Protein 1SJD (pdb70)

B-factor: mean 40.7, std 21.81, range [8.96, 100.0]

Radius of gyration: 34.88 Å; Cα contacts (8 Å, |Δi|>4): 3699; chains: 4; bounding box: 78×62×112 Å

Nearest PDB structures (foldseek):
  1sja-assembly1_A  TM=1.002E+00  e=2.018E-81  Amycolatopsis sp.
  5fjo-assembly1_B  TM=1.001E+00  e=4.522E-79  Amycolatopsis sp.
  5fjp-assembly2_A  TM=1.001E+00  e=3.127E-79  Amycolatopsis sp.
  5fjr-assembly1_A  TM=1.000E+00  e=1.138E-78  Amycolatopsis sp.
  7s8w-assembly1_A  TM=1.001E+00  e=2.048E-77  Amycolatopsis sp.

CATH classification: 3.30.390.10 (+1 more: 3.20.20.120)

Structure (mmCIF, N/CA/C/O backbone):
data_1SJD
#
_entry.id   1SJD
#
_cell.length_a   215.200
_cell.length_b   215.200
_cell.length_c   257.600
_cell.angle_alpha   90.00
_cell.angle_beta   90.00
_cell.angle_gamma   120.00
#
_symmetry.space_group_name_H-M   'H 3 2'
#
loop_
_entity.id
_entity.type
_entity.pdbx_description
1 polymer 'N-acylamino acid racemase'
2 non-polymer 'N-SUCCINYL PHENYLGLYCINE'
3 water water
#
loop_
_atom_site.group_PDB
_atom_site.id
_atom_site.type_symbol
_atom_site.label_atom_id
_atom_site.label_alt_id
_atom_site.label_comp_id
_atom_site.label_asym_id
_atom_site.label_entity_id
_atom_site.label_seq_id
_atom_site.pdbx_PDB_ins_code
_atom_site.Cartn_x
_atom_site.Cartn_y
_atom_site.Cartn_z
_atom_site.occupancy
_atom_site.B_iso_or_equiv
_atom_site.auth_seq_id
_atom_site.auth_comp_id
_atom_site.auth_asym_id
_atom_site.auth_atom_id
_atom_site.pdbx_PDB_model_num
ATOM 1 N N . MET A 1 1 ? -1.097 52.206 36.548 1.00 72.76 1 MET A N 1
ATOM 2 C CA . MET A 1 1 ? -0.694 51.017 35.793 1.00 81.78 1 MET A CA 1
ATOM 3 C C . MET A 1 1 ? -1.592 49.818 36.016 1.00 62.31 1 MET A C 1
ATOM 4 O O . MET A 1 1 ? -2.412 49.765 36.928 1.00 50.03 1 MET A O 1
ATOM 9 N N . LYS A 1 2 ? -1.381 48.824 35.170 1.00 74.16 2 LYS A N 1
ATOM 10 C CA . LYS A 1 2 ? -2.057 47.562 35.309 1.00 77.25 2 LYS A CA 1
ATOM 11 C C . LYS A 1 2 ? -0.963 46.549 35.470 1.00 58.06 2 LYS A C 1
ATOM 12 O O . LYS A 1 2 ? 0.012 46.484 34.705 1.00 48.10 2 LYS A O 1
ATOM 18 N N . LEU A 1 3 ? -1.076 45.817 36.539 1.00 60.74 3 LEU A N 1
ATOM 19 C CA . LEU A 1 3 ? -0.063 44.864 36.737 1.00 36.77 3 LEU A CA 1
ATOM 20 C C . LEU A 1 3 ? -0.322 43.641 35.879 1.00 38.41 3 LEU A C 1
ATOM 21 O O . LEU A 1 3 ? -1.366 42.986 36.012 1.00 53.37 3 LEU A O 1
ATOM 26 N N . SER A 1 4 ? 0.640 43.339 35.018 1.00 38.96 4 SER A N 1
ATOM 27 C CA . SER A 1 4 ? 0.537 42.168 34.145 1.00 53.72 4 SER A CA 1
ATOM 28 C C . SER A 1 4 ? 1.063 40.904 34.809 1.00 51.79 4 SER A C 1
ATOM 29 O O . SER A 1 4 ? 0.506 39.819 34.699 1.00 47.84 4 SER A O 1
ATOM 32 N N . GLY A 1 5 ? 2.153 41.045 35.535 1.00 34.15 5 GLY A N 1
ATOM 33 C CA . GLY A 1 5 ? 2.681 39.891 36.184 1.00 27.09 5 GLY A CA 1
ATOM 34 C C . GLY A 1 5 ? 3.998 40.269 36.784 1.00 32.67 5 GLY A C 1
ATOM 35 O O . GLY A 1 5 ? 4.434 41.409 36.655 1.00 35.76 5 GLY A O 1
ATOM 36 N N . VAL A 1 6 ? 4.601 39.295 37.442 1.00 32.80 6 VAL A N 1
ATOM 37 C CA . VAL A 1 6 ? 5.868 39.449 38.121 1.00 29.64 6 VAL A CA 1
ATOM 38 C C . VAL A 1 6 ? 6.653 38.183 37.956 1.00 36.37 6 VAL A C 1
ATOM 39 O O . VAL A 1 6 ? 6.140 37.074 38.113 1.00 52.45 6 VAL A O 1
ATOM 43 N N . GLU A 1 7 ? 7.906 38.383 37.616 1.00 32.89 7 GLU A N 1
ATOM 44 C CA . GLU A 1 7 ? 8.813 37.286 37.461 1.00 48.04 7 GLU A CA 1
ATOM 45 C C . GLU A 1 7 ? 9.675 37.283 38.699 1.00 39.48 7 GLU A C 1
ATOM 46 O O . GLU A 1 7 ? 10.324 38.277 39.035 1.00 47.08 7 GLU A O 1
ATOM 52 N N . LEU A 1 8 ? 9.639 36.171 39.385 1.00 43.73 8 LEU A N 1
ATOM 53 C CA . LEU A 1 8 ? 10.429 35.992 40.578 1.00 33.93 8 LEU A CA 1
ATOM 54 C C . LEU A 1 8 ? 11.683 35.226 40.264 1.00 45.67 8 LEU A C 1
ATOM 55 O O . LEU A 1 8 ? 11.690 34.146 39.686 1.00 47.56 8 LEU A O 1
ATOM 60 N N . ARG A 1 9 ? 12.757 35.753 40.720 1.00 31.80 9 ARG A N 1
ATOM 61 C CA . ARG A 1 9 ? 13.958 35.117 40.378 1.00 38.44 9 ARG A CA 1
ATOM 62 C C . ARG A 1 9 ? 14.897 34.920 41.539 1.00 35.43 9 ARG A C 1
ATOM 63 O O . ARG A 1 9 ? 15.111 35.831 42.325 1.00 38.71 9 ARG A O 1
ATOM 71 N N . ARG A 1 10 ? 15.493 33.736 41.622 1.00 37.00 10 ARG A N 1
ATOM 72 C CA . ARG A 1 10 ? 16.454 33.506 42.670 1.00 29.36 10 ARG A CA 1
ATOM 73 C C . ARG A 1 10 ? 17.808 33.738 42.102 1.00 36.41 10 ARG A C 1
ATOM 74 O O . ARG A 1 10 ? 18.067 33.363 40.976 1.00 47.01 10 ARG A O 1
ATOM 82 N N . VAL A 1 11 ? 18.643 34.348 42.898 1.00 40.43 11 VAL A N 1
ATOM 83 C CA . VAL A 1 11 ? 19.977 34.654 42.483 1.00 43.56 11 VAL A CA 1
ATOM 84 C C . VAL A 1 11 ? 20.945 34.301 43.597 1.00 47.44 11 VAL A C 1
ATOM 85 O O . VAL A 1 11 ? 20.649 34.438 44.772 1.00 36.21 11 VAL A O 1
ATOM 89 N N . GLN A 1 12 ? 22.118 33.850 43.221 1.00 33.34 12 GLN A N 1
ATOM 90 C CA . GLN A 1 12 ? 23.168 33.556 44.179 1.00 31.47 12 GLN A CA 1
ATOM 91 C C . GLN A 1 12 ? 24.389 34.297 43.670 1.00 54.80 12 GLN A C 1
ATOM 92 O O . GLN A 1 12 ? 24.778 34.154 42.509 1.00 39.32 12 GLN A O 1
ATOM 98 N N . MET A 1 13 ? 24.956 35.106 44.542 1.00 43.23 13 MET A N 1
ATOM 99 C CA . MET A 1 13 ? 26.128 35.900 44.261 1.00 25.55 13 MET A CA 1
ATOM 100 C C . MET A 1 13 ? 27.187 35.690 45.346 1.00 42.57 13 MET A C 1
ATOM 101 O O . MET A 1 13 ? 27.014 36.034 46.524 1.00 38.86 13 MET A O 1
ATOM 106 N N . PRO A 1 14 ? 28.302 35.099 44.963 1.00 58.72 14 PRO A N 1
ATOM 107 C CA . PRO A 1 14 ? 29.333 34.830 45.926 1.00 82.96 14 PRO A CA 1
ATOM 108 C C . PRO A 1 14 ? 29.951 36.089 46.467 1.00 67.55 14 PRO A C 1
ATOM 109 O O . PRO A 1 14 ? 30.185 37.093 45.751 1.00 42.06 14 PRO A O 1
ATOM 113 N N . LEU A 1 15 ? 30.239 36.013 47.754 1.00 58.55 15 LEU A N 1
ATOM 114 C CA . LEU A 1 15 ? 30.889 37.129 48.348 1.00 56.99 15 LEU A CA 1
ATOM 115 C C . LEU A 1 15 ? 32.352 37.035 47.991 1.00 92.65 15 LEU A C 1
ATOM 116 O O . LEU A 1 15 ? 32.934 35.954 47.794 1.00 66.63 15 LEU A O 1
ATOM 121 N N . VAL A 1 16 ? 32.899 38.226 47.910 1.00 53.17 16 VAL A N 1
ATOM 122 C CA . VAL A 1 16 ? 34.283 38.481 47.632 1.00 73.05 16 VAL A CA 1
ATOM 123 C C . VAL A 1 16 ? 35.090 37.942 48.831 1.00 93.00 16 VAL A C 1
ATOM 124 O O . VAL A 1 16 ? 36.201 37.414 48.708 1.00 81.33 16 VAL A O 1
ATOM 128 N N . ALA A 1 17 ? 34.449 38.019 50.004 1.00 95.80 17 ALA A N 1
ATOM 129 C CA . ALA A 1 17 ? 35.009 37.551 51.257 1.00 60.69 17 ALA A CA 1
ATOM 130 C C . ALA A 1 17 ? 33.918 37.343 52.306 1.00 57.91 17 ALA A C 1
ATOM 131 O O . ALA A 1 17 ? 33.012 38.176 52.452 1.00 85.22 17 ALA A O 1
ATOM 133 N N . PRO A 1 18 ? 34.008 36.225 53.023 1.00 86.58 18 PRO A N 1
ATOM 134 C CA . PRO A 1 18 ? 33.057 35.875 54.063 1.00 81.35 18 PRO A CA 1
ATOM 135 C C . PRO A 1 18 ? 32.692 37.051 54.948 1.00 81.02 18 PRO A C 1
ATOM 136 O O . PRO A 1 18 ? 33.539 37.848 55.377 1.00 42.61 18 PRO A O 1
ATOM 140 N N . PHE A 1 19 ? 31.408 37.160 55.214 1.00 53.69 19 PHE A N 1
ATOM 141 C CA . PHE A 1 19 ? 30.906 38.238 56.027 1.00 31.78 19 PHE A CA 1
ATOM 142 C C . PHE A 1 19 ? 30.291 37.677 57.278 1.00 34.27 19 PHE A C 1
ATOM 143 O O . PHE A 1 19 ? 29.288 36.984 57.192 1.00 39.33 19 PHE A O 1
ATOM 151 N N . ARG A 1 20 ? 30.922 37.953 58.412 1.00 29.87 20 ARG A N 1
ATOM 152 C CA . ARG A 1 20 ? 30.482 37.412 59.678 1.00 31.64 20 ARG A CA 1
ATOM 153 C C . ARG A 1 20 ? 29.877 38.413 60.649 1.00 61.81 20 ARG A C 1
ATOM 154 O O . ARG A 1 20 ? 30.511 39.404 60.978 1.00 40.35 20 ARG A O 1
ATOM 162 N N . THR A 1 21 ? 28.661 38.112 61.133 1.00 36.82 21 THR A N 1
ATOM 163 C CA . THR A 1 21 ? 27.927 38.920 62.107 1.00 30.64 21 THR A CA 1
ATOM 164 C C . THR A 1 21 ? 27.698 38.040 63.322 1.00 36.10 21 THR A C 1
ATOM 165 O O . THR A 1 21 ? 28.057 36.850 63.292 1.00 33.78 21 THR A O 1
ATOM 169 N N . SER A 1 22 ? 27.066 38.589 64.359 1.00 29.25 22 SER A N 1
ATOM 170 C CA . SER A 1 22 ? 26.758 37.813 65.567 1.00 31.84 22 SER A CA 1
ATOM 171 C C . SER A 1 22 ? 25.771 36.663 65.275 1.00 24.11 22 SER A C 1
ATOM 172 O O . SER A 1 22 ? 25.521 35.768 66.093 1.00 54.98 22 SER A O 1
ATOM 175 N N . PHE A 1 23 ? 25.166 36.723 64.100 1.00 35.27 23 PHE A N 1
ATOM 176 C CA . PHE A 1 23 ? 24.229 35.702 63.724 1.00 29.21 23 PHE A CA 1
ATOM 177 C C . PHE A 1 23 ? 24.883 34.705 62.777 1.00 48.01 23 PHE A C 1
ATOM 178 O O . PHE A 1 23 ? 24.264 33.751 62.296 1.00 45.30 23 PHE A O 1
ATOM 186 N N . GLY A 1 24 ? 26.174 34.898 62.510 1.00 50.08 24 GLY A N 1
ATOM 187 C CA . GLY A 1 24 ? 26.824 33.948 61.640 1.00 63.19 24 GLY A CA 1
ATOM 188 C C . GLY A 1 24 ? 27.671 34.559 60.553 1.00 62.02 24 GLY A C 1
ATOM 189 O O . GLY A 1 24 ? 27.811 35.771 60.473 1.00 41.06 24 GLY A O 1
ATOM 190 N N . THR A 1 25 ? 28.244 33.655 59.752 1.00 65.63 25 THR A N 1
ATOM 191 C CA . THR A 1 25 ? 29.113 33.976 58.635 1.00 43.24 25 THR A CA 1
ATOM 192 C C . THR A 1 25 ? 28.414 33.737 57.315 1.00 48.03 25 THR A C 1
ATOM 193 O O . THR A 1 25 ? 27.592 32.848 57.157 1.00 56.08 25 THR A O 1
ATOM 197 N N . GLN A 1 26 ? 28.763 34.553 56.350 1.00 58.81 26 GLN A N 1
ATOM 198 C CA . GLN A 1 26 ? 28.172 34.475 55.040 1.00 47.71 26 GLN A CA 1
ATOM 199 C C . GLN A 1 26 ? 29.248 34.560 53.979 1.00 76.30 26 GLN A C 1
ATOM 200 O O . GLN A 1 26 ? 30.099 35.451 54.030 1.00 42.63 26 GLN A O 1
ATOM 206 N N . SER A 1 27 ? 29.202 33.643 53.014 1.00 44.41 27 SER A N 1
ATOM 207 C CA . SER A 1 27 ? 30.209 33.586 51.959 1.00 42.90 27 SER A CA 1
ATOM 208 C C . SER A 1 27 ? 29.638 33.853 50.579 1.00 52.83 27 SER A C 1
ATOM 209 O O . SER A 1 27 ? 30.327 34.199 49.606 1.00 41.46 27 SER A O 1
ATOM 212 N N . VAL A 1 28 ? 28.343 33.674 50.519 1.00 32.99 28 VAL A N 1
ATOM 213 C CA . VAL A 1 28 ? 27.587 33.869 49.319 1.00 40.88 28 VAL A CA 1
ATOM 214 C C . VAL A 1 28 ? 26.334 34.656 49.649 1.00 59.15 28 VAL A C 1
ATOM 215 O O . VAL A 1 28 ? 25.903 34.734 50.795 1.00 44.63 28 VAL A O 1
ATOM 219 N N . ARG A 1 29 ? 25.727 35.227 48.631 1.00 40.60 29 ARG A N 1
ATOM 220 C CA . ARG A 1 29 ? 24.513 35.978 48.835 1.00 28.31 29 ARG A CA 1
ATOM 221 C C . ARG A 1 29 ? 23.371 35.446 47.992 1.00 35.31 29 ARG A C 1
ATOM 222 O O . ARG A 1 29 ? 23.420 35.512 46.777 1.00 39.74 29 ARG A O 1
ATOM 230 N N . GLU A 1 30 ? 22.368 34.888 48.677 1.00 33.02 30 GLU A N 1
ATOM 231 C CA . GLU A 1 30 ? 21.177 34.329 48.075 1.00 39.64 30 GLU A CA 1
ATOM 232 C C . GLU A 1 30 ? 20.143 35.397 48.159 1.00 39.73 30 GLU A C 1
ATOM 233 O O . GLU A 1 30 ? 19.883 35.901 49.248 1.00 28.22 30 GLU A O 1
ATOM 239 N N . LEU A 1 31 ? 19.609 35.743 47.013 1.00 28.80 31 LEU A N 1
ATOM 240 C CA . LEU A 1 31 ? 18.642 36.788 46.994 1.00 25.27 31 LEU A CA 1
ATOM 241 C C . LEU A 1 31 ? 17.526 36.530 46.024 1.00 38.33 31 LEU A C 1
ATOM 242 O O . LEU A 1 31 ? 17.601 35.653 45.159 1.00 36.99 31 LEU A O 1
ATOM 247 N N . LEU A 1 32 ? 16.471 37.297 46.274 1.00 40.61 32 LEU A N 1
ATOM 248 C CA . LEU A 1 32 ? 15.214 37.276 45.565 1.00 23.13 32 LEU A CA 1
ATOM 249 C C . LEU A 1 32 ? 15.044 38.585 44.810 1.00 44.25 32 LEU A C 1
ATOM 250 O O . LEU A 1 32 ? 15.076 39.662 45.407 1.00 34.27 32 LEU A O 1
ATOM 255 N N . LEU A 1 33 ? 14.856 38.488 43.499 1.00 32.32 33 LEU A N 1
ATOM 256 C CA . LEU A 1 33 ? 14.652 39.664 42.687 1.00 41.86 33 LEU A CA 1
ATOM 257 C C . LEU A 1 33 ? 13.296 39.564 42.029 1.00 40.90 33 LEU A C 1
ATOM 258 O O . LEU A 1 33 ? 12.805 38.468 41.756 1.00 30.28 33 LEU A O 1
ATOM 263 N N . LEU A 1 34 ? 12.673 40.718 41.810 1.00 27.78 34 LEU A N 1
ATOM 264 C CA . LEU A 1 34 ? 11.371 40.733 41.194 1.00 30.78 34 LEU A CA 1
ATOM 265 C C . LEU A 1 34 ? 11.383 41.620 39.996 1.00 33.75 34 LEU A C 1
ATOM 266 O O . LEU A 1 34 ? 11.939 42.703 40.042 1.00 30.06 34 LEU A O 1
ATOM 271 N N . ARG A 1 35 ? 10.717 41.142 38.969 1.00 28.82 35 ARG A N 1
ATOM 272 C CA . ARG A 1 35 ? 10.549 41.904 37.777 1.00 35.59 35 ARG A CA 1
ATOM 273 C C . ARG A 1 35 ? 9.065 42.195 37.546 1.00 41.82 35 ARG A C 1
ATOM 274 O O . ARG A 1 35 ? 8.256 41.319 37.206 1.00 40.59 35 ARG A O 1
ATOM 282 N N . ALA A 1 36 ? 8.654 43.443 37.794 1.00 24.46 36 ALA A N 1
ATOM 283 C CA . ALA A 1 36 ? 7.248 43.710 37.600 1.00 30.75 36 ALA A CA 1
ATOM 284 C C . ALA A 1 36 ? 6.976 44.039 36.156 1.00 59.64 36 ALA A C 1
ATOM 285 O O . ALA A 1 36 ? 7.752 44.759 35.514 1.00 35.55 36 ALA A O 1
ATOM 287 N N . VAL A 1 37 ? 5.877 43.504 35.655 1.00 42.31 37 VAL A N 1
ATOM 288 C CA . VAL A 1 37 ? 5.524 43.744 34.281 1.00 35.40 37 VAL A CA 1
ATOM 289 C C . VAL A 1 37 ? 4.219 44.485 34.078 1.00 50.85 37 VAL A C 1
ATOM 290 O O . VAL A 1 37 ? 3.106 44.064 34.435 1.00 39.26 37 VAL A O 1
ATOM 294 N N . THR A 1 38 ? 4.389 45.618 33.450 1.00 40.61 38 THR A N 1
ATOM 295 C CA . THR A 1 38 ? 3.257 46.404 33.111 1.00 57.13 38 THR A CA 1
ATOM 296 C C . THR A 1 38 ? 3.243 46.453 31.614 1.00 96.15 38 THR A C 1
ATOM 297 O O . THR A 1 38 ? 4.285 46.289 30.972 1.00 59.41 38 THR A O 1
ATOM 301 N N . PRO A 1 39 ? 2.032 46.613 31.105 1.00 97.42 39 PRO A N 1
ATOM 302 C CA . PRO A 1 39 ? 1.778 46.712 29.686 1.00 89.67 39 PRO A CA 1
ATOM 303 C C . PRO A 1 39 ? 2.744 47.741 29.118 1.00 94.13 39 PRO A C 1
ATOM 304 O O . PRO A 1 39 ? 3.210 47.656 27.983 1.00 93.66 39 PRO A O 1
ATOM 308 N N . ALA A 1 40 ? 3.047 48.707 29.983 1.00 84.97 40 ALA A N 1
ATOM 309 C CA . ALA A 1 40 ? 3.948 49.830 29.754 1.00 95.74 40 ALA A CA 1
ATOM 310 C C . ALA A 1 40 ? 5.434 49.452 29.776 1.00 100.00 40 ALA A C 1
ATOM 311 O O . ALA A 1 40 ? 6.163 49.628 28.792 1.00 100.00 40 ALA A O 1
ATOM 313 N N . GLY A 1 41 ? 5.885 48.972 30.937 1.00 90.57 41 GLY A N 1
ATOM 314 C CA . GLY A 1 41 ? 7.264 48.593 31.100 1.00 61.54 41 GLY A CA 1
ATOM 315 C C . GLY A 1 41 ? 7.444 47.739 32.331 1.00 40.68 41 GLY A C 1
ATOM 316 O O . GLY A 1 41 ? 6.473 47.295 32.949 1.00 45.33 41 GLY A O 1
ATOM 317 N N . GLU A 1 42 ? 8.713 47.546 32.655 1.00 35.02 42 GLU A N 1
ATOM 318 C CA . GLU A 1 42 ? 9.137 46.718 33.740 1.00 40.11 42 GLU A CA 1
ATOM 319 C C . GLU A 1 42 ? 9.733 47.545 34.850 1.00 43.64 42 GLU A C 1
ATOM 320 O O . GLU A 1 42 ? 10.222 48.638 34.676 1.00 37.13 42 GLU A O 1
ATOM 326 N N . GLY A 1 43 ? 9.741 46.960 36.006 1.00 47.78 43 GLY A N 1
ATOM 327 C CA . GLY A 1 43 ? 10.325 47.565 37.155 1.00 28.04 43 GLY A CA 1
ATOM 328 C C . GLY A 1 43 ? 10.945 46.443 37.966 1.00 27.81 43 GLY A C 1
ATOM 329 O O . GLY A 1 43 ? 10.433 45.329 38.030 1.00 38.94 43 GLY A O 1
ATOM 330 N N . TRP A 1 44 ? 12.068 46.767 38.557 1.00 43.96 44 TRP A N 1
ATOM 331 C CA . TRP A 1 44 ? 12.817 45.831 39.355 1.00 38.99 44 TRP A CA 1
ATOM 332 C C . TRP A 1 44 ? 12.751 46.139 40.845 1.00 54.09 44 TRP A C 1
ATOM 333 O O . TRP A 1 44 ? 12.779 47.293 41.296 1.00 29.37 44 TRP A O 1
ATOM 344 N N . GLY A 1 45 ? 12.687 45.064 41.607 1.00 32.27 45 GLY A N 1
ATOM 345 C CA . GLY A 1 45 ? 12.658 45.114 43.052 1.00 25.40 45 GLY A CA 1
ATOM 346 C C . GLY A 1 45 ? 13.574 44.013 43.567 1.00 38.30 45 GLY A C 1
ATOM 347 O O . GLY A 1 45 ? 13.766 42.980 42.920 1.00 32.71 45 GLY A O 1
ATOM 348 N N . GLU A 1 46 ? 14.141 44.252 44.734 1.00 28.66 46 GLU A N 1
ATOM 349 C CA . GLU A 1 46 ? 15.047 43.322 45.375 1.00 34.24 46 GLU A CA 1
ATOM 350 C C . GLU A 1 46 ? 14.596 43.062 46.790 1.00 36.88 46 GLU A C 1
ATOM 351 O O . GLU A 1 46 ? 14.277 43.994 47.530 1.00 32.15 46 GLU A O 1
ATOM 357 N N . CYS A 1 47 ? 14.608 41.806 47.175 1.00 33.24 47 CYS A N 1
ATOM 358 C CA . CYS A 1 47 ? 14.236 41.446 48.516 1.00 20.04 47 CYS A CA 1
ATOM 359 C C . CYS A 1 47 ? 15.478 41.367 49.378 1.00 33.09 47 CYS A C 1
ATOM 360 O O . CYS A 1 47 ? 16.559 40.943 48.917 1.00 30.81 47 CYS A O 1
ATOM 363 N N . VAL A 1 48 ? 15.363 41.843 50.621 1.00 33.49 48 VAL A N 1
ATOM 364 C CA . VAL A 1 48 ? 16.527 41.848 51.495 1.00 27.33 48 VAL A CA 1
ATOM 365 C C . VAL A 1 48 ? 16.681 40.617 52.384 1.00 23.14 48 VAL A C 1
ATOM 366 O O . VAL A 1 48 ? 17.649 40.567 53.131 1.00 26.59 48 VAL A O 1
ATOM 370 N N . THR A 1 49 ? 15.768 39.626 52.271 1.00 24.13 49 THR A N 1
ATOM 371 C CA . THR A 1 49 ? 15.821 38.400 53.080 1.00 27.00 49 THR A CA 1
ATOM 372 C C . THR A 1 49 ? 17.055 37.592 52.760 1.00 45.21 49 THR A C 1
ATOM 373 O O . THR A 1 49 ? 17.646 37.694 51.694 1.00 27.64 49 THR A O 1
ATOM 377 N N . MET A 1 50 ? 17.468 36.796 53.710 1.00 25.59 50 MET A N 1
ATOM 378 C CA . MET A 1 50 ? 18.554 35.901 53.451 1.00 27.79 50 MET A CA 1
ATOM 379 C C . MET A 1 50 ? 17.948 34.507 53.391 1.00 33.19 50 MET A C 1
ATOM 380 O O . MET A 1 50 ? 16.733 34.324 53.522 1.00 30.61 50 MET A O 1
ATOM 385 N N . ALA A 1 51 ? 18.810 33.505 53.267 1.00 27.71 51 ALA A N 1
ATOM 386 C CA . ALA A 1 51 ? 18.385 32.118 53.185 1.00 31.00 51 ALA A CA 1
ATOM 387 C C . ALA A 1 51 ? 17.519 31.624 54.336 1.00 24.44 51 ALA A C 1
ATOM 388 O O . ALA A 1 51 ? 16.463 31.042 54.104 1.00 27.71 51 ALA A O 1
ATOM 390 N N . GLY A 1 52 ? 17.985 31.859 55.554 1.00 23.77 52 GLY A N 1
ATOM 391 C CA . GLY A 1 52 ? 17.313 31.456 56.772 1.00 24.18 52 GLY A CA 1
ATOM 392 C C . GLY A 1 52 ? 16.984 32.677 57.618 1.00 33.82 52 GLY A C 1
ATOM 393 O O . GLY A 1 52 ? 17.580 33.739 57.438 1.00 25.70 52 GLY A O 1
ATOM 394 N N . PRO A 1 53 ? 16.031 32.519 58.542 1.00 35.87 53 PRO A N 1
ATOM 395 C CA . PRO A 1 53 ? 15.568 33.607 59.426 1.00 40.37 53 PRO A CA 1
ATOM 396 C C . PRO A 1 53 ? 16.524 33.877 60.587 1.00 29.22 53 PRO A C 1
ATOM 397 O O . PRO A 1 53 ? 16.224 33.537 61.734 1.00 29.38 53 PRO A O 1
ATOM 401 N N . LEU A 1 54 ? 17.675 34.502 60.286 1.00 25.26 54 LEU A N 1
ATOM 402 C CA . LEU A 1 54 ? 18.705 34.758 61.287 1.00 30.70 54 LEU A CA 1
ATOM 403 C C . LEU A 1 54 ? 18.807 36.186 61.767 1.00 30.32 54 LEU A C 1
ATOM 404 O O . LEU A 1 54 ? 19.164 36.422 62.906 1.00 24.73 54 LEU A O 1
ATOM 409 N N . TYR A 1 55 ? 18.488 37.137 60.886 1.00 33.12 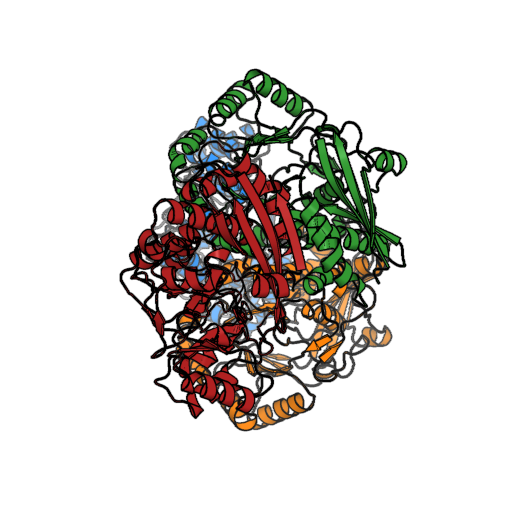55 TYR A N 1
ATOM 410 C CA . TYR A 1 55 ? 18.489 38.558 61.225 1.00 15.78 55 TYR A CA 1
ATOM 411 C C . TYR A 1 55 ? 17.061 38.912 61.691 1.00 19.66 55 TYR A C 1
ATOM 412 O O . TYR A 1 55 ? 16.872 39.669 62.653 1.00 33.01 55 TYR A O 1
ATOM 421 N N . SER A 1 56 ? 16.065 38.335 60.968 1.00 25.34 56 SER A N 1
ATOM 422 C CA . SER A 1 56 ? 14.635 38.493 61.200 1.00 16.43 56 SER A CA 1
ATOM 423 C C . SER A 1 56 ? 13.883 37.239 60.837 1.00 23.17 56 SER A C 1
ATOM 424 O O . SER A 1 56 ? 14.442 36.328 60.258 1.00 24.27 56 SER A O 1
ATOM 427 N N . SER A 1 57 ? 12.594 37.195 61.174 1.00 21.62 57 SER A N 1
ATOM 428 C CA . SER A 1 57 ? 11.812 36.013 60.907 1.00 16.09 57 SER A CA 1
ATOM 429 C C . SER A 1 57 ? 11.633 35.723 59.436 1.00 20.30 57 SER A C 1
ATOM 430 O O . SER A 1 57 ? 11.169 34.639 59.069 1.00 22.45 57 SER A O 1
ATOM 433 N N . GLU A 1 58 ? 11.956 36.708 58.578 1.00 26.24 58 GLU A N 1
ATOM 434 C CA . GLU A 1 58 ? 11.769 36.557 57.143 1.00 17.87 58 GLU A CA 1
ATOM 435 C C . GLU A 1 58 ? 12.971 35.895 56.466 1.00 20.68 58 GLU A C 1
ATOM 436 O O . GLU A 1 58 ? 14.111 36.119 56.872 1.00 28.12 58 GLU A O 1
ATOM 442 N N . TYR A 1 59 ? 12.685 35.048 55.453 1.00 18.13 59 TYR A N 1
ATOM 443 C CA . TYR A 1 59 ? 13.760 34.382 54.733 1.00 19.00 59 TYR A CA 1
ATOM 444 C C . TYR A 1 59 ? 13.372 34.147 53.289 1.00 23.00 59 TYR A C 1
ATOM 445 O O . TYR A 1 59 ? 12.195 34.210 52.895 1.00 23.11 59 TYR A O 1
ATOM 454 N N . ASN A 1 60 ? 14.390 33.897 52.468 1.00 20.30 60 ASN A N 1
ATOM 455 C CA . ASN A 1 60 ? 14.179 33.730 51.029 1.00 27.07 60 ASN A CA 1
ATOM 456 C C . ASN A 1 60 ? 12.972 32.908 50.595 1.00 27.15 60 ASN A C 1
ATOM 457 O O . ASN A 1 60 ? 12.092 33.388 49.865 1.00 26.83 60 ASN A O 1
ATOM 462 N N . ASP A 1 61 ? 12.931 31.653 51.021 1.00 36.42 61 ASP A N 1
ATOM 463 C CA . ASP A 1 61 ? 11.827 30.785 50.639 1.00 23.00 61 ASP A CA 1
ATOM 464 C C . ASP A 1 61 ? 10.522 31.354 51.126 1.00 34.65 61 ASP A C 1
ATOM 465 O O . ASP A 1 61 ? 9.499 31.308 50.437 1.00 28.52 61 ASP A O 1
ATOM 470 N N . GLY A 1 62 ? 10.557 31.912 52.334 1.00 22.48 62 GLY A N 1
ATOM 471 C CA . GLY A 1 62 ? 9.341 32.491 52.894 1.00 26.43 62 GLY A CA 1
ATOM 472 C C . GLY A 1 62 ? 8.797 33.645 52.058 1.00 27.18 62 GLY A C 1
ATOM 473 O O . GLY A 1 62 ? 7.602 33.691 51.718 1.00 25.24 62 GLY A O 1
ATOM 474 N N . ALA A 1 63 ? 9.686 34.591 51.765 1.00 30.72 63 ALA A N 1
ATOM 475 C CA . ALA A 1 63 ? 9.323 35.751 50.969 1.00 22.73 63 ALA A CA 1
ATOM 476 C C . ALA A 1 63 ? 8.761 35.306 49.596 1.00 26.21 63 ALA A C 1
ATOM 477 O O . ALA A 1 63 ? 7.682 35.722 49.123 1.00 33.10 63 ALA A O 1
ATOM 479 N N . GLU A 1 64 ? 9.482 34.392 48.963 1.00 25.72 64 GLU A N 1
ATOM 480 C CA . GLU A 1 64 ? 8.991 33.860 47.708 1.00 22.60 64 GLU A CA 1
ATOM 481 C C . GLU A 1 64 ? 7.573 33.308 47.850 1.00 20.02 64 GLU A C 1
ATOM 482 O O . GLU A 1 64 ? 6.652 33.676 47.112 1.00 29.35 64 GLU A O 1
ATOM 488 N N . HIS A 1 65 ? 7.355 32.426 48.824 1.00 31.35 65 HIS A N 1
ATOM 489 C CA . HIS A 1 65 ? 6.010 31.892 48.981 1.00 20.90 65 HIS A CA 1
ATOM 490 C C . HIS A 1 65 ? 4.953 32.953 49.224 1.00 35.89 65 HIS A C 1
ATOM 491 O O . HIS A 1 65 ? 3.846 32.919 48.676 1.00 23.93 65 HIS A O 1
ATOM 498 N N . VAL A 1 66 ? 5.254 33.926 50.060 1.00 24.29 66 VAL A N 1
ATOM 499 C CA . VAL A 1 66 ? 4.177 34.853 50.301 1.00 23.31 66 VAL A CA 1
ATOM 500 C C . VAL A 1 66 ? 3.832 35.744 49.116 1.00 21.74 66 VAL A C 1
ATOM 501 O O . VAL A 1 66 ? 2.669 36.045 48.781 1.00 27.09 66 VAL A O 1
ATOM 505 N N . LEU A 1 67 ? 4.880 36.160 48.456 1.00 24.28 67 LEU A N 1
ATOM 506 C CA . LEU A 1 67 ? 4.739 37.003 47.282 1.00 24.77 67 LEU A CA 1
ATOM 507 C C . LEU A 1 67 ? 3.922 36.258 46.257 1.00 34.87 67 LEU A C 1
ATOM 508 O O . LEU A 1 67 ? 2.981 36.739 45.651 1.00 31.89 67 LEU A O 1
ATOM 513 N N . ARG A 1 68 ? 4.331 35.030 46.104 1.00 26.66 68 ARG A N 1
ATOM 514 C CA . ARG A 1 68 ? 3.748 34.152 45.137 1.00 24.72 68 ARG A CA 1
ATOM 515 C C . ARG A 1 68 ? 2.335 33.819 45.388 1.00 18.93 68 ARG A C 1
ATOM 516 O O . ARG A 1 68 ? 1.519 33.884 44.506 1.00 26.34 68 ARG A O 1
ATOM 524 N N . HIS A 1 69 ? 2.058 33.444 46.612 1.00 33.06 69 HIS A N 1
ATOM 525 C CA . HIS A 1 69 ? 0.719 33.027 46.916 1.00 34.01 69 HIS A CA 1
ATOM 526 C C . HIS A 1 69 ? -0.179 34.094 47.415 1.00 33.85 69 HIS A C 1
ATOM 527 O O . HIS A 1 69 ? -1.388 33.899 47.405 1.00 28.21 69 HIS A O 1
ATOM 534 N N . TYR A 1 70 ? 0.385 35.183 47.900 1.00 27.22 70 TYR A N 1
ATOM 535 C CA . TYR A 1 70 ? -0.535 36.123 48.463 1.00 31.86 70 TYR A CA 1
ATOM 536 C C . TYR A 1 70 ? -0.385 37.522 47.950 1.00 35.01 70 TYR A C 1
ATOM 537 O O . TYR A 1 70 ? -1.329 38.177 47.554 1.00 25.32 70 TYR A O 1
ATOM 546 N N . LEU A 1 71 ? 0.806 38.024 48.004 1.00 24.32 71 LEU A N 1
ATOM 547 C CA . LEU A 1 71 ? 0.961 39.399 47.619 1.00 23.22 71 LEU A CA 1
ATOM 548 C C . LEU A 1 71 ? 0.851 39.730 46.150 1.00 33.61 71 LEU A C 1
ATOM 549 O O . LEU A 1 71 ? 0.227 40.730 45.803 1.00 27.26 71 LEU A O 1
ATOM 554 N N . ILE A 1 72 ? 1.501 38.945 45.311 1.00 29.03 72 ILE A N 1
ATOM 555 C CA . ILE A 1 72 ? 1.457 39.220 43.893 1.00 21.53 72 ILE A CA 1
ATOM 556 C C . ILE A 1 72 ? 0.016 39.098 43.442 1.00 30.94 72 ILE A C 1
ATOM 557 O O . ILE A 1 72 ? -0.604 40.024 42.924 1.00 29.79 72 ILE A O 1
ATOM 562 N N . PRO A 1 73 ? -0.578 37.967 43.754 1.00 26.75 73 PRO A N 1
ATOM 563 C CA . PRO A 1 73 ? -1.962 37.788 43.395 1.00 21.57 73 PRO A CA 1
ATOM 564 C C . PRO A 1 73 ? -2.878 38.942 43.801 1.00 35.67 73 PRO A C 1
ATOM 565 O O . PRO A 1 73 ? -3.717 39.376 43.034 1.00 35.65 73 PRO A O 1
ATOM 569 N N . ALA A 1 74 ? -2.741 39.463 45.006 1.00 44.63 74 ALA A N 1
ATOM 570 C CA . ALA A 1 74 ? -3.584 40.576 45.422 1.00 30.08 74 ALA A CA 1
ATOM 571 C C . ALA A 1 74 ? -3.390 41.806 44.537 1.00 39.43 74 ALA A C 1
ATOM 572 O O . ALA A 1 74 ? -4.274 42.603 44.244 1.00 27.86 74 ALA A O 1
ATOM 574 N N . LEU A 1 75 ? -2.185 42.024 44.106 1.00 29.25 75 LEU A N 1
ATOM 575 C CA . LEU A 1 75 ? -1.998 43.181 43.282 1.00 30.11 75 LEU A CA 1
ATOM 576 C C . LEU A 1 75 ? -2.550 42.969 41.884 1.00 55.96 75 LEU A C 1
ATOM 577 O O . LEU A 1 75 ? -3.130 43.877 41.272 1.00 33.16 75 LEU A O 1
ATOM 582 N N . LEU A 1 76 ? -2.339 41.757 41.370 1.00 34.28 76 LEU A N 1
ATOM 583 C CA . LEU A 1 76 ? -2.827 41.425 40.047 1.00 41.19 76 LEU A CA 1
ATOM 584 C C . LEU A 1 76 ? -4.342 41.625 39.999 1.00 50.17 76 LEU A C 1
ATOM 585 O O . LEU A 1 76 ? -4.916 41.996 38.982 1.00 48.38 76 LEU A O 1
ATOM 590 N N . ALA A 1 77 ? -4.998 41.380 41.128 1.00 38.43 77 ALA A N 1
ATOM 591 C CA . ALA A 1 77 ? -6.444 41.491 41.245 1.00 36.53 77 ALA A CA 1
ATOM 592 C C . ALA A 1 77 ? -6.927 42.924 41.219 1.00 44.62 77 ALA A C 1
ATOM 593 O O . ALA A 1 77 ? -8.074 43.226 40.896 1.00 49.70 77 ALA A O 1
ATOM 595 N N . ALA A 1 78 ? -6.061 43.822 41.628 1.00 55.40 78 ALA A N 1
ATOM 596 C CA . ALA A 1 78 ? -6.443 45.203 41.667 1.00 45.09 78 ALA A CA 1
ATOM 597 C C . ALA A 1 78 ? -6.559 45.806 40.270 1.00 65.41 78 ALA A C 1
ATOM 598 O O . ALA A 1 78 ? -5.694 45.578 39.418 1.00 56.90 78 ALA A O 1
ATOM 600 N N . GLU A 1 79 ? -7.647 46.567 40.059 1.00 56.48 79 GLU A N 1
ATOM 601 C CA . GLU A 1 79 ? -7.926 47.218 38.774 1.00 71.22 79 GLU A CA 1
ATOM 602 C C . GLU A 1 79 ? -6.795 48.139 38.332 1.00 90.88 79 GLU A C 1
ATOM 603 O O . GLU A 1 79 ? -6.097 47.865 37.345 1.00 100.00 79 GLU A O 1
ATOM 609 N N . ASP A 1 80 ? -6.627 49.236 39.078 1.00 60.85 80 ASP A N 1
ATOM 610 C CA . ASP A 1 80 ? -5.530 50.147 38.827 1.00 56.40 80 ASP A CA 1
ATOM 611 C C . ASP A 1 80 ? -4.573 50.088 40.022 1.00 100.00 80 ASP A C 1
ATOM 612 O O . ASP A 1 80 ? -5.026 50.038 41.181 1.00 80.68 80 ASP A O 1
ATOM 617 N N . ILE A 1 81 ? -3.257 50.066 39.711 1.00 76.15 81 ILE A N 1
ATOM 618 C CA . ILE A 1 81 ? -2.172 49.953 40.686 1.00 65.17 81 ILE A CA 1
ATOM 619 C C . ILE A 1 81 ? -1.205 51.139 40.739 1.00 52.79 81 ILE A C 1
ATOM 620 O O . ILE A 1 81 ? -0.743 51.665 39.737 1.00 52.32 81 ILE A O 1
ATOM 625 N N . THR A 1 82 ? -0.868 51.519 41.957 1.00 43.18 82 THR A N 1
ATOM 626 C CA . THR A 1 82 ? 0.056 52.597 42.227 1.00 34.52 82 THR A CA 1
ATOM 627 C C . THR A 1 82 ? 0.982 52.160 43.319 1.00 37.94 82 THR A C 1
ATOM 628 O O . THR A 1 82 ? 0.512 51.535 44.246 1.00 41.95 82 THR A O 1
ATOM 632 N N . ALA A 1 83 ? 2.241 52.548 43.280 1.00 28.84 83 ALA A N 1
ATOM 633 C CA . ALA A 1 83 ? 3.138 52.140 44.350 1.00 33.74 83 ALA A CA 1
ATOM 634 C C . ALA A 1 83 ? 2.540 52.471 45.717 1.00 36.71 83 ALA A C 1
ATOM 635 O O . ALA A 1 83 ? 2.610 51.689 46.647 1.00 43.48 83 ALA A O 1
ATOM 637 N N . ALA A 1 84 ? 1.924 53.634 45.840 1.00 27.77 84 ALA A N 1
ATOM 638 C CA . ALA A 1 84 ? 1.290 54.030 47.092 1.00 31.22 84 ALA A CA 1
ATOM 639 C C . ALA A 1 84 ? 0.121 53.107 47.442 1.00 24.75 84 ALA A C 1
ATOM 640 O O . ALA A 1 84 ? -0.192 52.909 48.605 1.00 25.60 84 ALA A O 1
ATOM 642 N N . LYS A 1 85 ? -0.569 52.568 46.443 1.00 25.38 85 LYS A N 1
ATOM 643 C CA . LYS A 1 85 ? -1.712 51.722 46.704 1.00 21.78 85 LYS A CA 1
ATOM 644 C C . LYS A 1 85 ? -1.342 50.328 47.173 1.00 26.62 85 LYS A C 1
ATOM 645 O O . LYS A 1 85 ? -2.165 49.544 47.637 1.00 28.30 85 LYS A O 1
ATOM 651 N N . VAL A 1 86 ? -0.103 49.972 46.964 1.00 29.74 86 VAL A N 1
ATOM 652 C CA . VAL A 1 86 ? 0.338 48.639 47.313 1.00 19.69 86 VAL A CA 1
ATOM 653 C C . VAL A 1 86 ? 0.093 48.347 48.779 1.00 23.25 86 VAL A C 1
ATOM 654 O O . VAL A 1 86 ? -0.285 47.229 49.195 1.00 25.79 86 VAL A O 1
ATOM 658 N N . THR A 1 87 ? 0.399 49.377 49.560 1.00 25.04 87 THR A N 1
ATOM 659 C CA . THR A 1 87 ? 0.286 49.235 50.991 1.00 23.86 87 THR A CA 1
ATOM 660 C C . THR A 1 87 ? -1.090 48.789 51.455 1.00 30.07 87 THR A C 1
ATOM 661 O O . THR A 1 87 ? -1.272 47.719 52.035 1.00 32.68 87 THR A O 1
ATOM 665 N N . PRO A 1 88 ? -2.065 49.591 51.097 1.00 31.90 88 PRO A N 1
ATOM 666 C CA . PRO A 1 88 ? -3.453 49.348 51.413 1.00 27.84 88 PRO A CA 1
ATOM 667 C C . PRO A 1 88 ? -3.941 48.035 50.824 1.00 29.34 88 PRO A C 1
ATOM 668 O O . PRO A 1 88 ? -4.691 47.290 51.449 1.00 33.77 88 PRO A O 1
ATOM 672 N N . LEU A 1 89 ? -3.474 47.761 49.615 1.00 27.96 89 LEU A N 1
ATOM 673 C CA . LEU A 1 89 ? -3.817 46.556 48.901 1.00 30.81 89 LEU A CA 1
ATOM 674 C C . LEU A 1 89 ? -3.288 45.328 49.619 1.00 36.08 89 LEU A C 1
ATOM 675 O O . LEU A 1 89 ? -3.886 44.254 49.546 1.00 29.17 89 LEU A O 1
ATOM 680 N N . LEU A 1 90 ? -2.148 45.470 50.286 1.00 23.27 90 LEU A N 1
ATOM 681 C CA . LEU A 1 90 ? -1.562 44.325 50.962 1.00 23.33 90 LEU A CA 1
ATOM 682 C C . LEU A 1 90 ? -1.725 44.342 52.470 1.00 34.97 90 LEU A C 1
ATOM 683 O O . LEU A 1 90 ? -1.209 43.487 53.174 1.00 25.37 90 LEU A O 1
ATOM 688 N N . ALA A 1 91 ? -2.456 45.319 52.962 1.00 22.71 91 ALA A N 1
ATOM 689 C CA . ALA A 1 91 ? -2.643 45.451 54.383 1.00 25.91 91 ALA A CA 1
ATOM 690 C C . ALA A 1 91 ? -3.249 44.241 55.104 1.00 27.24 91 ALA A C 1
ATOM 691 O O . ALA A 1 91 ? -2.940 43.945 56.255 1.00 26.89 91 ALA A O 1
ATOM 693 N N . LYS A 1 92 ? -4.157 43.546 54.455 1.00 20.10 92 LYS A N 1
ATOM 694 C CA . LYS A 1 92 ? -4.783 42.384 55.059 1.00 21.12 92 LYS A CA 1
ATOM 695 C C . LYS A 1 92 ? -3.775 41.308 55.453 1.00 23.92 92 LYS A C 1
ATOM 696 O O . LYS A 1 92 ? -4.041 40.480 56.327 1.00 23.82 92 LYS A O 1
ATOM 702 N N . PHE A 1 93 ? -2.609 41.318 54.819 1.00 21.57 93 PHE A N 1
ATOM 703 C CA . PHE A 1 93 ? -1.570 40.354 55.138 1.00 23.01 93 PHE A CA 1
ATOM 704 C C . PHE A 1 93 ? -0.652 40.910 56.190 1.00 24.85 93 PHE A C 1
ATOM 705 O O . PHE A 1 93 ? -0.024 41.946 55.981 1.00 25.56 93 PHE A O 1
ATOM 713 N N . LYS A 1 94 ? -0.626 40.230 57.326 1.00 22.05 94 LYS A N 1
ATOM 714 C CA . LYS A 1 94 ? 0.166 40.639 58.481 1.00 23.53 94 LYS A CA 1
ATOM 715 C C . LYS A 1 94 ? 1.649 40.356 58.291 1.00 29.15 94 LYS A C 1
ATOM 716 O O . LYS A 1 94 ? 2.012 39.262 57.858 1.00 33.05 94 LYS A O 1
ATOM 722 N N . GLY A 1 95 ? 2.484 41.363 58.616 1.00 22.58 95 GLY A N 1
ATOM 723 C CA . GLY A 1 95 ? 3.940 41.269 58.544 1.00 22.60 95 GLY A CA 1
ATOM 724 C C . GLY A 1 95 ? 4.473 41.209 57.133 1.00 17.62 95 GLY A C 1
ATOM 725 O O . GLY A 1 95 ? 3.960 41.899 56.262 1.00 23.45 95 GLY A O 1
ATOM 726 N N . HIS A 1 96 ? 5.532 40.411 56.940 1.00 23.93 96 HIS A N 1
ATOM 727 C CA . HIS A 1 96 ? 6.168 40.214 55.636 1.00 19.64 96 HIS A CA 1
ATOM 728 C C . HIS A 1 96 ? 6.620 41.477 54.954 1.00 25.85 96 HIS A C 1
ATOM 729 O O . HIS A 1 96 ? 6.484 41.585 53.734 1.00 20.57 96 HIS A O 1
ATOM 736 N N . ARG A 1 97 ? 7.133 42.398 55.767 1.00 23.64 97 ARG A N 1
ATOM 737 C CA . ARG A 1 97 ? 7.623 43.686 55.340 1.00 21.56 97 ARG A CA 1
ATOM 738 C C . ARG A 1 97 ? 8.661 43.645 54.245 1.00 27.10 97 ARG A C 1
ATOM 739 O O . ARG A 1 97 ? 8.588 44.450 53.304 1.00 26.26 97 ARG A O 1
ATOM 747 N N . MET A 1 98 ? 9.650 42.763 54.378 1.00 21.86 98 MET A N 1
ATOM 748 C CA . MET A 1 98 ? 10.674 42.707 53.350 1.00 21.06 98 MET A CA 1
ATOM 749 C C . MET A 1 98 ? 10.108 42.335 52.016 1.00 19.64 98 MET A C 1
ATOM 750 O O . MET A 1 98 ? 10.408 42.960 51.002 1.00 24.70 98 MET A O 1
ATOM 755 N N . ALA A 1 99 ? 9.289 41.313 52.042 1.00 17.57 99 ALA A N 1
ATOM 756 C CA . ALA A 1 99 ? 8.660 40.841 50.837 1.00 18.76 99 ALA A CA 1
ATOM 757 C C . ALA A 1 99 ? 7.855 41.995 50.247 1.00 31.84 99 ALA A C 1
ATOM 758 O O . ALA A 1 99 ? 7.982 42.343 49.064 1.00 28.43 99 ALA A O 1
ATOM 760 N N . LYS A 1 100 ? 7.007 42.608 51.080 1.00 28.48 100 LYS A N 1
ATOM 761 C CA . LYS A 1 100 ? 6.182 43.750 50.632 1.00 27.02 100 LYS A CA 1
ATOM 762 C C . LYS A 1 100 ? 7.034 44.907 50.090 1.00 26.79 100 LYS A C 1
ATOM 763 O O . LYS A 1 100 ? 6.687 45.490 49.056 1.00 27.48 100 LYS A O 1
ATOM 769 N N . GLY A 1 101 ? 8.141 45.217 50.789 1.00 18.54 101 GLY A N 1
ATOM 770 C CA . GLY A 1 101 ? 9.070 46.281 50.400 1.00 28.60 101 GLY A CA 1
ATOM 771 C C . GLY A 1 101 ? 9.637 46.016 48.993 1.00 48.01 101 GLY A C 1
ATOM 772 O O . GLY A 1 101 ? 9.688 46.911 48.142 1.00 33.75 101 GLY A O 1
ATOM 773 N N . ALA A 1 102 ? 10.022 44.765 48.732 1.00 22.55 102 ALA A N 1
ATOM 774 C CA . ALA A 1 102 ? 10.553 44.357 47.443 1.00 18.10 102 ALA A CA 1
ATOM 775 C C . ALA A 1 102 ? 9.536 44.531 46.326 1.00 24.09 102 ALA A C 1
ATOM 776 O O . ALA A 1 102 ? 9.809 44.986 45.239 1.00 31.33 102 ALA A O 1
ATOM 778 N N . LEU A 1 103 ? 8.307 44.160 46.583 1.00 26.63 103 LEU A N 1
ATOM 779 C CA . LEU A 1 103 ? 7.298 44.286 45.568 1.00 25.05 103 LEU A CA 1
ATOM 780 C C . LEU A 1 103 ? 6.979 45.737 45.235 1.00 32.74 103 LEU A C 1
ATOM 781 O O . LEU A 1 103 ? 6.736 46.130 44.079 1.00 25.36 103 LEU A O 1
ATOM 786 N N . GLU A 1 104 ? 6.881 46.532 46.293 1.00 25.82 104 GLU A N 1
ATOM 787 C CA . GLU A 1 104 ? 6.565 47.934 46.163 1.00 23.12 104 GLU A CA 1
ATOM 788 C C . GLU A 1 104 ? 7.652 48.622 45.400 1.00 21.26 104 GLU A C 1
ATOM 789 O O . GLU A 1 104 ? 7.389 49.556 44.645 1.00 23.99 104 GLU A O 1
ATOM 795 N N . MET A 1 105 ? 8.877 48.143 45.623 1.00 25.54 105 MET A N 1
ATOM 796 C CA . MET A 1 105 ? 10.026 48.705 44.977 1.00 22.00 105 MET A CA 1
ATOM 797 C C . MET A 1 105 ? 9.927 48.494 43.478 1.00 32.95 105 MET A C 1
ATOM 798 O O . MET A 1 105 ? 10.091 49.429 42.707 1.00 30.32 105 MET A O 1
ATOM 803 N N . ALA A 1 106 ? 9.602 47.260 43.092 1.00 29.03 106 ALA A N 1
ATOM 804 C CA . ALA A 1 106 ? 9.424 46.859 41.695 1.00 23.95 106 ALA A CA 1
ATOM 805 C C . ALA A 1 106 ? 8.380 47.729 41.024 1.00 27.45 106 ALA A C 1
ATOM 806 O O . ALA A 1 106 ? 8.619 48.333 39.991 1.00 34.35 106 ALA A O 1
ATOM 808 N N . VAL A 1 107 ? 7.220 47.788 41.665 1.00 36.16 107 VAL A N 1
ATOM 809 C CA . VAL A 1 107 ? 6.098 48.615 41.249 1.00 26.40 107 VAL A CA 1
ATOM 810 C C . VAL A 1 107 ? 6.492 50.092 41.105 1.00 34.72 107 VAL A C 1
ATOM 811 O O . VAL A 1 107 ? 6.153 50.781 40.157 1.00 28.94 107 VAL A O 1
ATOM 815 N N . LEU A 1 108 ? 7.234 50.583 42.074 1.00 25.17 108 LEU A N 1
ATOM 816 C CA . LEU A 1 108 ? 7.635 51.943 42.068 1.00 21.28 108 LEU A CA 1
ATOM 817 C C . LEU A 1 108 ? 8.608 52.184 40.929 1.00 39.11 108 LEU A C 1
ATOM 818 O O . LEU A 1 108 ? 8.517 53.196 40.258 1.00 34.51 108 LEU A O 1
ATOM 823 N N . ASP A 1 109 ? 9.526 51.256 40.692 1.00 28.67 109 ASP A N 1
ATOM 824 C CA . ASP A 1 109 ? 10.490 51.454 39.637 1.00 28.59 109 ASP A CA 1
ATOM 825 C C . ASP A 1 109 ? 9.792 51.657 38.310 1.00 32.38 109 ASP A C 1
ATOM 826 O O . ASP A 1 109 ? 10.113 52.541 37.521 1.00 36.30 109 ASP A O 1
ATOM 831 N N . ALA A 1 110 ? 8.817 50.799 38.091 1.00 27.35 110 ALA A N 1
ATOM 832 C CA . ALA A 1 110 ? 8.030 50.810 36.891 1.00 25.89 110 ALA A CA 1
ATOM 833 C C . ALA A 1 110 ? 7.206 52.080 36.791 1.00 58.48 110 ALA A C 1
ATOM 834 O O . ALA A 1 110 ? 7.072 52.722 35.759 1.00 26.98 110 ALA A O 1
ATOM 836 N N . GLU A 1 111 ? 6.598 52.454 37.876 1.00 31.98 111 GLU A N 1
ATOM 837 C CA . GLU A 1 111 ? 5.757 53.624 37.882 1.00 26.92 111 GLU A CA 1
ATOM 838 C C . GLU A 1 111 ? 6.522 54.919 37.634 1.00 30.84 111 GLU A C 1
ATOM 839 O O . GLU A 1 111 ? 6.082 55.846 36.971 1.00 34.67 111 GLU A O 1
ATOM 845 N N . LEU A 1 112 ? 7.681 55.000 38.196 1.00 23.30 112 LEU A N 1
ATOM 846 C CA . LEU A 1 112 ? 8.470 56.176 38.038 1.00 24.44 112 LEU A CA 1
ATOM 847 C C . LEU A 1 112 ? 9.073 56.251 36.635 1.00 42.26 112 LEU A C 1
ATOM 848 O O . LEU A 1 112 ? 9.111 57.323 36.028 1.00 33.69 112 LEU A O 1
ATOM 853 N N . ARG A 1 113 ? 9.609 55.116 36.178 1.00 41.92 113 ARG A N 1
ATOM 854 C CA . ARG A 1 113 ? 10.227 55.028 34.875 1.00 34.96 113 ARG A CA 1
ATOM 855 C C . ARG A 1 113 ? 9.256 55.549 33.844 1.00 41.81 113 ARG A C 1
ATOM 856 O O . ARG A 1 113 ? 9.629 56.176 32.869 1.00 49.13 113 ARG A O 1
ATOM 864 N N . ALA A 1 114 ? 7.991 55.310 34.122 1.00 29.51 114 ALA A N 1
ATOM 865 C CA . ALA A 1 114 ? 6.872 55.734 33.299 1.00 37.53 114 ALA A CA 1
ATOM 866 C C . ALA A 1 114 ? 6.595 57.227 33.351 1.00 49.00 114 ALA A C 1
ATOM 867 O O . ALA A 1 114 ? 6.048 57.813 32.409 1.00 40.04 114 ALA A O 1
ATOM 869 N N . HIS A 1 115 ? 6.923 57.842 34.476 1.00 39.52 115 HIS A N 1
ATOM 870 C CA . HIS A 1 115 ? 6.732 59.264 34.611 1.00 33.16 115 HIS A CA 1
ATOM 871 C C . HIS A 1 115 ? 8.041 59.921 34.312 1.00 31.94 115 HIS A C 1
ATOM 872 O O . HIS A 1 115 ? 8.214 61.134 34.472 1.00 31.15 115 HIS A O 1
ATOM 879 N N . GLU A 1 116 ? 8.956 59.060 33.885 1.00 46.09 116 GLU A N 1
ATOM 880 C CA . GLU A 1 116 ? 10.308 59.443 33.591 1.00 38.68 116 GLU A CA 1
ATOM 881 C C . GLU A 1 116 ? 10.857 60.178 34.813 1.00 45.43 116 GLU A C 1
ATOM 882 O O . GLU A 1 116 ? 11.357 61.289 34.718 1.00 41.71 116 GLU A O 1
ATOM 888 N N . ARG A 1 117 ? 10.741 59.551 35.995 1.00 53.73 117 ARG A N 1
ATOM 889 C CA . ARG A 1 117 ? 11.198 60.162 37.244 1.00 23.74 117 ARG A CA 1
ATOM 890 C C . ARG A 1 117 ? 12.109 59.235 38.012 1.00 28.79 117 ARG A C 1
ATOM 891 O O . ARG A 1 117 ? 11.957 58.010 37.978 1.00 42.67 117 ARG A O 1
ATOM 899 N N . SER A 1 118 ? 13.111 59.816 38.664 1.00 31.33 118 SER A N 1
ATOM 900 C CA . SER A 1 118 ? 14.064 58.989 39.397 1.00 33.00 118 SER A CA 1
ATOM 901 C C . SER A 1 118 ? 13.559 58.658 40.788 1.00 26.79 118 SER A C 1
ATOM 902 O O . SER A 1 118 ? 12.681 59.383 41.299 1.00 31.97 118 SER A O 1
ATOM 905 N N . PHE A 1 119 ? 14.133 57.609 41.397 1.00 36.50 119 PHE A N 1
ATOM 906 C CA . PHE A 1 119 ? 13.764 57.299 42.774 1.00 33.42 119 PHE A CA 1
ATOM 907 C C . PHE A 1 119 ? 14.123 58.551 43.583 1.00 26.61 119 PHE A C 1
ATOM 908 O O . PHE A 1 119 ? 13.329 59.121 44.352 1.00 29.09 119 PHE A O 1
ATOM 916 N N . ALA A 1 120 ? 15.333 59.054 43.339 1.00 34.26 120 ALA A N 1
ATOM 917 C CA . ALA A 1 120 ? 15.788 60.245 44.041 1.00 37.11 120 ALA A CA 1
ATOM 918 C C . ALA A 1 120 ? 14.791 61.390 44.021 1.00 46.03 120 ALA A C 1
ATOM 919 O O . ALA A 1 120 ? 14.530 61.993 45.054 1.00 29.00 120 ALA A O 1
ATOM 921 N N . ALA A 1 121 ? 14.239 61.706 42.850 1.00 29.20 121 ALA A N 1
ATOM 922 C CA . ALA A 1 121 ? 13.275 62.793 42.738 1.00 38.52 121 ALA A CA 1
ATOM 923 C C . ALA A 1 121 ? 12.021 62.545 43.570 1.00 40.65 121 ALA A C 1
ATOM 924 O O . ALA A 1 121 ? 11.559 63.387 44.354 1.00 27.35 121 ALA A O 1
ATOM 926 N N . GLU A 1 122 ? 11.456 61.370 43.386 1.00 29.57 122 GLU A N 1
ATOM 927 C CA . GLU A 1 122 ? 10.286 60.962 44.124 1.00 28.55 122 GLU A CA 1
ATOM 928 C C . GLU A 1 122 ? 10.539 60.999 45.638 1.00 32.10 122 GLU A C 1
ATOM 929 O O . GLU A 1 122 ? 9.696 61.437 46.424 1.00 30.79 122 GLU A O 1
ATOM 935 N N . LEU A 1 123 ? 11.708 60.536 46.062 1.00 24.17 123 LEU A N 1
ATOM 936 C CA . LEU A 1 123 ? 11.972 60.522 47.478 1.00 23.83 123 LEU A CA 1
ATOM 937 C C . LEU A 1 123 ? 12.247 61.890 48.091 1.00 44.34 123 LEU A C 1
ATOM 938 O O . LEU A 1 123 ? 12.145 62.054 49.296 1.00 35.28 123 LEU A O 1
ATOM 943 N N . GLY A 1 124 ? 12.613 62.894 47.304 1.00 35.85 124 GLY A N 1
ATOM 944 C CA . GLY A 1 124 ? 12.904 64.191 47.902 1.00 24.30 124 GLY A CA 1
ATOM 945 C C . GLY A 1 124 ? 14.407 64.461 48.145 1.00 29.17 124 GLY A C 1
ATOM 946 O O . GLY A 1 124 ? 14.796 65.199 49.064 1.00 32.38 124 GLY A O 1
ATOM 947 N N . SER A 1 125 ? 15.265 63.849 47.331 1.00 22.24 125 SER A N 1
ATOM 948 C CA . SER A 1 125 ? 16.700 64.058 47.440 1.00 30.03 125 SER A CA 1
ATOM 949 C C . SER A 1 125 ? 17.086 65.550 47.437 1.00 39.54 125 SER A C 1
ATOM 950 O O . SER A 1 125 ? 16.451 66.374 46.768 1.00 35.47 125 SER A O 1
ATOM 953 N N . VAL A 1 126 ? 18.139 65.890 48.179 1.00 42.60 126 VAL A N 1
ATOM 954 C CA . VAL A 1 126 ? 18.642 67.251 48.258 1.00 38.14 126 VAL A CA 1
ATOM 955 C C . VAL A 1 126 ? 20.105 67.310 47.851 1.00 38.88 126 VAL A C 1
ATOM 956 O O . VAL A 1 126 ? 20.714 68.363 47.941 1.00 47.39 126 VAL A O 1
ATOM 960 N N . ARG A 1 127 ? 20.668 66.186 47.425 1.00 26.95 127 ARG A N 1
ATOM 961 C CA . ARG A 1 127 ? 22.069 66.183 47.038 1.00 24.47 127 ARG A CA 1
ATOM 962 C C . ARG A 1 127 ? 22.309 65.138 45.996 1.00 32.93 127 ARG A C 1
ATOM 963 O O . ARG A 1 127 ? 21.463 64.275 45.843 1.00 43.31 127 ARG A O 1
ATOM 971 N N . ASP A 1 128 ? 23.464 65.219 45.322 1.00 49.02 128 ASP A N 1
ATOM 972 C CA . ASP A 1 128 ? 23.825 64.353 44.196 1.00 50.08 128 ASP A CA 1
ATOM 973 C C . ASP A 1 128 ? 24.816 63.235 44.457 1.00 20.58 128 ASP A C 1
ATOM 974 O O . ASP A 1 128 ? 25.109 62.418 43.572 1.00 39.08 128 ASP A O 1
ATOM 979 N N . SER A 1 129 ? 25.299 63.190 45.684 1.00 29.65 129 SER A N 1
ATOM 980 C CA . SER A 1 129 ? 26.222 62.167 46.096 1.00 30.98 129 SER A CA 1
ATOM 981 C C . SER A 1 129 ? 26.111 62.051 47.589 1.00 56.75 129 SER A C 1
ATOM 982 O O . SER A 1 129 ? 25.582 62.964 48.240 1.00 36.19 129 SER A O 1
ATOM 985 N N . VAL A 1 130 ? 26.599 60.934 48.105 1.00 35.78 130 VAL A N 1
ATOM 986 C CA . VAL A 1 130 ? 26.521 60.652 49.533 1.00 31.51 130 VAL A CA 1
ATOM 987 C C . VAL A 1 130 ? 27.786 59.978 49.951 1.00 19.86 130 VAL A C 1
ATOM 988 O O . VAL A 1 130 ? 28.373 59.211 49.179 1.00 40.43 130 VAL A O 1
ATOM 992 N N . PRO A 1 131 ? 28.173 60.292 51.175 1.00 32.73 131 PRO A N 1
ATOM 993 C CA . PRO A 1 131 ? 29.356 59.796 51.828 1.00 29.88 131 PRO A CA 1
ATOM 994 C C . PRO A 1 131 ? 29.040 58.408 52.285 1.00 39.25 131 PRO A C 1
ATOM 995 O O . PRO A 1 131 ? 27.935 58.146 52.756 1.00 39.59 131 PRO A O 1
ATOM 999 N N . CYS A 1 132 ? 29.995 57.533 52.096 1.00 34.46 132 CYS A N 1
ATOM 1000 C CA . CYS A 1 132 ? 29.804 56.139 52.382 1.00 36.43 132 CYS A CA 1
ATOM 1001 C C . CYS A 1 132 ? 30.694 55.611 53.457 1.00 53.21 132 CYS A C 1
ATOM 1002 O O . CYS A 1 132 ? 31.885 55.865 53.471 1.00 37.64 132 CYS A O 1
ATOM 1005 N N . GLY A 1 133 ? 30.098 54.873 54.368 1.00 37.57 133 GLY A N 1
ATOM 1006 C CA . GLY A 1 133 ? 30.875 54.225 55.414 1.00 23.08 133 GLY A CA 1
ATOM 1007 C C . GLY A 1 133 ? 30.963 52.758 54.968 1.00 46.51 133 GLY A C 1
ATOM 1008 O O . GLY A 1 133 ? 30.493 52.350 53.871 1.00 30.59 133 GLY A O 1
ATOM 1009 N N . VAL A 1 134 ? 31.553 51.941 55.804 1.00 31.21 134 VAL A N 1
ATOM 1010 C CA . VAL A 1 134 ? 31.652 50.524 55.502 1.00 49.83 134 VAL A CA 1
ATOM 1011 C C . VAL A 1 134 ? 31.362 49.726 56.772 1.00 38.45 134 VAL A C 1
ATOM 1012 O O . VAL A 1 134 ? 31.690 50.171 57.902 1.00 32.20 134 VAL A O 1
ATOM 1016 N N . SER A 1 135 ? 30.721 48.570 56.564 1.00 43.95 135 SER A N 1
ATOM 1017 C CA . SER A 1 135 ? 30.381 47.648 57.629 1.00 39.20 135 SER A CA 1
ATOM 1018 C C . SER A 1 135 ? 31.444 46.539 57.685 1.00 28.70 135 SER A C 1
ATOM 1019 O O . SER A 1 135 ? 31.518 45.714 56.795 1.00 33.93 135 SER A O 1
ATOM 1022 N N . VAL A 1 136 ? 32.298 46.551 58.706 1.00 49.51 136 VAL A N 1
ATOM 1023 C CA . VAL A 1 136 ? 33.361 45.560 58.865 1.00 47.86 136 VAL A CA 1
ATOM 1024 C C . VAL A 1 136 ? 32.902 44.408 59.734 1.00 55.90 136 VAL A C 1
ATOM 1025 O O . VAL A 1 136 ? 32.397 44.654 60.821 1.00 39.23 136 VAL A O 1
ATOM 1029 N N . GLY A 1 137 ? 33.074 43.159 59.282 1.00 43.60 137 GLY A N 1
ATOM 1030 C CA . GLY A 1 137 ? 32.608 42.006 60.047 1.00 49.75 137 GLY A CA 1
ATOM 1031 C C . GLY A 1 137 ? 33.462 41.625 61.252 1.00 34.53 137 GLY A C 1
ATOM 1032 O O . GLY A 1 137 ? 34.454 42.295 61.583 1.00 33.38 137 GLY A O 1
ATOM 1033 N N . ILE A 1 138 ? 33.053 40.539 61.934 1.00 47.10 138 ILE A N 1
ATOM 1034 C CA . ILE A 1 138 ? 33.798 39.995 63.063 1.00 47.54 138 ILE A CA 1
ATOM 1035 C C . ILE A 1 138 ? 34.976 39.235 62.482 1.00 74.63 138 ILE A C 1
ATOM 1036 O O . ILE A 1 138 ? 34.792 38.492 61.508 1.00 36.62 138 ILE A O 1
ATOM 1041 N N . MET A 1 139 ? 36.174 39.457 63.033 1.00 35.45 139 MET A N 1
ATOM 1042 C CA . MET A 1 139 ? 37.380 38.801 62.512 1.00 51.49 139 MET A CA 1
ATOM 1043 C C . MET A 1 139 ? 37.791 37.637 63.375 1.00 66.70 139 MET A C 1
ATOM 1044 O O . MET A 1 139 ? 37.235 37.408 64.462 1.00 45.20 139 MET A O 1
ATOM 1049 N N . ASP A 1 140 ? 38.793 36.917 62.886 1.00 55.51 140 ASP A N 1
ATOM 1050 C CA . ASP A 1 140 ? 39.326 35.819 63.664 1.00 56.81 140 ASP A CA 1
ATOM 1051 C C . ASP A 1 140 ? 40.433 36.352 64.551 1.00 45.89 140 ASP A C 1
ATOM 1052 O O . ASP A 1 140 ? 40.623 35.953 65.699 1.00 57.86 140 ASP A O 1
ATOM 1057 N N . THR A 1 141 ? 41.100 37.350 64.011 1.00 44.19 141 THR A N 1
ATOM 1058 C CA . THR A 1 141 ? 42.156 38.003 64.727 1.00 59.86 141 THR A CA 1
ATOM 1059 C C . THR A 1 141 ? 42.010 39.506 64.659 1.00 57.03 141 THR A C 1
ATOM 1060 O O . THR A 1 141 ? 41.374 40.087 63.772 1.00 39.82 141 THR A O 1
ATOM 1064 N N . ILE A 1 142 ? 42.646 40.124 65.627 1.00 39.62 142 ILE A N 1
ATOM 1065 C CA . ILE A 1 142 ? 42.670 41.556 65.683 1.00 55.89 142 ILE A CA 1
ATOM 1066 C C . ILE A 1 142 ? 43.507 42.113 64.554 1.00 47.59 142 ILE A C 1
ATOM 1067 O O . ILE A 1 142 ? 43.062 42.914 63.729 1.00 75.51 142 ILE A O 1
ATOM 1072 N N . PRO A 1 143 ? 44.732 41.656 64.492 1.00 57.65 143 PRO A N 1
ATOM 1073 C CA . PRO A 1 143 ? 45.554 42.079 63.406 1.00 41.25 143 PRO A CA 1
ATOM 1074 C C . PRO A 1 143 ? 44.738 41.971 62.111 1.00 38.01 143 PRO A C 1
ATOM 1075 O O . PRO A 1 143 ? 44.646 42.910 61.321 1.00 53.51 143 PRO A O 1
ATOM 1079 N N . GLN A 1 144 ? 44.104 40.818 61.920 1.00 40.58 144 GLN A N 1
ATOM 1080 C CA . GLN A 1 144 ? 43.270 40.590 60.753 1.00 32.04 144 GLN A CA 1
ATOM 1081 C C . GLN A 1 144 ? 42.332 41.773 60.602 1.00 57.65 144 GLN A C 1
ATOM 1082 O O . GLN A 1 144 ? 42.248 42.414 59.560 1.00 44.36 144 GLN A O 1
ATOM 1088 N N . LEU A 1 145 ? 41.649 42.100 61.679 1.00 44.75 145 LEU A N 1
ATOM 1089 C CA . LEU A 1 145 ? 40.754 43.216 61.627 1.00 36.02 145 LEU A CA 1
ATOM 1090 C C . LEU A 1 145 ? 41.474 44.473 61.150 1.00 57.72 145 LEU A C 1
ATOM 1091 O O . LEU A 1 145 ? 41.152 45.080 60.105 1.00 48.76 145 LEU A O 1
ATOM 1096 N N . LEU A 1 146 ? 42.478 44.869 61.929 1.00 43.35 146 LEU A N 1
ATOM 1097 C CA . LEU A 1 146 ? 43.260 46.070 61.614 1.00 47.44 146 LEU A CA 1
ATOM 1098 C C . LEU A 1 146 ? 43.673 46.257 60.157 1.00 48.04 146 LEU A C 1
ATOM 1099 O O . LEU A 1 146 ? 43.603 47.354 59.605 1.00 41.09 146 LEU A O 1
ATOM 1104 N N . ASP A 1 147 ? 44.118 45.191 59.510 1.00 51.84 147 ASP A N 1
ATOM 1105 C CA . ASP A 1 147 ? 44.520 45.322 58.115 1.00 54.55 147 ASP A CA 1
ATOM 1106 C C . ASP A 1 147 ? 43.331 45.752 57.321 1.00 61.68 147 ASP A C 1
ATOM 1107 O O . ASP A 1 147 ? 43.376 46.638 56.464 1.00 56.59 147 ASP A O 1
ATOM 1112 N N . VAL A 1 148 ? 42.267 45.039 57.619 1.00 51.54 148 VAL A N 1
ATOM 1113 C CA . VAL A 1 148 ? 41.008 45.221 56.959 1.00 41.72 148 VAL A CA 1
ATOM 1114 C C . VAL A 1 148 ? 40.501 46.631 57.073 1.00 37.92 148 VAL A C 1
ATOM 1115 O O . VAL A 1 148 ? 40.161 47.267 56.070 1.00 35.13 148 VAL A O 1
ATOM 1119 N N . VAL A 1 149 ? 40.467 47.098 58.326 1.00 47.64 149 VAL A N 1
ATOM 1120 C CA . VAL A 1 149 ? 40.015 48.450 58.623 1.00 36.04 149 VAL A CA 1
ATOM 1121 C C . VAL A 1 149 ? 40.849 49.442 57.841 1.00 46.74 149 VAL A C 1
ATOM 1122 O O . VAL A 1 149 ? 40.354 50.221 57.032 1.00 47.45 149 VAL A O 1
ATOM 1126 N N . GLY A 1 150 ? 42.147 49.367 58.100 1.00 54.06 150 GLY A N 1
ATOM 1127 C CA . GLY A 1 150 ? 43.104 50.223 57.440 1.00 43.54 150 GLY A CA 1
ATOM 1128 C C . GLY A 1 150 ? 42.854 50.229 55.943 1.00 53.11 150 GLY A C 1
ATOM 1129 O O . GLY A 1 150 ? 42.936 51.274 55.288 1.00 39.43 150 GLY A O 1
ATOM 1130 N N . GLY A 1 151 ? 42.522 49.046 55.425 1.00 38.78 151 GLY A N 1
ATOM 1131 C CA . GLY A 1 151 ? 42.281 48.845 54.010 1.00 35.69 151 GLY A CA 1
ATOM 1132 C C . GLY A 1 151 ? 41.143 49.678 53.497 1.00 62.13 151 GLY A C 1
ATOM 1133 O O . GLY A 1 151 ? 41.275 50.435 52.539 1.00 43.46 151 GLY A O 1
ATOM 1134 N N . TYR A 1 152 ? 40.016 49.518 54.147 1.00 84.98 152 TYR A N 1
ATOM 1135 C CA . TYR A 1 152 ? 38.840 50.260 53.766 1.00 45.47 152 TYR A CA 1
ATOM 1136 C C . TYR A 1 152 ? 39.133 51.743 53.857 1.00 43.11 152 TYR A C 1
ATOM 1137 O O . TYR A 1 152 ? 38.744 52.556 53.008 1.00 36.47 152 TYR A O 1
ATOM 1146 N N . LEU A 1 153 ? 39.863 52.074 54.906 1.00 30.37 153 LEU A N 1
ATOM 1147 C CA . LEU A 1 153 ? 40.261 53.442 55.152 1.00 35.59 153 LEU A CA 1
ATOM 1148 C C . LEU A 1 153 ? 40.964 54.057 53.957 1.00 57.22 153 LEU A C 1
ATOM 1149 O O . LEU A 1 153 ? 40.713 55.211 53.617 1.00 53.94 153 LEU A O 1
ATOM 1154 N N . ASP A 1 154 ? 41.842 53.268 53.316 1.00 65.81 154 ASP A N 1
ATOM 1155 C CA . ASP A 1 154 ? 42.578 53.727 52.145 1.00 47.45 154 ASP A CA 1
ATOM 1156 C C . ASP A 1 154 ? 41.680 53.836 50.935 1.00 40.88 154 ASP A C 1
ATOM 1157 O O . ASP A 1 154 ? 41.800 54.776 50.141 1.00 72.27 154 ASP A O 1
ATOM 1162 N N . GLU A 1 155 ? 40.775 52.859 50.807 1.00 48.95 155 GLU A N 1
ATOM 1163 C CA . GLU A 1 155 ? 39.819 52.833 49.712 1.00 46.52 155 GLU A CA 1
ATOM 1164 C C . GLU A 1 155 ? 39.121 54.203 49.630 1.00 47.05 155 GLU A C 1
ATOM 1165 O O . GLU A 1 155 ? 38.641 54.634 48.575 1.00 54.66 155 GLU A O 1
ATOM 1171 N N . GLY A 1 156 ? 39.075 54.875 50.783 1.00 61.68 156 GLY A N 1
ATOM 1172 C CA . GLY A 1 156 ? 38.430 56.169 50.924 1.00 45.97 156 GLY A CA 1
ATOM 1173 C C . GLY A 1 156 ? 37.129 56.104 51.755 1.00 61.43 156 GLY A C 1
ATOM 1174 O O . GLY A 1 156 ? 36.377 57.075 51.858 1.00 45.17 156 GLY A O 1
ATOM 1175 N N . TYR A 1 157 ? 36.844 54.956 52.365 1.00 52.52 157 TYR A N 1
ATOM 1176 C CA . TYR A 1 157 ? 35.644 54.833 53.169 1.00 38.51 157 TYR A CA 1
ATOM 1177 C C . TYR A 1 157 ? 35.628 55.868 54.300 1.00 43.77 157 TYR A C 1
ATOM 1178 O O . TYR A 1 157 ? 36.626 56.112 54.979 1.00 38.35 157 TYR A O 1
ATOM 1187 N N . VAL A 1 158 ? 34.480 56.538 54.441 1.00 40.29 158 VAL A N 1
ATOM 1188 C CA . VAL A 1 158 ? 34.268 57.638 55.385 1.00 30.89 158 VAL A CA 1
ATOM 1189 C C . VAL A 1 158 ? 34.007 57.244 56.844 1.00 62.68 158 VAL A C 1
ATOM 1190 O O . VAL A 1 158 ? 34.346 57.946 57.821 1.00 37.06 158 VAL A O 1
ATOM 1194 N N . ARG A 1 159 ? 33.387 56.100 57.027 1.00 38.64 159 ARG A N 1
ATOM 1195 C CA . ARG A 1 159 ? 33.114 55.713 58.382 1.00 38.48 159 ARG A CA 1
ATOM 1196 C C . ARG A 1 159 ? 33.321 54.228 58.513 1.00 35.00 159 ARG A C 1
ATOM 1197 O O . ARG A 1 159 ? 33.147 53.460 57.553 1.00 37.97 159 ARG A O 1
ATOM 1205 N N . ILE A 1 160 ? 33.714 53.843 59.699 1.00 31.22 160 ILE A N 1
ATOM 1206 C CA . ILE A 1 160 ? 33.952 52.452 59.965 1.00 35.53 160 ILE A CA 1
ATOM 1207 C C . ILE A 1 160 ? 32.933 51.924 60.975 1.00 45.36 160 ILE A C 1
ATOM 1208 O O . ILE A 1 160 ? 32.792 52.490 62.061 1.00 33.76 160 ILE A O 1
ATOM 1213 N N . LYS A 1 161 ? 32.215 50.847 60.601 1.00 29.91 161 LYS A N 1
ATOM 1214 C CA . LYS A 1 161 ? 31.250 50.206 61.471 1.00 31.82 161 LYS A CA 1
ATOM 1215 C C . LYS A 1 161 ? 31.771 48.805 61.786 1.00 38.84 161 LYS A C 1
ATOM 1216 O O . LYS A 1 161 ? 32.095 48.030 60.873 1.00 30.02 161 LYS A O 1
ATOM 1222 N N . LEU A 1 162 ? 31.905 48.475 63.077 1.00 39.14 162 LEU A N 1
ATOM 1223 C CA . LEU A 1 162 ? 32.390 47.146 63.471 1.00 28.22 162 LEU A CA 1
ATOM 1224 C C . LEU A 1 162 ? 31.318 46.215 64.049 1.00 31.93 162 LEU A C 1
ATOM 1225 O O . LEU A 1 162 ? 30.688 46.545 65.049 1.00 33.35 162 LEU A O 1
ATOM 1230 N N . LYS A 1 163 ? 31.131 45.038 63.442 1.00 32.61 163 LYS A N 1
ATOM 1231 C CA . LYS A 1 163 ? 30.195 44.068 63.976 1.00 31.50 163 LYS A CA 1
ATOM 1232 C C . LYS A 1 163 ? 30.843 43.560 65.258 1.00 31.46 163 LYS A C 1
ATOM 1233 O O . LYS A 1 163 ? 32.032 43.244 65.252 1.00 38.43 163 LYS A O 1
ATOM 1239 N N . ILE A 1 164 ? 30.076 43.532 66.348 1.00 38.38 164 ILE A N 1
ATOM 1240 C CA . ILE A 1 164 ? 30.507 43.068 67.658 1.00 23.61 164 ILE A CA 1
ATOM 1241 C C . ILE A 1 164 ? 29.588 41.946 68.182 1.00 48.16 164 ILE A C 1
ATOM 1242 O O . ILE A 1 164 ? 28.452 41.761 67.746 1.00 26.33 164 ILE A O 1
ATOM 1247 N N . GLU A 1 165 ? 30.097 41.162 69.114 1.00 37.41 165 GLU A N 1
ATOM 1248 C CA . GLU A 1 165 ? 29.418 39.995 69.696 1.00 28.93 165 GLU A CA 1
ATOM 1249 C C . GLU A 1 165 ? 30.011 39.820 71.058 1.00 37.10 165 GLU A C 1
ATOM 1250 O O . GLU A 1 165 ? 31.136 40.246 71.287 1.00 30.06 165 GLU A O 1
ATOM 1256 N N . PRO A 1 166 ? 29.384 39.098 71.948 1.00 51.32 166 PRO A N 1
ATOM 1257 C CA . PRO A 1 166 ? 30.104 38.918 73.189 1.00 44.17 166 PRO A CA 1
ATOM 1258 C C . PRO A 1 166 ? 31.431 38.186 72.912 1.00 62.20 166 PRO A C 1
ATOM 1259 O O . PRO A 1 166 ? 31.513 37.222 72.119 1.00 30.34 166 PRO A O 1
ATOM 1263 N N . GLY A 1 167 ? 32.508 38.716 73.496 1.00 40.70 167 GLY A N 1
ATOM 1264 C CA . GLY A 1 167 ? 33.830 38.177 73.240 1.00 61.36 167 GLY A CA 1
ATOM 1265 C C . GLY A 1 167 ? 34.524 38.839 72.036 1.00 60.36 167 GLY A C 1
ATOM 1266 O O . GLY A 1 167 ? 35.622 38.446 71.676 1.00 58.30 167 GLY A O 1
ATOM 1267 N N . TRP A 1 168 ? 33.881 39.839 71.420 1.00 46.91 168 TRP A N 1
ATOM 1268 C CA . TRP A 1 168 ? 34.389 40.618 70.291 1.00 44.84 168 TRP A CA 1
ATOM 1269 C C . TRP A 1 168 ? 33.784 42.008 70.386 1.00 62.65 168 TRP A C 1
ATOM 1270 O O . TRP A 1 168 ? 32.924 42.384 69.587 1.00 48.68 168 TRP A O 1
ATOM 1281 N N . ASP A 1 169 ? 34.210 42.748 71.402 1.00 31.26 169 ASP A N 1
ATOM 1282 C CA . ASP A 1 169 ? 33.686 44.082 71.557 1.00 46.28 169 ASP A CA 1
ATOM 1283 C C . ASP A 1 169 ? 34.741 45.166 71.786 1.00 44.45 169 ASP A C 1
ATOM 1284 O O . ASP A 1 169 ? 35.277 45.729 70.819 1.00 35.90 169 ASP A O 1
ATOM 1289 N N . VAL A 1 170 ? 35.012 45.406 73.080 1.00 43.12 170 VAL A N 1
ATOM 1290 C CA . VAL A 1 170 ? 35.970 46.364 73.637 1.00 50.55 170 VAL A CA 1
ATOM 1291 C C . VAL A 1 170 ? 37.371 46.263 73.017 1.00 57.43 170 VAL A C 1
ATOM 1292 O O . VAL A 1 170 ? 38.010 47.261 72.664 1.00 48.41 170 VAL A O 1
ATOM 1296 N N . GLU A 1 171 ? 37.868 45.035 72.885 1.00 32.27 171 GLU A N 1
ATOM 1297 C CA . GLU A 1 171 ? 39.209 44.852 72.337 1.00 47.57 171 GLU A CA 1
ATOM 1298 C C . GLU A 1 171 ? 39.355 45.346 70.932 1.00 39.96 171 GLU A C 1
ATOM 1299 O O . GLU A 1 171 ? 40.166 46.231 70.682 1.00 36.65 171 GLU A O 1
ATOM 1305 N N . PRO A 1 172 ? 38.578 44.731 70.044 1.00 50.33 172 PRO A N 1
ATOM 1306 C CA . PRO A 1 172 ? 38.610 45.110 68.667 1.00 43.26 172 PRO A CA 1
ATOM 1307 C C . PRO A 1 172 ? 38.474 46.631 68.615 1.00 59.79 172 PRO A C 1
ATOM 1308 O O . PRO A 1 172 ? 39.124 47.357 67.847 1.00 35.91 172 PRO A O 1
ATOM 1312 N N . VAL A 1 173 ? 37.628 47.156 69.487 1.00 38.43 173 VAL A N 1
ATOM 1313 C CA . VAL A 1 173 ? 37.446 48.598 69.460 1.00 43.90 173 VAL A CA 1
ATOM 1314 C C . VAL A 1 173 ? 38.674 49.354 69.862 1.00 66.61 173 VAL A C 1
ATOM 1315 O O . VAL A 1 173 ? 39.101 50.294 69.182 1.00 43.36 173 VAL A O 1
ATOM 1319 N N . ARG A 1 174 ? 39.167 48.923 71.014 1.00 46.69 174 ARG A N 1
ATOM 1320 C CA . ARG A 1 174 ? 40.337 49.468 71.613 1.00 47.99 174 ARG A CA 1
ATOM 1321 C C . ARG A 1 174 ? 41.458 49.469 70.579 1.00 47.95 174 ARG A C 1
ATOM 1322 O O . ARG A 1 174 ? 42.219 50.431 70.407 1.00 43.95 174 ARG A O 1
ATOM 1330 N N . ALA A 1 175 ? 41.536 48.362 69.852 1.00 52.28 175 ALA A N 1
ATOM 1331 C CA . ALA A 1 175 ? 42.536 48.178 68.810 1.00 70.03 175 ALA A CA 1
ATOM 1332 C C . ALA A 1 175 ? 42.459 49.193 67.674 1.00 64.37 175 ALA A C 1
ATOM 1333 O O . ALA A 1 175 ? 43.465 49.774 67.274 1.00 41.44 175 ALA A O 1
ATOM 1335 N N . VAL A 1 176 ? 41.264 49.382 67.132 1.00 37.37 176 VAL A N 1
ATOM 1336 C CA . VAL A 1 176 ? 41.108 50.311 66.046 1.00 36.12 176 VAL A CA 1
ATOM 1337 C C . VAL A 1 176 ? 41.358 51.762 66.451 1.00 40.77 176 VAL A C 1
ATOM 1338 O O . VAL A 1 176 ? 41.997 52.554 65.772 1.00 38.37 176 VAL A O 1
ATOM 1342 N N . ARG A 1 177 ? 40.834 52.117 67.600 1.00 48.89 177 ARG A N 1
ATOM 1343 C CA . ARG A 1 177 ? 40.993 53.453 68.115 1.00 63.14 177 ARG A CA 1
ATOM 1344 C C . ARG A 1 177 ? 42.469 53.759 68.258 1.00 83.38 177 ARG A C 1
ATOM 1345 O O . ARG A 1 177 ? 42.972 54.786 67.815 1.00 71.10 177 ARG A O 1
ATOM 1353 N N . GLU A 1 178 ? 43.152 52.829 68.910 1.00 43.88 178 GLU A N 1
ATOM 1354 C CA . GLU A 1 178 ? 44.572 52.938 69.158 1.00 65.21 178 GLU A CA 1
ATOM 1355 C C . GLU A 1 178 ? 45.362 53.148 67.881 1.00 67.34 178 GLU A C 1
ATOM 1356 O O . GLU A 1 178 ? 46.014 54.170 67.682 1.00 89.09 178 GLU A O 1
ATOM 1362 N N . ARG A 1 179 ? 45.292 52.140 67.035 1.00 49.14 179 ARG A N 1
ATOM 1363 C CA . ARG A 1 179 ? 45.985 52.082 65.765 1.00 54.75 179 ARG A CA 1
ATOM 1364 C C . ARG A 1 179 ? 45.533 53.098 64.756 1.00 54.35 179 ARG A C 1
ATOM 1365 O O . ARG A 1 179 ? 46.359 53.721 64.083 1.00 56.03 179 ARG A O 1
ATOM 1373 N N . PHE A 1 180 ? 44.226 53.203 64.595 1.00 79.84 180 PHE A N 1
ATOM 1374 C CA . PHE A 1 180 ? 43.708 54.096 63.594 1.00 43.66 180 PHE A CA 1
ATOM 1375 C C . PHE A 1 180 ? 43.502 55.533 64.023 1.00 47.97 180 PHE A C 1
ATOM 1376 O O . PHE A 1 180 ? 43.432 56.416 63.174 1.00 59.15 180 PHE A O 1
ATOM 1384 N N . GLY A 1 181 ? 43.433 55.776 65.335 1.00 51.76 181 GLY A N 1
ATOM 1385 C CA . GLY A 1 181 ? 43.258 57.139 65.829 1.00 33.54 181 GLY A CA 1
ATOM 1386 C C . GLY A 1 181 ? 41.857 57.492 66.372 1.00 71.33 181 GLY A C 1
ATOM 1387 O O . GLY A 1 181 ? 40.884 56.743 66.272 1.00 62.14 181 GLY A O 1
ATOM 1388 N N . ASP A 1 182 ? 41.759 58.689 66.935 1.00 50.51 182 ASP A N 1
ATOM 1389 C CA . ASP A 1 182 ? 40.520 59.149 67.528 1.00 61.91 182 ASP A CA 1
ATOM 1390 C C . ASP A 1 182 ? 39.540 59.873 66.614 1.00 86.86 182 ASP A C 1
ATOM 1391 O O . ASP A 1 182 ? 38.399 60.115 67.023 1.00 80.96 182 ASP A O 1
ATOM 1396 N N . ASP A 1 183 ? 39.972 60.201 65.389 1.00 49.08 183 ASP A N 1
ATOM 1397 C CA . ASP A 1 183 ? 39.132 60.924 64.426 1.00 57.09 183 ASP A CA 1
ATOM 1398 C C . ASP A 1 183 ? 38.460 60.069 63.371 1.00 38.70 183 ASP A C 1
ATOM 1399 O O . ASP A 1 183 ? 37.869 60.575 62.406 1.00 92.20 183 ASP A O 1
ATOM 1404 N N . VAL A 1 184 ? 38.596 58.767 63.531 1.00 85.25 184 VAL A N 1
ATOM 1405 C CA . VAL A 1 184 ? 37.947 57.886 62.609 1.00 88.72 184 VAL A CA 1
ATOM 1406 C C . VAL A 1 184 ? 36.504 57.864 63.055 1.00 48.53 184 VAL A C 1
ATOM 1407 O O . VAL A 1 184 ? 36.255 57.896 64.276 1.00 41.21 184 VAL A O 1
ATOM 1411 N N . LEU A 1 185 ? 35.587 57.808 62.093 1.00 71.41 185 LEU A N 1
ATOM 1412 C CA . LEU A 1 185 ? 34.175 57.722 62.416 1.00 37.00 185 LEU A CA 1
ATOM 1413 C C . LEU A 1 185 ? 33.937 56.280 62.747 1.00 27.21 185 LEU A C 1
ATOM 1414 O O . LEU A 1 185 ? 33.994 55.423 61.861 1.00 31.15 185 LEU A O 1
ATOM 1419 N N . LEU A 1 186 ? 33.716 56.037 64.023 1.00 28.58 186 LEU A N 1
ATOM 1420 C CA . LEU A 1 186 ? 33.586 54.678 64.437 1.00 48.25 186 LEU A CA 1
ATOM 1421 C C . LEU A 1 186 ? 32.325 54.317 65.229 1.00 24.59 186 LEU A C 1
ATOM 1422 O O . LEU A 1 186 ? 31.930 54.987 66.187 1.00 33.57 186 LEU A O 1
ATOM 1427 N N . GLN A 1 187 ? 31.708 53.196 64.850 1.00 28.73 187 GLN A N 1
ATOM 1428 C CA . GLN A 1 187 ? 30.515 52.738 65.548 1.00 27.58 187 GLN A CA 1
ATOM 1429 C C . GLN A 1 187 ? 30.498 51.220 65.562 1.00 38.15 187 GLN A C 1
ATOM 1430 O O . GLN A 1 187 ? 31.203 50.597 64.765 1.00 38.17 187 GLN A O 1
ATOM 1436 N N . VAL A 1 188 ? 29.697 50.615 66.457 1.00 34.18 188 VAL A N 1
ATOM 1437 C CA . VAL A 1 188 ? 29.597 49.153 66.526 1.00 34.81 188 VAL A CA 1
ATOM 1438 C C . VAL A 1 188 ? 28.173 48.702 66.261 1.00 33.27 188 VAL A C 1
ATOM 1439 O O . VAL A 1 188 ? 27.254 49.510 66.382 1.00 31.63 188 VAL A O 1
ATOM 1443 N N . ASP A 1 189 ? 28.012 47.422 65.905 1.00 32.04 189 ASP A N 1
ATOM 1444 C CA . ASP A 1 189 ? 26.717 46.821 65.604 1.00 20.72 189 ASP A CA 1
ATOM 1445 C C . ASP A 1 189 ? 26.593 45.442 66.222 1.00 47.84 189 ASP A C 1
ATOM 1446 O O . ASP A 1 189 ? 27.252 44.509 65.747 1.00 29.41 189 ASP A O 1
ATOM 1451 N N . ALA A 1 190 ? 25.745 45.305 67.262 1.00 31.91 190 ALA A N 1
ATOM 1452 C CA . ALA A 1 190 ? 25.588 44.013 67.919 1.00 27.51 190 ALA A CA 1
ATOM 1453 C C . ALA A 1 190 ? 24.600 43.067 67.285 1.00 37.22 190 ALA A C 1
ATOM 1454 O O . ALA A 1 190 ? 24.567 41.901 67.657 1.00 44.09 190 ALA A O 1
ATOM 1456 N N . ASN A 1 191 ? 23.791 43.533 66.346 1.00 29.57 191 ASN A N 1
ATOM 1457 C CA . ASN A 1 191 ? 22.782 42.662 65.736 1.00 20.99 191 ASN A CA 1
ATOM 1458 C C . ASN A 1 191 ? 22.043 41.821 66.772 1.00 50.24 191 ASN A C 1
ATOM 1459 O O . ASN A 1 191 ? 21.873 40.612 66.565 1.00 23.92 191 ASN A O 1
ATOM 1464 N N . THR A 1 192 ? 21.640 42.493 67.873 1.00 29.75 192 THR A N 1
ATOM 1465 C CA . THR A 1 192 ? 20.843 41.993 69.000 1.00 29.95 192 THR A CA 1
ATOM 1466 C C . THR A 1 192 ? 21.541 41.027 69.941 1.00 41.99 192 THR A C 1
ATOM 1467 O O . THR A 1 192 ? 20.844 40.385 70.716 1.00 36.15 192 THR A O 1
ATOM 1471 N N . ALA A 1 193 ? 22.875 40.929 69.867 1.00 43.90 193 ALA A N 1
ATOM 1472 C CA . ALA A 1 193 ? 23.703 39.980 70.629 1.00 27.90 193 ALA A CA 1
ATOM 1473 C C . ALA A 1 193 ? 23.782 40.097 72.148 1.00 52.35 193 ALA A C 1
ATOM 1474 O O . ALA A 1 193 ? 24.274 39.174 72.827 1.00 30.91 193 ALA A O 1
ATOM 1476 N N . TYR A 1 194 ? 23.314 41.215 72.692 1.00 28.75 194 TYR A N 1
ATOM 1477 C CA . TYR A 1 194 ? 23.399 41.394 74.119 1.00 19.69 194 TYR A CA 1
ATOM 1478 C C . TYR A 1 194 ? 22.049 41.411 74.828 1.00 37.83 194 TYR A C 1
ATOM 1479 O O . TYR A 1 194 ? 20.975 41.390 74.220 1.00 29.63 194 TYR A O 1
ATOM 1488 N N . THR A 1 195 ? 22.142 41.466 76.152 1.00 32.06 195 THR A N 1
ATOM 1489 C CA . THR A 1 195 ? 21.020 41.578 77.061 1.00 32.46 195 THR A CA 1
ATOM 1490 C C . THR A 1 195 ? 21.334 42.737 78.008 1.00 28.52 195 THR A C 1
ATOM 1491 O O . THR A 1 195 ? 22.498 43.180 78.142 1.00 26.32 195 THR A O 1
ATOM 1495 N N . LEU A 1 196 ? 20.264 43.222 78.638 1.00 27.50 196 LEU A N 1
ATOM 1496 C CA . LEU A 1 196 ? 20.347 44.338 79.568 1.00 43.90 196 LEU A CA 1
ATOM 1497 C C . LEU A 1 196 ? 21.408 44.035 80.600 1.00 44.18 196 LEU A C 1
ATOM 1498 O O . LEU A 1 196 ? 22.200 4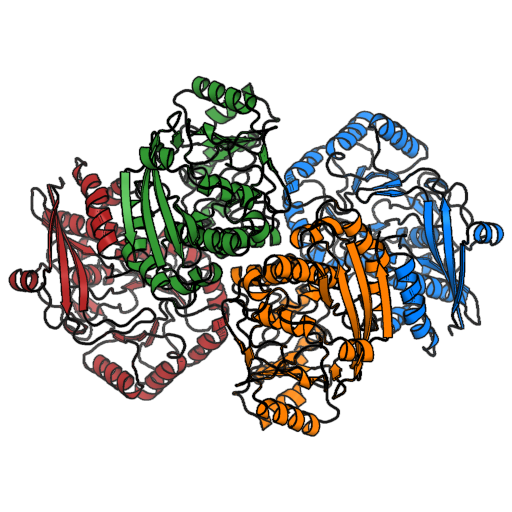4.879 81.003 1.00 60.08 196 LEU A O 1
ATOM 1503 N N . GLY A 1 197 ? 21.453 42.778 81.008 1.00 73.67 197 GLY A N 1
ATOM 1504 C CA . GLY A 1 197 ? 22.431 42.377 81.984 1.00 37.27 197 GLY A CA 1
ATOM 1505 C C . GLY A 1 197 ? 23.858 42.565 81.486 1.00 47.52 197 GLY A C 1
ATOM 1506 O O . GLY A 1 197 ? 24.799 42.427 82.262 1.00 53.84 197 GLY A O 1
ATOM 1507 N N . ASP A 1 198 ? 24.061 42.879 80.200 1.00 36.40 198 ASP A N 1
ATOM 1508 C CA . ASP A 1 198 ? 25.454 43.042 79.742 1.00 32.33 198 ASP A CA 1
ATOM 1509 C C . ASP A 1 198 ? 25.954 44.461 79.690 1.00 35.21 198 ASP A C 1
ATOM 1510 O O . ASP A 1 198 ? 27.046 44.718 79.194 1.00 31.84 198 ASP A O 1
ATOM 1515 N N . ALA A 1 199 ? 25.099 45.358 80.165 1.00 29.65 199 ALA A N 1
ATOM 1516 C CA . ALA A 1 199 ? 25.310 46.791 80.203 1.00 47.61 199 ALA A CA 1
ATOM 1517 C C . ALA A 1 199 ? 26.724 47.209 80.600 1.00 33.51 199 ALA A C 1
ATOM 1518 O O . ALA A 1 199 ? 27.357 48.114 80.051 1.00 37.76 199 ALA A O 1
ATOM 1520 N N . PRO A 1 200 ? 27.192 46.571 81.629 1.00 50.53 200 PRO A N 1
ATOM 1521 C CA . PRO A 1 200 ? 28.491 46.890 82.149 1.00 71.56 200 PRO A CA 1
ATOM 1522 C C . PRO A 1 200 ? 29.566 46.600 81.137 1.00 44.14 200 PRO A C 1
ATOM 1523 O O . PRO A 1 200 ? 30.525 47.348 80.971 1.00 32.09 200 PRO A O 1
ATOM 1527 N N . GLN A 1 201 ? 29.406 45.504 80.424 1.00 53.67 201 GLN A N 1
ATOM 1528 C CA . GLN A 1 201 ? 30.397 45.185 79.418 1.00 35.76 201 GLN A CA 1
ATOM 1529 C C . GLN A 1 201 ? 30.409 46.239 78.339 1.00 40.03 201 GLN A C 1
ATOM 1530 O O . GLN A 1 201 ? 31.456 46.675 77.870 1.00 32.97 201 GLN A O 1
ATOM 1536 N N . LEU A 1 202 ? 29.203 46.610 77.923 1.00 42.07 202 LEU A N 1
ATOM 1537 C CA . LEU A 1 202 ? 29.038 47.601 76.882 1.00 51.23 202 LEU A CA 1
ATOM 1538 C C . LEU A 1 202 ? 29.448 49.014 77.332 1.00 41.99 202 LEU A C 1
ATOM 1539 O O . LEU A 1 202 ? 29.862 49.850 76.538 1.00 32.34 202 LEU A O 1
ATOM 1544 N N . ALA A 1 203 ? 29.320 49.264 78.639 1.00 33.27 203 ALA A N 1
ATOM 1545 C CA . ALA A 1 203 ? 29.673 50.528 79.268 1.00 34.73 203 ALA A CA 1
ATOM 1546 C C . ALA A 1 203 ? 31.170 50.695 79.133 1.00 41.28 203 ALA A C 1
ATOM 1547 O O . ALA A 1 203 ? 31.714 51.808 79.135 1.00 37.31 203 ALA A O 1
ATOM 1549 N N . ARG A 1 204 ? 31.811 49.531 78.979 1.00 38.39 204 ARG A N 1
ATOM 1550 C CA . ARG A 1 204 ? 33.242 49.427 78.807 1.00 42.34 204 ARG A CA 1
ATOM 1551 C C . ARG A 1 204 ? 33.673 50.028 77.477 1.00 55.48 204 ARG A C 1
ATOM 1552 O O . ARG A 1 204 ? 34.852 50.121 77.169 1.00 48.13 204 ARG A O 1
ATOM 1560 N N . LEU A 1 205 ? 32.714 50.417 76.664 1.00 53.57 205 LEU A N 1
ATOM 1561 C CA . LEU A 1 205 ? 33.015 50.985 75.369 1.00 42.49 205 LEU A CA 1
ATOM 1562 C C . LEU A 1 205 ? 32.949 52.499 75.371 1.00 34.90 205 LEU A C 1
ATOM 1563 O O . LEU A 1 205 ? 33.281 53.170 74.376 1.00 44.54 205 LEU A O 1
ATOM 1568 N N . ASP A 1 206 ? 32.468 52.997 76.502 1.00 40.81 206 ASP A N 1
ATOM 1569 C CA . ASP A 1 206 ? 32.231 54.395 76.787 1.00 47.16 206 ASP A CA 1
ATOM 1570 C C . ASP A 1 206 ? 33.332 55.362 76.364 1.00 48.44 206 ASP A C 1
ATOM 1571 O O . ASP A 1 206 ? 33.115 56.426 75.806 1.00 40.84 206 ASP A O 1
ATOM 1576 N N . PRO A 1 207 ? 34.529 54.948 76.653 1.00 74.06 207 PRO A N 1
ATOM 1577 C CA . PRO A 1 207 ? 35.760 55.676 76.417 1.00 82.86 207 PRO A CA 1
ATOM 1578 C C . PRO A 1 207 ? 36.250 55.818 74.980 1.00 91.11 207 PRO A C 1
ATOM 1579 O O . PRO A 1 207 ? 37.124 56.626 74.731 1.00 60.79 207 PRO A O 1
ATOM 1583 N N . PHE A 1 208 ? 35.771 55.006 74.048 1.00 60.87 208 PHE A N 1
ATOM 1584 C CA . PHE A 1 208 ? 36.287 55.069 72.705 1.00 29.59 208 PHE A CA 1
ATOM 1585 C C . PHE A 1 208 ? 35.656 56.083 71.773 1.00 32.80 208 PHE A C 1
ATOM 1586 O O . PHE A 1 208 ? 36.081 56.140 70.611 1.00 42.70 208 PHE A O 1
ATOM 1594 N N . GLY A 1 209 ? 34.636 56.820 72.269 1.00 40.64 209 GLY A N 1
ATOM 1595 C CA . GLY A 1 209 ? 33.913 57.855 71.496 1.00 44.48 209 GLY A CA 1
ATOM 1596 C C . GLY A 1 209 ? 33.192 57.392 70.216 1.00 87.12 209 GLY A C 1
ATOM 1597 O O . GLY A 1 209 ? 33.151 58.084 69.188 1.00 38.30 209 GLY A O 1
ATOM 1598 N N . LEU A 1 210 ? 32.580 56.217 70.268 1.00 35.82 210 LEU A N 1
ATOM 1599 C CA . LEU A 1 210 ? 31.898 55.754 69.089 1.00 40.65 210 LEU A CA 1
ATOM 1600 C C . LEU A 1 210 ? 30.697 56.624 68.784 1.00 28.79 210 LEU A C 1
ATOM 1601 O O . LEU A 1 210 ? 30.084 57.192 69.702 1.00 33.85 210 LEU A O 1
ATOM 1606 N N . LEU A 1 211 ? 30.330 56.717 67.524 1.00 31.06 211 LEU A N 1
ATOM 1607 C CA . LEU A 1 211 ? 29.130 57.475 67.206 1.00 27.44 211 LEU A CA 1
ATOM 1608 C C . LEU A 1 211 ? 27.924 56.761 67.802 1.00 48.24 211 LEU A C 1
ATOM 1609 O O . LEU A 1 211 ? 26.944 57.371 68.176 1.00 37.36 211 LEU A O 1
ATOM 1614 N N . LEU A 1 212 ? 27.971 55.437 67.865 1.00 45.23 212 LEU A N 1
ATOM 1615 C CA . LEU A 1 212 ? 26.816 54.768 68.384 1.00 21.02 212 LEU A CA 1
ATOM 1616 C C . LEU A 1 212 ? 27.002 53.291 68.531 1.00 30.85 212 LEU A C 1
ATOM 1617 O O . LEU A 1 212 ? 27.930 52.696 67.997 1.00 31.65 212 LEU A O 1
ATOM 1622 N N . ILE A 1 213 ? 26.057 52.707 69.232 1.00 29.71 213 ILE A N 1
ATOM 1623 C CA . ILE A 1 213 ? 26.026 51.278 69.332 1.00 35.21 213 ILE A CA 1
ATOM 1624 C C . ILE A 1 213 ? 24.696 50.866 68.757 1.00 26.42 213 ILE A C 1
ATOM 1625 O O . ILE A 1 213 ? 23.657 51.369 69.168 1.00 25.43 213 ILE A O 1
ATOM 1630 N N . GLU A 1 214 ? 24.773 50.023 67.741 1.00 17.78 214 GLU A N 1
ATOM 1631 C CA . GLU A 1 214 ? 23.622 49.605 67.026 1.00 23.02 214 GLU A CA 1
ATOM 1632 C C . GLU A 1 214 ? 23.052 48.298 67.516 1.00 38.44 214 GLU A C 1
ATOM 1633 O O . GLU A 1 214 ? 23.786 47.325 67.722 1.00 30.83 214 GLU A O 1
ATOM 1639 N N . GLN A 1 215 ? 21.727 48.334 67.706 1.00 32.47 215 GLN A N 1
ATOM 1640 C CA . GLN A 1 215 ? 20.909 47.203 68.152 1.00 21.66 215 GLN A CA 1
ATOM 1641 C C . GLN A 1 215 ? 21.600 46.235 69.135 1.00 26.30 215 GLN A C 1
ATOM 1642 O O . GLN A 1 215 ? 21.710 45.029 68.849 1.00 34.08 215 GLN A O 1
ATOM 1648 N N . PRO A 1 216 ? 22.042 46.749 70.291 1.00 28.00 216 PRO A N 1
ATOM 1649 C CA . PRO A 1 216 ? 22.654 45.886 71.298 1.00 26.90 216 PRO A CA 1
ATOM 1650 C C . PRO A 1 216 ? 21.718 44.735 71.775 1.00 37.55 216 PRO A C 1
ATOM 1651 O O . PRO A 1 216 ? 22.179 43.624 72.005 1.00 27.28 216 PRO A O 1
ATOM 1655 N N . LEU A 1 217 ? 20.405 45.021 71.935 1.00 22.62 217 LEU A N 1
ATOM 1656 C CA . LEU A 1 217 ? 19.412 44.056 72.435 1.00 30.92 217 LEU A CA 1
ATOM 1657 C C . LEU A 1 217 ? 18.443 43.567 71.404 1.00 41.55 217 LEU A C 1
ATOM 1658 O O . LEU A 1 217 ? 18.387 44.047 70.282 1.00 28.60 217 LEU A O 1
ATOM 1663 N N . GLU A 1 218 ? 17.648 42.599 71.819 1.00 29.06 218 GLU A N 1
ATOM 1664 C CA . GLU A 1 218 ? 16.699 42.014 70.895 1.00 18.34 218 GLU A CA 1
ATOM 1665 C C . GLU A 1 218 ? 15.744 43.036 70.321 1.00 25.52 218 GLU A C 1
ATOM 1666 O O . GLU A 1 218 ? 15.451 44.057 70.932 1.00 27.66 218 GLU A O 1
ATOM 1672 N N . GLU A 1 219 ? 15.243 42.678 69.150 1.00 20.58 219 GLU A N 1
ATOM 1673 C CA . GLU A 1 219 ? 14.311 43.440 68.360 1.00 25.98 219 GLU A CA 1
ATOM 1674 C C . GLU A 1 219 ? 13.137 44.017 69.130 1.00 53.44 219 GLU A C 1
ATOM 1675 O O . GLU A 1 219 ? 12.768 45.199 69.000 1.00 33.33 219 GLU A O 1
ATOM 1681 N N . GLU A 1 220 ? 12.518 43.143 69.918 1.00 25.63 220 GLU A N 1
ATOM 1682 C CA . GLU A 1 220 ? 11.342 43.509 70.695 1.00 36.67 220 GLU A CA 1
ATOM 1683 C C . GLU A 1 220 ? 11.654 44.307 71.973 1.00 34.07 220 GLU A C 1
ATOM 1684 O O . GLU A 1 220 ? 10.766 44.880 72.618 1.00 35.47 220 GLU A O 1
ATOM 1690 N N . ASP A 1 221 ? 12.913 44.361 72.356 1.00 20.21 221 ASP A N 1
ATOM 1691 C CA . ASP A 1 221 ? 13.244 45.048 73.584 1.00 23.52 221 ASP A CA 1
ATOM 1692 C C . ASP A 1 221 ? 13.491 46.553 73.567 1.00 21.02 221 ASP A C 1
ATOM 1693 O O . ASP A 1 221 ? 14.566 47.035 73.887 1.00 25.55 221 ASP A O 1
ATOM 1698 N N . VAL A 1 222 ? 12.432 47.293 73.280 1.00 28.18 222 VAL A N 1
ATOM 1699 C CA . VAL A 1 222 ? 12.502 48.747 73.241 1.00 26.82 222 VAL A CA 1
ATOM 1700 C C . VAL A 1 222 ? 12.769 49.402 74.598 1.00 21.28 222 VAL A C 1
ATOM 1701 O O . VAL A 1 222 ? 13.703 50.196 74.777 1.00 23.71 222 VAL A O 1
ATOM 1705 N N . LEU A 1 223 ? 11.929 49.092 75.569 1.00 31.96 223 LEU A N 1
ATOM 1706 C CA . LEU A 1 223 ? 12.121 49.638 76.909 1.00 32.49 223 LEU A CA 1
ATOM 1707 C C . LEU A 1 223 ? 13.509 49.268 77.460 1.00 26.24 223 LEU A C 1
ATOM 1708 O O . LEU A 1 223 ? 14.149 50.018 78.206 1.00 34.36 223 LEU A O 1
ATOM 1713 N N . GLY A 1 224 ? 13.990 48.087 77.067 1.00 19.95 224 GLY A N 1
ATOM 1714 C CA . GLY A 1 224 ? 15.297 47.657 77.488 1.00 24.87 224 GLY A CA 1
ATOM 1715 C C . GLY A 1 224 ? 16.337 48.603 76.927 1.00 34.73 224 GLY A C 1
ATOM 1716 O O . GLY A 1 224 ? 17.258 49.044 77.627 1.00 25.08 224 GLY A O 1
ATOM 1717 N N . HIS A 1 225 ? 16.198 48.950 75.644 1.00 25.09 225 HIS A N 1
ATOM 1718 C CA . HIS A 1 225 ? 17.183 49.881 75.116 1.00 24.33 225 HIS A CA 1
ATOM 1719 C C . HIS A 1 225 ? 17.155 51.208 75.830 1.00 22.74 225 HIS A C 1
ATOM 1720 O O . HIS A 1 225 ? 18.195 51.824 76.019 1.00 32.88 225 HIS A O 1
ATOM 1727 N N . ALA A 1 226 ? 15.947 51.649 76.218 1.00 24.54 226 ALA A N 1
ATOM 1728 C CA . ALA A 1 226 ? 15.821 52.903 76.927 1.00 17.11 226 ALA A CA 1
ATOM 1729 C C . ALA A 1 226 ? 16.567 52.820 78.246 1.00 27.95 226 ALA A C 1
ATOM 1730 O O . ALA A 1 226 ? 17.250 53.743 78.679 1.00 26.38 226 ALA A O 1
ATOM 1732 N N . GLU A 1 227 ? 16.432 51.671 78.898 1.00 33.17 227 GLU A N 1
ATOM 1733 C CA . GLU A 1 227 ? 17.141 51.439 80.161 1.00 33.11 227 GLU A CA 1
ATOM 1734 C C . GLU A 1 227 ? 18.646 51.436 79.889 1.00 30.87 227 GLU A C 1
ATOM 1735 O O . GLU A 1 227 ? 19.451 52.058 80.555 1.00 33.54 227 GLU A O 1
ATOM 1741 N N . LEU A 1 228 ? 19.036 50.687 78.885 1.00 25.80 228 LEU A N 1
ATOM 1742 C CA . LEU A 1 228 ? 20.438 50.581 78.530 1.00 32.43 228 LEU A CA 1
ATOM 1743 C C . LEU A 1 228 ? 21.029 51.957 78.262 1.00 34.97 228 LEU A C 1
ATOM 1744 O O . LEU A 1 228 ? 22.162 52.272 78.629 1.00 32.66 228 LEU A O 1
ATOM 1749 N N . ALA A 1 229 ? 20.228 52.763 77.583 1.00 24.44 229 ALA A N 1
ATOM 1750 C CA . ALA A 1 229 ? 20.669 54.082 77.210 1.00 24.47 229 ALA A CA 1
ATOM 1751 C C . ALA A 1 229 ? 21.085 54.842 78.444 1.00 42.48 229 ALA A C 1
ATOM 1752 O O . ALA A 1 229 ? 21.987 55.695 78.452 1.00 39.63 229 ALA A O 1
ATOM 1754 N N . ARG A 1 230 ? 20.384 54.512 79.508 1.00 29.66 230 ARG A N 1
ATOM 1755 C CA . ARG A 1 230 ? 20.631 55.163 80.765 1.00 27.81 230 ARG A CA 1
ATOM 1756 C C . ARG A 1 230 ? 21.857 54.635 81.492 1.00 50.07 230 ARG A C 1
ATOM 1757 O O . ARG A 1 230 ? 22.255 55.186 82.506 1.00 58.99 230 ARG A O 1
ATOM 1765 N N . ARG A 1 231 ? 22.450 53.554 81.006 1.00 42.04 231 ARG A N 1
ATOM 1766 C CA . ARG A 1 231 ? 23.623 52.977 81.659 1.00 29.53 231 ARG A CA 1
ATOM 1767 C C . ARG A 1 231 ? 24.924 53.113 80.839 1.00 81.69 231 ARG A C 1
ATOM 1768 O O . ARG A 1 231 ? 26.039 52.883 81.316 1.00 78.06 231 ARG A O 1
ATOM 1776 N N . ILE A 1 232 ? 24.803 53.485 79.581 1.00 48.89 232 ILE A N 1
ATOM 1777 C CA . ILE A 1 232 ? 25.988 53.668 78.771 1.00 41.04 232 ILE A CA 1
ATOM 1778 C C . ILE A 1 232 ? 26.079 55.078 78.199 1.00 37.07 232 ILE A C 1
ATOM 1779 O O . ILE A 1 232 ? 25.103 55.853 78.195 1.00 37.70 232 ILE A O 1
ATOM 1784 N N . GLN A 1 233 ? 27.287 55.396 77.752 1.00 36.37 233 GLN A N 1
ATOM 1785 C CA . GLN A 1 233 ? 27.590 56.693 77.183 1.00 52.30 233 GLN A CA 1
ATOM 1786 C C . GLN A 1 233 ? 27.388 56.654 75.694 1.00 26.60 233 GLN A C 1
ATOM 1787 O O . GLN A 1 233 ? 27.015 57.665 75.081 1.00 49.71 233 GLN A O 1
ATOM 1793 N N . THR A 1 234 ? 27.685 55.483 75.131 1.00 30.64 234 THR A N 1
ATOM 1794 C CA . THR A 1 234 ? 27.509 55.330 73.708 1.00 46.70 234 THR A CA 1
ATOM 1795 C C . THR A 1 234 ? 26.020 55.429 73.325 1.00 45.14 234 THR A C 1
ATOM 1796 O O . THR A 1 234 ? 25.188 54.727 73.893 1.00 31.87 234 THR A O 1
ATOM 1800 N N . PRO A 1 235 ? 25.702 56.330 72.383 1.00 31.34 235 PRO A N 1
ATOM 1801 C CA . PRO A 1 235 ? 24.356 56.528 71.873 1.00 34.20 235 PRO A CA 1
ATOM 1802 C C . PRO A 1 235 ? 23.777 55.268 71.270 1.00 29.00 235 PRO A C 1
ATOM 1803 O O . PRO A 1 235 ? 24.491 54.474 70.625 1.00 35.68 235 PRO A O 1
ATOM 1807 N N . ILE A 1 236 ? 22.482 55.082 71.530 1.00 26.62 236 ILE A N 1
ATOM 1808 C CA . ILE A 1 236 ? 21.805 53.931 71.004 1.00 30.72 236 ILE A CA 1
ATOM 1809 C C . ILE A 1 236 ? 21.245 54.222 69.646 1.00 41.89 236 ILE A C 1
ATOM 1810 O O . ILE A 1 236 ? 20.604 55.253 69.383 1.00 25.68 236 ILE A O 1
ATOM 1815 N N . CYS A 1 237 ? 21.511 53.254 68.809 1.00 27.35 237 CYS A N 1
ATOM 1816 C CA . CYS A 1 237 ? 21.012 53.252 67.472 1.00 24.38 237 CYS A CA 1
ATOM 1817 C C . CYS A 1 237 ? 20.242 51.963 67.342 1.00 37.03 237 CYS A C 1
ATOM 1818 O O . CYS A 1 237 ? 20.714 50.908 67.781 1.00 27.74 237 CYS A O 1
ATOM 1821 N N . LEU A 1 238 ? 19.039 52.067 66.776 1.00 26.99 238 LEU A N 1
ATOM 1822 C CA . LEU A 1 238 ? 18.218 50.900 66.551 1.00 23.99 238 LEU A CA 1
ATOM 1823 C C . LEU A 1 238 ? 18.149 50.612 65.053 1.00 29.04 238 LEU A C 1
ATOM 1824 O O . LEU A 1 238 ? 18.114 51.542 64.251 1.00 22.22 238 LEU A O 1
ATOM 1829 N N . ASP A 1 239 ? 18.095 49.324 64.713 1.00 19.13 239 ASP A N 1
ATOM 1830 C CA . ASP A 1 239 ? 17.958 48.831 63.369 1.00 15.04 239 ASP A CA 1
ATOM 1831 C C . ASP A 1 239 ? 16.758 47.884 63.340 1.00 25.93 239 ASP A C 1
ATOM 1832 O O . ASP A 1 239 ? 15.626 48.253 62.984 1.00 21.59 239 ASP A O 1
ATOM 1837 N N . GLU A 1 240 ? 17.003 46.653 63.787 1.00 20.76 240 GLU A N 1
ATOM 1838 C CA . GLU A 1 240 ? 16.007 45.589 63.849 1.00 21.41 240 GLU A CA 1
ATOM 1839 C C . GLU A 1 240 ? 14.724 46.073 64.493 1.00 21.81 240 GLU A C 1
ATOM 1840 O O . GLU A 1 240 ? 13.636 45.785 64.024 1.00 22.33 240 GLU A O 1
ATOM 1846 N N . SER A 1 241 ? 14.823 46.794 65.589 1.00 19.83 241 SER A N 1
ATOM 1847 C CA . SER A 1 241 ? 13.588 47.243 66.213 1.00 17.73 241 SER A CA 1
ATOM 1848 C C . SER A 1 241 ? 12.748 48.181 65.353 1.00 30.04 241 SER A C 1
ATOM 1849 O O . SER A 1 241 ? 11.542 48.306 65.588 1.00 25.45 241 SER A O 1
ATOM 1852 N N . ILE A 1 242 ? 13.361 48.875 64.364 1.00 23.91 242 ILE A N 1
ATOM 1853 C CA . ILE A 1 242 ? 12.624 49.893 63.565 1.00 27.72 242 ILE A CA 1
ATOM 1854 C C . ILE A 1 242 ? 11.891 49.353 62.384 1.00 26.44 242 ILE A C 1
ATOM 1855 O O . ILE A 1 242 ? 12.369 49.459 61.267 1.00 25.38 242 ILE A O 1
ATOM 1860 N N . VAL A 1 243 ? 10.730 48.768 62.621 1.00 20.04 243 VAL A N 1
ATOM 1861 C CA . VAL A 1 243 ? 10.037 48.123 61.531 1.00 20.92 243 VAL A CA 1
ATOM 1862 C C . VAL A 1 243 ? 9.085 49.012 60.787 1.00 31.70 243 VAL A C 1
ATOM 1863 O O . VAL A 1 243 ? 8.508 48.572 59.795 1.00 23.51 243 VAL A O 1
ATOM 1867 N N . SER A 1 244 ? 8.916 50.234 61.305 1.00 22.65 244 SER A N 1
ATOM 1868 C CA . SER A 1 244 ? 7.997 51.215 60.740 1.00 19.78 244 SER A CA 1
ATOM 1869 C C . SER A 1 244 ? 8.236 52.607 61.339 1.00 21.36 244 SER A C 1
ATOM 1870 O O . SER A 1 244 ? 8.977 52.765 62.331 1.00 18.14 244 SER A O 1
ATOM 1873 N N . ALA A 1 245 ? 7.575 53.591 60.712 1.00 19.93 245 ALA A N 1
ATOM 1874 C CA . ALA A 1 245 ? 7.624 54.968 61.166 1.00 21.77 245 ALA A CA 1
ATOM 1875 C C . ALA A 1 245 ? 6.976 55.029 62.569 1.00 21.67 245 ALA A C 1
ATOM 1876 O O . ALA A 1 245 ? 7.473 55.709 63.480 1.00 20.49 245 ALA A O 1
ATOM 1878 N N . ARG A 1 246 ? 5.863 54.274 62.780 1.00 25.65 246 ARG A N 1
ATOM 1879 C CA . ARG A 1 246 ? 5.245 54.225 64.109 1.00 28.33 246 ARG A CA 1
ATOM 1880 C C . ARG A 1 246 ? 6.236 53.642 65.158 1.00 30.39 246 ARG A C 1
ATOM 1881 O O . ARG A 1 246 ? 6.425 54.162 66.298 1.00 19.61 246 ARG A O 1
ATOM 1889 N N . ALA A 1 247 ? 6.915 52.562 64.747 1.00 24.79 247 ALA A N 1
ATOM 1890 C CA . ALA A 1 247 ? 7.921 51.944 65.591 1.00 25.87 247 ALA A CA 1
ATOM 1891 C C . ALA A 1 247 ? 8.957 52.985 65.939 1.00 23.12 247 ALA A C 1
ATOM 1892 O O . ALA A 1 247 ? 9.405 53.097 67.092 1.00 20.66 247 ALA A O 1
ATOM 1894 N N . ALA A 1 248 ? 9.351 53.780 64.923 1.00 23.17 248 ALA A N 1
ATOM 1895 C CA . ALA A 1 248 ? 10.322 54.849 65.163 1.00 24.55 248 ALA A CA 1
ATOM 1896 C C . ALA A 1 248 ? 9.826 55.869 66.191 1.00 20.46 248 ALA A C 1
ATOM 1897 O O . ALA A 1 248 ? 10.500 56.142 67.189 1.00 20.78 248 ALA A O 1
ATOM 1899 N N . ALA A 1 249 ? 8.616 56.392 65.974 1.00 22.30 249 ALA A N 1
ATOM 1900 C CA . ALA A 1 249 ? 8.034 57.361 66.890 1.00 16.67 249 ALA A CA 1
ATOM 1901 C C . ALA A 1 249 ? 7.935 56.865 68.331 1.00 17.68 249 ALA A C 1
ATOM 1902 O O . ALA A 1 249 ? 8.239 57.593 69.279 1.00 22.83 249 ALA A O 1
ATOM 1904 N N . ASP A 1 250 ? 7.477 55.625 68.493 1.00 23.56 250 ASP A N 1
ATOM 1905 C CA . ASP A 1 250 ? 7.344 54.999 69.808 1.00 21.47 250 ASP A CA 1
ATOM 1906 C C . ASP A 1 250 ? 8.700 54.906 70.500 1.00 18.96 250 ASP A C 1
ATOM 1907 O O . ASP A 1 250 ? 8.840 55.257 71.688 1.00 25.00 250 ASP A O 1
ATOM 1912 N N . ALA A 1 251 ? 9.700 54.394 69.772 1.00 17.67 251 ALA A N 1
ATOM 1913 C CA . ALA A 1 251 ? 11.018 54.271 70.350 1.00 17.52 251 ALA A CA 1
ATOM 1914 C C . ALA A 1 251 ? 11.599 55.594 70.789 1.00 31.89 251 ALA A C 1
ATOM 1915 O O . ALA A 1 251 ? 12.235 55.704 71.832 1.00 23.72 251 ALA A O 1
ATOM 1917 N N . ILE A 1 252 ? 11.403 56.602 69.956 1.00 24.84 252 ILE A N 1
ATOM 1918 C CA . ILE A 1 252 ? 11.914 57.932 70.241 1.00 24.25 252 ILE A CA 1
ATOM 1919 C C . ILE A 1 252 ? 11.212 58.504 71.481 1.00 25.03 252 ILE A C 1
ATOM 1920 O O . ILE A 1 252 ? 11.836 59.052 72.384 1.00 26.19 252 ILE A O 1
ATOM 1925 N N . LYS A 1 253 ? 9.881 58.373 71.510 1.00 16.53 253 LYS A N 1
ATOM 1926 C CA . LYS A 1 253 ? 9.117 58.860 72.620 1.00 29.86 253 LYS A CA 1
ATOM 1927 C C . LYS A 1 253 ? 9.556 58.170 73.896 1.00 35.13 253 LYS A C 1
ATOM 1928 O O . LYS A 1 253 ? 9.440 58.708 74.992 1.00 32.78 253 LYS A O 1
ATOM 1934 N N . LEU A 1 254 ? 9.987 56.930 73.772 1.00 23.53 254 LEU A N 1
ATOM 1935 C CA . LEU A 1 254 ? 10.357 56.165 74.948 1.00 22.46 254 LEU A CA 1
ATOM 1936 C C . LEU A 1 254 ? 11.802 56.334 75.414 1.00 46.71 254 LEU A C 1
ATOM 1937 O O . LEU A 1 254 ? 12.224 55.747 76.424 1.00 32.23 254 LEU A O 1
ATOM 1942 N N . GLY A 1 255 ? 12.587 57.124 74.689 1.00 28.15 255 GLY A N 1
ATOM 1943 C CA . GLY A 1 255 ? 13.981 57.319 75.058 1.00 20.06 255 GLY A CA 1
ATOM 1944 C C . GLY A 1 255 ? 14.863 56.106 74.705 1.00 33.27 255 GLY A C 1
ATOM 1945 O O . GLY A 1 255 ? 15.977 55.940 75.200 1.00 29.59 255 GLY A O 1
ATOM 1946 N N . ALA A 1 256 ? 14.385 55.235 73.826 1.00 27.04 256 ALA A N 1
ATOM 1947 C CA . ALA A 1 256 ? 15.141 54.041 73.484 1.00 24.46 256 ALA A CA 1
ATOM 1948 C C . ALA A 1 256 ? 16.145 54.236 72.345 1.00 26.01 256 ALA A C 1
ATOM 1949 O O . ALA A 1 256 ? 16.890 53.324 72.049 1.00 23.80 256 ALA A O 1
ATOM 1951 N N . VAL A 1 257 ? 16.153 55.397 71.684 1.00 21.70 257 VAL A N 1
ATOM 1952 C CA . VAL A 1 257 ? 17.036 55.625 70.549 1.00 24.02 257 VAL A CA 1
ATOM 1953 C C . VAL A 1 257 ? 17.346 57.118 70.323 1.00 24.72 257 VAL A C 1
ATOM 1954 O O . VAL A 1 257 ? 16.499 57.988 70.553 1.00 29.14 257 VAL A O 1
ATOM 1958 N N . GLN A 1 258 ? 18.574 57.386 69.845 1.00 23.45 258 GLN A N 1
ATOM 1959 C CA . GLN A 1 258 ? 19.038 58.723 69.534 1.00 19.92 258 GLN A CA 1
ATOM 1960 C C . GLN A 1 258 ? 19.359 58.872 68.055 1.00 22.48 258 GLN A C 1
ATOM 1961 O O . GLN A 1 258 ? 19.363 59.983 67.519 1.00 30.43 258 GLN A O 1
ATOM 1967 N N . ILE A 1 259 ? 19.620 57.730 67.408 1.00 27.33 259 ILE A N 1
ATOM 1968 C CA . ILE A 1 259 ? 19.925 57.656 65.969 1.00 24.24 259 ILE A CA 1
ATOM 1969 C C . ILE A 1 259 ? 19.258 56.418 65.396 1.00 26.88 259 ILE A C 1
ATOM 1970 O O . ILE A 1 259 ? 19.240 55.372 66.035 1.00 28.36 259 ILE A O 1
ATOM 1975 N N . VAL A 1 260 ? 18.711 56.535 64.202 1.00 23.68 260 VAL A N 1
ATOM 1976 C CA . VAL A 1 260 ? 18.030 55.417 63.618 1.00 19.30 260 VAL A CA 1
ATOM 1977 C C . VAL A 1 260 ? 18.641 54.986 62.297 1.00 38.23 260 VAL A C 1
ATOM 1978 O O . VAL A 1 260 ? 18.911 55.809 61.431 1.00 24.12 260 VAL A O 1
ATOM 1982 N N . ASN A 1 261 ? 18.813 53.669 62.142 1.00 28.28 261 ASN A N 1
ATOM 1983 C CA . ASN A 1 261 ? 19.289 53.092 60.911 1.00 25.70 261 ASN A CA 1
ATOM 1984 C C . ASN A 1 261 ? 18.048 52.763 60.134 1.00 30.65 261 ASN A C 1
ATOM 1985 O O . ASN A 1 261 ? 17.201 52.053 60.636 1.00 23.02 261 ASN A O 1
ATOM 1990 N N . ILE A 1 262 ? 17.912 53.314 58.939 1.00 29.42 262 ILE A N 1
ATOM 1991 C CA . ILE A 1 262 ? 16.757 53.044 58.083 1.00 24.06 262 ILE A CA 1
ATOM 1992 C C . ILE A 1 262 ? 17.119 52.031 57.008 1.00 36.45 262 ILE A C 1
ATOM 1993 O O . ILE A 1 262 ? 17.974 52.330 56.175 1.00 33.49 262 ILE A O 1
ATOM 1998 N N . LYS A 1 263 ? 16.482 50.862 57.047 1.00 26.60 263 LYS A N 1
ATOM 1999 C CA . LYS A 1 263 ? 16.642 49.842 56.028 1.00 16.45 263 LYS A CA 1
ATOM 2000 C C . LYS A 1 263 ? 15.258 49.699 55.416 1.00 19.73 263 LYS A C 1
ATOM 2001 O O . LYS A 1 263 ? 14.315 49.222 56.062 1.00 32.86 263 LYS A O 1
ATOM 2007 N N . PRO A 1 264 ? 15.111 50.188 54.186 1.00 36.40 264 PRO A N 1
ATOM 2008 C CA . PRO A 1 264 ? 13.843 50.181 53.474 1.00 25.73 264 PRO A CA 1
ATOM 2009 C C . PRO A 1 264 ? 13.059 48.850 53.469 1.00 15.73 264 PRO A C 1
ATOM 2010 O O . PRO A 1 264 ? 11.859 48.807 53.737 1.00 28.69 264 PRO A O 1
ATOM 2014 N N . GLY A 1 265 ? 13.726 47.737 53.157 1.00 24.64 265 GLY A N 1
ATOM 2015 C CA . GLY A 1 265 ? 13.040 46.460 53.127 1.00 27.31 265 GLY A CA 1
ATOM 2016 C C . GLY A 1 265 ? 12.483 46.114 54.505 1.00 21.07 265 GLY A C 1
ATOM 2017 O O . GLY A 1 265 ? 11.361 45.653 54.691 1.00 28.82 265 GLY A O 1
ATOM 2018 N N . ARG A 1 266 ? 13.311 46.342 55.503 1.00 19.34 266 ARG A N 1
ATOM 2019 C CA . ARG A 1 266 ? 12.974 46.058 56.893 1.00 16.13 266 ARG A CA 1
ATOM 2020 C C . ARG A 1 266 ? 11.680 46.724 57.325 1.00 27.07 266 ARG A C 1
ATOM 2021 O O . ARG A 1 266 ? 10.925 46.182 58.146 1.00 22.96 266 ARG A O 1
ATOM 2029 N N . VAL A 1 267 ? 11.459 47.931 56.789 1.00 22.94 267 VAL A N 1
ATOM 2030 C CA . VAL A 1 267 ? 10.299 48.699 57.131 1.00 16.14 267 VAL A CA 1
ATOM 2031 C C . VAL A 1 267 ? 9.172 48.477 56.143 1.00 27.61 267 VAL A C 1
ATOM 2032 O O . VAL A 1 267 ? 8.120 49.073 56.264 1.00 29.19 267 VAL A O 1
ATOM 2036 N N . GLY A 1 268 ? 9.332 47.606 55.155 1.00 20.30 268 GLY A N 1
ATOM 2037 C CA . GLY A 1 268 ? 8.234 47.398 54.219 1.00 17.93 268 GLY A CA 1
ATOM 2038 C C . GLY A 1 268 ? 8.265 48.276 52.947 1.00 32.73 268 GLY A C 1
ATOM 2039 O O . GLY A 1 268 ? 7.236 48.449 52.283 1.00 22.72 268 GLY A O 1
ATOM 2040 N N . GLY A 1 269 ? 9.421 48.857 52.590 1.00 21.75 269 GLY A N 1
ATOM 2041 C CA . GLY A 1 269 ? 9.469 49.647 51.349 1.00 23.60 269 GLY A CA 1
ATOM 2042 C C . GLY A 1 269 ? 10.115 50.997 51.475 1.00 29.28 269 GLY A C 1
ATOM 2043 O O . GLY A 1 269 ? 10.243 51.525 52.582 1.00 21.84 269 GLY A O 1
ATOM 2044 N N . TYR A 1 270 ? 10.488 51.570 50.322 1.00 24.14 270 TYR A N 1
ATOM 2045 C CA . TYR A 1 270 ? 11.111 52.907 50.237 1.00 19.33 270 TYR A CA 1
ATOM 2046 C C . TYR A 1 270 ? 10.124 54.046 50.627 1.00 30.13 270 TYR A C 1
ATOM 2047 O O . TYR A 1 270 ? 10.503 55.095 51.157 1.00 31.28 270 TYR A O 1
ATOM 2056 N N . LEU A 1 271 ? 8.825 53.839 50.388 1.00 19.55 271 LEU A N 1
ATOM 2057 C CA . LEU A 1 271 ? 7.818 54.829 50.778 1.00 26.20 271 LEU A CA 1
ATOM 2058 C C . LEU A 1 271 ? 7.738 54.973 52.316 1.00 20.88 271 LEU A C 1
ATOM 2059 O O . LEU A 1 271 ? 7.767 56.063 52.908 1.00 29.17 271 LEU A O 1
ATOM 2064 N N . GLU A 1 272 ? 7.678 53.840 52.982 1.00 20.16 272 GLU A N 1
ATOM 2065 C CA . GLU A 1 272 ? 7.677 53.847 54.437 1.00 20.49 272 GLU A CA 1
ATOM 2066 C C . GLU A 1 272 ? 9.018 54.361 54.950 1.00 21.60 272 GLU A C 1
ATOM 2067 O O . GLU A 1 272 ? 9.109 55.107 55.932 1.00 26.13 272 GLU A O 1
ATOM 2073 N N . ALA A 1 273 ? 10.090 53.966 54.272 1.00 19.11 273 ALA A N 1
ATOM 2074 C CA . ALA A 1 273 ? 11.417 54.425 54.684 1.00 16.39 273 ALA A CA 1
ATOM 2075 C C . ALA A 1 273 ? 11.425 55.961 54.698 1.00 19.21 273 ALA A C 1
ATOM 2076 O O . ALA A 1 273 ? 11.948 56.630 55.616 1.00 25.35 273 ALA A O 1
ATOM 2078 N N . ARG A 1 274 ? 10.793 56.537 53.659 1.00 21.34 274 ARG A N 1
ATOM 2079 C CA . ARG A 1 274 ? 10.690 57.991 53.588 1.00 17.36 274 ARG A CA 1
ATOM 2080 C C . ARG A 1 274 ? 9.938 58.540 54.795 1.00 20.90 274 ARG A C 1
ATOM 2081 O O . ARG A 1 274 ? 10.313 59.576 55.375 1.00 21.15 274 ARG A O 1
ATOM 2089 N N . ARG A 1 275 ? 8.883 57.821 55.182 1.00 18.04 275 ARG A N 1
ATOM 2090 C CA . ARG A 1 275 ? 8.138 58.233 56.326 1.00 19.92 275 ARG A CA 1
ATOM 2091 C C . ARG A 1 275 ? 8.987 58.177 57.561 1.00 22.24 275 ARG A C 1
ATOM 2092 O O . ARG A 1 275 ? 8.937 59.101 58.383 1.00 29.79 275 ARG A O 1
ATOM 2100 N N . VAL A 1 276 ? 9.786 57.101 57.677 1.00 20.29 276 VAL A N 1
ATOM 2101 C CA . VAL A 1 276 ? 10.671 56.949 58.829 1.00 16.08 276 VAL A CA 1
ATOM 2102 C C . VAL A 1 276 ? 11.584 58.163 58.987 1.00 26.20 276 VAL A C 1
ATOM 2103 O O . VAL A 1 276 ? 11.768 58.768 60.067 1.00 20.30 276 VAL A O 1
ATOM 2107 N N . HIS A 1 277 ? 12.146 58.518 57.847 1.00 17.61 277 HIS A N 1
ATOM 2108 C CA . HIS A 1 277 ? 13.053 59.652 57.753 1.00 23.65 277 HIS A CA 1
ATOM 2109 C C . HIS A 1 277 ? 12.422 60.928 58.303 1.00 24.58 277 HIS A C 1
ATOM 2110 O O . HIS A 1 277 ? 12.992 61.681 59.100 1.00 24.23 277 HIS A O 1
ATOM 2117 N N . ASP A 1 278 ? 11.212 61.207 57.827 1.00 22.05 278 ASP A N 1
ATOM 2118 C CA . ASP A 1 278 ? 10.537 62.429 58.206 1.00 22.33 278 ASP A CA 1
ATOM 2119 C C . ASP A 1 278 ? 10.136 62.437 59.652 1.00 27.45 278 ASP A C 1
ATOM 2120 O O . ASP A 1 278 ? 10.160 63.484 60.338 1.00 26.03 278 ASP A O 1
ATOM 2125 N N . VAL A 1 279 ? 9.759 61.250 60.120 1.00 20.28 279 VAL A N 1
ATOM 2126 C CA . VAL A 1 279 ? 9.349 61.156 61.508 1.00 16.72 279 VAL A CA 1
ATOM 2127 C C . VAL A 1 279 ? 10.559 61.403 62.399 1.00 27.55 279 VAL A C 1
ATOM 2128 O O . VAL A 1 279 ? 10.539 62.161 63.394 1.00 23.18 279 VAL A O 1
ATOM 2132 N N . CYS A 1 280 ? 11.671 60.775 62.018 1.00 23.19 280 CYS A N 1
ATOM 2133 C CA . CYS A 1 280 ? 12.844 61.016 62.824 1.00 19.00 280 CYS A CA 1
ATOM 2134 C C . CYS A 1 280 ? 13.261 62.473 62.747 1.00 34.58 280 CYS A C 1
ATOM 2135 O O . CYS A 1 280 ? 13.564 63.099 63.729 1.00 21.60 280 CYS A O 1
ATOM 2138 N N . ALA A 1 281 ? 13.276 63.031 61.563 1.00 18.46 281 ALA A N 1
ATOM 2139 C CA . ALA A 1 281 ? 13.660 64.425 61.451 1.00 19.37 281 ALA A CA 1
ATOM 2140 C C . ALA A 1 281 ? 12.802 65.284 62.349 1.00 15.32 281 ALA A C 1
ATOM 2141 O O . ALA A 1 281 ? 13.296 66.140 63.056 1.00 29.82 281 ALA A O 1
ATOM 2143 N N . ALA A 1 282 ? 11.482 65.054 62.324 1.00 20.80 282 ALA A N 1
ATOM 2144 C CA . ALA A 1 282 ? 10.617 65.871 63.121 1.00 15.84 282 ALA A CA 1
ATOM 2145 C C . ALA A 1 282 ? 10.939 65.829 64.612 1.00 20.83 282 ALA A C 1
ATOM 2146 O O . ALA A 1 282 ? 10.587 66.732 65.356 1.00 23.23 282 ALA A O 1
ATOM 2148 N N . HIS A 1 283 ? 11.606 64.774 65.060 1.00 24.42 283 HIS A N 1
ATOM 2149 C CA . HIS A 1 283 ? 11.968 64.637 66.469 1.00 21.30 283 HIS A CA 1
ATOM 2150 C C . HIS A 1 283 ? 13.431 64.984 66.700 1.00 38.47 283 HIS A C 1
ATOM 2151 O O . HIS A 1 283 ? 13.952 64.724 67.768 1.00 27.04 283 HIS A O 1
ATOM 2158 N N . GLY A 1 284 ? 14.124 65.521 65.699 1.00 28.17 284 GLY A N 1
ATOM 2159 C CA . GLY A 1 284 ? 15.552 65.852 65.845 1.00 22.43 284 GLY A CA 1
ATOM 2160 C C . GLY A 1 284 ? 16.463 64.619 65.946 1.00 25.47 284 GLY A C 1
ATOM 2161 O O . GLY A 1 284 ? 17.538 64.691 66.541 1.00 28.76 284 GLY A O 1
ATOM 2162 N N . ILE A 1 285 ? 16.018 63.484 65.368 1.00 22.91 285 ILE A N 1
ATOM 2163 C CA . ILE A 1 285 ? 16.739 62.207 65.390 1.00 15.96 285 ILE A CA 1
ATOM 2164 C C . ILE A 1 285 ? 17.387 61.973 64.036 1.00 28.18 285 ILE A C 1
ATOM 2165 O O . ILE A 1 285 ? 16.709 61.780 63.037 1.00 23.08 285 ILE A O 1
ATOM 2170 N N . PRO A 1 286 ? 18.701 61.967 63.991 1.00 21.16 286 PRO A N 1
ATOM 2171 C CA . PRO A 1 286 ? 19.380 61.730 62.722 1.00 27.37 286 PRO A CA 1
ATOM 2172 C C . PRO A 1 286 ? 19.167 60.317 62.223 1.00 26.20 286 PRO A C 1
ATOM 2173 O O . PRO A 1 286 ? 19.022 59.405 63.012 1.00 24.92 286 PRO A O 1
ATOM 2177 N N . VAL A 1 287 ? 19.204 60.121 60.919 1.00 24.89 287 VAL A N 1
ATOM 2178 C CA . VAL A 1 287 ? 19.086 58.783 60.383 1.00 25.23 287 VAL A CA 1
ATOM 2179 C C . VAL A 1 287 ? 20.265 58.499 59.481 1.00 27.95 287 VAL A C 1
ATOM 2180 O O . VAL A 1 287 ? 20.966 59.403 59.036 1.00 24.37 287 VAL A O 1
ATOM 2184 N N . TRP A 1 288 ? 20.458 57.229 59.188 1.00 17.96 288 TRP A N 1
ATOM 2185 C CA . TRP A 1 288 ? 21.483 56.833 58.250 1.00 20.86 288 TRP A CA 1
ATOM 2186 C C . TRP A 1 288 ? 21.006 55.618 57.519 1.00 21.89 288 TRP A C 1
ATOM 2187 O O . TRP A 1 288 ? 20.191 54.915 58.054 1.00 21.79 288 TRP A O 1
ATOM 2198 N N . CYS A 1 289 ? 21.460 55.393 56.296 1.00 25.71 289 CYS A N 1
ATOM 2199 C CA . CYS A 1 289 ? 20.979 54.272 55.509 1.00 23.26 289 CYS A CA 1
ATOM 2200 C C . CYS A 1 289 ? 21.695 52.967 55.825 1.00 32.68 289 CYS A C 1
ATOM 2201 O O . CYS A 1 289 ? 22.918 52.914 55.790 1.00 24.90 289 CYS A O 1
ATOM 2204 N N . GLY A 1 290 ? 20.931 51.915 56.141 1.00 31.40 290 GLY A N 1
ATOM 2205 C CA . GLY A 1 290 ? 21.500 50.612 56.443 1.00 24.14 290 GLY A CA 1
ATOM 2206 C C . GLY A 1 290 ? 21.648 49.824 55.128 1.00 30.58 290 GLY A C 1
ATOM 2207 O O . GLY A 1 290 ? 21.089 50.201 54.088 1.00 28.23 290 GLY A O 1
ATOM 2208 N N . GLY A 1 291 ? 22.406 48.735 55.146 1.00 27.34 291 GLY A N 1
ATOM 2209 C CA . GLY A 1 291 ? 22.602 47.952 53.927 1.00 21.59 291 GLY A CA 1
ATOM 2210 C C . GLY A 1 291 ? 22.339 46.486 54.169 1.00 23.95 291 GLY A C 1
ATOM 2211 O O . GLY A 1 291 ? 22.522 46.029 55.274 1.00 25.75 291 GLY A O 1
ATOM 2212 N N . MET A 1 292 ? 21.867 45.769 53.150 1.00 31.27 292 MET A N 1
ATOM 2213 C CA . MET A 1 292 ? 21.557 44.342 53.267 1.00 24.19 292 MET A CA 1
ATOM 2214 C C . MET A 1 292 ? 22.307 43.561 52.194 1.00 45.49 292 MET A C 1
ATOM 2215 O O . MET A 1 292 ? 21.774 42.635 51.596 1.00 26.10 292 MET A O 1
ATOM 2220 N N . ILE A 1 293 ? 23.539 43.991 51.937 1.00 34.27 293 ILE A N 1
ATOM 2221 C CA . ILE A 1 293 ? 24.376 43.380 50.943 1.00 30.91 293 ILE A CA 1
ATOM 2222 C C . ILE A 1 293 ? 23.661 43.287 49.616 1.00 37.32 293 ILE A C 1
ATOM 2223 O O . ILE A 1 293 ? 23.695 42.260 48.956 1.00 33.35 293 ILE A O 1
ATOM 2228 N N . GLU A 1 294 ? 22.992 44.372 49.224 1.00 27.29 294 GLU A N 1
ATOM 2229 C CA . GLU A 1 294 ? 22.214 44.349 47.993 1.00 24.50 294 GLU A CA 1
ATOM 2230 C C . GLU A 1 294 ? 22.998 44.431 46.703 1.00 42.90 294 GLU A C 1
ATOM 2231 O O . GLU A 1 294 ? 24.156 44.849 46.692 1.00 42.48 294 GLU A O 1
ATOM 2237 N N . THR A 1 295 ? 22.303 44.039 45.618 1.00 37.57 295 THR A N 1
ATOM 2238 C CA . THR A 1 295 ? 22.843 44.135 44.282 1.00 28.89 295 THR A CA 1
ATOM 2239 C C . THR A 1 295 ? 22.794 45.611 43.899 1.00 48.60 295 THR A C 1
ATOM 2240 O O . THR A 1 295 ? 22.263 46.462 44.640 1.00 31.39 295 THR A O 1
ATOM 2244 N N . GLY A 1 296 ? 23.334 45.935 42.739 1.00 54.85 296 GLY A N 1
ATOM 2245 C CA . GLY A 1 296 ? 23.319 47.319 42.335 1.00 32.43 296 GLY A CA 1
ATOM 2246 C C . GLY A 1 296 ? 21.905 47.846 42.333 1.00 41.32 296 GLY A C 1
ATOM 2247 O O . GLY A 1 296 ? 21.688 49.057 42.375 1.00 30.48 296 GLY A O 1
ATOM 2248 N N . LEU A 1 297 ? 20.946 46.910 42.259 1.00 41.24 297 LEU A N 1
ATOM 2249 C CA . LEU A 1 297 ? 19.513 47.211 42.249 1.00 34.22 297 LEU A CA 1
ATOM 2250 C C . LEU A 1 297 ? 19.079 47.906 43.563 1.00 48.13 297 LEU A C 1
ATOM 2251 O O . LEU A 1 297 ? 18.596 49.038 43.571 1.00 32.46 297 LEU A O 1
ATOM 2256 N N . GLY A 1 298 ? 19.276 47.258 44.704 1.00 34.91 298 GLY A N 1
ATOM 2257 C CA . GLY A 1 298 ? 18.913 47.878 45.963 1.00 19.71 298 GLY A CA 1
ATOM 2258 C C . GLY A 1 298 ? 19.909 49.000 46.254 1.00 34.88 298 GLY A C 1
ATOM 2259 O O . GLY A 1 298 ? 19.553 50.070 46.775 1.00 29.92 298 GLY A O 1
ATOM 2260 N N . ARG A 1 299 ? 21.173 48.761 45.895 1.00 31.55 299 ARG A N 1
ATOM 2261 C CA . ARG A 1 299 ? 22.176 49.787 46.094 1.00 27.72 299 ARG A CA 1
ATOM 2262 C C . ARG A 1 299 ? 21.735 51.140 45.511 1.00 33.66 299 ARG A C 1
ATOM 2263 O O . ARG A 1 299 ? 21.783 52.200 46.163 1.00 23.79 299 ARG A O 1
ATOM 2271 N N . ALA A 1 300 ? 21.296 51.089 44.254 1.00 29.81 300 ALA A N 1
ATOM 2272 C CA . ALA A 1 300 ? 20.832 52.272 43.563 1.00 30.57 300 ALA A CA 1
ATOM 2273 C C . ALA A 1 300 ? 19.770 53.000 44.351 1.00 30.89 300 ALA A C 1
ATOM 2274 O O . ALA A 1 300 ? 19.860 54.213 44.572 1.00 29.25 300 ALA A O 1
ATOM 2276 N N . ALA A 1 301 ? 18.722 52.258 44.732 1.00 30.77 301 ALA A N 1
ATOM 2277 C CA . ALA A 1 301 ? 17.602 52.844 45.463 1.00 22.05 301 ALA A CA 1
ATOM 2278 C C . ALA A 1 301 ? 18.006 53.415 46.819 1.00 27.88 301 ALA A C 1
ATOM 2279 O O . ALA A 1 301 ? 17.492 54.417 47.311 1.00 24.79 301 ALA A O 1
ATOM 2281 N N . ASN A 1 302 ? 18.964 52.750 47.433 1.00 20.68 302 ASN A N 1
ATOM 2282 C CA . ASN A 1 302 ? 19.434 53.153 48.722 1.00 28.14 302 ASN A CA 1
ATOM 2283 C C . ASN A 1 302 ? 20.235 54.412 48.621 1.00 36.98 302 ASN A C 1
ATOM 2284 O O . ASN A 1 302 ? 20.235 55.223 49.541 1.00 25.33 302 ASN A O 1
ATOM 2289 N N . VAL A 1 303 ? 20.993 54.533 47.529 1.00 51.20 303 VAL A N 1
ATOM 2290 C CA . VAL A 1 303 ? 21.814 55.719 47.352 1.00 42.49 303 VAL A CA 1
ATOM 2291 C C . VAL A 1 303 ? 20.894 56.919 47.229 1.00 22.96 303 VAL A C 1
ATOM 2292 O O . VAL A 1 303 ? 21.122 57.959 47.833 1.00 36.28 303 VAL A O 1
ATOM 2296 N N . ALA A 1 304 ? 19.829 56.738 46.446 1.00 20.89 304 ALA A N 1
ATOM 2297 C CA . ALA A 1 304 ? 18.790 57.745 46.274 1.00 25.47 304 ALA A CA 1
ATOM 2298 C C . ALA A 1 304 ? 18.237 58.155 47.643 1.00 40.85 304 ALA A C 1
ATOM 2299 O O . ALA A 1 304 ? 18.169 59.327 48.003 1.00 30.53 304 ALA A O 1
ATOM 2301 N N . LEU A 1 305 ? 17.808 57.172 48.425 1.00 29.09 305 LEU A N 1
ATOM 2302 C CA . LEU A 1 305 ? 17.256 57.403 49.773 1.00 27.66 305 LEU A CA 1
ATOM 2303 C C . LEU A 1 305 ? 18.247 58.102 50.716 1.00 16.86 305 LEU A C 1
ATOM 2304 O O . LEU A 1 305 ? 17.914 59.085 51.400 1.00 35.41 305 LEU A O 1
ATOM 2309 N N . ALA A 1 306 ? 19.477 57.618 50.731 1.00 24.57 306 ALA A N 1
ATOM 2310 C CA . ALA A 1 306 ? 20.505 58.212 51.534 1.00 19.55 306 ALA A CA 1
ATOM 2311 C C . ALA A 1 306 ? 20.738 59.690 51.201 1.00 31.42 306 ALA A C 1
ATOM 2312 O O . ALA A 1 306 ? 21.350 60.411 51.975 1.00 34.91 306 ALA A O 1
ATOM 2314 N N . SER A 1 307 ? 20.229 60.184 50.070 1.00 29.48 307 SER A N 1
ATOM 2315 C CA . SER A 1 307 ? 20.449 61.597 49.694 1.00 42.50 307 SER A CA 1
ATOM 2316 C C . SER A 1 307 ? 19.413 62.562 50.300 1.00 28.23 307 SER A C 1
ATOM 2317 O O . SER A 1 307 ? 19.326 63.769 50.013 1.00 34.02 307 SER A O 1
ATOM 2320 N N . LEU A 1 308 ? 18.579 61.997 51.148 1.00 30.18 308 LEU A N 1
ATOM 2321 C CA . LEU A 1 308 ? 17.577 62.776 51.796 1.00 24.51 308 LEU A CA 1
ATOM 2322 C C . LEU A 1 308 ? 18.202 63.627 52.869 1.00 29.64 308 LEU A C 1
ATOM 2323 O O . LEU A 1 308 ? 19.260 63.396 53.410 1.00 24.11 308 LEU A O 1
ATOM 2328 N N . PRO A 1 309 ? 17.501 64.658 53.152 1.00 26.82 309 PRO A N 1
ATOM 2329 C CA . PRO A 1 309 ? 17.941 65.640 54.075 1.00 22.57 309 PRO A CA 1
ATOM 2330 C C . PRO A 1 309 ? 18.366 65.211 55.483 1.00 32.88 309 PRO A C 1
ATOM 2331 O O . PRO A 1 309 ? 19.281 65.788 56.063 1.00 25.75 309 PRO A O 1
ATOM 2335 N N . ASN A 1 310 ? 17.695 64.257 56.093 1.00 34.12 310 ASN A N 1
ATOM 2336 C CA . ASN A 1 310 ? 18.064 63.914 57.452 1.00 19.24 310 ASN A CA 1
ATOM 2337 C C . ASN A 1 310 ? 19.090 62.797 57.555 1.00 22.44 310 ASN A C 1
ATOM 2338 O O . ASN A 1 310 ? 19.518 62.394 58.660 1.00 26.34 310 ASN A O 1
ATOM 2343 N N . PHE A 1 311 ? 19.511 62.294 56.410 1.00 22.31 311 PHE A N 1
ATOM 2344 C CA . PHE A 1 311 ? 20.531 61.264 56.415 1.00 23.59 311 PHE A CA 1
ATOM 2345 C C . PHE A 1 311 ? 21.823 61.981 56.707 1.00 28.27 311 PHE A C 1
ATOM 2346 O O . PHE A 1 311 ? 22.606 62.285 55.803 1.00 22.12 311 PHE A O 1
ATOM 2354 N N . THR A 1 312 ? 21.989 62.308 57.974 1.00 29.62 312 THR A N 1
ATOM 2355 C CA . THR A 1 312 ? 23.135 63.075 58.438 1.00 27.19 312 THR A CA 1
ATOM 2356 C C . THR A 1 312 ? 24.394 62.320 58.818 1.00 27.93 312 THR A C 1
ATOM 2357 O O . THR A 1 312 ? 25.365 62.930 59.213 1.00 33.62 312 THR A O 1
ATOM 2361 N N . LEU A 1 313 ? 24.405 61.007 58.706 1.00 34.42 313 LEU A N 1
ATOM 2362 C CA . LEU A 1 313 ? 25.593 60.245 59.001 1.00 17.68 313 LEU A CA 1
ATOM 2363 C C . LEU A 1 313 ? 25.736 59.316 57.837 1.00 26.36 313 LEU A C 1
ATOM 2364 O O . LEU A 1 313 ? 24.701 58.940 57.243 1.00 27.68 313 LEU A O 1
ATOM 2369 N N . PRO A 1 314 ? 26.983 58.943 57.553 1.00 29.69 314 PRO A N 1
ATOM 2370 C CA . PRO A 1 314 ? 27.277 58.066 56.434 1.00 25.50 314 PRO A CA 1
ATOM 2371 C C . PRO A 1 314 ? 26.537 56.746 56.584 1.00 22.14 314 PRO A C 1
ATOM 2372 O O . PRO A 1 314 ? 26.377 56.213 57.694 1.00 26.24 314 PRO A O 1
ATOM 2376 N N . GLY A 1 315 ? 26.043 56.215 55.489 1.00 21.28 315 GLY A N 1
ATOM 2377 C CA . GLY A 1 315 ? 25.321 54.972 55.657 1.00 30.58 315 GLY A CA 1
ATOM 2378 C C . GLY A 1 315 ? 26.117 53.797 55.148 1.00 46.25 315 GLY A C 1
ATOM 2379 O O . GLY A 1 315 ? 27.222 53.945 54.597 1.00 28.54 315 GLY A O 1
ATOM 2380 N N . ASP A 1 316 ? 25.523 52.633 55.340 1.00 33.43 316 ASP A N 1
ATOM 2381 C CA . ASP A 1 316 ? 26.089 51.396 54.867 1.00 42.44 316 ASP A CA 1
ATOM 2382 C C . ASP A 1 316 ? 25.808 51.222 53.387 1.00 33.65 316 ASP A C 1
ATOM 2383 O O . ASP A 1 316 ? 25.157 50.238 52.993 1.00 52.64 316 ASP A O 1
ATOM 2388 N N . THR A 1 317 ? 26.285 52.201 52.600 1.00 29.05 317 THR A N 1
ATOM 2389 C CA . THR A 1 317 ? 26.191 52.201 51.138 1.00 42.56 317 THR A CA 1
ATOM 2390 C C . THR A 1 317 ? 27.608 52.154 50.529 1.00 43.16 317 THR A C 1
ATOM 2391 O O . THR A 1 317 ? 28.073 53.159 49.991 1.00 56.36 317 THR A O 1
ATOM 2395 N N . SER A 1 318 ? 28.297 51.003 50.647 1.00 43.23 318 SER A N 1
ATOM 2396 C CA . SER A 1 318 ? 29.648 50.800 50.126 1.00 39.59 318 SER A CA 1
ATOM 2397 C C . SER A 1 318 ? 29.654 50.584 48.617 1.00 45.61 318 SER A C 1
ATOM 2398 O O . SER A 1 318 ? 28.596 50.442 48.006 1.00 39.51 318 SER A O 1
ATOM 2401 N N . ALA A 1 319 ? 30.818 50.587 47.983 1.00 41.71 319 ALA A N 1
ATOM 2402 C CA . ALA A 1 319 ? 30.796 50.371 46.548 1.00 41.85 319 ALA A CA 1
ATOM 2403 C C . ALA A 1 319 ? 30.503 48.910 46.228 1.00 35.31 319 ALA A C 1
ATOM 2404 O O . ALA A 1 319 ? 30.717 48.011 47.070 1.00 40.08 319 ALA A O 1
ATOM 2406 N N . SER A 1 320 ? 30.017 48.681 45.005 1.00 29.89 320 SER A N 1
ATOM 2407 C CA . SER A 1 320 ? 29.715 47.333 44.550 1.00 33.81 320 SER A CA 1
ATOM 2408 C C . SER A 1 320 ? 30.739 46.274 44.990 1.00 37.97 320 SER A C 1
ATOM 2409 O O . SER A 1 320 ? 30.417 45.242 45.590 1.00 59.03 320 SER A O 1
ATOM 2412 N N . ASP A 1 321 ? 31.984 46.555 44.673 1.00 38.45 321 ASP A N 1
ATOM 2413 C CA . ASP A 1 321 ? 33.102 45.660 44.925 1.00 42.41 321 ASP A CA 1
ATOM 2414 C C . ASP A 1 321 ? 33.417 45.371 46.390 1.00 40.02 321 ASP A C 1
ATOM 2415 O O . ASP A 1 321 ? 34.302 44.564 46.717 1.00 51.78 321 ASP A O 1
ATOM 2420 N N . ARG A 1 322 ? 32.744 46.040 47.312 1.00 37.18 322 ARG A N 1
ATOM 2421 C CA . ARG A 1 322 ? 33.086 45.734 48.682 1.00 45.43 322 ARG A CA 1
ATOM 2422 C C . ARG A 1 322 ? 32.700 44.294 49.007 1.00 50.80 322 ARG A C 1
ATOM 2423 O O . ARG A 1 322 ? 33.283 43.661 49.876 1.00 40.96 322 ARG A O 1
ATOM 2431 N N . PHE A 1 323 ? 31.713 43.790 48.253 1.00 28.35 323 PHE A N 1
ATOM 2432 C CA . PHE A 1 323 ? 31.185 42.448 48.387 1.00 48.65 323 PHE A CA 1
ATOM 2433 C C . PHE A 1 323 ? 31.302 41.617 47.132 1.00 31.72 323 PHE A C 1
ATOM 2434 O O . PHE A 1 323 ? 31.621 40.443 47.194 1.00 44.34 323 PHE A O 1
ATOM 2442 N N . TYR A 1 324 ? 30.922 42.232 46.013 1.00 28.20 324 TYR A N 1
ATOM 2443 C CA . TYR A 1 324 ? 30.884 41.549 44.749 1.00 48.38 324 TYR A CA 1
ATOM 2444 C C . TYR A 1 324 ? 31.942 41.928 43.732 1.00 78.60 324 TYR A C 1
ATOM 2445 O O . TYR A 1 324 ? 32.088 43.093 43.369 1.00 42.91 324 TYR A O 1
ATOM 2454 N N . LYS A 1 325 ? 32.632 40.911 43.226 1.00 54.48 325 LYS A N 1
ATOM 2455 C CA . LYS A 1 325 ? 33.573 41.122 42.163 1.00 47.51 325 LYS A CA 1
ATOM 2456 C C . LYS A 1 325 ? 32.718 41.635 40.989 1.00 52.72 325 LYS A C 1
ATOM 2457 O O . LYS A 1 325 ? 33.007 42.681 40.385 1.00 51.26 325 LYS A O 1
ATOM 2463 N N . THR A 1 326 ? 31.606 40.934 40.709 1.00 45.18 326 THR A N 1
ATOM 2464 C CA . THR A 1 326 ? 30.717 41.328 39.620 1.00 43.24 326 THR A CA 1
ATOM 2465 C C . THR A 1 326 ? 29.259 41.518 40.012 1.00 47.15 326 THR A C 1
ATOM 2466 O O . THR A 1 326 ? 28.579 40.566 40.442 1.00 51.75 326 THR A O 1
ATOM 2470 N N . ASP A 1 327 ? 28.813 42.765 39.778 1.00 34.21 327 ASP A N 1
ATOM 2471 C CA . ASP A 1 327 ? 27.458 43.210 40.039 1.00 40.88 327 ASP A CA 1
ATOM 2472 C C . ASP A 1 327 ? 26.628 42.988 38.798 1.00 35.17 327 ASP A C 1
ATOM 2473 O O . ASP A 1 327 ? 27.169 42.929 37.710 1.00 50.23 327 ASP A O 1
ATOM 2478 N N . ILE A 1 328 ? 25.327 42.855 38.987 1.00 30.77 328 ILE A N 1
ATOM 2479 C CA . ILE A 1 328 ? 24.397 42.580 37.931 1.00 35.34 328 ILE A CA 1
ATOM 2480 C C . ILE A 1 328 ? 23.978 43.853 37.230 1.00 37.07 328 ILE A C 1
ATOM 2481 O O . ILE A 1 328 ? 23.347 43.897 36.178 1.00 36.12 328 ILE A O 1
ATOM 2486 N N . THR A 1 329 ? 24.358 44.932 37.821 1.00 32.65 329 THR A N 1
ATOM 2487 C CA . THR A 1 329 ? 24.060 46.162 37.152 1.00 32.45 329 THR A CA 1
ATOM 2488 C C . THR A 1 329 ? 25.404 46.821 36.952 1.00 45.42 329 THR A C 1
ATOM 2489 O O . THR A 1 329 ? 26.437 46.315 37.372 1.00 42.40 329 THR A O 1
ATOM 2493 N N . GLU A 1 330 ? 25.414 47.976 36.335 1.00 38.64 330 GLU A N 1
ATOM 2494 C CA . GLU A 1 330 ? 26.672 48.688 36.246 1.00 46.24 330 GLU A CA 1
ATOM 2495 C C . GLU A 1 330 ? 27.142 48.923 37.698 1.00 43.72 330 GLU A C 1
ATOM 2496 O O . GLU A 1 330 ? 26.303 49.296 38.537 1.00 59.21 330 GLU A O 1
ATOM 2502 N N . PRO A 1 331 ? 28.436 48.688 38.025 1.00 41.32 331 PRO A N 1
ATOM 2503 C CA . PRO A 1 331 ? 28.887 48.831 39.404 1.00 37.87 331 PRO A CA 1
ATOM 2504 C C . PRO A 1 331 ? 28.791 50.218 40.018 1.00 50.64 331 PRO A C 1
ATOM 2505 O O . PRO A 1 331 ? 28.617 51.213 39.340 1.00 46.44 331 PRO A O 1
ATOM 2509 N N . PHE A 1 332 ? 28.895 50.260 41.342 1.00 50.25 332 PHE A N 1
ATOM 2510 C CA . PHE A 1 332 ? 28.878 51.509 42.093 1.00 36.86 332 PHE A CA 1
ATOM 2511 C C . PHE A 1 332 ? 30.302 51.776 42.491 1.00 50.78 332 PHE A C 1
ATOM 2512 O O . PHE A 1 332 ? 30.991 50.919 43.083 1.00 51.40 332 PHE A O 1
ATOM 2520 N N . VAL A 1 333 ? 30.777 52.941 42.108 1.00 42.04 333 VAL A N 1
ATOM 2521 C CA . VAL A 1 333 ? 32.165 53.188 42.414 1.00 40.24 333 VAL A CA 1
ATOM 2522 C C . VAL A 1 333 ? 32.425 54.334 43.328 1.00 48.05 333 VAL A C 1
ATOM 2523 O O . VAL A 1 333 ? 31.944 55.440 43.111 1.00 43.80 333 VAL A O 1
ATOM 2527 N N . LEU A 1 334 ? 33.229 54.054 44.330 1.00 30.76 334 LEU A N 1
ATOM 2528 C CA . LEU A 1 334 ? 33.574 55.069 45.291 1.00 36.07 334 LEU A CA 1
ATOM 2529 C C . LEU A 1 334 ? 34.463 56.158 44.712 1.00 44.61 334 LEU A C 1
ATOM 2530 O O . LEU A 1 334 ? 35.608 55.928 44.312 1.00 90.86 334 LEU A O 1
ATOM 2535 N N . SER A 1 335 ? 33.935 57.367 44.723 1.00 60.20 335 SER A N 1
ATOM 2536 C CA . SER A 1 335 ? 34.657 58.517 44.223 1.00 58.14 335 SER A CA 1
ATOM 2537 C C . SER A 1 335 ? 34.778 59.551 45.302 1.00 29.06 335 SER A C 1
ATOM 2538 O O . SER A 1 335 ? 33.888 60.379 45.477 1.00 100.00 335 SER A O 1
ATOM 2541 N N . GLY A 1 336 ? 35.904 59.520 45.999 1.00 54.70 336 GLY A N 1
ATOM 2542 C CA . GLY A 1 336 ? 36.129 60.462 47.075 1.00 74.70 336 GLY A CA 1
ATOM 2543 C C . GLY A 1 336 ? 35.265 60.161 48.306 1.00 64.06 336 GLY A C 1
ATOM 2544 O O . GLY A 1 336 ? 34.813 61.079 48.981 1.00 42.22 336 GLY A O 1
ATOM 2545 N N . GLY A 1 337 ? 35.053 58.875 48.609 1.00 86.92 337 GLY A N 1
ATOM 2546 C CA . GLY A 1 337 ? 34.269 58.458 49.761 1.00 50.23 337 GLY A CA 1
ATOM 2547 C C . GLY A 1 337 ? 32.780 58.654 49.543 1.00 49.55 337 GLY A C 1
ATOM 2548 O O . GLY A 1 337 ? 31.989 58.579 50.486 1.00 42.32 337 GLY A O 1
ATOM 2549 N N . HIS A 1 338 ? 32.400 58.904 48.300 1.00 24.42 338 HIS A N 1
ATOM 2550 C CA . HIS A 1 338 ? 31.005 59.070 48.008 1.00 30.30 338 HIS A CA 1
ATOM 2551 C C . HIS A 1 338 ? 30.567 58.227 46.877 1.00 33.04 338 HIS A C 1
ATOM 2552 O O . HIS A 1 338 ? 31.372 57.657 46.161 1.00 37.60 338 HIS A O 1
ATOM 2559 N N . LEU A 1 339 ? 29.257 58.210 46.753 1.00 27.23 339 LEU A N 1
ATOM 2560 C CA . LEU A 1 339 ? 28.587 57.537 45.683 1.00 28.58 339 LEU A CA 1
ATOM 2561 C C . LEU A 1 339 ? 27.647 58.529 45.041 1.00 48.38 339 LEU A C 1
ATOM 2562 O O . LEU A 1 339 ? 27.063 59.375 45.719 1.00 34.99 339 LEU A O 1
ATOM 2567 N N . PRO A 1 340 ? 27.550 58.438 43.721 1.00 46.16 340 PRO A N 1
ATOM 2568 C CA . PRO A 1 340 ? 26.690 59.302 42.946 1.00 38.24 340 PRO A CA 1
ATOM 2569 C C . PRO A 1 340 ? 25.250 58.826 42.930 1.00 37.99 340 PRO A C 1
ATOM 2570 O O . PRO A 1 340 ? 24.947 57.648 42.708 1.00 30.42 340 PRO A O 1
ATOM 2574 N N . VAL A 1 341 ? 24.350 59.770 43.122 1.00 28.15 341 VAL A N 1
ATOM 2575 C CA . VAL A 1 341 ? 22.944 59.463 43.098 1.00 32.57 341 VAL A CA 1
ATOM 2576 C C . VAL A 1 341 ? 22.538 59.281 41.645 1.00 42.44 341 VAL A C 1
ATOM 2577 O O . VAL A 1 341 ? 22.851 60.125 40.809 1.00 35.66 341 VAL A O 1
ATOM 2581 N N . PRO A 1 342 ? 21.892 58.159 41.338 1.00 50.36 342 PRO A N 1
ATOM 2582 C CA . PRO A 1 342 ? 21.486 57.851 39.975 1.00 40.61 342 PRO A CA 1
ATOM 2583 C C . PRO A 1 342 ? 20.599 58.889 39.337 1.00 42.34 342 PRO A C 1
ATOM 2584 O O . PRO A 1 342 ? 19.846 59.605 40.018 1.00 35.31 342 PRO A O 1
ATOM 2588 N N . THR A 1 343 ? 20.671 58.934 38.014 1.00 88.25 343 THR A N 1
ATOM 2589 C CA . THR A 1 343 ? 19.924 59.934 37.281 1.00 49.38 343 THR A CA 1
ATOM 2590 C C . THR A 1 343 ? 18.775 59.490 36.405 1.00 38.10 343 THR A C 1
ATOM 2591 O O . THR A 1 343 ? 17.902 60.311 36.105 1.00 48.12 343 THR A O 1
ATOM 2595 N N . GLY A 1 344 ? 18.781 58.249 35.941 1.00 44.09 344 GLY A N 1
ATOM 2596 C CA . GLY A 1 344 ? 17.692 57.858 35.086 1.00 52.07 344 GLY A CA 1
ATOM 2597 C C . GLY A 1 344 ? 16.387 57.809 35.859 1.00 35.76 344 GLY A C 1
ATOM 2598 O O . GLY A 1 344 ? 16.373 58.067 37.076 1.00 46.05 344 GLY A O 1
ATOM 2599 N N . PRO A 1 345 ? 15.318 57.481 35.112 1.00 34.69 345 PRO A N 1
ATOM 2600 C CA . PRO A 1 345 ? 14.006 57.281 35.673 1.00 71.51 345 PRO A CA 1
ATOM 2601 C C . PRO A 1 345 ? 14.088 56.026 36.492 1.00 39.40 345 PRO A C 1
ATOM 2602 O O . PRO A 1 345 ? 14.980 55.200 36.270 1.00 32.23 345 PRO A O 1
ATOM 2606 N N . GLY A 1 346 ? 13.152 55.917 37.417 1.00 33.74 346 GLY A N 1
ATOM 2607 C CA . GLY A 1 346 ? 13.128 54.773 38.288 1.00 37.85 346 GLY A CA 1
ATOM 2608 C C . GLY A 1 346 ? 14.448 54.666 39.026 1.00 28.59 346 GLY A C 1
ATOM 2609 O O . GLY A 1 346 ? 15.032 55.672 39.451 1.00 30.21 346 GLY A O 1
ATOM 2610 N N . LEU A 1 347 ? 14.902 53.426 39.173 1.00 29.62 347 LEU A N 1
ATOM 2611 C CA . LEU A 1 347 ? 16.148 53.181 39.879 1.00 34.88 347 LEU A CA 1
ATOM 2612 C C . LEU A 1 347 ? 17.372 53.830 39.248 1.00 60.64 347 LEU A C 1
ATOM 2613 O O . LEU A 1 347 ? 18.361 54.047 39.932 1.00 31.66 347 LEU A O 1
ATOM 2618 N N . GLY A 1 348 ? 17.351 54.084 37.938 1.00 36.03 348 GLY A N 1
ATOM 2619 C CA . GLY A 1 348 ? 18.511 54.630 37.249 1.00 44.38 348 GLY A CA 1
ATOM 2620 C C . GLY A 1 348 ? 19.531 53.517 36.929 1.00 40.69 348 GLY A C 1
ATOM 2621 O O . GLY A 1 348 ? 20.654 53.771 36.479 1.00 52.80 348 GLY A O 1
ATOM 2622 N N . VAL A 1 349 ? 19.135 52.274 37.180 1.00 41.93 349 VAL A N 1
ATOM 2623 C CA . VAL A 1 349 ? 19.961 51.099 36.968 1.00 30.09 349 VAL A CA 1
ATOM 2624 C C . VAL A 1 349 ? 19.050 49.997 36.516 1.00 43.37 349 VAL A C 1
ATOM 2625 O O . VAL A 1 349 ? 17.838 50.078 36.763 1.00 33.44 349 VAL A O 1
ATOM 2629 N N . ALA A 1 350 ? 19.661 48.998 35.867 1.00 33.84 350 ALA A N 1
ATOM 2630 C CA . ALA A 1 350 ? 18.995 47.797 35.403 1.00 28.80 350 ALA A CA 1
ATOM 2631 C C . ALA A 1 350 ? 20.020 46.683 35.230 1.00 34.80 350 ALA A C 1
ATOM 2632 O O . ALA A 1 350 ? 21.211 46.936 35.007 1.00 55.41 350 ALA A O 1
ATOM 2634 N N . PRO A 1 351 ? 19.587 45.455 35.451 1.00 43.22 351 PRO A N 1
ATOM 2635 C CA . PRO A 1 351 ? 20.495 44.347 35.354 1.00 49.68 351 PRO A CA 1
ATOM 2636 C C . PRO A 1 351 ? 21.000 44.170 33.935 1.00 50.75 351 PRO A C 1
ATOM 2637 O O . PRO A 1 351 ? 20.314 44.454 32.952 1.00 53.08 351 PRO A O 1
ATOM 2641 N N . ILE A 1 352 ? 22.217 43.685 33.871 1.00 73.01 352 ILE A N 1
ATOM 2642 C CA . ILE A 1 352 ? 22.878 43.338 32.646 1.00 51.05 352 ILE A CA 1
ATOM 2643 C C . ILE A 1 352 ? 22.634 41.841 32.499 1.00 45.00 352 ILE A C 1
ATOM 2644 O O . ILE A 1 352 ? 23.283 40.975 33.128 1.00 57.63 352 ILE A O 1
ATOM 2649 N N . PRO A 1 353 ? 21.572 41.612 31.735 1.00 30.66 353 PRO A N 1
ATOM 2650 C CA . PRO A 1 353 ? 20.992 40.309 31.452 1.00 54.02 353 PRO A CA 1
ATOM 2651 C C . PRO A 1 353 ? 22.047 39.237 31.528 1.00 46.60 353 PRO A C 1
ATOM 2652 O O . PRO A 1 353 ? 21.983 38.309 32.341 1.00 75.64 353 PRO A O 1
ATOM 2656 N N . GLU A 1 354 ? 23.042 39.458 30.684 1.00 75.75 354 GLU A N 1
ATOM 2657 C CA . GLU A 1 354 ? 24.207 38.630 30.553 1.00 70.99 354 GLU A CA 1
ATOM 2658 C C . GLU A 1 354 ? 24.636 38.205 31.954 1.00 51.12 354 GLU A C 1
ATOM 2659 O O . GLU A 1 354 ? 24.604 37.028 32.302 1.00 54.85 354 GLU A O 1
ATOM 2665 N N . LEU A 1 355 ? 24.927 39.188 32.801 1.00 43.10 355 LEU A N 1
ATOM 2666 C CA . LEU A 1 355 ? 25.345 38.974 34.182 1.00 49.10 355 LEU A CA 1
ATOM 2667 C C . LEU A 1 355 ? 24.290 38.358 35.062 1.00 75.39 355 LEU A C 1
ATOM 2668 O O . LEU A 1 355 ? 24.561 37.518 35.920 1.00 44.56 355 LEU A O 1
ATOM 2673 N N . LEU A 1 356 ? 23.084 38.849 34.892 1.00 40.79 356 LEU A N 1
ATOM 2674 C CA . LEU A 1 356 ? 22.019 38.326 35.688 1.00 40.32 356 LEU A CA 1
ATOM 2675 C C . LEU A 1 356 ? 21.867 36.823 35.490 1.00 65.39 356 LEU A C 1
ATOM 2676 O O . LEU A 1 356 ? 21.942 36.034 36.444 1.00 45.25 356 LEU A O 1
ATOM 2681 N N . ASP A 1 357 ? 21.644 36.467 34.227 1.00 40.92 357 ASP A N 1
ATOM 2682 C CA . ASP A 1 357 ? 21.448 35.092 33.835 1.00 35.63 357 ASP A CA 1
ATOM 2683 C C . ASP A 1 357 ? 22.538 34.217 34.372 1.00 34.53 357 ASP A C 1
ATOM 2684 O O . ASP A 1 357 ? 22.340 33.056 34.749 1.00 60.98 357 ASP A O 1
ATOM 2689 N N . GLU A 1 358 ? 23.682 34.840 34.453 1.00 27.87 358 GLU A N 1
ATOM 2690 C CA . GLU A 1 358 ? 24.801 34.121 35.017 1.00 47.61 358 GLU A CA 1
ATOM 2691 C C . GLU A 1 358 ? 24.627 33.724 36.474 1.00 55.85 358 GLU A C 1
ATOM 2692 O O . GLU A 1 358 ? 25.272 32.781 36.941 1.00 54.65 358 GLU A O 1
ATOM 2698 N N . VAL A 1 359 ? 23.797 34.473 37.216 1.00 54.42 359 VAL A N 1
ATOM 2699 C CA . VAL A 1 359 ? 23.649 34.191 38.633 1.00 49.45 359 VAL A CA 1
ATOM 2700 C C . VAL A 1 359 ? 22.271 33.738 39.085 1.00 46.23 359 VAL A C 1
ATOM 2701 O O . VAL A 1 359 ? 22.041 33.511 40.277 1.00 38.74 359 VAL A O 1
ATOM 2705 N N . THR A 1 360 ? 21.372 33.643 38.117 1.00 29.90 360 THR A N 1
ATOM 2706 C CA . THR A 1 360 ? 20.028 33.208 38.340 1.00 45.77 360 THR A CA 1
ATOM 2707 C C . THR A 1 360 ? 20.011 31.702 38.512 1.00 45.23 360 THR A C 1
ATOM 2708 O O . THR A 1 360 ? 20.642 31.007 37.716 1.00 79.67 360 THR A O 1
ATOM 2712 N N . THR A 1 361 ? 19.315 31.236 39.568 1.00 65.53 361 THR A N 1
ATOM 2713 C CA . THR A 1 361 ? 19.168 29.815 39.947 1.00 40.44 361 THR A CA 1
ATOM 2714 C C . THR A 1 361 ? 17.775 29.261 39.710 1.00 66.71 361 THR A C 1
ATOM 2715 O O . THR A 1 361 ? 17.575 28.059 39.500 1.00 100.00 361 THR A O 1
ATOM 2719 N N . ALA A 1 362 ? 16.816 30.166 39.770 1.00 52.51 362 ALA A N 1
ATOM 2720 C CA . ALA A 1 362 ? 15.432 29.825 39.616 1.00 40.89 362 ALA A CA 1
ATOM 2721 C C . ALA A 1 362 ? 14.749 31.036 39.077 1.00 52.00 362 ALA A C 1
ATOM 2722 O O . ALA A 1 362 ? 15.212 32.159 39.280 1.00 34.72 362 ALA A O 1
ATOM 2724 N N . LYS A 1 363 ? 13.635 30.759 38.442 1.00 34.91 363 LYS A N 1
ATOM 2725 C CA . LYS A 1 363 ? 12.815 31.758 37.815 1.00 36.38 363 LYS A CA 1
ATOM 2726 C C . LYS A 1 363 ? 11.390 31.207 37.704 1.00 36.54 363 LYS A C 1
ATOM 2727 O O . LYS A 1 363 ? 11.178 30.015 37.456 1.00 82.85 363 LYS A O 1
ATOM 2733 N N . VAL A 1 364 ? 10.422 32.090 37.906 1.00 42.57 364 VAL A N 1
ATOM 2734 C CA . VAL A 1 364 ? 9.024 31.755 37.822 1.00 39.73 364 VAL A CA 1
ATOM 2735 C C . VAL A 1 364 ? 8.208 32.988 37.464 1.00 53.62 364 VAL A C 1
ATOM 2736 O O . VAL A 1 364 ? 8.506 34.121 37.864 1.00 44.70 364 VAL A O 1
ATOM 2740 N N . TRP A 1 365 ? 7.196 32.760 36.657 1.00 41.58 365 TRP A N 1
ATOM 2741 C CA . TRP A 1 365 ? 6.318 33.808 36.208 1.00 37.54 365 TRP A CA 1
ATOM 2742 C C . TRP A 1 365 ? 5.023 33.733 36.978 1.00 37.76 365 TRP A C 1
ATOM 2743 O O . TRP A 1 365 ? 4.458 32.655 37.187 1.00 62.92 365 TRP A O 1
ATOM 2754 N N . ILE A 1 366 ? 4.567 34.907 37.391 1.00 36.95 366 ILE A N 1
ATOM 2755 C CA . ILE A 1 366 ? 3.334 35.025 38.128 1.00 27.24 366 ILE A CA 1
ATOM 2756 C C . ILE A 1 366 ? 2.414 36.052 37.472 1.00 30.72 366 ILE A C 1
ATOM 2757 O O . ILE A 1 366 ? 2.679 37.245 37.526 1.00 46.23 366 ILE A O 1
ATOM 2762 N N . GLY A 1 367 ? 1.332 35.558 36.838 1.00 35.11 367 GLY A N 1
ATOM 2763 C CA . GLY A 1 367 ? 0.303 36.368 36.155 1.00 56.61 367 GLY A CA 1
ATOM 2764 C C . GLY A 1 367 ? -1.139 35.838 36.369 1.00 88.01 367 GLY A C 1
ATOM 2765 O O . GLY A 1 367 ? -1.552 35.278 37.389 1.00 100.00 367 GLY A O 1
ATOM 2766 N N . MET B 1 1 ? 13.936 12.866 75.146 1.00 42.92 1 MET B N 1
ATOM 2767 C CA . MET B 1 1 ? 15.305 12.630 75.618 1.00 58.45 1 MET B CA 1
ATOM 2768 C C . MET B 1 1 ? 16.247 12.991 74.495 1.00 45.02 1 MET B C 1
ATOM 2769 O O . MET B 1 1 ? 17.089 13.861 74.558 1.00 45.12 1 MET B O 1
ATOM 2774 N N . LYS B 1 2 ? 16.026 12.301 73.409 1.00 67.62 2 LYS B N 1
ATOM 2775 C CA . LYS B 1 2 ? 16.728 12.473 72.175 1.00 34.55 2 LYS B CA 1
ATOM 2776 C C . LYS B 1 2 ? 15.639 12.322 71.100 1.00 82.20 2 LYS B C 1
ATOM 2777 O O . LYS B 1 2 ? 14.951 11.308 71.042 1.00 61.53 2 LYS B O 1
ATOM 2783 N N . LEU B 1 3 ? 15.437 13.354 70.293 1.00 41.82 3 LEU B N 1
ATOM 2784 C CA . LEU B 1 3 ? 14.404 13.356 69.274 1.00 23.95 3 LEU B CA 1
ATOM 2785 C C . LEU B 1 3 ? 14.663 12.364 68.153 1.00 22.09 3 LEU B C 1
ATOM 2786 O O . LEU B 1 3 ? 15.718 12.366 67.557 1.00 25.90 3 LEU B O 1
ATOM 2791 N N . SER B 1 4 ? 13.689 11.500 67.878 1.00 19.15 4 SER B N 1
ATOM 2792 C CA . SER B 1 4 ? 13.768 10.531 66.797 1.00 21.95 4 SER B CA 1
ATOM 2793 C C . SER B 1 4 ? 13.300 11.156 65.490 1.00 26.53 4 SER B C 1
ATOM 2794 O O . SER B 1 4 ? 13.866 10.937 64.424 1.00 26.24 4 SER B O 1
ATOM 2797 N N . GLY B 1 5 ? 12.272 11.990 65.557 1.00 21.10 5 GLY B N 1
ATOM 2798 C CA . GLY B 1 5 ? 11.798 12.662 64.372 1.00 19.75 5 GLY B CA 1
ATOM 2799 C C . GLY B 1 5 ? 10.456 13.257 64.678 1.00 26.07 5 GLY B C 1
ATOM 2800 O O . GLY B 1 5 ? 9.944 13.150 65.776 1.00 22.58 5 GLY B O 1
ATOM 2801 N N . VAL B 1 6 ? 9.884 13.875 63.677 1.00 30.12 6 VAL B N 1
ATOM 2802 C CA . VAL B 1 6 ? 8.582 14.448 63.830 1.00 22.66 6 VAL B CA 1
ATOM 2803 C C . VAL B 1 6 ? 7.794 14.264 62.560 1.00 24.20 6 VAL B C 1
ATOM 2804 O O . VAL B 1 6 ? 8.252 14.499 61.410 1.00 20.58 6 VAL B O 1
ATOM 2808 N N . GLU B 1 7 ? 6.575 13.883 62.797 1.00 24.56 7 GLU B N 1
ATOM 2809 C CA . GLU B 1 7 ? 5.645 13.750 61.717 1.00 32.11 7 GLU B CA 1
ATOM 2810 C C . GLU B 1 7 ? 4.840 15.046 61.615 1.00 27.47 7 GLU B C 1
ATOM 2811 O O . GLU B 1 7 ? 4.339 15.566 62.605 1.00 26.14 7 GLU B O 1
ATOM 2817 N N . LEU B 1 8 ? 4.751 15.558 60.395 1.00 24.53 8 LEU B N 1
ATOM 2818 C CA . LEU B 1 8 ? 4.015 16.762 60.073 1.00 20.50 8 LEU B CA 1
ATOM 2819 C C . LEU B 1 8 ? 2.793 16.379 59.298 1.00 25.93 8 LEU B C 1
ATOM 2820 O O . LEU B 1 8 ? 2.880 15.800 58.205 1.00 22.60 8 LEU B O 1
ATOM 2825 N N . ARG B 1 9 ? 1.646 16.715 59.854 1.00 19.55 9 ARG B N 1
ATOM 2826 C CA . ARG B 1 9 ? 0.452 16.341 59.177 1.00 22.72 9 ARG B CA 1
ATOM 2827 C C . ARG B 1 9 ? -0.481 17.506 58.968 1.00 24.36 9 ARG B C 1
ATOM 2828 O O . ARG B 1 9 ? -0.644 18.346 59.850 1.00 25.97 9 ARG B O 1
ATOM 2836 N N . ARG B 1 10 ? -1.076 17.533 57.774 1.00 25.28 10 ARG B N 1
ATOM 2837 C CA . ARG B 1 10 ? -2.069 18.524 57.425 1.00 27.26 10 ARG B CA 1
ATOM 2838 C C . ARG B 1 10 ? -3.441 17.903 57.576 1.00 27.85 10 ARG B C 1
ATOM 2839 O O . ARG B 1 10 ? -3.698 16.769 57.158 1.00 31.48 10 ARG B O 1
ATOM 2847 N N . VAL B 1 11 ? -4.298 18.678 58.204 1.00 26.06 11 VAL B N 1
ATOM 2848 C CA . VAL B 1 11 ? -5.628 18.264 58.500 1.00 27.33 11 VAL B CA 1
ATOM 2849 C C . VAL B 1 11 ? -6.629 19.349 58.099 1.00 39.61 11 VAL B C 1
ATOM 2850 O O . VAL B 1 11 ? -6.284 20.521 58.093 1.00 36.92 11 VAL B O 1
ATOM 2854 N N . GLN B 1 12 ? -7.863 18.964 57.744 1.00 30.27 12 GLN B N 1
ATOM 2855 C CA . GLN B 1 12 ? -8.904 19.921 57.332 1.00 26.34 12 GLN B CA 1
ATOM 2856 C C . GLN B 1 12 ? -10.181 19.553 58.008 1.00 25.39 12 GLN B C 1
ATOM 2857 O O . GLN B 1 12 ? -10.641 18.456 57.769 1.00 26.91 12 GLN B O 1
ATOM 2863 N N . MET B 1 13 ? -10.691 20.420 58.856 1.00 26.26 13 MET B N 1
ATOM 2864 C CA . MET B 1 13 ? -11.908 20.130 59.560 1.00 18.29 13 MET B CA 1
ATOM 2865 C C . MET B 1 13 ? -12.960 21.210 59.384 1.00 23.52 13 MET B C 1
ATOM 2866 O O . MET B 1 13 ? -12.750 22.358 59.740 1.00 37.50 13 MET B O 1
ATOM 2871 N N . PRO B 1 14 ? -14.104 20.761 58.902 1.00 42.96 14 PRO B N 1
ATOM 2872 C CA . PRO B 1 14 ? -15.305 21.539 58.680 1.00 32.25 14 PRO B CA 1
ATOM 2873 C C . PRO B 1 14 ? -15.851 22.026 59.968 1.00 31.32 14 PRO B C 1
ATOM 2874 O O . PRO B 1 14 ? -15.900 21.233 60.927 1.00 30.75 14 PRO B O 1
ATOM 2878 N N . LEU B 1 15 ? -16.276 23.303 59.936 1.00 28.49 15 LEU B N 1
ATOM 2879 C CA . LEU B 1 15 ? -16.888 23.917 61.099 1.00 26.84 15 LEU B CA 1
ATOM 2880 C C . LEU B 1 15 ? -18.391 23.642 61.035 1.00 31.06 15 LEU B C 1
ATOM 2881 O O . LEU B 1 15 ? -18.974 23.625 59.952 1.00 29.43 15 LEU B O 1
ATOM 2886 N N . VAL B 1 16 ? -19.024 23.410 62.177 1.00 29.34 16 VAL B N 1
ATOM 2887 C CA . VAL B 1 16 ? -20.450 23.197 62.162 1.00 31.10 16 VAL B CA 1
ATOM 2888 C C . VAL B 1 16 ? -21.102 24.470 61.694 1.00 40.01 16 VAL B C 1
ATOM 2889 O O . VAL B 1 16 ? -22.188 24.455 61.153 1.00 35.52 16 VAL B O 1
ATOM 2893 N N . ALA B 1 17 ? -20.402 25.583 61.897 1.00 38.89 17 ALA B N 1
ATOM 2894 C CA . ALA B 1 17 ? -20.861 26.891 61.457 1.00 42.16 17 ALA B CA 1
ATOM 2895 C C . ALA B 1 17 ? -19.683 27.778 61.102 1.00 33.87 17 ALA B C 1
ATOM 2896 O O . ALA B 1 17 ? -18.623 27.728 61.730 1.00 61.70 17 ALA B O 1
ATOM 2898 N N . PRO B 1 18 ? -19.895 28.596 60.081 1.00 36.48 18 PRO B N 1
ATOM 2899 C CA . PRO B 1 18 ? -18.885 29.527 59.602 1.00 30.28 18 PRO B CA 1
ATOM 2900 C C . PRO B 1 18 ? -18.640 30.579 60.654 1.00 27.28 18 PRO B C 1
ATOM 2901 O O . PRO B 1 18 ? -19.550 31.047 61.317 1.00 29.38 18 PRO B O 1
ATOM 2905 N N . PHE B 1 19 ? -17.385 30.886 60.837 1.00 33.85 19 PHE B N 1
ATOM 2906 C CA . PHE B 1 19 ? -16.961 31.789 61.870 1.00 31.57 19 PHE B CA 1
ATOM 2907 C C . PHE B 1 19 ? -16.369 33.062 61.274 1.00 25.10 19 PHE B C 1
ATOM 2908 O O . PHE B 1 19 ? -15.357 33.068 60.566 1.00 33.73 19 PHE B O 1
ATOM 2916 N N . ARG B 1 20 ? -17.003 34.176 61.579 1.00 27.77 20 ARG B N 1
ATOM 2917 C CA . ARG B 1 20 ? -16.521 35.396 61.007 1.00 24.55 20 ARG B CA 1
ATOM 2918 C C . ARG B 1 20 ? -15.940 36.386 61.994 1.00 40.14 20 ARG B C 1
ATOM 2919 O O . ARG B 1 20 ? -16.562 36.716 63.013 1.00 37.45 20 ARG B O 1
ATOM 2927 N N . THR B 1 21 ? -14.764 36.899 61.658 1.00 25.01 21 THR B N 1
ATOM 2928 C CA . THR B 1 21 ? -14.142 37.894 62.516 1.00 30.37 21 THR B CA 1
ATOM 2929 C C . THR B 1 21 ? -13.838 39.116 61.705 1.00 30.49 21 THR B C 1
ATOM 2930 O O . THR B 1 21 ? -14.104 39.137 60.526 1.00 26.76 21 THR B O 1
ATOM 2934 N N . SER B 1 22 ? -13.195 40.095 62.314 1.00 29.00 22 SER B N 1
ATOM 2935 C CA . SER B 1 22 ? -12.862 41.250 61.526 1.00 25.16 22 SER B CA 1
ATOM 2936 C C . SER B 1 22 ? -11.908 40.932 60.389 1.00 36.11 22 SER B C 1
ATOM 2937 O O . SER B 1 22 ? -11.825 41.708 59.446 1.00 36.13 22 SER B O 1
ATOM 2940 N N . PHE B 1 23 ? -11.170 39.815 60.470 1.00 33.46 23 PHE B N 1
ATOM 2941 C CA . PHE B 1 23 ? -10.240 39.467 59.412 1.00 32.20 23 PHE B CA 1
ATOM 2942 C C . PHE B 1 23 ? -10.839 38.463 58.426 1.00 38.55 23 PHE B C 1
ATOM 2943 O O . PHE B 1 23 ? -10.179 37.945 57.543 1.00 33.49 23 PHE B O 1
ATOM 2951 N N . GLY B 1 24 ? -12.125 38.194 58.518 1.00 25.29 24 GLY B N 1
ATOM 2952 C CA . GLY B 1 24 ? -12.657 37.285 57.538 1.00 30.81 24 GLY B CA 1
ATOM 2953 C C . GLY B 1 24 ? -13.514 36.175 58.115 1.00 39.42 24 GLY B C 1
ATOM 2954 O O . GLY B 1 24 ? -13.753 36.093 59.324 1.00 40.75 24 GLY B O 1
ATOM 2955 N N . THR B 1 25 ? -13.992 35.355 57.188 1.00 31.42 25 THR B N 1
ATOM 2956 C CA . THR B 1 25 ? -14.871 34.231 57.469 1.00 32.12 25 THR B CA 1
ATOM 2957 C C . THR B 1 25 ? -14.228 32.888 57.154 1.00 40.74 25 THR B C 1
ATOM 2958 O O . THR B 1 25 ? -13.699 32.630 56.062 1.00 37.10 25 THR B O 1
ATOM 2962 N N . GLN B 1 26 ? -14.317 32.036 58.146 1.00 31.03 26 GLN B N 1
ATOM 2963 C CA . GLN B 1 26 ? -13.826 30.677 58.130 1.00 33.16 26 GLN B CA 1
ATOM 2964 C C . GLN B 1 26 ? -14.994 29.653 58.169 1.00 36.43 26 GLN B C 1
ATOM 2965 O O . GLN B 1 26 ? -15.874 29.683 59.059 1.00 26.64 26 GLN B O 1
ATOM 2971 N N . SER B 1 27 ? -15.018 28.713 57.212 1.00 35.37 27 SER B N 1
ATOM 2972 C CA . SER B 1 27 ? -16.057 27.660 57.179 1.00 28.13 27 SER B CA 1
ATOM 2973 C C . SER B 1 27 ? -15.504 26.263 57.484 1.00 32.68 27 SER B C 1
ATOM 2974 O O . SER B 1 27 ? -16.247 25.324 57.805 1.00 45.47 27 SER B O 1
ATOM 2977 N N . VAL B 1 28 ? -14.167 26.192 57.416 1.00 86.75 28 VAL B N 1
ATOM 2978 C CA . VAL B 1 28 ? -13.354 25.012 57.629 1.00 46.00 28 VAL B CA 1
ATOM 2979 C C . VAL B 1 28 ? -12.084 25.367 58.372 1.00 30.34 28 VAL B C 1
ATOM 2980 O O . VAL B 1 28 ? -11.550 26.450 58.223 1.00 45.69 28 VAL B O 1
ATOM 2984 N N . ARG B 1 29 ? -11.590 24.439 59.139 1.00 48.95 29 ARG B N 1
ATOM 2985 C CA . ARG B 1 29 ? -10.359 24.660 59.831 1.00 22.59 29 ARG B CA 1
ATOM 2986 C C . ARG B 1 29 ? -9.249 23.829 59.190 1.00 27.38 29 ARG B C 1
ATOM 2987 O O . ARG B 1 29 ? -9.329 22.603 59.107 1.00 34.03 29 ARG B O 1
ATOM 2995 N N . GLU B 1 30 ? -8.210 24.523 58.773 1.00 36.28 30 GLU B N 1
ATOM 2996 C CA . GLU B 1 30 ? -6.992 23.927 58.244 1.00 22.53 30 GLU B CA 1
ATOM 2997 C C . GLU B 1 30 ? -5.925 24.117 59.302 1.00 25.32 30 GLU B C 1
ATOM 2998 O O . GLU B 1 30 ? -5.586 25.257 59.700 1.00 24.37 30 GLU B O 1
ATOM 3004 N N . LEU B 1 31 ? -5.437 22.977 59.769 1.00 31.30 31 LEU B N 1
ATOM 3005 C CA . LEU B 1 31 ? -4.457 22.883 60.832 1.00 38.16 31 LEU B CA 1
ATOM 3006 C C . LEU B 1 31 ? -3.237 22.115 60.394 1.00 26.19 31 LEU B C 1
ATOM 3007 O O . LEU B 1 31 ? -3.233 21.414 59.373 1.00 27.30 31 LEU B O 1
ATOM 3012 N N . LEU B 1 32 ? -2.211 22.278 61.214 1.00 28.74 32 LEU B N 1
ATOM 3013 C CA . LEU B 1 32 ? -0.923 21.620 61.095 1.00 29.33 32 LEU B CA 1
ATOM 3014 C C . LEU B 1 32 ? -0.755 20.886 62.417 1.00 24.44 32 LEU B C 1
ATOM 3015 O O . LEU B 1 32 ? -0.835 21.539 63.450 1.00 25.53 32 LEU B O 1
ATOM 3020 N N . LEU B 1 33 ? -0.600 19.545 62.390 1.00 19.36 33 LEU B N 1
ATOM 3021 C CA . LEU B 1 33 ? -0.394 18.785 63.631 1.00 18.74 33 LEU B CA 1
ATOM 3022 C C . LEU B 1 33 ? 0.968 18.151 63.573 1.00 25.09 33 LEU B C 1
ATOM 3023 O O . LEU B 1 33 ? 1.486 17.908 62.476 1.00 25.67 33 LEU B O 1
ATOM 3028 N N . LEU B 1 34 ? 1.523 17.900 64.750 1.00 20.62 34 LEU B N 1
ATOM 3029 C CA . LEU B 1 34 ? 2.833 17.301 64.846 1.00 30.95 34 LEU B CA 1
ATOM 3030 C C . LEU B 1 34 ? 2.765 16.064 65.727 1.00 22.82 34 LEU B C 1
ATOM 3031 O O . LEU B 1 34 ? 2.180 16.100 66.809 1.00 21.10 34 LEU B O 1
ATOM 3036 N N . ARG B 1 35 ? 3.405 15.003 65.273 1.00 27.17 35 ARG B N 1
ATOM 3037 C CA . ARG B 1 35 ? 3.565 13.816 66.085 1.00 38.24 35 ARG B CA 1
ATOM 3038 C C . ARG B 1 35 ? 5.065 13.663 66.317 1.00 23.39 35 ARG B C 1
ATOM 3039 O O . ARG B 1 35 ? 5.797 13.276 65.402 1.00 23.40 35 ARG B O 1
ATOM 3047 N N . ALA B 1 36 ? 5.540 14.054 67.496 1.00 19.26 36 ALA B N 1
ATOM 3048 C CA . ALA B 1 36 ? 6.943 13.912 67.799 1.00 26.90 36 ALA B CA 1
ATOM 3049 C C . ALA B 1 36 ? 7.212 12.521 68.341 1.00 32.59 36 ALA B C 1
ATOM 3050 O O . ALA B 1 36 ? 6.516 12.065 69.236 1.00 23.04 36 ALA B O 1
ATOM 3052 N N . VAL B 1 37 ? 8.258 11.913 67.803 1.00 28.89 37 VAL B N 1
ATOM 3053 C CA . VAL B 1 37 ? 8.693 10.600 68.179 1.00 32.44 37 VAL B CA 1
ATOM 3054 C C . VAL B 1 37 ? 10.001 10.667 68.949 1.00 29.74 37 VAL B C 1
ATOM 3055 O O . VAL B 1 37 ? 10.985 11.269 68.493 1.00 24.81 37 VAL B O 1
ATOM 3059 N N . THR B 1 38 ? 9.954 10.080 70.147 1.00 24.59 38 THR B N 1
ATOM 3060 C CA . THR B 1 38 ? 11.104 9.978 71.035 1.00 21.11 38 THR B CA 1
ATOM 3061 C C . THR B 1 38 ? 11.262 8.529 71.471 1.00 32.05 38 THR B C 1
ATOM 3062 O O . THR B 1 38 ? 10.300 7.768 71.389 1.00 29.39 38 THR B O 1
ATOM 3066 N N . PRO B 1 39 ? 12.453 8.142 71.932 1.00 29.15 39 PRO B N 1
ATOM 3067 C CA . PRO B 1 39 ? 12.646 6.783 72.406 1.00 30.70 39 PRO B CA 1
ATOM 3068 C C . PRO B 1 39 ? 11.637 6.442 73.480 1.00 23.82 39 PRO B C 1
ATOM 3069 O O . PRO B 1 39 ? 11.189 5.309 73.604 1.00 47.34 39 PRO B O 1
ATOM 3073 N N . ALA B 1 40 ? 11.302 7.433 74.287 1.00 38.57 40 ALA B N 1
ATOM 3074 C CA . ALA B 1 40 ? 10.359 7.237 75.384 1.00 25.50 40 ALA B CA 1
ATOM 3075 C C . ALA B 1 40 ? 8.884 7.140 74.937 1.00 42.78 40 ALA B C 1
ATOM 3076 O O . ALA B 1 40 ? 7.994 6.817 75.722 1.00 67.15 40 ALA B O 1
ATOM 3078 N N . GLY B 1 41 ? 8.635 7.411 73.652 1.00 33.49 41 GLY B N 1
ATOM 3079 C CA . GLY B 1 41 ? 7.297 7.420 73.071 1.00 23.42 41 GLY B CA 1
ATOM 3080 C C . GLY B 1 41 ? 7.013 8.719 72.258 1.00 39.02 41 GLY B C 1
ATOM 3081 O O . GLY B 1 41 ? 7.885 9.585 72.069 1.00 31.80 41 GLY B O 1
ATOM 3082 N N . GLU B 1 42 ? 5.775 8.826 71.771 1.00 31.36 42 GLU B N 1
ATOM 3083 C CA . GLU B 1 42 ? 5.273 9.941 70.964 1.00 42.33 42 GLU B CA 1
ATOM 3084 C C . GLU B 1 42 ? 4.461 10.986 71.723 1.00 40.83 42 GLU B C 1
ATOM 3085 O O . GLU B 1 42 ? 3.878 10.718 72.761 1.00 20.00 42 GLU B O 1
ATOM 3091 N N . GLY B 1 43 ? 4.431 12.190 71.143 1.00 25.09 43 GLY B N 1
ATOM 3092 C CA . GLY B 1 43 ? 3.694 13.313 71.703 1.00 24.47 43 GLY B CA 1
ATOM 3093 C C . GLY B 1 43 ? 3.057 14.082 70.579 1.00 22.68 43 GLY B C 1
ATOM 3094 O O . GLY B 1 43 ? 3.527 14.014 69.429 1.00 22.66 43 GLY B O 1
ATOM 3095 N N . TRP B 1 44 ? 1.995 14.800 70.905 1.00 19.47 44 TRP B N 1
ATOM 3096 C CA . TRP B 1 44 ? 1.279 15.563 69.875 1.00 22.88 44 TRP B CA 1
ATOM 3097 C C . TRP B 1 44 ? 1.292 17.067 70.118 1.00 20.41 44 TRP B C 1
ATOM 3098 O O . TRP B 1 44 ? 1.049 17.510 71.228 1.00 25.45 44 TRP B O 1
ATOM 3109 N N . GLY B 1 45 ? 1.552 17.816 69.061 1.00 18.96 45 GLY B N 1
ATOM 3110 C CA . GLY B 1 45 ? 1.537 19.244 69.128 1.00 13.10 45 GLY B CA 1
ATOM 3111 C C . GLY B 1 45 ? 0.539 19.709 68.091 1.00 20.25 45 GLY B C 1
ATOM 3112 O O . GLY B 1 45 ? 0.285 19.030 67.098 1.00 18.94 45 GLY B O 1
ATOM 3113 N N . GLU B 1 46 ? -0.047 20.873 68.307 1.00 23.86 46 GLU B N 1
ATOM 3114 C CA . GLU B 1 46 ? -0.992 21.444 67.363 1.00 18.93 46 GLU B CA 1
ATOM 3115 C C . GLU B 1 46 ? -0.571 22.874 67.076 1.00 16.11 46 GLU B C 1
ATOM 3116 O O . GLU B 1 46 ? -0.337 23.671 67.991 1.00 17.49 46 GLU B O 1
ATOM 3122 N N . CYS B 1 47 ? -0.443 23.197 65.806 1.00 24.56 47 CYS B N 1
ATOM 3123 C CA . CYS B 1 47 ? -0.068 24.553 65.449 1.00 16.77 47 CYS B CA 1
ATOM 3124 C C . CYS B 1 47 ? -1.350 25.414 65.310 1.00 32.55 47 CYS B C 1
ATOM 3125 O O . CYS B 1 47 ? -2.374 24.938 64.825 1.00 22.82 47 CYS B O 1
ATOM 3128 N N . VAL B 1 48 ? -1.324 26.681 65.712 1.00 17.35 48 VAL B N 1
ATOM 3129 C CA . VAL B 1 48 ? -2.526 27.534 65.643 1.00 17.61 48 VAL B CA 1
ATOM 3130 C C . VAL B 1 48 ? -2.650 28.441 64.448 1.00 19.11 48 VAL B C 1
ATOM 3131 O O . VAL B 1 48 ? -3.550 29.297 64.389 1.00 18.21 48 VAL B O 1
ATOM 3135 N N . THR B 1 49 ? -1.750 28.266 63.502 1.00 19.67 49 THR B N 1
ATOM 3136 C CA . THR B 1 49 ? -1.839 29.067 62.306 1.00 23.41 49 THR B CA 1
ATOM 3137 C C . THR B 1 49 ? -3.078 28.627 61.510 1.00 22.54 49 THR B C 1
ATOM 3138 O O . THR B 1 49 ? -3.654 27.547 61.716 1.00 25.25 49 THR B O 1
ATOM 3142 N N . MET B 1 50 ? -3.470 29.506 60.587 1.00 19.64 50 MET B N 1
ATOM 3143 C CA . MET B 1 50 ? -4.539 29.272 59.678 1.00 16.32 50 MET B CA 1
ATOM 3144 C C . MET B 1 50 ? -3.867 29.236 58.308 1.00 25.49 50 MET B C 1
ATOM 3145 O O . MET B 1 50 ? -2.656 29.369 58.202 1.00 22.21 50 MET B O 1
ATOM 3150 N N . ALA B 1 51 ? -4.674 29.103 57.263 1.00 23.34 51 ALA B N 1
ATOM 3151 C CA . ALA B 1 51 ? -4.209 28.998 55.899 1.00 22.73 51 ALA B CA 1
ATOM 3152 C C . ALA B 1 51 ? -3.349 30.165 55.410 1.00 26.32 51 ALA B C 1
ATOM 3153 O O . ALA B 1 51 ? -2.282 29.973 54.808 1.00 27.63 51 ALA B O 1
ATOM 3155 N N . GLY B 1 52 ? -3.805 31.387 55.687 1.00 29.02 52 GLY B N 1
ATOM 3156 C CA . GLY B 1 52 ? -3.073 32.588 55.306 1.00 18.25 52 GLY B CA 1
ATOM 3157 C C . GLY B 1 52 ? -2.782 33.444 56.534 1.00 32.09 52 GLY B C 1
ATOM 3158 O O . GLY B 1 52 ? -3.381 33.282 57.581 1.00 27.23 52 GLY B O 1
ATOM 3159 N N . PRO B 1 53 ? -1.875 34.390 56.397 1.00 29.63 53 PRO B N 1
ATOM 3160 C CA . PRO B 1 53 ? -1.448 35.269 57.483 1.00 20.94 53 PRO B CA 1
ATOM 3161 C C . PRO B 1 53 ? -2.395 36.415 57.715 1.00 23.97 53 PRO B C 1
ATOM 3162 O O . PRO B 1 53 ? -2.064 37.561 57.413 1.00 27.08 53 PRO B O 1
ATOM 3166 N N . LEU B 1 54 ? -3.556 36.117 58.264 1.00 29.25 54 LEU B N 1
ATOM 3167 C CA . LEU B 1 54 ? -4.558 37.151 58.499 1.00 24.75 54 LEU B CA 1
ATOM 3168 C C . LEU B 1 54 ? -4.697 37.630 59.914 1.00 27.67 54 LEU B C 1
ATOM 3169 O O . LEU B 1 54 ? -5.131 38.774 60.069 1.00 23.73 54 LEU B O 1
ATOM 3174 N N . TYR B 1 55 ? -4.428 36.733 60.899 1.00 25.65 55 TYR B N 1
ATOM 3175 C CA . TYR B 1 55 ? -4.500 37.099 62.325 1.00 23.84 55 TYR B CA 1
ATOM 3176 C C . TYR B 1 55 ? -3.130 37.562 62.762 1.00 25.58 55 TYR B C 1
ATOM 3177 O O . TYR B 1 55 ? -3.016 38.438 63.628 1.00 30.79 55 TYR B O 1
ATOM 3186 N N . SER B 1 56 ? -2.103 36.966 62.100 1.00 20.74 56 SER B N 1
ATOM 3187 C CA . SER B 1 56 ? -0.694 37.258 62.315 1.00 19.82 56 SER B CA 1
ATOM 3188 C C . SER B 1 56 ? 0.088 36.841 61.088 1.00 21.06 56 SER B C 1
ATOM 3189 O O . SER B 1 56 ? -0.521 36.323 60.157 1.00 28.91 56 SER B O 1
ATOM 3192 N N . SER B 1 57 ? 1.410 37.101 61.089 1.00 18.34 57 SER B N 1
ATOM 3193 C CA . SER B 1 57 ? 2.269 36.799 59.949 1.00 20.74 57 SER B CA 1
ATOM 3194 C C . SER B 1 57 ? 2.421 35.327 59.653 1.00 23.33 57 SER B C 1
ATOM 3195 O O . SER B 1 57 ? 2.762 34.943 58.535 1.00 26.86 57 SER B O 1
ATOM 3198 N N . GLU B 1 58 ? 2.201 34.497 60.665 1.00 17.83 58 GLU B N 1
ATOM 3199 C CA . GLU B 1 58 ? 2.323 33.050 60.481 1.00 29.50 58 GLU B CA 1
ATOM 3200 C C . GLU B 1 58 ? 1.146 32.365 59.787 1.00 23.17 58 GLU B C 1
ATOM 3201 O O . GLU B 1 58 ? -0.010 32.708 59.960 1.00 24.75 58 GLU B O 1
ATOM 3207 N N . TYR B 1 59 ? 1.460 31.359 58.987 1.00 21.12 59 TYR B N 1
ATOM 3208 C CA . TYR B 1 59 ? 0.428 30.615 58.312 1.00 19.71 59 TYR B CA 1
ATOM 3209 C C . TYR B 1 59 ? 0.882 29.170 58.031 1.00 16.81 59 TYR B C 1
ATOM 3210 O O . TYR B 1 59 ? 2.088 28.825 57.999 1.00 19.18 59 TYR B O 1
ATOM 3219 N N . ASN B 1 60 ? -0.110 28.305 57.886 1.00 22.89 60 ASN B N 1
ATOM 3220 C CA . ASN B 1 60 ? 0.125 26.892 57.719 1.00 18.90 60 ASN B CA 1
ATOM 3221 C C . ASN B 1 60 ? 1.353 26.518 56.924 1.00 29.60 60 ASN B C 1
ATOM 3222 O O . ASN B 1 60 ? 2.239 25.843 57.430 1.00 21.64 60 ASN B O 1
ATOM 3227 N N . ASP B 1 61 ? 1.384 26.905 55.659 1.00 20.35 61 ASP B N 1
ATOM 3228 C CA . ASP B 1 61 ? 2.517 26.531 54.842 1.00 18.60 61 ASP B CA 1
ATOM 3229 C C . ASP B 1 61 ? 3.812 27.074 55.363 1.00 20.09 61 ASP B C 1
ATOM 3230 O O . ASP B 1 61 ? 4.887 26.498 55.195 1.00 21.96 61 ASP B O 1
ATOM 3235 N N . GLY B 1 62 ? 3.720 28.203 56.019 1.00 24.88 62 GLY B N 1
ATOM 3236 C CA . GLY B 1 62 ? 4.941 28.837 56.491 1.00 15.11 62 GLY B CA 1
ATOM 3237 C C . GLY B 1 62 ? 5.508 28.122 57.663 1.00 23.45 62 GLY B C 1
ATOM 3238 O O . GLY B 1 62 ? 6.715 27.960 57.822 1.00 18.73 62 GLY B O 1
ATOM 3239 N N . ALA B 1 63 ? 4.590 27.737 58.506 1.00 20.28 63 ALA B N 1
ATOM 3240 C CA . ALA B 1 63 ? 4.944 27.059 59.730 1.00 32.42 63 ALA B CA 1
ATOM 3241 C C . ALA B 1 63 ? 5.541 25.706 59.394 1.00 29.61 63 ALA B C 1
ATOM 3242 O O . ALA B 1 63 ? 6.581 25.322 59.909 1.00 28.22 63 ALA B O 1
ATOM 3244 N N . GLU B 1 64 ? 4.858 24.989 58.506 1.00 24.45 64 GLU B N 1
ATOM 3245 C CA . GLU B 1 64 ? 5.344 23.701 58.086 1.00 31.67 64 GLU B CA 1
ATOM 3246 C C . GLU B 1 64 ? 6.764 23.782 57.523 1.00 25.72 64 GLU B C 1
ATOM 3247 O O . GLU B 1 64 ? 7.646 22.995 57.872 1.00 30.46 64 GLU B O 1
ATOM 3253 N N . HIS B 1 65 ? 6.993 24.759 56.646 1.00 26.37 65 HIS B N 1
ATOM 3254 C CA . HIS B 1 65 ? 8.323 24.888 56.058 1.00 18.79 65 HIS B CA 1
ATOM 3255 C C . HIS B 1 65 ? 9.417 25.140 57.083 1.00 20.45 65 HIS B C 1
ATOM 3256 O O . HIS B 1 65 ? 10.483 24.535 57.069 1.00 24.87 65 HIS B O 1
ATOM 3263 N N . VAL B 1 66 ? 9.153 26.085 57.973 1.00 25.95 66 VAL B N 1
ATOM 3264 C CA . VAL B 1 66 ? 10.138 26.458 58.962 1.00 25.92 66 VAL B CA 1
ATOM 3265 C C . VAL B 1 66 ? 10.417 25.323 59.920 1.00 21.77 66 VAL B C 1
ATOM 3266 O O . VAL B 1 66 ? 11.547 25.133 60.386 1.00 21.01 66 VAL B O 1
ATOM 3270 N N . LEU B 1 67 ? 9.363 24.557 60.226 1.00 17.56 67 LEU B N 1
ATOM 3271 C CA . LEU B 1 67 ? 9.543 23.445 61.147 1.00 18.39 67 LEU B CA 1
ATOM 3272 C C . LEU B 1 67 ? 10.426 22.390 60.521 1.00 23.56 67 LEU B C 1
ATOM 3273 O O . LEU B 1 67 ? 11.391 21.858 61.094 1.00 23.60 67 LEU B O 1
ATOM 3278 N N . ARG B 1 68 ? 10.012 22.111 59.306 1.00 27.38 68 ARG B N 1
ATOM 3279 C CA . ARG B 1 68 ? 10.622 21.132 58.475 1.00 25.59 68 ARG B CA 1
ATOM 3280 C C . ARG B 1 68 ? 12.050 21.463 58.174 1.00 30.51 68 ARG B C 1
ATOM 3281 O O . ARG B 1 68 ? 12.936 20.622 58.341 1.00 33.59 68 ARG B O 1
ATOM 3289 N N . HIS B 1 69 ? 12.299 22.698 57.766 1.00 32.04 69 HIS B N 1
ATOM 3290 C CA . HIS B 1 69 ? 13.678 23.021 57.439 1.00 23.20 69 HIS B CA 1
ATOM 3291 C C . HIS B 1 69 ? 14.584 23.625 58.466 1.00 31.50 69 HIS B C 1
ATOM 3292 O O . HIS B 1 69 ? 15.785 23.707 58.190 1.00 27.62 69 HIS B O 1
ATOM 3299 N N . TYR B 1 70 ? 14.067 24.103 59.600 1.00 23.29 70 TYR B N 1
ATOM 3300 C CA . TYR B 1 70 ? 14.982 24.721 60.530 1.00 21.63 70 TYR B CA 1
ATOM 3301 C C . TYR B 1 70 ? 14.842 24.180 61.924 1.00 23.80 70 TYR B C 1
ATOM 3302 O O . TYR B 1 70 ? 15.776 23.744 62.583 1.00 28.00 70 TYR B O 1
ATOM 3311 N N . LEU B 1 71 ? 13.627 24.235 62.387 1.00 23.35 71 LEU B N 1
ATOM 3312 C CA . LEU B 1 71 ? 13.355 23.847 63.744 1.00 25.50 71 LEU B CA 1
ATOM 3313 C C . LEU B 1 71 ? 13.514 22.393 64.042 1.00 23.96 71 LEU B C 1
ATOM 3314 O O . LEU B 1 71 ? 14.121 22.038 65.048 1.00 21.73 71 LEU B O 1
ATOM 3319 N N . ILE B 1 72 ? 12.881 21.565 63.226 1.00 17.80 72 ILE B N 1
ATOM 3320 C CA . ILE B 1 72 ? 13.015 20.155 63.514 1.00 26.57 72 ILE B CA 1
ATOM 3321 C C . ILE B 1 72 ? 14.484 19.754 63.417 1.00 33.11 72 ILE B C 1
ATOM 3322 O O . ILE B 1 72 ? 15.053 19.174 64.339 1.00 26.82 72 ILE B O 1
ATOM 3327 N N . PRO B 1 73 ? 15.133 20.121 62.321 1.00 22.25 73 PRO B N 1
ATOM 3328 C CA . PRO B 1 73 ? 16.518 19.764 62.188 1.00 18.12 73 PRO B CA 1
ATOM 3329 C C . PRO B 1 73 ? 17.341 20.172 63.388 1.00 30.67 73 PRO B C 1
ATOM 3330 O O . PRO B 1 73 ? 18.213 19.437 63.869 1.00 32.48 73 PRO B O 1
ATOM 3334 N N . ALA B 1 74 ? 17.049 21.355 63.903 1.00 31.20 74 ALA B N 1
ATOM 3335 C CA . ALA B 1 74 ? 17.807 21.817 65.047 1.00 21.62 74 ALA B CA 1
ATOM 3336 C C . ALA B 1 74 ? 17.578 20.967 66.269 1.00 30.08 74 ALA B C 1
ATOM 3337 O O . ALA B 1 74 ? 18.467 20.743 67.075 1.00 27.94 74 ALA B O 1
ATOM 3339 N N . LEU B 1 75 ? 16.376 20.503 66.471 1.00 16.07 75 LEU B N 1
ATOM 3340 C CA . LEU B 1 75 ? 16.214 19.699 67.672 1.00 21.16 75 LEU B CA 1
ATOM 3341 C C . LEU B 1 75 ? 16.821 18.309 67.470 1.00 29.28 75 LEU B C 1
ATOM 3342 O O . LEU B 1 75 ? 17.306 17.651 68.380 1.00 27.45 75 LEU B O 1
ATOM 3347 N N . LEU B 1 76 ? 16.768 17.851 66.239 1.00 23.46 76 LEU B N 1
ATOM 3348 C CA . LEU B 1 76 ? 17.306 16.557 65.919 1.00 24.98 76 LEU B CA 1
ATOM 3349 C C . LEU B 1 76 ? 18.799 16.550 66.136 1.00 41.41 76 LEU B C 1
ATOM 3350 O O . LEU B 1 76 ? 19.365 15.552 66.561 1.00 38.71 76 LEU B O 1
ATOM 3355 N N . ALA B 1 77 ? 19.446 17.662 65.829 1.00 25.95 77 ALA B N 1
ATOM 3356 C CA . ALA B 1 77 ? 20.890 17.769 66.042 1.00 27.86 77 ALA B CA 1
ATOM 3357 C C . ALA B 1 77 ? 21.351 17.858 67.499 1.00 28.67 77 ALA B C 1
ATOM 3358 O O . ALA B 1 77 ? 22.547 17.754 67.837 1.00 45.94 77 ALA B O 1
ATOM 3360 N N . ALA B 1 78 ? 20.407 18.037 68.381 1.00 31.25 78 ALA B N 1
ATOM 3361 C CA . ALA B 1 78 ? 20.745 18.107 69.775 1.00 40.25 78 ALA B CA 1
ATOM 3362 C C . ALA B 1 78 ? 21.061 16.720 70.340 1.00 34.39 78 ALA B C 1
ATOM 3363 O O . ALA B 1 78 ? 20.588 15.702 69.834 1.00 52.40 78 ALA B O 1
ATOM 3365 N N . GLU B 1 79 ? 21.838 16.697 71.424 1.00 57.54 79 GLU B N 1
ATOM 3366 C CA . GLU B 1 79 ? 22.162 15.440 72.080 1.00 64.46 79 GLU B CA 1
ATOM 3367 C C . GLU B 1 79 ? 21.051 15.122 73.060 1.00 59.53 79 GLU B C 1
ATOM 3368 O O . GLU B 1 79 ? 20.576 13.990 73.208 1.00 100.00 79 GLU B O 1
ATOM 3374 N N . ASP B 1 80 ? 20.632 16.184 73.714 1.00 41.00 80 ASP B N 1
ATOM 3375 C CA . ASP B 1 80 ? 19.566 16.070 74.649 1.00 51.06 80 ASP B CA 1
ATOM 3376 C C . ASP B 1 80 ? 18.498 17.121 74.392 1.00 45.38 80 ASP B C 1
ATOM 3377 O O . ASP B 1 80 ? 18.766 18.255 73.977 1.00 55.28 80 ASP B O 1
ATOM 3382 N N . ILE B 1 81 ? 17.279 16.710 74.664 1.00 58.94 81 ILE B N 1
ATOM 3383 C CA . ILE B 1 81 ? 16.121 17.530 74.508 1.00 27.35 81 ILE B CA 1
ATOM 3384 C C . ILE B 1 81 ? 15.191 17.423 75.705 1.00 37.93 81 ILE B C 1
ATOM 3385 O O . ILE B 1 81 ? 14.940 16.356 76.255 1.00 51.53 81 ILE B O 1
ATOM 3390 N N . THR B 1 82 ? 14.676 18.560 76.082 1.00 32.78 82 THR B N 1
ATOM 3391 C CA . THR B 1 82 ? 13.676 18.662 77.088 1.00 26.26 82 THR B CA 1
ATOM 3392 C C . THR B 1 82 ? 12.789 19.730 76.531 1.00 32.37 82 THR B C 1
ATOM 3393 O O . THR B 1 82 ? 13.222 20.498 75.653 1.00 27.63 82 THR B O 1
ATOM 3397 N N . ALA B 1 83 ? 11.558 19.743 76.987 1.00 32.37 83 ALA B N 1
ATOM 3398 C CA . ALA B 1 83 ? 10.685 20.735 76.462 1.00 32.14 83 ALA B CA 1
ATOM 3399 C C . ALA B 1 83 ? 11.337 22.081 76.763 1.00 32.56 83 ALA B C 1
ATOM 3400 O O . ALA B 1 83 ? 11.383 22.971 75.907 1.00 30.24 83 ALA B O 1
ATOM 3402 N N . ALA B 1 84 ? 11.910 22.193 77.967 1.00 29.33 84 ALA B N 1
ATOM 3403 C CA . ALA B 1 84 ? 12.541 23.431 78.403 1.00 22.41 84 ALA B CA 1
ATOM 3404 C C . ALA B 1 84 ? 13.691 23.867 77.514 1.00 33.67 84 ALA B C 1
ATOM 3405 O O . ALA B 1 84 ? 13.886 25.049 77.281 1.00 24.70 84 ALA B O 1
ATOM 3407 N N . LYS B 1 85 ? 14.472 22.917 77.020 1.00 22.58 85 LYS B N 1
ATOM 3408 C CA . LYS B 1 85 ? 15.616 23.268 76.215 1.00 19.75 85 LYS B CA 1
ATOM 3409 C C . LYS B 1 85 ? 15.257 23.634 74.800 1.00 22.80 85 LYS B C 1
ATOM 3410 O O . LYS B 1 85 ? 16.105 24.106 74.058 1.00 37.08 85 LYS B O 1
ATOM 3416 N N . VAL B 1 86 ? 14.009 23.375 74.436 1.00 21.76 86 VAL B N 1
ATOM 3417 C CA . VAL B 1 86 ? 13.505 23.667 73.096 1.00 29.93 86 VAL B CA 1
ATOM 3418 C C . VAL B 1 86 ? 13.704 25.139 72.667 1.00 27.21 86 VAL B C 1
ATOM 3419 O O . VAL B 1 86 ? 14.164 25.498 71.551 1.00 19.36 86 VAL B O 1
ATOM 3423 N N . THR B 1 87 ? 13.386 26.015 73.597 1.00 30.93 87 THR B N 1
ATOM 3424 C CA . THR B 1 87 ? 13.515 27.431 73.362 1.00 41.92 87 THR B CA 1
ATOM 3425 C C . THR B 1 87 ? 14.931 27.877 73.018 1.00 38.52 87 THR B C 1
ATOM 3426 O O . THR B 1 87 ? 15.126 28.507 71.977 1.00 31.32 87 THR B O 1
ATOM 3430 N N . PRO B 1 88 ? 15.908 27.584 73.905 1.00 27.27 88 PRO B N 1
ATOM 3431 C CA . PRO B 1 88 ? 17.269 27.965 73.641 1.00 17.84 88 PRO B CA 1
ATOM 3432 C C . PRO B 1 88 ? 17.795 27.311 72.373 1.00 25.51 88 PRO B C 1
ATOM 3433 O O . PRO B 1 88 ? 18.551 27.873 71.594 1.00 23.71 88 PRO B O 1
ATOM 3437 N N . LEU B 1 89 ? 17.385 26.113 72.140 1.00 15.08 89 LEU B N 1
ATOM 3438 C CA . LEU B 1 89 ? 17.858 25.450 70.986 1.00 20.83 89 LEU B CA 1
ATOM 3439 C C . LEU B 1 89 ? 17.335 26.081 69.719 1.00 27.46 89 LEU B C 1
ATOM 3440 O O . LEU B 1 89 ? 17.893 25.910 68.647 1.00 24.43 89 LEU B O 1
ATOM 3445 N N . LEU B 1 90 ? 16.206 26.760 69.802 1.00 23.99 90 LEU B N 1
ATOM 3446 C CA . LEU B 1 90 ? 15.642 27.296 68.575 1.00 21.57 90 LEU B CA 1
ATOM 3447 C C . LEU B 1 90 ? 15.733 28.801 68.492 1.00 21.70 90 LEU B C 1
ATOM 3448 O O . LEU B 1 90 ? 15.214 29.392 67.538 1.00 25.98 90 LEU B O 1
ATOM 3453 N N . ALA B 1 91 ? 16.366 29.377 69.505 1.00 16.85 91 ALA B N 1
ATOM 3454 C CA . ALA B 1 91 ? 16.512 30.811 69.623 1.00 23.18 91 ALA B CA 1
ATOM 3455 C C . ALA B 1 91 ? 17.230 31.515 68.474 1.00 26.39 91 ALA B C 1
ATOM 3456 O O . ALA B 1 91 ? 16.997 32.686 68.197 1.00 28.46 91 ALA B O 1
ATOM 3458 N N . LYS B 1 92 ? 18.088 30.826 67.762 1.00 27.17 92 LYS B N 1
ATOM 3459 C CA . LYS B 1 92 ? 18.778 31.484 66.674 1.00 28.22 92 LYS B CA 1
ATOM 3460 C C . LYS B 1 92 ? 17.832 31.836 65.541 1.00 25.51 92 LYS B C 1
ATOM 3461 O O . LYS B 1 92 ? 18.107 32.680 64.699 1.00 25.53 92 LYS B O 1
ATOM 3467 N N . PHE B 1 93 ? 16.679 31.175 65.510 1.00 18.58 93 PHE B N 1
ATOM 3468 C CA . PHE B 1 93 ? 15.709 31.479 64.491 1.00 23.65 93 PHE B CA 1
ATOM 3469 C C . PHE B 1 93 ? 14.715 32.510 65.015 1.00 24.96 93 PHE B C 1
ATOM 3470 O O . PHE B 1 93 ? 13.964 32.262 65.980 1.00 21.93 93 PHE B O 1
ATOM 3478 N N . LYS B 1 94 ? 14.677 33.667 64.367 1.00 23.56 94 LYS B N 1
ATOM 3479 C CA . LYS B 1 94 ? 13.772 34.727 64.784 1.00 25.33 94 LYS B CA 1
ATOM 3480 C C . LYS B 1 94 ? 12.330 34.437 64.472 1.00 29.52 94 LYS B C 1
ATOM 3481 O O . LYS B 1 94 ? 12.023 34.003 63.362 1.00 24.84 94 LYS B O 1
ATOM 3487 N N . GLY B 1 95 ? 11.479 34.780 65.446 1.00 25.93 95 GLY B N 1
ATOM 3488 C CA . GLY B 1 95 ? 10.021 34.685 65.357 1.00 24.33 95 GLY B CA 1
ATOM 3489 C C . GLY B 1 95 ? 9.477 33.289 65.336 1.00 31.03 95 GLY B C 1
ATOM 3490 O O . GLY B 1 95 ? 9.876 32.480 66.153 1.00 20.85 95 GLY B O 1
ATOM 3491 N N . HIS B 1 96 ? 8.560 33.051 64.393 1.00 18.08 96 HIS B N 1
ATOM 3492 C CA . HIS B 1 96 ? 7.933 31.749 64.228 1.00 18.88 96 HIS B CA 1
ATOM 3493 C C . HIS B 1 96 ? 7.487 31.133 65.531 1.00 15.19 96 HIS B C 1
ATOM 3494 O O . HIS B 1 96 ? 7.613 29.921 65.730 1.00 18.98 96 HIS B O 1
ATOM 3501 N N . ARG B 1 97 ? 6.934 31.975 66.415 1.00 24.86 97 ARG B N 1
ATOM 3502 C CA . ARG B 1 97 ? 6.421 31.554 67.719 1.00 17.72 97 ARG B CA 1
ATOM 3503 C C . ARG B 1 97 ? 5.377 30.449 67.637 1.00 33.06 97 ARG B C 1
ATOM 3504 O O . ARG B 1 97 ? 5.418 29.508 68.434 1.00 23.25 97 ARG B O 1
ATOM 3512 N N . MET B 1 98 ? 4.428 30.557 66.692 1.00 19.63 98 MET B N 1
ATOM 3513 C CA . MET B 1 98 ? 3.394 29.531 66.603 1.00 18.14 98 MET B CA 1
ATOM 3514 C C . MET B 1 98 ? 3.979 28.147 66.303 1.00 28.74 98 MET B C 1
ATOM 3515 O O . MET B 1 98 ? 3.622 27.120 66.909 1.00 27.26 98 MET B O 1
ATOM 3520 N N . ALA B 1 99 ? 4.874 28.134 65.329 1.00 21.01 99 ALA B N 1
ATOM 3521 C CA . ALA B 1 99 ? 5.568 26.918 64.891 1.00 18.78 99 ALA B CA 1
ATOM 3522 C C . ALA B 1 99 ? 6.354 26.339 66.042 1.00 21.40 99 ALA B C 1
ATOM 3523 O O . ALA B 1 99 ? 6.309 25.133 66.342 1.00 22.77 99 ALA B O 1
ATOM 3525 N N . LYS B 1 100 ? 7.083 27.221 66.716 1.00 17.92 100 LYS B N 1
ATOM 3526 C CA . LYS B 1 100 ? 7.885 26.743 67.834 1.00 19.03 100 LYS B CA 1
ATOM 3527 C C . LYS B 1 100 ? 7.046 26.179 68.962 1.00 21.21 100 LYS B C 1
ATOM 3528 O O . LYS B 1 100 ? 7.429 25.201 69.589 1.00 16.31 100 LYS B O 1
ATOM 3534 N N . GLY B 1 101 ? 5.917 26.835 69.236 1.00 24.96 101 GLY B N 1
ATOM 3535 C CA . GLY B 1 101 ? 5.006 26.446 70.307 1.00 24.35 101 GLY B CA 1
ATOM 3536 C C . GLY B 1 101 ? 4.417 25.078 70.073 1.00 23.89 101 GLY B C 1
ATOM 3537 O O . GLY B 1 101 ? 4.248 24.294 71.010 1.00 20.30 101 GLY B O 1
ATOM 3538 N N . ALA B 1 102 ? 4.099 24.813 68.805 1.00 17.35 102 ALA B N 1
ATOM 3539 C CA . ALA B 1 102 ? 3.549 23.508 68.396 1.00 24.04 102 ALA B CA 1
ATOM 3540 C C . ALA B 1 102 ? 4.570 22.390 68.650 1.00 15.02 102 ALA B C 1
ATOM 3541 O O . ALA B 1 102 ? 4.232 21.331 69.191 1.00 20.36 102 ALA B O 1
ATOM 3543 N N . LEU B 1 103 ? 5.830 22.654 68.280 1.00 21.97 103 LEU B N 1
ATOM 3544 C CA . LEU B 1 103 ? 6.953 21.745 68.457 1.00 18.28 103 LEU B CA 1
ATOM 3545 C C . LEU B 1 103 ? 7.255 21.494 69.927 1.00 20.57 103 LEU B C 1
ATOM 3546 O O . LEU B 1 103 ? 7.434 20.364 70.373 1.00 18.78 103 LEU B O 1
ATOM 3551 N N . GLU B 1 104 ? 7.290 22.567 70.702 1.00 21.77 104 GLU B N 1
ATOM 3552 C CA . GLU B 1 104 ? 7.503 22.412 72.122 1.00 16.53 104 GLU B CA 1
ATOM 3553 C C . GLU B 1 104 ? 6.316 21.639 72.707 1.00 18.27 104 GLU B C 1
ATOM 3554 O O . GLU B 1 104 ? 6.444 20.825 73.606 1.00 20.02 104 GLU B O 1
ATOM 3560 N N . MET B 1 105 ? 5.126 21.880 72.175 1.00 21.45 105 MET B N 1
ATOM 3561 C CA . MET B 1 105 ? 3.950 21.185 72.651 1.00 22.44 105 MET B CA 1
ATOM 3562 C C . MET B 1 105 ? 4.084 19.674 72.482 1.00 32.68 105 MET B C 1
ATOM 3563 O O . MET B 1 105 ? 3.817 18.894 73.402 1.00 17.51 105 MET B O 1
ATOM 3568 N N . ALA B 1 106 ? 4.499 19.261 71.282 1.00 18.64 106 ALA B N 1
ATOM 3569 C CA . ALA B 1 106 ? 4.674 17.845 70.981 1.00 27.27 106 ALA B CA 1
ATOM 3570 C C . ALA B 1 106 ? 5.726 17.156 71.872 1.00 25.05 106 ALA B C 1
ATOM 3571 O O . ALA B 1 106 ? 5.559 16.037 72.362 1.00 29.41 106 ALA B O 1
ATOM 3573 N N . VAL B 1 107 ? 6.833 17.852 72.119 1.00 26.55 107 VAL B N 1
ATOM 3574 C CA . VAL B 1 107 ? 7.907 17.338 72.963 1.00 19.85 107 VAL B CA 1
ATOM 3575 C C . VAL B 1 107 ? 7.479 17.152 74.413 1.00 22.87 107 VAL B C 1
ATOM 3576 O O . VAL B 1 107 ? 7.759 16.147 75.095 1.00 21.57 107 VAL B O 1
ATOM 3580 N N . LEU B 1 108 ? 6.814 18.183 74.882 1.00 15.76 108 LEU B N 1
ATOM 3581 C CA . LEU B 1 108 ? 6.307 18.268 76.255 1.00 12.49 108 LEU B CA 1
ATOM 3582 C C . LEU B 1 108 ? 5.289 17.160 76.511 1.00 23.73 108 LEU B C 1
ATOM 3583 O O . LEU B 1 108 ? 5.253 16.520 77.556 1.00 19.91 108 LEU B O 1
ATOM 3588 N N . ASP B 1 109 ? 4.435 16.901 75.519 1.00 24.66 109 ASP B N 1
ATOM 3589 C CA . ASP B 1 109 ? 3.465 15.829 75.671 1.00 20.63 109 ASP B CA 1
ATOM 3590 C C . ASP B 1 109 ? 4.190 14.486 75.752 1.00 32.15 109 ASP B C 1
ATOM 3591 O O . ASP B 1 109 ? 3.850 13.601 76.539 1.00 23.96 109 ASP B O 1
ATOM 3596 N N . ALA B 1 110 ? 5.178 14.282 74.889 1.00 20.89 110 ALA B N 1
ATOM 3597 C CA . ALA B 1 110 ? 5.855 12.991 74.944 1.00 23.02 110 ALA B CA 1
ATOM 3598 C C . ALA B 1 110 ? 6.597 12.869 76.245 1.00 31.23 110 ALA B C 1
ATOM 3599 O O . ALA B 1 110 ? 6.621 11.836 76.889 1.00 24.33 110 ALA B O 1
ATOM 3601 N N . GLU B 1 111 ? 7.197 13.974 76.618 1.00 25.10 111 GLU B N 1
ATOM 3602 C CA . GLU B 1 111 ? 7.977 14.013 77.799 1.00 16.57 111 GLU B CA 1
ATOM 3603 C C . GLU B 1 111 ? 7.155 13.744 79.021 1.00 26.94 111 GLU B C 1
ATOM 3604 O O . GLU B 1 111 ? 7.540 12.970 79.914 1.00 21.85 111 GLU B O 1
ATOM 3610 N N . LEU B 1 112 ? 6.032 14.439 79.089 1.00 17.98 112 LEU B N 1
ATOM 3611 C CA . LEU B 1 112 ? 5.129 14.294 80.227 1.00 17.76 112 LEU B CA 1
ATOM 3612 C C . LEU B 1 112 ? 4.547 12.868 80.344 1.00 30.41 112 LEU B C 1
ATOM 3613 O O . LEU B 1 112 ? 4.358 12.305 81.417 1.00 25.80 112 LEU B O 1
ATOM 3618 N N . ARG B 1 113 ? 4.261 12.261 79.212 1.00 19.93 113 ARG B N 1
ATOM 3619 C CA . ARG B 1 113 ? 3.695 10.934 79.195 1.00 25.64 113 ARG B CA 1
ATOM 3620 C C . ARG B 1 113 ? 4.689 9.972 79.757 1.00 26.74 113 ARG B C 1
ATOM 3621 O O . ARG B 1 113 ? 4.348 9.108 80.552 1.00 29.28 113 ARG B O 1
ATOM 3629 N N . ALA B 1 114 ? 5.943 10.187 79.381 1.00 38.16 114 ALA B N 1
ATOM 3630 C CA . ALA B 1 114 ? 7.023 9.364 79.895 1.00 37.23 114 ALA B CA 1
ATOM 3631 C C . ALA B 1 114 ? 7.110 9.419 81.417 1.00 30.93 114 ALA B C 1
ATOM 3632 O O . ALA B 1 114 ? 7.542 8.463 82.038 1.00 37.89 114 ALA B O 1
ATOM 3634 N N . HIS B 1 115 ? 6.702 10.541 82.012 1.00 27.46 115 HIS B N 1
ATOM 3635 C CA . HIS B 1 115 ? 6.762 10.710 83.451 1.00 16.72 115 HIS B CA 1
ATOM 3636 C C . HIS B 1 115 ? 5.391 10.508 84.013 1.00 26.30 115 HIS B C 1
ATOM 3637 O O . HIS B 1 115 ? 5.124 10.723 85.187 1.00 25.46 115 HIS B O 1
ATOM 3644 N N . GLU B 1 116 ? 4.514 10.074 83.125 1.00 24.23 116 GLU B N 1
ATOM 3645 C CA . GLU B 1 116 ? 3.164 9.831 83.568 1.00 22.80 116 GLU B CA 1
ATOM 3646 C C . GLU B 1 116 ? 2.579 10.999 84.308 1.00 31.71 116 GLU B C 1
ATOM 3647 O O . GLU B 1 116 ? 1.890 10.800 85.298 1.00 24.00 116 GLU B O 1
ATOM 3653 N N . ARG B 1 117 ? 2.816 12.196 83.796 1.00 33.87 117 ARG B N 1
ATOM 3654 C CA . ARG B 1 117 ? 2.342 13.413 84.409 1.00 12.90 117 ARG B CA 1
ATOM 3655 C C . ARG B 1 117 ? 1.491 14.145 83.407 1.00 20.55 117 ARG B C 1
ATOM 3656 O O . ARG B 1 117 ? 1.744 14.070 82.215 1.00 25.64 117 ARG B O 1
ATOM 3664 N N . SER B 1 118 ? 0.483 14.843 83.873 1.00 24.63 118 SER B N 1
ATOM 3665 C CA . SER B 1 118 ? -0.393 15.571 82.966 1.00 33.81 118 SER B CA 1
ATOM 3666 C C . SER B 1 118 ? 0.118 16.977 82.720 1.00 21.65 118 SER B C 1
ATOM 3667 O O . SER B 1 118 ? 0.833 17.565 83.527 1.00 18.55 118 SER B O 1
ATOM 3670 N N . PHE B 1 119 ? -0.345 17.551 81.649 1.00 17.39 119 PHE B N 1
ATOM 3671 C CA . PHE B 1 119 ? 0.010 18.927 81.417 1.00 19.01 119 PHE B CA 1
ATOM 3672 C C . PHE B 1 119 ? -0.397 19.810 82.586 1.00 22.35 119 PHE B C 1
ATOM 3673 O O . PHE B 1 119 ? 0.335 20.707 82.996 1.00 24.84 119 PHE B O 1
ATOM 3681 N N . ALA B 1 120 ? -1.614 19.594 83.105 1.00 31.46 120 ALA B N 1
ATOM 3682 C CA . ALA B 1 120 ? -2.132 20.396 84.198 1.00 15.56 120 ALA B CA 1
ATOM 3683 C C . ALA B 1 120 ? -1.183 20.390 85.385 1.00 26.56 120 ALA B C 1
ATOM 3684 O O . ALA B 1 120 ? -0.923 21.409 85.997 1.00 30.83 120 ALA B O 1
ATOM 3686 N N . ALA B 1 121 ? -0.685 19.210 85.724 1.00 28.33 121 ALA B N 1
ATOM 3687 C CA . ALA B 1 121 ? 0.214 19.050 86.851 1.00 23.97 121 ALA B CA 1
ATOM 3688 C C . ALA B 1 121 ? 1.474 19.824 86.617 1.00 22.29 121 ALA B C 1
ATOM 3689 O O . ALA B 1 121 ? 2.014 20.480 87.503 1.00 27.57 121 ALA B O 1
ATOM 3691 N N . GLU B 1 122 ? 1.947 19.661 85.403 1.00 25.56 122 GLU B N 1
ATOM 3692 C CA . GLU B 1 122 ? 3.162 20.291 84.996 1.00 22.58 122 GLU B CA 1
ATOM 3693 C C . GLU B 1 122 ? 3.057 21.803 85.048 1.00 51.02 122 GLU B C 1
ATOM 3694 O O . GLU B 1 122 ? 4.003 22.500 85.417 1.00 26.56 122 GLU B O 1
ATOM 3700 N N . LEU B 1 123 ? 1.913 22.309 84.610 1.00 19.66 123 LEU B N 1
ATOM 3701 C CA . LEU B 1 123 ? 1.708 23.737 84.543 1.00 22.91 123 LEU B CA 1
ATOM 3702 C C . LEU B 1 123 ? 1.363 24.334 85.867 1.00 26.94 123 LEU B C 1
ATOM 3703 O O . LEU B 1 123 ? 1.409 25.532 85.990 1.00 27.25 123 LEU B O 1
ATOM 3708 N N . GLY B 1 124 ? 0.992 23.522 86.853 1.00 29.20 124 GLY B N 1
ATOM 3709 C CA . GLY B 1 124 ? 0.640 24.059 88.180 1.00 19.56 124 GLY B CA 1
ATOM 3710 C C . GLY B 1 124 ? -0.871 24.301 88.391 1.00 32.10 124 GLY B C 1
ATOM 3711 O O . GLY B 1 124 ? -1.268 25.254 89.077 1.00 32.52 124 GLY B O 1
ATOM 3712 N N . SER B 1 125 ? -1.719 23.452 87.792 1.00 26.42 125 SER B N 1
ATOM 3713 C CA . SER B 1 125 ? -3.161 23.565 87.944 1.00 21.32 125 SER B CA 1
ATOM 3714 C C . SER B 1 125 ? -3.602 23.526 89.420 1.00 33.02 125 SER B C 1
ATOM 3715 O O . SER B 1 125 ? -3.024 22.846 90.266 1.00 38.57 125 SER B O 1
ATOM 3718 N N . VAL B 1 126 ? -4.663 24.245 89.750 1.00 49.66 126 VAL B N 1
ATOM 3719 C CA . VAL B 1 126 ? -5.171 24.278 91.119 1.00 42.36 126 VAL B CA 1
ATOM 3720 C C . VAL B 1 126 ? -6.651 23.921 91.166 1.00 39.23 126 VAL B C 1
ATOM 3721 O O . VAL B 1 126 ? -7.284 23.904 92.222 1.00 56.50 126 VAL B O 1
ATOM 3725 N N . ARG B 1 127 ? -7.212 23.694 89.997 1.00 28.41 127 ARG B N 1
ATOM 3726 C CA . ARG B 1 127 ? -8.622 23.468 89.806 1.00 28.31 127 ARG B CA 1
ATOM 3727 C C . ARG B 1 127 ? -8.808 22.335 88.843 1.00 23.46 127 ARG B C 1
ATOM 3728 O O . ARG B 1 127 ? -8.075 22.200 87.858 1.00 27.76 127 ARG B O 1
ATOM 3736 N N . ASP B 1 128 ? -9.893 21.627 89.086 1.00 26.52 128 ASP B N 1
ATOM 3737 C CA . ASP B 1 128 ? -10.283 20.452 88.360 1.00 34.19 128 ASP B CA 1
ATOM 3738 C C . ASP B 1 128 ? -11.236 20.684 87.220 1.00 23.06 128 ASP B C 1
ATOM 3739 O O . ASP B 1 128 ? -11.495 19.807 86.387 1.00 29.15 128 ASP B O 1
ATOM 3744 N N . SER B 1 129 ? -11.731 21.890 87.137 1.00 28.44 129 SER B N 1
ATOM 3745 C CA . SER B 1 129 ? -12.628 22.228 86.033 1.00 45.02 129 SER B CA 1
ATOM 3746 C C . SER B 1 129 ? -12.564 23.725 85.795 1.00 39.58 129 SER B C 1
ATOM 3747 O O . SER B 1 129 ? -12.146 24.490 86.664 1.00 29.32 129 SER B O 1
ATOM 3750 N N . VAL B 1 130 ? -12.962 24.146 84.626 1.00 24.85 130 VAL B N 1
ATOM 3751 C CA . VAL B 1 130 ? -12.882 25.549 84.319 1.00 24.74 130 VAL B CA 1
ATOM 3752 C C . VAL B 1 130 ? -14.160 26.091 83.680 1.00 24.62 130 VAL B C 1
ATOM 3753 O O . VAL B 1 130 ? -14.805 25.397 82.897 1.00 29.44 130 VAL B O 1
ATOM 3757 N N . PRO B 1 131 ? -14.516 27.332 84.043 1.00 37.85 131 PRO B N 1
ATOM 3758 C CA . PRO B 1 131 ? -15.677 28.021 83.498 1.00 24.99 131 PRO B CA 1
ATOM 3759 C C . PRO B 1 131 ? -15.343 28.387 82.077 1.00 33.10 131 PRO B C 1
ATOM 3760 O O . PRO B 1 131 ? -14.230 28.853 81.805 1.00 25.57 131 PRO B O 1
ATOM 3764 N N . CYS B 1 132 ? -16.309 28.175 81.193 1.00 24.48 132 CYS B N 1
ATOM 3765 C CA . CYS B 1 132 ? -16.104 28.394 79.776 1.00 25.70 132 CYS B CA 1
ATOM 3766 C C . CYS B 1 132 ? -16.940 29.476 79.173 1.00 38.18 132 CYS B C 1
ATOM 3767 O O . CYS B 1 132 ? -18.131 29.522 79.381 1.00 29.79 132 CYS B O 1
ATOM 3770 N N . GLY B 1 133 ? -16.318 30.304 78.353 1.00 25.04 133 GLY B N 1
ATOM 3771 C CA . GLY B 1 133 ? -17.080 31.330 77.704 1.00 19.93 133 GLY B CA 1
ATOM 3772 C C . GLY B 1 133 ? -17.180 30.934 76.270 1.00 30.85 133 GLY B C 1
ATOM 3773 O O . GLY B 1 133 ? -16.616 29.916 75.872 1.00 27.64 133 GLY B O 1
ATOM 3774 N N . VAL B 1 134 ? -17.937 31.696 75.497 1.00 25.54 134 VAL B N 1
ATOM 3775 C CA . VAL B 1 134 ? -18.032 31.409 74.093 1.00 23.37 134 VAL B CA 1
ATOM 3776 C C . VAL B 1 134 ? -17.705 32.660 73.264 1.00 35.00 134 VAL B C 1
ATOM 3777 O O . VAL B 1 134 ? -17.977 33.805 73.628 1.00 27.05 134 VAL B O 1
ATOM 3781 N N . SER B 1 135 ? -17.055 32.418 72.151 1.00 26.77 135 SER B N 1
ATOM 3782 C CA . SER B 1 135 ? -16.667 33.465 71.252 1.00 21.11 135 SER B CA 1
ATOM 3783 C C . SER B 1 135 ? -17.648 33.469 70.096 1.00 37.06 135 SER B C 1
ATOM 3784 O O . SER B 1 135 ? -17.720 32.487 69.371 1.00 34.44 135 SER B O 1
ATOM 3787 N N . VAL B 1 136 ? -18.423 34.545 69.952 1.00 26.45 136 VAL B N 1
ATOM 3788 C CA . VAL B 1 136 ? -19.419 34.623 68.888 1.00 30.28 136 VAL B CA 1
ATOM 3789 C C . VAL B 1 136 ? -18.944 35.569 67.751 1.00 29.24 136 VAL B C 1
ATOM 3790 O O . VAL B 1 136 ? -18.503 36.690 68.010 1.00 33.23 136 VAL B O 1
ATOM 3794 N N . GLY B 1 137 ? -19.004 35.146 66.483 1.00 26.08 137 GLY B N 1
ATOM 3795 C CA . GLY B 1 137 ? -18.543 36.002 65.393 1.00 18.79 137 GLY B CA 1
ATOM 3796 C C . GLY B 1 137 ? -19.521 37.104 64.947 1.00 24.55 137 GLY B C 1
ATOM 3797 O O . GLY B 1 137 ? -20.602 37.345 65.508 1.00 22.72 137 GLY B O 1
ATOM 3798 N N . ILE B 1 138 ? -19.098 37.817 63.907 1.00 29.02 138 ILE B N 1
ATOM 3799 C CA . ILE B 1 138 ? -19.893 38.878 63.334 1.00 23.76 138 ILE B CA 1
ATOM 3800 C C . ILE B 1 138 ? -21.046 38.253 62.556 1.00 38.21 138 ILE B C 1
ATOM 3801 O O . ILE B 1 138 ? -20.855 37.278 61.806 1.00 27.25 138 ILE B O 1
ATOM 3806 N N . MET B 1 139 ? -22.254 38.781 62.749 1.00 30.98 139 MET B N 1
ATOM 3807 C CA . MET B 1 139 ? -23.420 38.226 62.067 1.00 34.38 139 MET B CA 1
ATOM 3808 C C . MET B 1 139 ? -2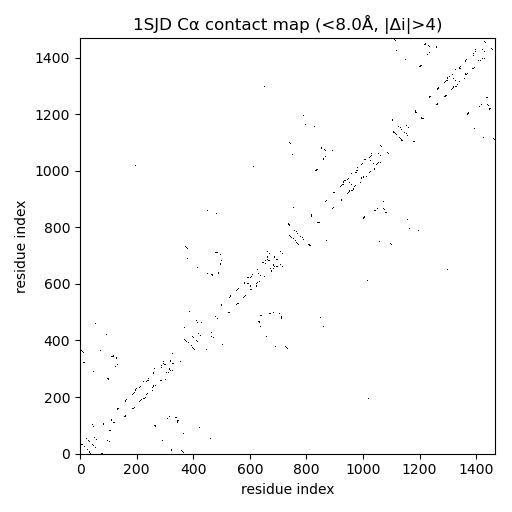3.877 39.076 60.909 1.00 37.91 139 MET B C 1
ATOM 3809 O O . MET B 1 139 ? -23.452 40.223 60.694 1.00 35.46 139 MET B O 1
ATOM 3814 N N . ASP B 1 140 ? -24.808 38.499 60.179 1.00 36.51 140 ASP B N 1
ATOM 3815 C CA . ASP B 1 140 ? -25.418 39.210 59.070 1.00 58.93 140 ASP B CA 1
ATOM 3816 C C . ASP B 1 140 ? -26.495 40.178 59.573 1.00 35.05 140 ASP B C 1
ATOM 3817 O O . ASP B 1 140 ? -26.638 41.280 59.055 1.00 43.54 140 ASP B O 1
ATOM 3822 N N . THR B 1 141 ? -27.206 39.746 60.620 1.00 36.12 141 THR B N 1
ATOM 3823 C CA . THR B 1 141 ? -28.243 40.496 61.293 1.00 46.26 141 THR B CA 1
ATOM 3824 C C . THR B 1 141 ? -28.101 40.330 62.785 1.00 35.60 141 THR B C 1
ATOM 3825 O O . THR B 1 141 ? -27.441 39.418 63.289 1.00 46.43 141 THR B O 1
ATOM 3829 N N . ILE B 1 142 ? -28.761 41.240 63.459 1.00 24.55 142 ILE B N 1
ATOM 3830 C CA . ILE B 1 142 ? -28.789 41.306 64.897 1.00 67.13 142 ILE B CA 1
ATOM 3831 C C . ILE B 1 142 ? -29.677 40.234 65.488 1.00 44.68 142 ILE B C 1
ATOM 3832 O O . ILE B 1 142 ? -29.422 39.584 66.509 1.00 52.59 142 ILE B O 1
ATOM 3837 N N . PRO B 1 143 ? -30.788 40.090 64.861 1.00 49.13 143 PRO B N 1
ATOM 3838 C CA . PRO B 1 143 ? -31.695 39.111 65.361 1.00 62.58 143 PRO B CA 1
ATOM 3839 C C . PRO B 1 143 ? -30.941 37.814 65.336 1.00 40.60 143 PRO B C 1
ATOM 3840 O O . PRO B 1 143 ? -30.909 37.084 66.316 1.00 53.18 143 PRO B O 1
ATOM 3844 N N . GLN B 1 144 ? -30.283 37.601 64.191 1.00 41.27 144 GLN B N 1
ATOM 3845 C CA . GLN B 1 144 ? -29.457 36.434 63.956 1.00 35.25 144 GLN B CA 1
ATOM 3846 C C . GLN B 1 144 ? -28.465 36.308 65.100 1.00 58.23 144 GLN B C 1
ATOM 3847 O O . GLN B 1 144 ? -28.326 35.268 65.738 1.00 41.17 144 GLN B O 1
ATOM 3853 N N . LEU B 1 145 ? -27.821 37.416 65.415 1.00 35.86 145 LEU B N 1
ATOM 3854 C CA . LEU B 1 145 ? -26.885 37.415 66.508 1.00 32.16 145 LEU B CA 1
ATOM 3855 C C . LEU B 1 145 ? -27.587 37.063 67.819 1.00 35.09 145 LEU B C 1
ATOM 3856 O O . LEU B 1 145 ? -27.099 36.275 68.632 1.00 35.10 145 LEU B O 1
ATOM 3861 N N . LEU B 1 146 ? -28.759 37.658 68.031 1.00 38.63 146 LEU B N 1
ATOM 3862 C CA . LEU B 1 146 ? -29.512 37.452 69.266 1.00 26.95 146 LEU B CA 1
ATOM 3863 C C . LEU B 1 146 ? -29.875 36.015 69.544 1.00 30.60 146 LEU B C 1
ATOM 3864 O O . LEU B 1 146 ? -29.897 35.529 70.689 1.00 30.30 146 LEU B O 1
ATOM 3869 N N . ASP B 1 147 ? -30.168 35.316 68.466 1.00 28.36 147 ASP B N 1
ATOM 3870 C CA . ASP B 1 147 ? -30.513 33.907 68.579 1.00 65.35 147 ASP B CA 1
ATOM 3871 C C . ASP B 1 147 ? -29.320 33.059 69.024 1.00 52.94 147 ASP B C 1
ATOM 3872 O O . ASP B 1 147 ? -29.347 32.389 70.063 1.00 69.71 147 ASP B O 1
ATOM 3877 N N . VAL B 1 148 ? -28.254 33.140 68.228 1.00 37.71 148 VAL B N 1
ATOM 3878 C CA . VAL B 1 148 ? -27.002 32.437 68.477 1.00 28.83 148 VAL B CA 1
ATOM 3879 C C . VAL B 1 148 ? -26.562 32.565 69.907 1.00 24.52 148 VAL B C 1
ATOM 3880 O O . VAL B 1 148 ? -26.239 31.588 70.573 1.00 34.50 148 VAL B O 1
ATOM 3884 N N . VAL B 1 149 ? -26.541 33.813 70.354 1.00 29.14 149 VAL B N 1
ATOM 3885 C CA . VAL B 1 149 ? -26.175 34.132 71.704 1.00 29.02 149 VAL B CA 1
ATOM 3886 C C . VAL B 1 149 ? -27.118 33.478 72.678 1.00 30.99 149 VAL B C 1
ATOM 3887 O O . VAL B 1 149 ? -26.714 32.962 73.720 1.00 34.42 149 VAL B O 1
ATOM 3891 N N . GLY B 1 150 ? -28.408 33.551 72.338 1.00 37.78 150 GLY B N 1
ATOM 3892 C CA . GLY B 1 150 ? -29.431 32.953 73.171 1.00 25.73 150 GLY B CA 1
ATOM 3893 C C . GLY B 1 150 ? -29.181 31.450 73.322 1.00 31.38 150 GLY B C 1
ATOM 3894 O O . GLY B 1 150 ? -29.239 30.906 74.428 1.00 32.79 150 GLY B O 1
ATOM 3895 N N . GLY B 1 151 ? -28.862 30.803 72.201 1.00 25.03 151 GLY B N 1
ATOM 3896 C CA . GLY B 1 151 ? -28.533 29.401 72.169 1.00 27.32 151 GLY B CA 1
ATOM 3897 C C . GLY B 1 151 ? -27.337 29.076 73.057 1.00 47.87 151 GLY B C 1
ATOM 3898 O O . GLY B 1 151 ? -27.370 28.141 73.830 1.00 30.82 151 GLY B O 1
ATOM 3899 N N . TYR B 1 152 ? -26.265 29.848 72.976 1.00 37.07 152 TYR B N 1
ATOM 3900 C CA . TYR B 1 152 ? -25.115 29.550 73.811 1.00 31.63 152 TYR B CA 1
ATOM 3901 C C . TYR B 1 152 ? -25.430 29.641 75.277 1.00 24.90 152 TYR B C 1
ATOM 3902 O O . TYR B 1 152 ? -25.009 28.822 76.129 1.00 29.67 152 TYR B O 1
ATOM 3911 N N . LEU B 1 153 ? -26.125 30.723 75.559 1.00 33.10 153 LEU B N 1
ATOM 3912 C CA . LEU B 1 153 ? -26.525 31.017 76.907 1.00 31.25 153 LEU B CA 1
ATOM 3913 C C . LEU B 1 153 ? -27.287 29.839 77.447 1.00 31.19 153 LEU B C 1
ATOM 3914 O O . LEU B 1 153 ? -27.147 29.422 78.590 1.00 35.64 153 LEU B O 1
ATOM 3919 N N . ASP B 1 154 ? -28.057 29.268 76.551 1.00 36.78 154 ASP B N 1
ATOM 3920 C CA . ASP B 1 154 ? -28.838 28.117 76.921 1.00 50.22 154 ASP B CA 1
ATOM 3921 C C . ASP B 1 154 ? -27.955 26.931 77.187 1.00 66.85 154 ASP B C 1
ATOM 3922 O O . ASP B 1 154 ? -28.249 26.125 78.068 1.00 60.28 154 ASP B O 1
ATOM 3927 N N . GLU B 1 155 ? -26.893 26.804 76.402 1.00 35.19 155 GLU B N 1
ATOM 3928 C CA . GLU B 1 155 ? -26.025 25.664 76.595 1.00 20.13 155 GLU B CA 1
ATOM 3929 C C . GLU B 1 155 ? -25.378 25.756 77.942 1.00 23.68 155 GLU B C 1
ATOM 3930 O O . GLU B 1 155 ? -24.832 24.788 78.471 1.00 32.44 155 GLU B O 1
ATOM 3936 N N . GLY B 1 156 ? -25.445 26.943 78.517 1.00 24.65 156 GLY B N 1
ATOM 3937 C CA . GLY B 1 156 ? -24.806 27.023 79.813 1.00 31.60 156 GLY B CA 1
ATOM 3938 C C . GLY B 1 156 ? -23.471 27.763 79.786 1.00 35.15 156 GLY B C 1
ATOM 3939 O O . GLY B 1 156 ? -22.732 27.764 80.772 1.00 24.14 156 GLY B O 1
ATOM 3940 N N . TYR B 1 157 ? -23.144 28.415 78.678 1.00 27.08 157 TYR B N 1
ATOM 3941 C CA . TYR B 1 157 ? -21.891 29.166 78.661 1.00 26.30 157 TYR B CA 1
ATOM 3942 C C . TYR B 1 157 ? -21.958 30.314 79.636 1.00 27.56 157 TYR B C 1
ATOM 3943 O O . TYR B 1 157 ? -22.991 30.941 79.760 1.00 41.80 157 TYR B O 1
ATOM 3952 N N . VAL B 1 158 ? -20.863 30.556 80.343 1.00 38.44 158 VAL B N 1
ATOM 3953 C CA . VAL B 1 158 ? -20.764 31.584 81.373 1.00 29.32 158 VAL B CA 1
ATOM 3954 C C . VAL B 1 158 ? -20.431 32.988 80.870 1.00 29.55 158 VAL B C 1
ATOM 3955 O O . VAL B 1 158 ? -20.481 33.976 81.576 1.00 30.75 158 VAL B O 1
ATOM 3959 N N . ARG B 1 159 ? -20.077 33.126 79.638 1.00 24.27 159 ARG B N 1
ATOM 3960 C CA . ARG B 1 159 ? -19.752 34.463 79.228 1.00 20.57 159 ARG B CA 1
ATOM 3961 C C . ARG B 1 159 ? -19.815 34.467 77.734 1.00 31.82 159 ARG B C 1
ATOM 3962 O O . ARG B 1 159 ? -19.630 33.413 77.101 1.00 28.53 159 ARG B O 1
ATOM 3970 N N . ILE B 1 160 ? -20.148 35.635 77.207 1.00 23.36 160 ILE B N 1
ATOM 3971 C CA . ILE B 1 160 ? -20.267 35.820 75.786 1.00 25.00 160 ILE B CA 1
ATOM 3972 C C . ILE B 1 160 ? -19.248 36.838 75.311 1.00 23.18 160 ILE B C 1
ATOM 3973 O O . ILE B 1 160 ? -19.149 37.929 75.854 1.00 26.84 160 ILE B O 1
ATOM 3978 N N . LYS B 1 161 ? -18.529 36.497 74.254 1.00 26.74 161 LYS B N 1
ATOM 3979 C CA . LYS B 1 161 ? -17.609 37.454 73.696 1.00 18.51 161 LYS B CA 1
ATOM 3980 C C . LYS B 1 161 ? -18.109 37.725 72.310 1.00 23.53 161 LYS B C 1
ATOM 3981 O O . LYS B 1 161 ? -18.493 36.791 71.609 1.00 30.69 161 LYS B O 1
ATOM 3987 N N . LEU B 1 162 ? -18.157 38.987 71.898 1.00 22.20 162 LEU B N 1
ATOM 3988 C CA . LEU B 1 162 ? -18.624 39.264 70.535 1.00 27.38 162 LEU B CA 1
ATOM 3989 C C . LEU B 1 162 ? -17.528 39.823 69.649 1.00 32.25 162 LEU B C 1
ATOM 3990 O O . LEU B 1 162 ? -16.827 40.784 70.017 1.00 28.84 162 LEU B O 1
ATOM 3995 N N . LYS B 1 163 ? -17.431 39.253 68.456 1.00 26.35 163 LYS B N 1
ATOM 3996 C CA . LYS B 1 163 ? -16.461 39.720 67.482 1.00 24.53 163 LYS B CA 1
ATOM 3997 C C . LYS B 1 163 ? -17.024 41.053 66.999 1.00 47.11 163 LYS B C 1
ATOM 3998 O O . LYS B 1 163 ? -18.218 41.124 66.724 1.00 39.55 163 LYS B O 1
ATOM 4004 N N . ILE B 1 164 ? -16.215 42.114 66.964 1.00 27.28 164 ILE B N 1
ATOM 4005 C CA . ILE B 1 164 ? -16.676 43.415 66.485 1.00 25.65 164 ILE B CA 1
ATOM 4006 C C . ILE B 1 164 ? -15.762 43.988 65.428 1.00 35.62 164 ILE B C 1
ATOM 4007 O O . ILE B 1 164 ? -14.640 43.576 65.166 1.00 33.29 164 ILE B O 1
ATOM 4012 N N . GLU B 1 165 ? -16.288 44.991 64.813 1.00 40.28 165 GLU B N 1
ATOM 4013 C CA . GLU B 1 165 ? -15.550 45.655 63.806 1.00 33.17 165 GLU B CA 1
ATOM 4014 C C . GLU B 1 165 ? -16.335 46.893 63.466 1.00 60.80 165 GLU B C 1
ATOM 4015 O O . GLU B 1 165 ? -17.468 47.063 63.891 1.00 30.46 165 GLU B O 1
ATOM 4021 N N . PRO B 1 166 ? -15.724 47.788 62.731 1.00 30.56 166 PRO B N 1
ATOM 4022 C CA . PRO B 1 166 ? -16.403 49.003 62.392 1.00 39.06 166 PRO B CA 1
ATOM 4023 C C . PRO B 1 166 ? -17.659 48.697 61.597 1.00 37.46 166 PRO B C 1
ATOM 4024 O O . PRO B 1 166 ? -17.618 48.036 60.551 1.00 33.90 166 PRO B O 1
ATOM 4028 N N . GLY B 1 167 ? -18.791 49.138 62.157 1.00 36.76 167 GLY B N 1
ATOM 4029 C CA . GLY B 1 167 ? -20.095 48.883 61.572 1.00 39.40 167 GLY B CA 1
ATOM 4030 C C . GLY B 1 167 ? -20.813 47.711 62.228 1.00 35.02 167 GLY B C 1
ATOM 4031 O O . GLY B 1 167 ? -21.894 47.306 61.785 1.00 48.03 167 GLY B O 1
ATOM 4032 N N . TRP B 1 168 ? -20.192 47.179 63.279 1.00 36.53 168 TRP B N 1
ATOM 4033 C CA . TRP B 1 168 ? -20.694 46.050 64.037 1.00 33.38 168 TRP B CA 1
ATOM 4034 C C . TRP B 1 168 ? -20.038 46.131 65.389 1.00 26.80 168 TRP B C 1
ATOM 4035 O O . TRP B 1 168 ? -19.123 45.365 65.724 1.00 35.51 168 TRP B O 1
ATOM 4046 N N . ASP B 1 169 ? -20.456 47.152 66.109 1.00 27.48 169 ASP B N 1
ATOM 4047 C CA . ASP B 1 169 ? -19.947 47.398 67.436 1.00 25.66 169 ASP B CA 1
ATOM 4048 C C . ASP B 1 169 ? -21.046 47.692 68.426 1.00 37.79 169 ASP B C 1
ATOM 4049 O O . ASP B 1 169 ? -21.577 46.756 69.041 1.00 34.60 169 ASP B O 1
ATOM 4054 N N . VAL B 1 170 ? -21.399 48.983 68.543 1.00 41.54 170 VAL B N 1
ATOM 4055 C CA . VAL B 1 170 ? -22.412 49.455 69.479 1.00 42.55 170 VAL B CA 1
ATOM 4056 C C . VAL B 1 170 ? -23.778 48.792 69.344 1.00 40.76 170 VAL B C 1
ATOM 4057 O O . VAL B 1 170 ? -24.390 48.401 70.332 1.00 36.56 170 VAL B O 1
ATOM 4061 N N . GLU B 1 171 ? -24.243 48.655 68.119 1.00 31.54 171 GLU B N 1
ATOM 4062 C CA . GLU B 1 171 ? -25.567 48.099 67.951 1.00 32.57 171 GLU B CA 1
ATOM 4063 C C . GLU B 1 171 ? -25.678 46.709 68.535 1.00 47.75 171 GLU B C 1
ATOM 4064 O O . GLU B 1 171 ? -26.467 46.445 69.462 1.00 38.24 171 GLU B O 1
ATOM 4070 N N . PRO B 1 172 ? -24.891 45.813 67.966 1.00 35.98 172 PRO B N 1
ATOM 4071 C CA . PRO B 1 172 ? -24.923 44.438 68.415 1.00 39.31 172 PRO B CA 1
ATOM 4072 C C . PRO B 1 172 ? -24.797 44.365 69.941 1.00 28.60 172 PRO B C 1
ATOM 4073 O O . PRO B 1 172 ? -25.487 43.589 70.633 1.00 35.20 172 PRO B O 1
ATOM 4077 N N . VAL B 1 173 ? -23.949 45.227 70.491 1.00 30.07 173 VAL B N 1
ATOM 4078 C CA . VAL B 1 173 ? -23.772 45.253 71.936 1.00 28.13 173 VAL B CA 1
ATOM 4079 C C . VAL B 1 173 ? -25.025 45.698 72.623 1.00 45.22 173 VAL B C 1
ATOM 4080 O O . VAL B 1 173 ? -25.496 45.127 73.621 1.00 36.45 173 VAL B O 1
ATOM 4084 N N . ARG B 1 174 ? -25.546 46.773 72.075 1.00 31.47 174 ARG B N 1
ATOM 4085 C CA . ARG B 1 174 ? -26.748 47.318 72.631 1.00 45.20 174 ARG B CA 1
ATOM 4086 C C . ARG B 1 174 ? -27.859 46.276 72.590 1.00 44.82 174 ARG B C 1
ATOM 4087 O O . ARG B 1 174 ? -28.564 46.024 73.578 1.00 34.82 174 ARG B O 1
ATOM 4095 N N . ALA B 1 175 ? -27.988 45.661 71.416 1.00 36.72 175 ALA B N 1
ATOM 4096 C CA . ALA B 1 175 ? -28.999 44.640 71.170 1.00 42.43 175 ALA B CA 1
ATOM 4097 C C . ALA B 1 175 ? -28.948 43.479 72.161 1.00 54.49 175 ALA B C 1
ATOM 4098 O O . ALA B 1 175 ? -29.946 42.999 72.704 1.00 37.24 175 ALA B O 1
ATOM 4100 N N . VAL B 1 176 ? -27.761 43.001 72.398 1.00 40.79 176 VAL B N 1
ATOM 4101 C CA . VAL B 1 176 ? -27.616 41.889 73.292 1.00 31.41 176 VAL B CA 1
ATOM 4102 C C . VAL B 1 176 ? -27.848 42.252 74.741 1.00 38.15 176 VAL B C 1
ATOM 4103 O O . VAL B 1 176 ? -28.413 41.479 75.508 1.00 37.71 176 VAL B O 1
ATOM 4107 N N . ARG B 1 177 ? -27.353 43.421 75.122 1.00 37.11 177 ARG B N 1
ATOM 4108 C CA . ARG B 1 177 ? -27.501 43.900 76.480 1.00 31.75 177 ARG B CA 1
ATOM 4109 C C . ARG B 1 177 ? -28.996 44.132 76.678 1.00 47.59 177 ARG B C 1
ATOM 4110 O O . ARG B 1 177 ? -29.626 43.808 77.690 1.00 37.82 177 ARG B O 1
ATOM 4118 N N . GLU B 1 178 ? -29.580 44.660 75.615 1.00 43.27 178 GLU B N 1
ATOM 4119 C CA . GLU B 1 178 ? -30.993 44.942 75.570 1.00 65.79 178 GLU B CA 1
ATOM 4120 C C . GLU B 1 178 ? -31.788 43.682 75.814 1.00 44.07 178 GLU B C 1
ATOM 4121 O O . GLU B 1 178 ? -32.617 43.611 76.721 1.00 69.80 178 GLU B O 1
ATOM 4127 N N . ARG B 1 179 ? -31.534 42.691 74.969 1.00 60.92 179 ARG B N 1
ATOM 4128 C CA . ARG B 1 179 ? -32.239 41.427 75.052 1.00 41.72 179 ARG B CA 1
ATOM 4129 C C . ARG B 1 179 ? -31.880 40.511 76.221 1.00 56.62 179 ARG B C 1
ATOM 4130 O O . ARG B 1 179 ? -32.746 39.901 76.839 1.00 47.20 179 ARG B O 1
ATOM 4138 N N . PHE B 1 180 ? -30.609 40.337 76.507 1.00 46.61 180 PHE B N 1
ATOM 4139 C CA . PHE B 1 180 ? -30.258 39.404 77.557 1.00 36.77 180 PHE B CA 1
ATOM 4140 C C . PHE B 1 180 ? -29.985 39.964 78.928 1.00 46.84 180 PHE B C 1
ATOM 4141 O O . PHE B 1 180 ? -29.875 39.206 79.892 1.00 36.95 180 PHE B O 1
ATOM 4149 N N . GLY B 1 181 ? -29.894 41.283 79.020 1.00 49.34 181 GLY B N 1
ATOM 4150 C CA . GLY B 1 181 ? -29.676 41.893 80.312 1.00 28.76 181 GLY B CA 1
ATOM 4151 C C . GLY B 1 181 ? -28.241 42.262 80.597 1.00 73.09 181 GLY B C 1
ATOM 4152 O O . GLY B 1 181 ? -27.326 41.994 79.808 1.00 49.72 181 GLY B O 1
ATOM 4153 N N . ASP B 1 182 ? -28.098 42.882 81.768 1.00 45.12 182 ASP B N 1
ATOM 4154 C CA . ASP B 1 182 ? -26.853 43.390 82.291 1.00 65.71 182 ASP B CA 1
ATOM 4155 C C . ASP B 1 182 ? -26.066 42.383 83.131 1.00 50.74 182 ASP B C 1
ATOM 4156 O O . ASP B 1 182 ? -24.907 42.609 83.505 1.00 59.11 182 ASP B O 1
ATOM 4161 N N . ASP B 1 183 ? -26.688 41.266 83.446 1.00 32.69 183 ASP B N 1
ATOM 4162 C CA . ASP B 1 183 ? -26.007 40.297 84.282 1.00 65.23 183 ASP B CA 1
ATOM 4163 C C . ASP B 1 183 ? -25.049 39.334 83.594 1.00 60.91 183 ASP B C 1
ATOM 4164 O O . ASP B 1 183 ? -24.161 38.735 84.212 1.00 45.69 183 ASP B O 1
ATOM 4169 N N . VAL B 1 184 ? -25.239 39.200 82.301 1.00 45.49 184 VAL B N 1
ATOM 4170 C CA . VAL B 1 184 ? -24.419 38.364 81.459 1.00 39.84 184 VAL B CA 1
ATOM 4171 C C . VAL B 1 184 ? -23.008 38.921 81.322 1.00 36.79 184 VAL B C 1
ATOM 4172 O O . VAL B 1 184 ? -22.859 40.122 81.148 1.00 42.63 184 VAL B O 1
ATOM 4176 N N . LEU B 1 185 ? -21.986 38.048 81.362 1.00 37.83 185 LEU B N 1
ATOM 4177 C CA . LEU B 1 185 ? -20.616 38.475 81.158 1.00 28.67 185 LEU B CA 1
ATOM 4178 C C . LEU B 1 185 ? -20.483 38.749 79.686 1.00 36.57 185 LEU B C 1
ATOM 4179 O O . LEU B 1 185 ? -20.681 37.861 78.874 1.00 38.74 185 LEU B O 1
ATOM 4184 N N . LEU B 1 186 ? -20.193 39.989 79.351 1.00 24.19 186 LEU B N 1
ATOM 4185 C CA . LEU B 1 186 ? -20.131 40.357 77.977 1.00 22.36 186 LEU B CA 1
ATOM 4186 C C . LEU B 1 186 ? -18.878 41.112 77.639 1.00 21.09 186 LEU B C 1
ATOM 4187 O O . LEU B 1 186 ? -18.418 41.991 78.376 1.00 24.92 186 LEU B O 1
ATOM 4192 N N . GLN B 1 187 ? -18.306 40.738 76.500 1.00 27.64 187 GLN B N 1
ATOM 4193 C CA . GLN B 1 187 ? -17.086 41.366 76.048 1.00 25.00 187 GLN B CA 1
ATOM 4194 C C . GLN B 1 187 ? -17.024 41.323 74.525 1.00 25.03 187 GLN B C 1
ATOM 4195 O O . GLN B 1 187 ? -17.760 40.542 73.895 1.00 26.74 187 GLN B O 1
ATOM 4201 N N . VAL B 1 188 ? -16.138 42.178 73.951 1.00 21.85 188 VAL B N 1
ATOM 4202 C CA . VAL B 1 188 ? -15.943 42.291 72.517 1.00 21.12 188 VAL B CA 1
ATOM 4203 C C . VAL B 1 188 ? -14.495 42.133 72.098 1.00 18.51 188 VAL B C 1
ATOM 4204 O O . VAL B 1 188 ? -13.568 42.238 72.890 1.00 22.22 188 VAL B O 1
ATOM 4208 N N . ASP B 1 189 ? -14.300 41.843 70.833 1.00 21.28 189 ASP B N 1
ATOM 4209 C CA . ASP B 1 189 ? -12.970 41.615 70.296 1.00 30.08 189 ASP B CA 1
ATOM 4210 C C . ASP B 1 189 ? -12.893 42.179 68.887 1.00 41.58 189 ASP B C 1
ATOM 4211 O O . ASP B 1 189 ? -13.623 41.722 68.004 1.00 22.63 189 ASP B O 1
ATOM 4216 N N . ALA B 1 190 ? -12.020 43.165 68.670 1.00 27.39 190 ALA B N 1
ATOM 4217 C CA . ALA B 1 190 ? -11.909 43.788 67.350 1.00 25.32 190 ALA B CA 1
ATOM 4218 C C . ALA B 1 190 ? -10.868 43.160 66.449 1.00 33.88 190 ALA B C 1
ATOM 4219 O O . ALA B 1 190 ? -10.837 43.488 65.267 1.00 28.41 190 ALA B O 1
ATOM 4221 N N . ASN B 1 191 ? -9.995 42.296 67.010 1.00 25.42 191 ASN B N 1
ATOM 4222 C CA . ASN B 1 191 ? -8.934 41.678 66.214 1.00 16.70 191 ASN B CA 1
ATOM 4223 C C . ASN B 1 191 ? -8.220 42.713 65.378 1.00 24.45 191 ASN B C 1
ATOM 4224 O O . ASN B 1 191 ? -8.024 42.460 64.179 1.00 24.81 191 ASN B O 1
ATOM 4229 N N . THR B 1 192 ? -7.864 43.845 66.044 1.00 26.24 192 THR B N 1
ATOM 4230 C CA . THR B 1 192 ? -7.081 44.981 65.512 1.00 24.76 192 THR B CA 1
ATOM 4231 C C . THR B 1 192 ? -7.845 45.895 64.579 1.00 36.60 192 THR B C 1
ATOM 4232 O O . THR B 1 192 ? -7.237 46.759 63.955 1.00 26.43 192 THR B O 1
ATOM 4236 N N . ALA B 1 193 ? -9.149 45.674 64.435 1.00 26.91 193 ALA B N 1
ATOM 4237 C CA . ALA B 1 193 ? -9.934 46.434 63.489 1.00 22.94 193 ALA B CA 1
ATOM 4238 C C . ALA B 1 193 ? -9.963 47.955 63.719 1.00 37.69 193 ALA B C 1
ATOM 4239 O O . ALA B 1 193 ? -10.332 48.704 62.833 1.00 27.65 193 ALA B O 1
ATOM 4241 N N . TYR B 1 194 ? -9.591 48.484 64.878 1.00 40.49 194 TYR B N 1
ATOM 4242 C CA . TYR B 1 194 ? -9.706 49.953 65.021 1.00 30.45 194 TYR B CA 1
ATOM 4243 C C . TYR B 1 194 ? -8.378 50.710 65.061 1.00 43.76 194 TYR B C 1
ATOM 4244 O O . TYR B 1 194 ? -7.278 50.142 64.990 1.00 31.82 194 TYR B O 1
ATOM 4253 N N . THR B 1 195 ? -8.492 52.029 65.158 1.00 24.30 195 THR B N 1
ATOM 4254 C CA . THR B 1 195 ? -7.329 52.906 65.245 1.00 28.23 195 THR B CA 1
ATOM 4255 C C . THR B 1 195 ? -7.609 53.877 66.362 1.00 27.61 195 THR B C 1
ATOM 4256 O O . THR B 1 195 ? -8.768 54.006 66.784 1.00 26.68 195 THR B O 1
ATOM 4260 N N . LEU B 1 196 ? -6.571 54.561 66.846 1.00 25.71 196 LEU B N 1
ATOM 4261 C CA . LEU B 1 196 ? -6.771 55.516 67.942 1.00 30.42 196 LEU B CA 1
ATOM 4262 C C . LEU B 1 196 ? -7.828 56.561 67.602 1.00 38.67 196 LEU B C 1
ATOM 4263 O O . LEU B 1 196 ? -8.595 56.993 68.468 1.00 33.12 196 LEU B O 1
ATOM 4268 N N . GLY B 1 197 ? -7.843 56.965 66.319 1.00 45.49 197 GLY B N 1
ATOM 4269 C CA . GLY B 1 197 ? -8.800 57.931 65.827 1.00 31.19 197 GLY B CA 1
ATOM 4270 C C . GLY B 1 197 ? -10.222 57.452 66.094 1.00 26.25 197 GLY B C 1
ATOM 4271 O O . GLY B 1 197 ? -11.165 58.244 66.150 1.00 37.22 197 GLY B O 1
ATOM 4272 N N . ASP B 1 198 ? -10.386 56.137 66.283 1.00 27.74 198 ASP B N 1
ATOM 4273 C CA . ASP B 1 198 ? -11.709 55.579 66.562 1.00 21.49 198 ASP B CA 1
ATOM 4274 C C . ASP B 1 198 ? -12.177 55.611 68.031 1.00 35.58 198 ASP B C 1
ATOM 4275 O O . ASP B 1 198 ? -13.272 55.121 68.353 1.00 27.44 198 ASP B O 1
ATOM 4280 N N . ALA B 1 199 ? -11.389 56.219 68.926 1.00 25.55 199 ALA B N 1
ATOM 4281 C CA . ALA B 1 199 ? -11.741 56.250 70.341 1.00 34.02 199 ALA B CA 1
ATOM 4282 C C . ALA B 1 199 ? -13.187 56.598 70.693 1.00 32.54 199 ALA B C 1
ATOM 4283 O O . ALA B 1 199 ? -13.817 56.039 71.592 1.00 36.31 199 ALA B O 1
ATOM 4285 N N . PRO B 1 200 ? -13.685 57.592 70.023 1.00 39.85 200 PRO B N 1
ATOM 4286 C CA . PRO B 1 200 ? -15.024 58.070 70.290 1.00 29.13 200 PRO B CA 1
ATOM 4287 C C . PRO B 1 200 ? -16.102 57.032 70.040 1.00 31.00 200 PRO B C 1
ATOM 4288 O O . PRO B 1 200 ? -17.062 56.869 70.805 1.00 38.05 200 PRO B O 1
ATOM 4292 N N . GLN B 1 201 ? -15.941 56.307 68.947 1.00 31.17 201 GLN B N 1
ATOM 4293 C CA . GLN B 1 201 ? -16.891 55.259 68.634 1.00 18.05 201 GLN B CA 1
ATOM 4294 C C . GLN B 1 201 ? -16.782 54.181 69.693 1.00 39.31 201 GLN B C 1
ATOM 4295 O O . GLN B 1 201 ? -17.766 53.629 70.187 1.00 33.59 201 GLN B O 1
ATOM 4301 N N . LEU B 1 202 ? -15.536 53.871 70.039 1.00 36.94 202 LEU B N 1
ATOM 4302 C CA . LEU B 1 202 ? -15.317 52.835 71.012 1.00 29.74 202 LEU B CA 1
ATOM 4303 C C . LEU B 1 202 ? -15.831 53.282 72.371 1.00 36.19 202 LEU B C 1
ATOM 4304 O O . LEU B 1 202 ? -16.349 52.494 73.184 1.00 36.39 202 LEU B O 1
ATOM 4309 N N . ALA B 1 203 ? -15.685 54.571 72.616 1.00 35.91 203 ALA B N 1
ATOM 4310 C CA . ALA B 1 203 ? -16.127 55.136 73.870 1.00 36.40 203 ALA B CA 1
ATOM 4311 C C . ALA B 1 203 ? -17.634 54.970 73.979 1.00 70.06 203 ALA B C 1
ATOM 4312 O O . ALA B 1 203 ? -18.218 54.996 75.075 1.00 34.65 203 ALA B O 1
ATOM 4314 N N . ARG B 1 204 ? -18.282 54.752 72.829 1.00 29.54 204 ARG B N 1
ATOM 4315 C CA . ARG B 1 204 ? -19.723 54.543 72.862 1.00 31.33 204 ARG B CA 1
ATOM 4316 C C . ARG B 1 204 ? -20.090 53.233 73.568 1.00 58.19 204 ARG B C 1
ATOM 4317 O O . ARG B 1 204 ? -21.234 53.033 73.948 1.00 36.97 204 ARG B O 1
ATOM 4325 N N . LEU B 1 205 ? -19.129 52.311 73.735 1.00 37.40 205 LEU B N 1
ATOM 4326 C CA . LEU B 1 205 ? -19.437 51.020 74.366 1.00 34.29 205 LEU B CA 1
ATOM 4327 C C . LEU B 1 205 ? -19.458 51.077 75.868 1.00 27.71 205 LEU B C 1
ATOM 4328 O O . LEU B 1 205 ? -19.903 50.144 76.557 1.00 34.60 205 LEU B O 1
ATOM 4333 N N . ASP B 1 206 ? -18.945 52.184 76.362 1.00 37.91 206 ASP B N 1
ATOM 4334 C CA . ASP B 1 206 ? -18.854 52.449 77.780 1.00 46.91 206 ASP B CA 1
ATOM 4335 C C . ASP B 1 206 ? -20.094 52.040 78.567 1.00 46.35 206 ASP B C 1
ATOM 4336 O O . ASP B 1 206 ? -20.004 51.363 79.600 1.00 48.15 206 ASP B O 1
ATOM 4341 N N . PRO B 1 207 ? -21.249 52.523 78.097 1.00 34.16 207 PRO B N 1
ATOM 4342 C CA . PRO B 1 207 ? -22.494 52.297 78.791 1.00 45.85 207 PRO B CA 1
ATOM 4343 C C . PRO B 1 207 ? -22.925 50.862 78.921 1.00 72.12 207 PRO B C 1
ATOM 4344 O O . PRO B 1 207 ? -23.825 50.563 79.708 1.00 49.41 207 PRO B O 1
ATOM 4348 N N . PHE B 1 208 ? -22.311 49.974 78.153 1.00 41.11 208 PHE B N 1
ATOM 4349 C CA . PHE B 1 208 ? -22.747 48.603 78.251 1.00 27.48 208 PHE B CA 1
ATOM 4350 C C . PHE B 1 208 ? -22.092 47.762 79.342 1.00 38.30 208 PHE B C 1
ATOM 4351 O O . PHE B 1 208 ? -22.390 46.590 79.509 1.00 32.73 208 PHE B O 1
ATOM 4359 N N . GLY B 1 209 ? -21.194 48.341 80.107 1.00 28.06 209 GLY B N 1
ATOM 4360 C CA . GLY B 1 209 ? -20.605 47.550 81.165 1.00 45.46 209 GLY B CA 1
ATOM 4361 C C . GLY B 1 209 ? -19.868 46.300 80.693 1.00 61.44 209 GLY B C 1
ATOM 4362 O O . GLY B 1 209 ? -19.868 45.268 81.363 1.00 43.94 209 GLY B O 1
ATOM 4363 N N . LEU B 1 210 ? -19.183 46.398 79.560 1.00 31.77 210 LEU B N 1
ATOM 4364 C CA . LEU B 1 210 ? -18.431 45.264 79.063 1.00 23.34 210 LEU B CA 1
ATOM 4365 C C . LEU B 1 210 ? -17.264 44.884 79.962 1.00 23.23 210 LEU B C 1
ATOM 4366 O O . LEU B 1 210 ? -16.617 45.735 80.562 1.00 32.01 210 LEU B O 1
ATOM 4371 N N . LEU B 1 211 ? -16.935 43.592 80.016 1.00 29.45 211 LEU B N 1
ATOM 4372 C CA . LEU B 1 211 ? -15.772 43.141 80.780 1.00 37.72 211 LEU B CA 1
ATOM 4373 C C . LEU B 1 211 ? -14.495 43.753 80.203 1.00 47.79 211 LEU B C 1
ATOM 4374 O O . LEU B 1 211 ? -13.540 44.130 80.876 1.00 25.66 211 LEU B O 1
ATOM 4379 N N . LEU B 1 212 ? -14.433 43.821 78.901 1.00 20.04 212 LEU B N 1
ATOM 4380 C CA . LEU B 1 212 ? -13.234 44.359 78.375 1.00 22.61 212 LEU B CA 1
ATOM 4381 C C . LEU B 1 212 ? -13.449 44.521 76.919 1.00 27.13 212 LEU B C 1
ATOM 4382 O O . LEU B 1 212 ? -14.443 44.012 76.383 1.00 23.35 212 LEU B O 1
ATOM 4387 N N . ILE B 1 213 ? -12.498 45.187 76.291 1.00 26.62 213 ILE B N 1
ATOM 4388 C CA . ILE B 1 213 ? -12.502 45.310 74.856 1.00 27.44 213 ILE B CA 1
ATOM 4389 C C . ILE B 1 213 ? -11.149 44.743 74.485 1.00 26.20 213 ILE B C 1
ATOM 4390 O O . ILE B 1 213 ? -10.169 45.231 75.032 1.00 29.19 213 ILE B O 1
ATOM 4395 N N . GLU B 1 214 ? -11.125 43.710 73.644 1.00 18.09 214 GLU B N 1
ATOM 4396 C CA . GLU B 1 214 ? -9.910 43.019 73.282 1.00 27.53 214 GLU B CA 1
ATOM 4397 C C . GLU B 1 214 ? -9.319 43.424 71.940 1.00 30.83 214 GLU B C 1
ATOM 4398 O O . GLU B 1 214 ? -10.003 43.393 70.910 1.00 29.40 214 GLU B O 1
ATOM 4404 N N . GLN B 1 215 ? -8.019 43.768 71.987 1.00 30.05 215 GLN B N 1
ATOM 4405 C CA . GLN B 1 215 ? -7.182 44.138 70.833 1.00 30.66 215 GLN B CA 1
ATOM 4406 C C . GLN B 1 215 ? -7.845 45.080 69.798 1.00 22.07 215 GLN B C 1
ATOM 4407 O O . GLN B 1 215 ? -7.949 44.774 68.598 1.00 25.13 215 GLN B O 1
ATOM 4413 N N . PRO B 1 216 ? -8.301 46.232 70.273 1.00 21.56 216 PRO B N 1
ATOM 4414 C CA . PRO B 1 216 ? -8.918 47.234 69.419 1.00 21.48 216 PRO B CA 1
ATOM 4415 C C . PRO B 1 216 ? -7.969 47.707 68.308 1.00 31.65 216 PRO B C 1
ATOM 4416 O O . PRO B 1 216 ? -8.382 47.892 67.168 1.00 26.05 216 PRO B O 1
ATOM 4420 N N . LEU B 1 217 ? -6.695 47.911 68.660 1.00 23.30 217 LEU B N 1
ATOM 4421 C CA . LEU B 1 217 ? -5.670 48.399 67.735 1.00 17.43 217 LEU B CA 1
ATOM 4422 C C . LEU B 1 217 ? -4.699 47.363 67.257 1.00 22.94 217 LEU B C 1
ATOM 4423 O O . LEU B 1 217 ? -4.718 46.218 67.658 1.00 21.60 217 LEU B O 1
ATOM 4428 N N . GLU B 1 218 ? -3.867 47.789 66.342 1.00 18.73 218 GLU B N 1
ATOM 4429 C CA . GLU B 1 218 ? -2.941 46.872 65.740 1.00 19.94 218 GLU B CA 1
ATOM 4430 C C . GLU B 1 218 ? -1.954 46.259 66.713 1.00 26.97 218 GLU B C 1
ATOM 4431 O O . GLU B 1 218 ? -1.626 46.805 67.748 1.00 25.84 218 GLU B O 1
ATOM 4437 N N . GLU B 1 219 ? -1.447 45.109 66.351 1.00 21.21 219 GLU B N 1
ATOM 4438 C CA . GLU B 1 219 ? -0.557 44.385 67.209 1.00 21.41 219 GLU B CA 1
ATOM 4439 C C . GLU B 1 219 ? 0.626 45.157 67.747 1.00 32.33 219 GLU B C 1
ATOM 4440 O O . GLU B 1 219 ? 1.055 44.979 68.904 1.00 22.54 219 GLU B O 1
ATOM 4446 N N . GLU B 1 220 ? 1.249 45.955 66.876 1.00 26.71 220 GLU B N 1
ATOM 4447 C CA . GLU B 1 220 ? 2.444 46.709 67.280 1.00 34.33 220 GLU B CA 1
ATOM 4448 C C . GLU B 1 220 ? 2.152 47.998 68.050 1.00 27.96 220 GLU B C 1
ATOM 4449 O O . GLU B 1 220 ? 3.035 48.595 68.664 1.00 26.15 220 GLU B O 1
ATOM 4455 N N . ASP B 1 221 ? 0.896 48.420 68.048 1.00 22.02 221 ASP B N 1
ATOM 4456 C CA . ASP B 1 221 ? 0.549 49.634 68.732 1.00 24.57 221 ASP B CA 1
ATOM 4457 C C . ASP B 1 221 ? 0.240 49.527 70.216 1.00 26.30 221 ASP B C 1
ATOM 4458 O O . ASP B 1 221 ? -0.921 49.648 70.648 1.00 25.80 221 ASP B O 1
ATOM 4463 N N . VAL B 1 222 ? 1.279 49.374 71.008 1.00 25.36 222 VAL B N 1
ATOM 4464 C CA . VAL B 1 222 ? 1.107 49.265 72.460 1.00 28.32 222 VAL B CA 1
ATOM 4465 C C . VAL B 1 222 ? 0.751 50.599 73.117 1.00 26.14 222 VAL B C 1
ATOM 4466 O O . VAL B 1 222 ? -0.200 50.716 73.891 1.00 22.99 222 VAL B O 1
ATOM 4470 N N . LEU B 1 223 ? 1.554 51.621 72.811 1.00 19.25 223 LEU B N 1
ATOM 4471 C CA . LEU B 1 223 ? 1.359 52.965 73.340 1.00 21.87 223 LEU B CA 1
ATOM 4472 C C . LEU B 1 223 ? -0.027 53.511 73.014 1.00 21.88 223 LEU B C 1
ATOM 4473 O O . LEU B 1 223 ? -0.657 54.189 73.814 1.00 21.86 223 LEU B O 1
ATOM 4478 N N . GLY B 1 224 ? -0.520 53.182 71.821 1.00 23.58 224 GLY B N 1
ATOM 4479 C CA . GLY B 1 224 ? -1.842 53.632 71.423 1.00 20.09 224 GLY B CA 1
ATOM 4480 C C . GLY B 1 224 ? -2.903 53.004 72.301 1.00 36.36 224 GLY B C 1
ATOM 4481 O O . GLY B 1 224 ? -3.953 53.585 72.595 1.00 26.05 224 GLY B O 1
ATOM 4482 N N . HIS B 1 225 ? -2.622 51.793 72.743 1.00 26.76 225 HIS B N 1
ATOM 4483 C CA . HIS B 1 225 ? -3.602 51.144 73.590 1.00 25.74 225 HIS B CA 1
ATOM 4484 C C . HIS B 1 225 ? -3.628 51.825 74.944 1.00 29.21 225 HIS B C 1
ATOM 4485 O O . HIS B 1 225 ? -4.697 51.940 75.576 1.00 27.30 225 HIS B O 1
ATOM 4492 N N . ALA B 1 226 ? -2.431 52.231 75.411 1.00 21.01 226 ALA B N 1
ATOM 4493 C CA . ALA B 1 226 ? -2.343 52.926 76.694 1.00 21.48 226 ALA B CA 1
ATOM 4494 C C . ALA B 1 226 ? -3.101 54.249 76.566 1.00 32.58 226 ALA B C 1
ATOM 4495 O O . ALA B 1 226 ? -3.848 54.670 77.444 1.00 28.58 226 ALA B O 1
ATOM 4497 N N . GLU B 1 227 ? -2.938 54.904 75.431 1.00 25.88 227 GLU B N 1
ATOM 4498 C CA . GLU B 1 227 ? -3.628 56.153 75.161 1.00 25.49 227 GLU B CA 1
ATOM 4499 C C . GLU B 1 227 ? -5.120 55.856 75.078 1.00 33.08 227 GLU B C 1
ATOM 4500 O O . GLU B 1 227 ? -5.904 56.500 75.722 1.00 24.92 227 GLU B O 1
ATOM 4506 N N . LEU B 1 228 ? -5.514 54.840 74.309 1.00 30.20 228 LEU B N 1
ATOM 4507 C CA . LEU B 1 228 ? -6.915 54.472 74.185 1.00 28.20 228 LEU B CA 1
ATOM 4508 C C . LEU B 1 228 ? -7.521 54.233 75.540 1.00 32.28 228 LEU B C 1
ATOM 4509 O O . LEU B 1 228 ? -8.629 54.648 75.832 1.00 30.08 228 LEU B O 1
ATOM 4514 N N . ALA B 1 229 ? -6.770 53.530 76.367 1.00 32.32 229 ALA B N 1
ATOM 4515 C CA . ALA B 1 229 ? -7.273 53.223 77.687 1.00 30.56 229 ALA B CA 1
ATOM 4516 C C . ALA B 1 229 ? -7.664 54.483 78.426 1.00 44.25 229 ALA B C 1
ATOM 4517 O O . ALA B 1 229 ? -8.598 54.509 79.200 1.00 32.00 229 ALA B O 1
ATOM 4519 N N . ARG B 1 230 ? -6.919 55.535 78.221 1.00 43.52 230 ARG B N 1
ATOM 4520 C CA . ARG B 1 230 ? -7.211 56.784 78.887 1.00 32.41 230 ARG B CA 1
ATOM 4521 C C . ARG B 1 230 ? -8.488 57.397 78.341 1.00 39.10 230 ARG B C 1
ATOM 4522 O O . ARG B 1 230 ? -9.168 58.171 78.998 1.00 48.94 230 ARG B O 1
ATOM 4530 N N . ARG B 1 231 ? -8.808 57.065 77.108 1.00 64.88 231 ARG B N 1
ATOM 4531 C CA . ARG B 1 231 ? -9.960 57.643 76.430 1.00 36.56 231 ARG B CA 1
ATOM 4532 C C . ARG B 1 231 ? -11.295 56.916 76.648 1.00 66.43 231 ARG B C 1
ATOM 4533 O O . ARG B 1 231 ? -12.373 57.481 76.446 1.00 42.70 231 ARG B O 1
ATOM 4541 N N . ILE B 1 232 ? -11.237 55.648 77.037 1.00 39.34 232 ILE B N 1
ATOM 4542 C CA . ILE B 1 232 ? -12.425 54.858 77.216 1.00 26.48 232 ILE B CA 1
ATOM 4543 C C . ILE B 1 232 ? -12.512 54.205 78.586 1.00 26.60 232 ILE B C 1
ATOM 4544 O O . ILE B 1 232 ? -11.536 54.027 79.336 1.00 40.43 232 ILE B O 1
ATOM 4549 N N . GLN B 1 233 ? -13.744 53.854 78.916 1.00 45.85 233 GLN B N 1
ATOM 4550 C CA . GLN B 1 233 ? -14.016 53.224 80.178 1.00 43.31 233 GLN B CA 1
ATOM 4551 C C . GLN B 1 233 ? -13.888 51.709 80.110 1.00 71.02 233 GLN B C 1
ATOM 4552 O O . GLN B 1 233 ? -13.606 51.059 81.113 1.00 34.76 233 GLN B O 1
ATOM 4558 N N . THR B 1 234 ? -14.120 51.110 78.949 1.00 26.04 234 THR B N 1
ATOM 4559 C CA . THR B 1 234 ? -13.995 49.672 78.896 1.00 34.83 234 THR B CA 1
ATOM 4560 C C . THR B 1 234 ? -12.541 49.281 79.050 1.00 26.69 234 THR B C 1
ATOM 4561 O O . THR B 1 234 ? -11.632 49.854 78.437 1.00 33.39 234 THR B O 1
ATOM 4565 N N . PRO B 1 235 ? -12.324 48.280 79.863 1.00 39.77 235 PRO B N 1
ATOM 4566 C CA . PRO B 1 235 ? -10.977 47.829 80.056 1.00 31.41 235 PRO B CA 1
ATOM 4567 C C . PRO B 1 235 ? -10.366 47.263 78.768 1.00 29.60 235 PRO B C 1
ATOM 4568 O O . PRO B 1 235 ? -11.019 46.587 77.942 1.00 27.92 235 PRO B O 1
ATOM 4572 N N . ILE B 1 236 ? -9.079 47.587 78.606 1.00 27.06 236 ILE B N 1
ATOM 4573 C CA . ILE B 1 236 ? -8.343 47.075 77.481 1.00 40.42 236 ILE B CA 1
ATOM 4574 C C . ILE B 1 236 ? -7.797 45.703 77.845 1.00 23.41 236 ILE B C 1
ATOM 4575 O O . ILE B 1 236 ? -7.305 45.475 78.931 1.00 23.72 236 ILE B O 1
ATOM 4580 N N . CYS B 1 237 ? -7.893 44.822 76.901 1.00 21.79 237 CYS B N 1
ATOM 4581 C CA . CYS B 1 237 ? -7.388 43.485 76.995 1.00 18.52 237 CYS B CA 1
ATOM 4582 C C . CYS B 1 237 ? -6.588 43.272 75.736 1.00 29.77 237 CYS B C 1
ATOM 4583 O O . CYS B 1 237 ? -7.058 43.661 74.669 1.00 23.86 237 CYS B O 1
ATOM 4586 N N . LEU B 1 238 ? -5.393 42.683 75.824 1.00 25.01 238 LEU B N 1
ATOM 4587 C CA . LEU B 1 238 ? -4.593 42.492 74.599 1.00 15.25 238 LEU B CA 1
ATOM 4588 C C . LEU B 1 238 ? -4.448 41.024 74.278 1.00 23.50 238 LEU B C 1
ATOM 4589 O O . LEU B 1 238 ? -4.370 40.191 75.184 1.00 22.11 238 LEU B O 1
ATOM 4594 N N . ASP B 1 239 ? -4.361 40.735 72.985 1.00 22.90 239 ASP B N 1
ATOM 4595 C CA . ASP B 1 239 ? -4.184 39.396 72.491 1.00 15.68 239 ASP B CA 1
ATOM 4596 C C . ASP B 1 239 ? -2.941 39.365 71.603 1.00 27.79 239 ASP B C 1
ATOM 4597 O O . ASP B 1 239 ? -1.824 38.989 71.997 1.00 18.71 239 ASP B O 1
ATOM 4602 N N . GLU B 1 240 ? -3.167 39.841 70.394 1.00 18.11 240 GLU B N 1
ATOM 4603 C CA . GLU B 1 240 ? -2.178 39.895 69.365 1.00 16.34 240 GLU B CA 1
ATOM 4604 C C . GLU B 1 240 ? -0.891 40.504 69.864 1.00 15.98 240 GLU B C 1
ATOM 4605 O O . GLU B 1 240 ? 0.173 40.005 69.565 1.00 31.86 240 GLU B O 1
ATOM 4611 N N . SER B 1 241 ? -0.978 41.602 70.595 1.00 15.18 241 SER B N 1
ATOM 4612 C CA . SER B 1 241 ? 0.241 42.229 71.073 1.00 18.19 241 SER B CA 1
ATOM 4613 C C . SER B 1 241 ? 1.083 41.373 72.023 1.00 20.11 241 SER B C 1
ATOM 4614 O O . SER B 1 241 ? 2.289 41.566 72.100 1.00 21.58 241 SER B O 1
ATOM 4617 N N . ILE B 1 242 ? 0.443 40.533 72.842 1.00 26.78 242 ILE B N 1
ATOM 4618 C CA . ILE B 1 242 ? 1.182 39.753 73.829 1.00 14.77 242 ILE B CA 1
ATOM 4619 C C . ILE B 1 242 ? 1.911 38.561 73.235 1.00 18.54 242 ILE B C 1
ATOM 4620 O O . ILE B 1 242 ? 1.435 37.435 73.263 1.00 18.76 242 ILE B O 1
ATOM 4625 N N . VAL B 1 243 ? 3.084 38.819 72.709 1.00 20.52 243 VAL B N 1
ATOM 4626 C CA . VAL B 1 243 ? 3.820 37.758 72.091 1.00 21.39 243 VAL B CA 1
ATOM 4627 C C . VAL B 1 243 ? 4.764 37.018 73.022 1.00 22.74 243 VAL B C 1
ATOM 4628 O O . VAL B 1 243 ? 5.380 36.032 72.583 1.00 20.46 243 VAL B O 1
ATOM 4632 N N . SER B 1 244 ? 4.912 37.497 74.263 1.00 19.44 244 SER B N 1
ATOM 4633 C CA . SER B 1 244 ? 5.812 36.882 75.253 1.00 12.46 244 SER B CA 1
ATOM 4634 C C . SER B 1 244 ? 5.554 37.472 76.612 1.00 16.09 244 SER B C 1
ATOM 4635 O O . SER B 1 244 ? 4.786 38.429 76.751 1.00 18.81 244 SER B O 1
ATOM 4638 N N . ALA B 1 245 ? 6.197 36.869 77.612 1.00 20.65 245 ALA B N 1
ATOM 4639 C CA . ALA B 1 245 ? 6.124 37.330 78.974 1.00 14.73 245 ALA B CA 1
ATOM 4640 C C . ALA B 1 245 ? 6.752 38.701 79.021 1.00 19.09 245 ALA B C 1
ATOM 4641 O O . ALA B 1 245 ? 6.269 39.550 79.711 1.00 22.24 245 ALA B O 1
ATOM 4643 N N . ARG B 1 246 ? 7.817 38.961 78.268 1.00 22.43 246 ARG B N 1
ATOM 4644 C CA . ARG B 1 246 ? 8.388 40.314 78.288 1.00 14.38 246 ARG B CA 1
ATOM 4645 C C . ARG B 1 246 ? 7.421 41.334 77.655 1.00 13.84 246 ARG B C 1
ATOM 4646 O O . ARG B 1 246 ? 7.254 42.484 78.104 1.00 20.36 246 ARG B O 1
ATOM 4654 N N . ALA B 1 247 ? 6.736 40.908 76.601 1.00 17.72 247 ALA B N 1
ATOM 4655 C CA . ALA B 1 247 ? 5.791 41.806 75.957 1.00 16.68 247 ALA B CA 1
ATOM 4656 C C . ALA B 1 247 ? 4.712 42.160 76.921 1.00 23.65 247 ALA B C 1
ATOM 4657 O O . ALA B 1 247 ? 4.213 43.278 76.934 1.00 21.13 247 ALA B O 1
ATOM 4659 N N . ALA B 1 248 ? 4.301 41.188 77.722 1.00 21.66 248 ALA B N 1
ATOM 4660 C CA . ALA B 1 248 ? 3.252 41.464 78.703 1.00 17.29 248 ALA B CA 1
ATOM 4661 C C . ALA B 1 248 ? 3.755 42.427 79.772 1.00 19.65 248 ALA B C 1
ATOM 4662 O O . ALA B 1 248 ? 3.042 43.336 80.221 1.00 24.77 248 ALA B O 1
ATOM 4664 N N . ALA B 1 249 ? 4.997 42.234 80.207 1.00 17.92 249 ALA B N 1
ATOM 4665 C CA . ALA B 1 249 ? 5.529 43.105 81.247 1.00 13.06 249 ALA B CA 1
ATOM 4666 C C . ALA B 1 249 ? 5.601 44.544 80.769 1.00 27.44 249 ALA B C 1
ATOM 4667 O O . ALA B 1 249 ? 5.266 45.485 81.497 1.00 21.55 249 ALA B O 1
ATOM 4669 N N . ASP B 1 250 ? 6.074 44.696 79.542 1.00 21.80 250 ASP B N 1
ATOM 4670 C CA . ASP B 1 250 ? 6.210 46.031 78.937 1.00 24.51 250 ASP B CA 1
ATOM 4671 C C . ASP B 1 250 ? 4.836 46.699 78.825 1.00 22.32 250 ASP B C 1
ATOM 4672 O O . ASP B 1 250 ? 4.633 47.826 79.213 1.00 21.89 250 ASP B O 1
ATOM 4677 N N . ALA B 1 251 ? 3.857 46.008 78.220 1.00 22.82 251 ALA B N 1
ATOM 4678 C CA . ALA B 1 251 ? 2.526 46.585 78.078 1.00 17.65 251 ALA B CA 1
ATOM 4679 C C . ALA B 1 251 ? 1.947 46.925 79.428 1.00 26.16 251 ALA B C 1
ATOM 4680 O O . ALA B 1 251 ? 1.242 47.906 79.603 1.00 19.94 251 ALA B O 1
ATOM 4682 N N . ILE B 1 252 ? 2.235 46.080 80.390 1.00 21.17 252 ILE B N 1
ATOM 4683 C CA . ILE B 1 252 ? 1.714 46.321 81.701 1.00 16.16 252 ILE B CA 1
ATOM 4684 C C . ILE B 1 252 ? 2.278 47.635 82.233 1.00 16.91 252 ILE B C 1
ATOM 4685 O O . ILE B 1 252 ? 1.529 48.528 82.621 1.00 29.60 252 ILE B O 1
ATOM 4690 N N . LYS B 1 253 ? 3.608 47.744 82.199 1.00 23.25 253 LYS B N 1
ATOM 4691 C CA . LYS B 1 253 ? 4.353 48.934 82.638 1.00 27.78 253 LYS B CA 1
ATOM 4692 C C . LYS B 1 253 ? 3.862 50.208 81.963 1.00 30.30 253 LYS B C 1
ATOM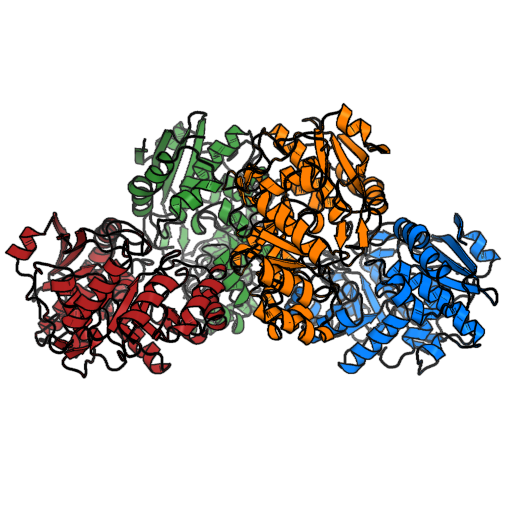 4693 O O . LYS B 1 253 ? 3.716 51.258 82.573 1.00 40.14 253 LYS B O 1
ATOM 4699 N N . LEU B 1 254 ? 3.611 50.104 80.680 1.00 24.98 254 LEU B N 1
ATOM 4700 C CA . LEU B 1 254 ? 3.148 51.238 79.886 1.00 24.80 254 LEU B CA 1
ATOM 4701 C C . LEU B 1 254 ? 1.665 51.530 80.075 1.00 32.80 254 LEU B C 1
ATOM 4702 O O . LEU B 1 254 ? 1.138 52.438 79.435 1.00 34.79 254 LEU B O 1
ATOM 4707 N N . GLY B 1 255 ? 0.997 50.752 80.931 1.00 25.40 255 GLY B N 1
ATOM 4708 C CA . GLY B 1 255 ? -0.434 50.920 81.188 1.00 19.76 255 GLY B CA 1
ATOM 4709 C C . GLY B 1 255 ? -1.284 50.664 79.957 1.00 36.95 255 GLY B C 1
ATOM 4710 O O . GLY B 1 255 ? -2.359 51.220 79.842 1.00 22.94 255 GLY B O 1
ATOM 4711 N N . ALA B 1 256 ? -0.793 49.844 79.035 1.00 24.45 256 ALA B N 1
ATOM 4712 C CA . ALA B 1 256 ? -1.517 49.558 77.817 1.00 22.66 256 ALA B CA 1
ATOM 4713 C C . ALA B 1 256 ? -2.495 48.426 77.968 1.00 24.94 256 ALA B C 1
ATOM 4714 O O . ALA B 1 256 ? -3.238 48.138 77.048 1.00 26.38 256 ALA B O 1
ATOM 4716 N N . VAL B 1 257 ? -2.482 47.733 79.109 1.00 30.22 257 VAL B N 1
ATOM 4717 C CA . VAL B 1 257 ? -3.354 46.567 79.256 1.00 18.07 257 VAL B CA 1
ATOM 4718 C C . VAL B 1 257 ? -3.744 46.341 80.710 1.00 24.33 257 VAL B C 1
ATOM 4719 O O . VAL B 1 257 ? -2.939 46.550 81.622 1.00 31.56 257 VAL B O 1
ATOM 4723 N N . GLN B 1 258 ? -4.991 45.918 80.903 1.00 25.29 258 GLN B N 1
ATOM 4724 C CA . GLN B 1 258 ? -5.566 45.652 82.217 1.00 22.64 258 GLN B CA 1
ATOM 4725 C C . GLN B 1 258 ? -5.846 44.166 82.455 1.00 18.25 258 GLN B C 1
ATOM 4726 O O . GLN B 1 258 ? -5.810 43.681 83.598 1.00 25.07 258 GLN B O 1
ATOM 4732 N N . ILE B 1 259 ? -6.110 43.465 81.349 1.00 19.22 259 ILE B N 1
ATOM 4733 C CA . ILE B 1 259 ? -6.433 42.036 81.337 1.00 18.43 259 ILE B CA 1
ATOM 4734 C C . ILE B 1 259 ? -5.745 41.427 80.174 1.00 25.03 259 ILE B C 1
ATOM 4735 O O . ILE B 1 259 ? -5.779 42.013 79.096 1.00 22.63 259 ILE B O 1
ATOM 4740 N N . VAL B 1 260 ? -5.150 40.259 80.378 1.00 18.08 260 VAL B N 1
ATOM 4741 C CA . VAL B 1 260 ? -4.441 39.654 79.259 1.00 12.89 260 VAL B CA 1
ATOM 4742 C C . VAL B 1 260 ? -5.013 38.356 78.774 1.00 15.78 260 VAL B C 1
ATOM 4743 O O . VAL B 1 260 ? -5.338 37.467 79.556 1.00 23.84 260 VAL B O 1
ATOM 4747 N N . ASN B 1 261 ? -5.118 38.252 77.465 1.00 18.16 261 ASN B N 1
ATOM 4748 C CA . ASN B 1 261 ? -5.602 37.036 76.854 1.00 18.52 261 ASN B CA 1
ATOM 4749 C C . ASN B 1 261 ? -4.384 36.196 76.610 1.00 20.89 261 ASN B C 1
ATOM 4750 O O . ASN B 1 261 ? -3.450 36.614 75.947 1.00 20.16 261 ASN B O 1
ATOM 4755 N N . ILE B 1 262 ? -4.332 35.001 77.153 1.00 22.21 262 ILE B N 1
ATOM 4756 C CA . ILE B 1 262 ? -3.138 34.222 76.882 1.00 20.89 262 ILE B CA 1
ATOM 4757 C C . ILE B 1 262 ? -3.405 33.121 75.849 1.00 20.52 262 ILE B C 1
ATOM 4758 O O . ILE B 1 262 ? -4.326 32.307 76.004 1.00 18.25 262 ILE B O 1
ATOM 4763 N N . LYS B 1 263 ? -2.575 33.080 74.815 1.00 26.30 263 LYS B N 1
ATOM 4764 C CA . LYS B 1 263 ? -2.651 32.080 73.778 1.00 16.85 263 LYS B CA 1
ATOM 4765 C C . LYS B 1 263 ? -1.275 31.486 73.704 1.00 20.72 263 LYS B C 1
ATOM 4766 O O . LYS B 1 263 ? -0.327 32.166 73.330 1.00 29.04 263 LYS B O 1
ATOM 4772 N N . PRO B 1 264 ? -1.191 30.205 74.074 1.00 34.08 264 PRO B N 1
ATOM 4773 C CA . PRO B 1 264 ? 0.061 29.453 74.086 1.00 17.45 264 PRO B CA 1
ATOM 4774 C C . PRO B 1 264 ? 0.801 29.517 72.771 1.00 16.69 264 PRO B C 1
ATOM 4775 O O . PRO B 1 264 ? 1.962 29.891 72.752 1.00 25.11 264 PRO B O 1
ATOM 4779 N N . GLY B 1 265 ? 0.110 29.201 71.663 1.00 17.90 265 GLY B N 1
ATOM 4780 C CA . GLY B 1 265 ? 0.762 29.236 70.340 1.00 14.70 265 GLY B CA 1
ATOM 4781 C C . GLY B 1 265 ? 1.316 30.620 69.992 1.00 22.40 265 GLY B C 1
ATOM 4782 O O . GLY B 1 265 ? 2.425 30.827 69.475 1.00 20.18 265 GLY B O 1
ATOM 4783 N N . ARG B 1 266 ? 0.510 31.613 70.273 1.00 17.57 266 ARG B N 1
ATOM 4784 C CA . ARG B 1 266 ? 0.879 32.995 70.001 1.00 19.51 266 ARG B CA 1
ATOM 4785 C C . ARG B 1 266 ? 2.124 33.416 70.753 1.00 19.37 266 ARG B C 1
ATOM 4786 O O . ARG B 1 266 ? 2.918 34.209 70.261 1.00 16.25 266 ARG B O 1
ATOM 4794 N N . VAL B 1 267 ? 2.298 32.910 71.952 1.00 18.94 267 VAL B N 1
ATOM 4795 C CA . VAL B 1 267 ? 3.450 33.287 72.740 1.00 18.49 267 VAL B CA 1
ATOM 4796 C C . VAL B 1 267 ? 4.610 32.326 72.600 1.00 25.34 267 VAL B C 1
ATOM 4797 O O . VAL B 1 267 ? 5.644 32.465 73.273 1.00 22.02 267 VAL B O 1
ATOM 4801 N N . GLY B 1 268 ? 4.466 31.321 71.737 1.00 23.70 268 GLY B N 1
ATOM 4802 C CA . GLY B 1 268 ? 5.604 30.443 71.573 1.00 13.53 268 GLY B CA 1
ATOM 4803 C C . GLY B 1 268 ? 5.555 29.160 72.392 1.00 27.89 268 GLY B C 1
ATOM 4804 O O . GLY B 1 268 ? 6.566 28.505 72.471 1.00 20.41 268 GLY B O 1
ATOM 4805 N N . GLY B 1 269 ? 4.401 28.774 72.961 1.00 18.72 269 GLY B N 1
ATOM 4806 C CA . GLY B 1 269 ? 4.295 27.512 73.687 1.00 13.59 269 GLY B CA 1
ATOM 4807 C C . GLY B 1 269 ? 3.659 27.627 75.050 1.00 19.26 269 GLY B C 1
ATOM 4808 O O . GLY B 1 269 ? 3.573 28.702 75.600 1.00 19.35 269 GLY B O 1
ATOM 4809 N N . TYR B 1 270 ? 3.256 26.489 75.608 1.00 20.42 270 TYR B N 1
ATOM 4810 C CA . TYR B 1 270 ? 2.669 26.399 76.936 1.00 25.23 270 TYR B CA 1
ATOM 4811 C C . TYR B 1 270 ? 3.624 26.854 78.033 1.00 16.86 270 TYR B C 1
ATOM 4812 O O . TYR B 1 270 ? 3.225 27.435 79.056 1.00 21.37 270 TYR B O 1
ATOM 4821 N N . LEU B 1 271 ? 4.905 26.569 77.845 1.00 18.46 271 LEU B N 1
ATOM 4822 C CA . LEU B 1 271 ? 5.891 26.983 78.860 1.00 19.29 271 LEU B CA 1
ATOM 4823 C C . LEU B 1 271 ? 5.955 28.524 78.974 1.00 26.58 271 LEU B C 1
ATOM 4824 O O . LEU B 1 271 ? 5.912 29.130 80.061 1.00 17.23 271 LEU B O 1
ATOM 4829 N N . GLU B 1 272 ? 6.027 29.183 77.809 1.00 20.14 272 GLU B N 1
ATOM 4830 C CA . GLU B 1 272 ? 6.034 30.624 77.818 1.00 14.38 272 GLU B CA 1
ATOM 4831 C C . GLU B 1 272 ? 4.697 31.116 78.345 1.00 20.73 272 GLU B C 1
ATOM 4832 O O . GLU B 1 272 ? 4.605 32.098 79.048 1.00 23.60 272 GLU B O 1
ATOM 4838 N N . ALA B 1 273 ? 3.636 30.407 78.000 1.00 25.03 273 ALA B N 1
ATOM 4839 C CA . ALA B 1 273 ? 2.290 30.773 78.429 1.00 16.45 273 ALA B CA 1
ATOM 4840 C C . ALA B 1 273 ? 2.181 30.813 79.947 1.00 17.29 273 ALA B C 1
ATOM 4841 O O . ALA B 1 273 ? 1.529 31.684 80.562 1.00 15.11 273 ALA B O 1
ATOM 4843 N N . ARG B 1 274 ? 2.859 29.874 80.587 1.00 20.67 274 ARG B N 1
ATOM 4844 C CA . ARG B 1 274 ? 2.832 29.859 82.056 1.00 29.04 274 ARG B CA 1
ATOM 4845 C C . ARG B 1 274 ? 3.534 31.104 82.614 1.00 25.07 274 ARG B C 1
ATOM 4846 O O . ARG B 1 274 ? 3.112 31.759 83.608 1.00 26.33 274 ARG B O 1
ATOM 4854 N N . ARG B 1 275 ? 4.645 31.428 81.931 1.00 19.87 275 ARG B N 1
ATOM 4855 C CA . ARG B 1 275 ? 5.414 32.599 82.315 1.00 16.75 275 ARG B CA 1
ATOM 4856 C C . ARG B 1 275 ? 4.606 33.878 82.215 1.00 16.75 275 ARG B C 1
ATOM 4857 O O . ARG B 1 275 ? 4.708 34.806 83.031 1.00 21.75 275 ARG B O 1
ATOM 4865 N N . VAL B 1 276 ? 3.783 33.943 81.178 1.00 15.37 276 VAL B N 1
ATOM 4866 C CA . VAL B 1 276 ? 2.945 35.122 81.016 1.00 20.98 276 VAL B CA 1
ATOM 4867 C C . VAL B 1 276 ? 1.936 35.132 82.155 1.00 24.60 276 VAL B C 1
ATOM 4868 O O . VAL B 1 276 ? 1.646 36.143 82.752 1.00 20.95 276 VAL B O 1
ATOM 4872 N N . HIS B 1 277 ? 1.371 33.973 82.439 1.00 24.18 277 HIS B N 1
ATOM 4873 C CA . HIS B 1 277 ? 0.420 33.927 83.512 1.00 17.67 277 HIS B CA 1
ATOM 4874 C C . HIS B 1 277 ? 1.071 34.476 84.777 1.00 16.31 277 HIS B C 1
ATOM 4875 O O . HIS B 1 277 ? 0.527 35.280 85.509 1.00 23.48 277 HIS B O 1
ATOM 4882 N N . ASP B 1 278 ? 2.283 34.003 85.025 1.00 24.38 278 ASP B N 1
ATOM 4883 C CA . ASP B 1 278 ? 3.018 34.364 86.232 1.00 23.82 278 ASP B CA 1
ATOM 4884 C C . ASP B 1 278 ? 3.409 35.804 86.304 1.00 28.26 278 ASP B C 1
ATOM 4885 O O . ASP B 1 278 ? 3.342 36.446 87.358 1.00 24.76 278 ASP B O 1
ATOM 4890 N N . VAL B 1 279 ? 3.857 36.321 85.181 1.00 26.28 279 VAL B N 1
ATOM 4891 C CA . VAL B 1 279 ? 4.218 37.727 85.149 1.00 24.72 279 VAL B CA 1
ATOM 4892 C C . VAL B 1 279 ? 2.970 38.597 85.421 1.00 19.18 279 VAL B C 1
ATOM 4893 O O . VAL B 1 279 ? 2.965 39.507 86.256 1.00 21.98 279 VAL B O 1
ATOM 4897 N N . CYS B 1 280 ? 1.874 38.285 84.723 1.00 21.96 280 CYS B N 1
ATOM 4898 C CA . CYS B 1 280 ? 0.637 39.055 84.908 1.00 18.12 280 CYS B CA 1
ATOM 4899 C C . CYS B 1 280 ? 0.230 39.042 86.364 1.00 28.41 280 CYS B C 1
ATOM 4900 O O . CYS B 1 280 ? -0.064 40.067 86.967 1.00 16.60 280 CYS B O 1
ATOM 4903 N N . ALA B 1 281 ? 0.245 37.833 86.906 1.00 17.71 281 ALA B N 1
ATOM 4904 C CA . ALA B 1 281 ? -0.130 37.621 88.263 1.00 19.60 281 ALA B CA 1
ATOM 4905 C C . ALA B 1 281 ? 0.667 38.505 89.194 1.00 22.24 281 ALA B C 1
ATOM 4906 O O . ALA B 1 281 ? 0.103 39.155 90.089 1.00 25.32 281 ALA B O 1
ATOM 4908 N N . ALA B 1 282 ? 1.977 38.557 88.978 1.00 26.53 282 ALA B N 1
ATOM 4909 C CA . ALA B 1 282 ? 2.854 39.369 89.811 1.00 21.81 282 ALA B CA 1
ATOM 4910 C C . ALA B 1 282 ? 2.533 40.839 89.723 1.00 41.02 282 ALA B C 1
ATOM 4911 O O . ALA B 1 282 ? 2.957 41.608 90.583 1.00 23.39 282 ALA B O 1
ATOM 4913 N N . HIS B 1 283 ? 1.831 41.220 88.655 1.00 22.89 283 HIS B N 1
ATOM 4914 C CA . HIS B 1 283 ? 1.494 42.619 88.433 1.00 19.47 283 HIS B CA 1
ATOM 4915 C C . HIS B 1 283 ? 0.062 42.874 88.730 1.00 28.86 283 HIS B C 1
ATOM 4916 O O . HIS B 1 283 ? -0.408 43.968 88.510 1.00 28.38 283 HIS B O 1
ATOM 4923 N N . GLY B 1 284 ? -0.632 41.859 89.206 1.00 19.63 284 GLY B N 1
ATOM 4924 C CA . GLY B 1 284 ? -2.040 42.043 89.516 1.00 23.72 284 GLY B CA 1
ATOM 4925 C C . GLY B 1 284 ? -2.947 42.119 88.270 1.00 33.07 284 GLY B C 1
ATOM 4926 O O . GLY B 1 284 ? -4.063 42.642 88.320 1.00 25.66 284 GLY B O 1
ATOM 4927 N N . ILE B 1 285 ? -2.454 41.604 87.150 1.00 19.44 285 ILE B N 1
ATOM 4928 C CA . ILE B 1 285 ? -3.178 41.621 85.916 1.00 14.91 285 ILE B CA 1
ATOM 4929 C C . ILE B 1 285 ? -3.814 40.248 85.690 1.00 20.33 285 ILE B C 1
ATOM 4930 O O . ILE B 1 285 ? -3.169 39.215 85.544 1.00 21.73 285 ILE B O 1
ATOM 4935 N N . PRO B 1 286 ? -5.122 40.235 85.650 1.00 21.90 286 PRO B N 1
ATOM 4936 C CA . PRO B 1 286 ? -5.852 39.004 85.412 1.00 26.22 286 PRO B CA 1
ATOM 4937 C C . PRO B 1 286 ? -5.681 38.521 83.987 1.00 27.80 286 PRO B C 1
ATOM 4938 O O . PRO B 1 286 ? -5.483 39.296 83.050 1.00 18.16 286 PRO B O 1
ATOM 4942 N N . VAL B 1 287 ? -5.745 37.213 83.838 1.00 20.66 287 VAL B N 1
ATOM 4943 C CA . VAL B 1 287 ? -5.594 36.615 82.542 1.00 17.14 287 VAL B CA 1
ATOM 4944 C C . VAL B 1 287 ? -6.742 35.642 82.300 1.00 25.84 287 VAL B C 1
ATOM 4945 O O . VAL B 1 287 ? -7.448 35.241 83.227 1.00 25.94 287 VAL B O 1
ATOM 4949 N N . TRP B 1 288 ? -6.906 35.291 81.037 1.00 20.74 288 TRP B N 1
ATOM 4950 C CA . TRP B 1 288 ? -7.844 34.294 80.553 1.00 20.65 288 TRP B CA 1
ATOM 4951 C C . TRP B 1 288 ? -7.271 33.592 79.323 1.00 25.77 288 TRP B C 1
ATOM 4952 O O . TRP B 1 288 ? -6.388 34.061 78.611 1.00 19.29 288 TRP B O 1
ATOM 4963 N N . CYS B 1 289 ? -7.750 32.410 79.084 1.00 16.01 289 CYS B N 1
ATOM 4964 C CA . CYS B 1 289 ? -7.219 31.642 78.001 1.00 21.05 289 CYS B CA 1
ATOM 4965 C C . CYS B 1 289 ? -7.948 31.885 76.723 1.00 25.86 289 CYS B C 1
ATOM 4966 O O . CYS B 1 289 ? -9.165 31.703 76.675 1.00 20.00 289 CYS B O 1
ATOM 4969 N N . GLY B 1 290 ? -7.164 32.206 75.685 1.00 19.83 290 GLY B N 1
ATOM 4970 C CA . GLY B 1 290 ? -7.691 32.425 74.332 1.00 22.60 290 GLY B CA 1
ATOM 4971 C C . GLY B 1 290 ? -7.822 31.117 73.530 1.00 28.75 290 GLY B C 1
ATOM 4972 O O . GLY B 1 290 ? -7.295 30.089 73.900 1.00 22.29 290 GLY B O 1
ATOM 4973 N N . GLY B 1 291 ? -8.523 31.130 72.410 1.00 24.31 291 GLY B N 1
ATOM 4974 C CA . GLY B 1 291 ? -8.678 29.910 71.654 1.00 22.86 291 GLY B CA 1
ATOM 4975 C C . GLY B 1 291 ? -8.445 30.149 70.178 1.00 28.92 291 GLY B C 1
ATOM 4976 O O . GLY B 1 291 ? -8.570 31.254 69.682 1.00 22.25 291 GLY B O 1
ATOM 4977 N N . MET B 1 292 ? -8.068 29.113 69.475 1.00 20.38 292 MET B N 1
ATOM 4978 C CA . MET B 1 292 ? -7.807 29.271 68.078 1.00 22.20 292 MET B CA 1
ATOM 4979 C C . MET B 1 292 ? -8.513 28.182 67.337 1.00 30.30 292 MET B C 1
ATOM 4980 O O . MET B 1 292 ? -7.923 27.606 66.407 1.00 22.52 292 MET B O 1
ATOM 4985 N N . ILE B 1 293 ? -9.737 27.879 67.790 1.00 22.83 293 ILE B N 1
ATOM 4986 C CA . ILE B 1 293 ? -10.494 26.812 67.151 1.00 19.62 293 ILE B CA 1
ATOM 4987 C C . ILE B 1 293 ? -9.671 25.515 67.042 1.00 27.14 293 ILE B C 1
ATOM 4988 O O . ILE B 1 293 ? -9.565 24.870 65.988 1.00 23.90 293 ILE B O 1
ATOM 4993 N N . GLU B 1 294 ? -9.045 25.134 68.137 1.00 25.04 294 GLU B N 1
ATOM 4994 C CA . GLU B 1 294 ? -8.222 23.951 68.155 1.00 19.78 294 GLU B CA 1
ATOM 4995 C C . GLU B 1 294 ? -8.998 22.631 68.163 1.00 32.35 294 GLU B C 1
ATOM 4996 O O . GLU B 1 294 ? -10.156 22.569 68.587 1.00 27.53 294 GLU B O 1
ATOM 5002 N N . THR B 1 295 ? -8.323 21.545 67.760 1.00 35.54 295 THR B N 1
ATOM 5003 C CA . THR B 1 295 ? -8.914 20.232 67.895 1.00 21.69 295 THR B CA 1
ATOM 5004 C C . THR B 1 295 ? -8.770 19.925 69.387 1.00 22.83 295 THR B C 1
ATOM 5005 O O . THR B 1 295 ? -8.239 20.731 70.163 1.00 18.37 295 THR B O 1
ATOM 5009 N N . GLY B 1 296 ? -9.242 18.770 69.764 1.00 16.48 296 GLY B N 1
ATOM 5010 C CA . GLY B 1 296 ? -9.220 18.332 71.119 1.00 16.54 296 GLY B CA 1
ATOM 5011 C C . GLY B 1 296 ? -7.812 18.365 71.684 1.00 20.49 296 GLY B C 1
ATOM 5012 O O . GLY B 1 296 ? -7.627 18.512 72.912 1.00 22.76 296 GLY B O 1
ATOM 5013 N N . LEU B 1 297 ? -6.826 18.277 70.785 1.00 17.27 297 LEU B N 1
ATOM 5014 C CA . LEU B 1 297 ? -5.452 18.322 71.239 1.00 14.82 297 LEU B CA 1
ATOM 5015 C C . LEU B 1 297 ? -5.120 19.657 71.930 1.00 22.39 297 LEU B C 1
ATOM 5016 O O . LEU B 1 297 ? -4.738 19.691 73.101 1.00 19.58 297 LEU B O 1
ATOM 5021 N N . GLY B 1 298 ? -5.243 20.770 71.196 1.00 23.68 298 GLY B N 1
ATOM 5022 C CA . GLY B 1 298 ? -4.951 22.053 71.796 1.00 14.47 298 GLY B CA 1
ATOM 5023 C C . GLY B 1 298 ? -6.041 22.359 72.831 1.00 17.91 298 GLY B C 1
ATOM 5024 O O . GLY B 1 298 ? -5.765 22.882 73.915 1.00 20.77 298 GLY B O 1
ATOM 5025 N N . ARG B 1 299 ? -7.283 21.978 72.540 1.00 18.13 299 ARG B N 1
ATOM 5026 C CA . ARG B 1 299 ? -8.310 22.267 73.542 1.00 16.17 299 ARG B CA 1
ATOM 5027 C C . ARG B 1 299 ? -7.898 21.672 74.880 1.00 19.74 299 ARG B C 1
ATOM 5028 O O . ARG B 1 299 ? -7.966 22.290 75.925 1.00 24.48 299 ARG B O 1
ATOM 5036 N N . ALA B 1 300 ? -7.434 20.438 74.864 1.00 22.08 300 ALA B N 1
ATOM 5037 C CA . ALA B 1 300 ? -7.031 19.807 76.133 1.00 20.16 300 ALA B CA 1
ATOM 5038 C C . ALA B 1 300 ? -5.895 20.527 76.848 1.00 22.86 300 ALA B C 1
ATOM 5039 O O . ALA B 1 300 ? -5.879 20.670 78.062 1.00 18.91 300 ALA B O 1
ATOM 5041 N N . ALA B 1 301 ? -4.867 20.910 76.090 1.00 21.84 301 ALA B N 1
ATOM 5042 C CA . ALA B 1 301 ? -3.777 21.613 76.714 1.00 14.67 301 ALA B CA 1
ATOM 5043 C C . ALA B 1 301 ? -4.304 22.969 77.239 1.00 20.32 301 ALA B C 1
ATOM 5044 O O . ALA B 1 301 ? -3.916 23.435 78.314 1.00 18.44 301 ALA B O 1
ATOM 5046 N N . ASN B 1 302 ? -5.214 23.620 76.468 1.00 21.17 302 ASN B N 1
ATOM 5047 C CA . ASN B 1 302 ? -5.761 24.891 76.897 1.00 15.35 302 ASN B CA 1
ATOM 5048 C C . ASN B 1 302 ? -6.530 24.812 78.215 1.00 17.54 302 ASN B C 1
ATOM 5049 O O . ASN B 1 302 ? -6.429 25.707 79.095 1.00 19.69 302 ASN B O 1
ATOM 5054 N N . VAL B 1 303 ? -7.348 23.752 78.336 1.00 18.80 303 VAL B N 1
ATOM 5055 C CA . VAL B 1 303 ? -8.148 23.519 79.551 1.00 18.16 303 VAL B CA 1
ATOM 5056 C C . VAL B 1 303 ? -7.217 23.430 80.749 1.00 33.69 303 VAL B C 1
ATOM 5057 O O . VAL B 1 303 ? -7.467 24.019 81.805 1.00 26.05 303 VAL B O 1
ATOM 5061 N N . ALA B 1 304 ? -6.138 22.656 80.574 1.00 18.54 304 ALA B N 1
ATOM 5062 C CA . ALA B 1 304 ? -5.151 22.484 81.642 1.00 18.76 304 ALA B CA 1
ATOM 5063 C C . ALA B 1 304 ? -4.586 23.831 82.059 1.00 25.73 304 ALA B C 1
ATOM 5064 O O . ALA B 1 304 ? -4.549 24.217 83.234 1.00 24.31 304 ALA B O 1
ATOM 5066 N N . LEU B 1 305 ? -4.142 24.570 81.045 1.00 30.23 305 LEU B N 1
ATOM 5067 C CA . LEU B 1 305 ? -3.560 25.876 81.221 1.00 24.43 305 LEU B CA 1
ATOM 5068 C C . LEU B 1 305 ? -4.511 26.804 81.968 1.00 29.89 305 LEU B C 1
ATOM 5069 O O . LEU B 1 305 ? -4.167 27.466 82.946 1.00 27.71 305 LEU B O 1
ATOM 5074 N N . ALA B 1 306 ? -5.718 26.868 81.450 1.00 16.01 306 ALA B N 1
ATOM 5075 C CA . ALA B 1 306 ? -6.764 27.718 81.991 1.00 18.64 306 ALA B CA 1
ATOM 5076 C C . ALA B 1 306 ? -7.167 27.379 83.431 1.00 28.31 306 ALA B C 1
ATOM 5077 O O . ALA B 1 306 ? -7.937 28.097 84.043 1.00 26.45 306 ALA B O 1
ATOM 5079 N N . SER B 1 307 ? -6.649 26.301 83.999 1.00 24.86 307 SER B N 1
ATOM 5080 C CA . SER B 1 307 ? -6.991 25.932 85.373 1.00 40.85 307 SER B CA 1
ATOM 5081 C C . SER B 1 307 ? -6.047 26.571 86.385 1.00 28.26 307 SER B C 1
ATOM 5082 O O . SER B 1 307 ? -6.138 26.412 87.600 1.00 31.80 307 SER B O 1
ATOM 5085 N N . LEU B 1 308 ? -5.071 27.292 85.843 1.00 30.54 308 LEU B N 1
ATOM 5086 C CA . LEU B 1 308 ? -4.102 27.993 86.654 1.00 25.28 308 LEU B CA 1
ATOM 5087 C C . LEU B 1 308 ? -4.759 29.121 87.464 1.00 20.27 308 LEU B C 1
ATOM 5088 O O . LEU B 1 308 ? -5.793 29.713 87.113 1.00 25.16 308 LEU B O 1
ATOM 5093 N N . PRO B 1 309 ? -4.171 29.389 88.601 1.00 28.77 309 PRO B N 1
ATOM 5094 C CA . PRO B 1 309 ? -4.680 30.334 89.545 1.00 30.70 309 PRO B CA 1
ATOM 5095 C C . PRO B 1 309 ? -5.072 31.724 89.040 1.00 41.55 309 PRO B C 1
ATOM 5096 O O . PRO B 1 309 ? -6.143 32.220 89.397 1.00 31.43 309 PRO B O 1
ATOM 5100 N N . ASN B 1 310 ? -4.214 32.368 88.248 1.00 37.16 310 ASN B N 1
ATOM 5101 C CA . ASN B 1 310 ? -4.528 33.713 87.749 1.00 30.45 310 ASN B CA 1
ATOM 5102 C C . ASN B 1 310 ? -5.571 33.740 86.615 1.00 33.70 310 ASN B C 1
ATOM 5103 O O . ASN B 1 310 ? -5.917 34.799 86.117 1.00 25.25 310 ASN B O 1
ATOM 5108 N N . PHE B 1 311 ? -6.070 32.603 86.151 1.00 23.20 311 PHE B N 1
ATOM 5109 C CA . PHE B 1 311 ? -7.056 32.657 85.080 1.00 16.28 311 PHE B CA 1
ATOM 5110 C C . PHE B 1 311 ? -8.378 32.851 85.725 1.00 30.70 311 PHE B C 1
ATOM 5111 O O . PHE B 1 311 ? -9.121 31.898 85.923 1.00 24.60 311 PHE B O 1
ATOM 5119 N N . THR B 1 312 ? -8.617 34.082 86.057 1.00 30.25 312 THR B N 1
ATOM 5120 C CA . THR B 1 312 ? -9.799 34.473 86.775 1.00 20.44 312 THR B CA 1
ATOM 5121 C C . THR B 1 312 ? -10.952 34.910 85.913 1.00 28.60 312 THR B C 1
ATOM 5122 O O . THR B 1 312 ? -11.944 35.393 86.410 1.00 38.71 312 THR B O 1
ATOM 5126 N N . LEU B 1 313 ? -10.866 34.741 84.610 1.00 31.32 313 LEU B N 1
ATOM 5127 C CA . LEU B 1 313 ? -12.004 35.090 83.763 1.00 22.03 313 LEU B CA 1
ATOM 5128 C C . LEU B 1 313 ? -12.230 33.890 82.879 1.00 35.17 313 LEU B C 1
ATOM 5129 O O . LEU B 1 313 ? -11.256 33.217 82.570 1.00 24.96 313 LEU B O 1
ATOM 5134 N N . PRO B 1 314 ? -13.483 33.614 82.501 1.00 23.49 314 PRO B N 1
ATOM 5135 C CA . PRO B 1 314 ? -13.795 32.470 81.660 1.00 24.25 314 PRO B CA 1
ATOM 5136 C C . PRO B 1 314 ? -13.012 32.579 80.369 1.00 30.61 314 PRO B C 1
ATOM 5137 O O . PRO B 1 314 ? -12.767 33.680 79.829 1.00 22.34 314 PRO B O 1
ATOM 5141 N N . GLY B 1 315 ? -12.578 31.444 79.859 1.00 20.87 315 GLY B N 1
ATOM 5142 C CA . GLY B 1 315 ? -11.795 31.583 78.649 1.00 26.58 315 GLY B CA 1
ATOM 5143 C C . GLY B 1 315 ? -12.535 31.119 77.432 1.00 25.33 315 GLY B C 1
ATOM 5144 O O . GLY B 1 315 ? -13.713 30.744 77.520 1.00 28.21 315 GLY B O 1
ATOM 5145 N N . ASP B 1 316 ? -11.815 31.200 76.305 1.00 21.10 316 ASP B N 1
ATOM 5146 C CA . ASP B 1 316 ? -12.272 30.723 74.986 1.00 23.54 316 ASP B CA 1
ATOM 5147 C C . ASP B 1 316 ? -11.944 29.226 74.875 1.00 29.85 316 ASP B C 1
ATOM 5148 O O . ASP B 1 316 ? -11.142 28.758 74.055 1.00 30.76 316 ASP B O 1
ATOM 5153 N N . THR B 1 317 ? -12.554 28.484 75.793 1.00 27.48 317 THR B N 1
ATOM 5154 C CA . THR B 1 317 ? -12.401 27.064 75.908 1.00 35.50 317 THR B CA 1
ATOM 5155 C C . THR B 1 317 ? -13.782 26.460 75.921 1.00 42.41 317 THR B C 1
ATOM 5156 O O . THR B 1 317 ? -14.284 26.007 76.954 1.00 26.98 317 THR B O 1
ATOM 5160 N N . SER B 1 318 ? -14.388 26.502 74.742 1.00 26.81 318 SER B N 1
ATOM 5161 C CA . SER B 1 318 ? -15.730 25.967 74.501 1.00 24.67 318 SER B CA 1
ATOM 5162 C C . SER B 1 318 ? -15.710 24.444 74.252 1.00 36.42 318 SER B C 1
ATOM 5163 O O . SER B 1 318 ? -14.668 23.814 73.981 1.00 36.66 318 SER B O 1
ATOM 5166 N N . ALA B 1 319 ? -16.887 23.831 74.336 1.00 20.74 319 ALA B N 1
ATOM 5167 C CA . ALA B 1 319 ? -17.018 22.414 74.088 1.00 21.39 319 ALA B CA 1
ATOM 5168 C C . ALA B 1 319 ? -16.594 22.134 72.661 1.00 31.45 319 ALA B C 1
ATOM 5169 O O . ALA B 1 319 ? -16.623 23.012 71.807 1.00 33.45 319 ALA B O 1
ATOM 5171 N N . SER B 1 320 ? -16.170 20.922 72.387 1.00 29.24 320 SER B N 1
ATOM 5172 C CA . SER B 1 320 ? -15.725 20.582 71.040 1.00 26.78 320 SER B CA 1
ATOM 5173 C C . SER B 1 320 ? -16.709 20.946 69.937 1.00 21.07 320 SER B C 1
ATOM 5174 O O . SER B 1 320 ? -16.345 21.486 68.879 1.00 27.93 320 SER B O 1
ATOM 5177 N N . ASP B 1 321 ? -17.970 20.586 70.200 1.00 26.40 321 ASP B N 1
ATOM 5178 C CA . ASP B 1 321 ? -19.049 20.750 69.264 1.00 24.10 321 ASP B CA 1
ATOM 5179 C C . ASP B 1 321 ? -19.409 22.185 68.944 1.00 29.11 321 ASP B C 1
ATOM 5180 O O . ASP B 1 321 ? -20.254 22.431 68.084 1.00 25.10 321 ASP B O 1
ATOM 5185 N N . ARG B 1 322 ? -18.777 23.159 69.596 1.00 23.86 322 ARG B N 1
ATOM 5186 C CA . ARG B 1 322 ? -19.099 24.520 69.219 1.00 26.86 322 ARG B CA 1
ATOM 5187 C C . ARG B 1 322 ? -18.597 24.763 67.788 1.00 35.69 322 ARG B C 1
ATOM 5188 O O . ARG B 1 322 ? -19.065 25.608 66.992 1.00 31.52 322 ARG B O 1
ATOM 5196 N N . PHE B 1 323 ? -17.609 23.965 67.436 1.00 34.24 323 PHE B N 1
ATOM 5197 C CA . PHE B 1 323 ? -17.030 24.089 66.131 1.00 25.33 323 PHE B CA 1
ATOM 5198 C C . PHE B 1 323 ? -17.073 22.800 65.358 1.00 23.88 323 PHE B C 1
ATOM 5199 O O . PHE B 1 323 ? -17.221 22.784 64.136 1.00 23.89 323 PHE B O 1
ATOM 5207 N N . TYR B 1 324 ? -16.835 21.712 66.074 1.00 25.77 324 TYR B N 1
ATOM 5208 C CA . TYR B 1 324 ? -16.738 20.436 65.418 1.00 29.20 324 TYR B CA 1
ATOM 5209 C C . TYR B 1 324 ? -17.758 19.449 65.837 1.00 21.70 324 TYR B C 1
ATOM 5210 O O . TYR B 1 324 ? -17.926 19.113 67.020 1.00 32.41 324 TYR B O 1
ATOM 5219 N N . LYS B 1 325 ? -18.362 18.951 64.774 1.00 29.45 325 LYS B N 1
ATOM 5220 C CA . LYS B 1 325 ? -19.331 17.915 64.880 1.00 36.55 325 LYS B CA 1
ATOM 5221 C C . LYS B 1 325 ? -18.623 16.671 65.414 1.00 39.84 325 LYS B C 1
ATOM 5222 O O . LYS B 1 325 ? -19.053 16.024 66.379 1.00 28.33 325 LYS B O 1
ATOM 5228 N N . THR B 1 326 ? -17.498 16.377 64.772 1.00 74.21 326 THR B N 1
ATOM 5229 C CA . THR B 1 326 ? -16.674 15.242 65.119 1.00 48.34 326 THR B CA 1
ATOM 5230 C C . THR B 1 326 ? -15.221 15.669 65.370 1.00 42.37 326 THR B C 1
ATOM 5231 O O . THR B 1 326 ? -14.482 16.033 64.465 1.00 32.59 326 THR B O 1
ATOM 5235 N N . ASP B 1 327 ? -14.845 15.670 66.634 1.00 21.32 327 ASP B N 1
ATOM 5236 C CA . ASP B 1 327 ? -13.505 16.005 67.029 1.00 17.62 327 ASP B CA 1
ATOM 5237 C C . ASP B 1 327 ? -12.633 14.763 66.819 1.00 23.21 327 ASP B C 1
ATOM 5238 O O . ASP B 1 327 ? -13.148 13.637 66.737 1.00 38.59 327 ASP B O 1
ATOM 5243 N N . ILE B 1 328 ? -11.301 14.939 66.764 1.00 27.83 328 ILE B N 1
ATOM 5244 C CA . ILE B 1 328 ? -10.396 13.813 66.536 1.00 21.49 328 ILE B CA 1
ATOM 5245 C C . ILE B 1 328 ? -9.937 13.068 67.788 1.00 22.71 328 ILE B C 1
ATOM 5246 O O . ILE B 1 328 ? -9.205 12.087 67.672 1.00 31.73 328 ILE B O 1
ATOM 5251 N N . THR B 1 329 ? -10.296 13.579 68.962 1.00 23.48 329 THR B N 1
ATOM 5252 C CA . THR B 1 329 ? -9.942 13.004 70.248 1.00 25.87 329 THR B CA 1
ATOM 5253 C C . THR B 1 329 ? -11.259 12.801 70.978 1.00 37.30 329 THR B C 1
ATOM 5254 O O . THR B 1 329 ? -12.317 13.150 70.442 1.00 25.16 329 THR B O 1
ATOM 5258 N N . GLU B 1 330 ? -11.226 12.338 72.224 1.00 31.84 330 GLU B N 1
ATOM 5259 C CA . GLU B 1 330 ? -12.478 12.305 72.945 1.00 24.90 330 GLU B CA 1
ATOM 5260 C C . GLU B 1 330 ? -12.972 13.769 72.977 1.00 48.80 330 GLU B C 1
ATOM 5261 O O . GLU B 1 330 ? -12.167 14.699 73.092 1.00 27.80 330 GLU B O 1
ATOM 5267 N N . PRO B 1 331 ? -14.258 14.027 72.812 1.00 36.23 331 PRO B N 1
ATOM 5268 C CA . PRO B 1 331 ? -14.691 15.408 72.807 1.00 26.60 331 PRO B CA 1
ATOM 5269 C C . PRO B 1 331 ? -14.809 16.044 74.182 1.00 27.77 331 PRO B C 1
ATOM 5270 O O . PRO B 1 331 ? -14.926 15.386 75.219 1.00 35.73 331 PRO B O 1
ATOM 5274 N N . PHE B 1 332 ? -14.784 17.359 74.184 1.00 21.00 332 PHE B N 1
ATOM 5275 C CA . PHE B 1 332 ? -14.934 18.117 75.412 1.00 16.62 332 PHE B CA 1
ATOM 5276 C C . PHE B 1 332 ? -16.366 18.542 75.450 1.00 24.33 332 PHE B C 1
ATOM 5277 O O . PHE B 1 332 ? -16.826 19.165 74.486 1.00 27.37 332 PHE B O 1
ATOM 5285 N N . VAL B 1 333 ? -17.051 18.158 76.525 1.00 23.10 333 VAL B N 1
ATOM 5286 C CA . VAL B 1 333 ? -18.480 18.428 76.722 1.00 32.64 333 VAL B CA 1
ATOM 5287 C C . VAL B 1 333 ? -18.705 19.339 77.906 1.00 24.36 333 VAL B C 1
ATOM 5288 O O . VAL B 1 333 ? -18.171 19.081 78.975 1.00 34.67 333 VAL B O 1
ATOM 5292 N N . LEU B 1 334 ? -19.499 20.387 77.709 1.00 26.19 334 LEU B N 1
ATOM 5293 C CA . LEU B 1 334 ? -19.754 21.328 78.770 1.00 25.92 334 LEU B CA 1
ATOM 5294 C C . LEU B 1 334 ? -20.637 20.739 79.854 1.00 37.83 334 LEU B C 1
ATOM 5295 O O . LEU B 1 334 ? -21.611 20.058 79.565 1.00 28.18 334 LEU B O 1
ATOM 5300 N N . SER B 1 335 ? -20.288 20.982 81.099 1.00 20.79 335 SER B N 1
ATOM 5301 C CA . SER B 1 335 ? -21.104 20.545 82.189 1.00 29.04 335 SER B CA 1
ATOM 5302 C C . SER B 1 335 ? -21.195 21.652 83.216 1.00 23.25 335 SER B C 1
ATOM 5303 O O . SER B 1 335 ? -20.192 22.015 83.841 1.00 40.58 335 SER B O 1
ATOM 5306 N N . GLY B 1 336 ? -22.418 22.189 83.374 1.00 27.32 336 GLY B N 1
ATOM 5307 C CA . GLY B 1 336 ? -22.627 23.281 84.298 1.00 29.48 336 GLY B CA 1
ATOM 5308 C C . GLY B 1 336 ? -21.823 24.501 83.841 1.00 40.39 336 GLY B C 1
ATOM 5309 O O . GLY B 1 336 ? -21.346 25.311 84.653 1.00 34.06 336 GLY B O 1
ATOM 5310 N N . GLY B 1 337 ? -21.671 24.617 82.515 1.00 29.99 337 GLY B N 1
ATOM 5311 C CA . GLY B 1 337 ? -20.907 25.738 81.962 1.00 24.42 337 GLY B CA 1
ATOM 5312 C C . GLY B 1 337 ? -19.402 25.561 82.207 1.00 48.55 337 GLY B C 1
ATOM 5313 O O . GLY B 1 337 ? -18.634 26.495 82.115 1.00 32.45 337 GLY B O 1
ATOM 5314 N N . HIS B 1 338 ? -18.963 24.351 82.523 1.00 31.30 338 HIS B N 1
ATOM 5315 C CA . HIS B 1 338 ? -17.562 24.092 82.751 1.00 22.14 338 HIS B CA 1
ATOM 5316 C C . HIS B 1 338 ? -17.086 22.936 81.942 1.00 30.52 338 HIS B C 1
ATOM 5317 O O . HIS B 1 338 ? -17.891 22.127 81.505 1.00 28.48 338 HIS B O 1
ATOM 5324 N N . LEU B 1 339 ? -15.760 22.856 81.852 1.00 30.36 339 LEU B N 1
ATOM 5325 C CA . LEU B 1 339 ? -15.029 21.789 81.177 1.00 22.79 339 LEU B CA 1
ATOM 5326 C C . LEU B 1 339 ? -14.086 21.165 82.233 1.00 29.49 339 LEU B C 1
ATOM 5327 O O . LEU B 1 339 ? -13.471 21.871 83.036 1.00 28.55 339 LEU B O 1
ATOM 5332 N N . PRO B 1 340 ? -13.996 19.831 82.278 1.00 24.39 340 PRO B N 1
ATOM 5333 C CA . PRO B 1 340 ? -13.135 19.169 83.236 1.00 19.77 340 PRO B CA 1
ATOM 5334 C C . PRO B 1 340 ? -11.680 19.206 82.783 1.00 19.31 340 PRO B C 1
ATOM 5335 O O . PRO B 1 340 ? -11.350 19.019 81.595 1.00 26.28 340 PRO B O 1
ATOM 5339 N N . VAL B 1 341 ? -10.778 19.417 83.723 1.00 24.41 341 VAL B N 1
ATOM 5340 C CA . VAL B 1 341 ? -9.380 19.402 83.364 1.00 17.01 341 VAL B CA 1
ATOM 5341 C C . VAL B 1 341 ? -8.946 17.953 83.095 1.00 31.31 341 VAL B C 1
ATOM 5342 O O . VAL B 1 341 ? -9.272 17.066 83.873 1.00 35.34 341 VAL B O 1
ATOM 5346 N N . PRO B 1 342 ? -8.238 17.679 81.998 1.00 32.31 342 PRO B N 1
ATOM 5347 C CA . PRO B 1 342 ? -7.813 16.297 81.715 1.00 27.38 342 PRO B CA 1
ATOM 5348 C C . PRO B 1 342 ? -6.890 15.705 82.794 1.00 24.88 342 PRO B C 1
ATOM 5349 O O . PRO B 1 342 ? -6.044 16.406 83.363 1.00 23.79 342 PRO B O 1
ATOM 5353 N N . THR B 1 343 ? -7.033 14.394 83.075 1.00 26.08 343 THR B N 1
ATOM 5354 C CA . THR B 1 343 ? -6.251 13.720 84.137 1.00 30.81 343 THR B CA 1
ATOM 5355 C C . THR B 1 343 ? -5.122 12.790 83.749 1.00 36.84 343 THR B C 1
ATOM 5356 O O . THR B 1 343 ? -4.261 12.467 84.588 1.00 42.23 343 THR B O 1
ATOM 5360 N N . GLY B 1 344 ? -5.121 12.313 82.526 1.00 27.96 344 GLY B N 1
ATOM 5361 C CA . GLY B 1 344 ? -4.018 11.423 82.178 1.00 30.70 344 GLY B CA 1
ATOM 5362 C C . GLY B 1 344 ? -2.680 12.127 81.908 1.00 26.06 344 GLY B C 1
ATOM 5363 O O . GLY B 1 344 ? -2.550 13.342 82.006 1.00 37.54 344 GLY B O 1
ATOM 5364 N N . PRO B 1 345 ? -1.683 11.320 81.538 1.00 34.17 345 PRO B N 1
ATOM 5365 C CA . PRO B 1 345 ? -0.367 11.787 81.223 1.00 36.00 345 PRO B CA 1
ATOM 5366 C C . PRO B 1 345 ? -0.416 12.617 79.982 1.00 28.56 345 PRO B C 1
ATOM 5367 O O . PRO B 1 345 ? -1.290 12.407 79.129 1.00 25.29 345 PRO B O 1
ATOM 5371 N N . GLY B 1 346 ? 0.530 13.544 79.893 1.00 23.19 346 GLY B N 1
ATOM 5372 C CA . GLY B 1 346 ? 0.592 14.430 78.748 1.00 19.67 346 GLY B CA 1
ATOM 5373 C C . GLY B 1 346 ? -0.729 15.183 78.607 1.00 18.75 346 GLY B C 1
ATOM 5374 O O . GLY B 1 346 ? -1.342 15.577 79.584 1.00 17.23 346 GLY B O 1
ATOM 5375 N N . LEU B 1 347 ? -1.146 15.400 77.367 1.00 23.51 347 LEU B N 1
ATOM 5376 C CA . LEU B 1 347 ? -2.383 16.109 77.066 1.00 17.86 347 LEU B CA 1
ATOM 5377 C C . LEU B 1 347 ? -3.580 15.464 77.719 1.00 23.79 347 LEU B C 1
ATOM 5378 O O . LEU B 1 347 ? -4.581 16.128 77.928 1.00 26.88 347 LEU B O 1
ATOM 5383 N N . GLY B 1 348 ? -3.476 14.171 78.033 1.00 27.00 348 GLY B N 1
ATOM 5384 C CA . GLY B 1 348 ? -4.593 13.497 78.657 1.00 20.05 348 GLY B CA 1
ATOM 5385 C C . GLY B 1 348 ? -5.572 13.098 77.557 1.00 30.86 348 GLY B C 1
ATOM 5386 O O . GLY B 1 348 ? -6.622 12.499 77.770 1.00 28.24 348 GLY B O 1
ATOM 5387 N N . VAL B 1 349 ? -5.170 13.359 76.329 1.00 24.85 349 VAL B N 1
ATOM 5388 C CA . VAL B 1 349 ? -5.980 12.982 75.186 1.00 14.90 349 VAL B CA 1
ATOM 5389 C C . VAL B 1 349 ? -5.080 12.578 74.043 1.00 24.65 349 VAL B C 1
ATOM 5390 O O . VAL B 1 349 ? -3.900 12.889 74.012 1.00 27.18 349 VAL B O 1
ATOM 5394 N N . ALA B 1 350 ? -5.675 11.940 73.055 1.00 23.77 350 ALA B N 1
ATOM 5395 C CA . ALA B 1 350 ? -4.952 11.539 71.860 1.00 14.49 350 ALA B CA 1
ATOM 5396 C C . ALA B 1 350 ? -5.951 11.335 70.744 1.00 17.96 350 ALA B C 1
ATOM 5397 O O . ALA B 1 350 ? -7.112 11.046 70.968 1.00 29.51 350 ALA B O 1
ATOM 5399 N N . PRO B 1 351 ? -5.478 11.495 69.533 1.00 22.81 351 PRO B N 1
ATOM 5400 C CA . PRO B 1 351 ? -6.346 11.345 68.394 1.00 26.24 351 PRO B CA 1
ATOM 5401 C C . PRO B 1 351 ? -6.752 9.900 68.190 1.00 26.18 351 PRO B C 1
ATOM 5402 O O . PRO B 1 351 ? -5.957 8.988 68.454 1.00 27.20 351 PRO B O 1
ATOM 5406 N N . ILE B 1 352 ? -7.984 9.743 67.722 1.00 32.71 352 ILE B N 1
ATOM 5407 C CA . ILE B 1 352 ? -8.551 8.471 67.324 1.00 21.61 352 ILE B CA 1
ATOM 5408 C C . ILE B 1 352 ? -8.107 8.297 65.858 1.00 25.69 352 ILE B C 1
ATOM 5409 O O . ILE B 1 352 ? -8.388 9.088 64.949 1.00 26.50 352 ILE B O 1
ATOM 5414 N N . PRO B 1 353 ? -7.307 7.293 65.663 1.00 25.26 353 PRO B N 1
ATOM 5415 C CA . PRO B 1 353 ? -6.694 7.040 64.390 1.00 18.17 353 PRO B CA 1
ATOM 5416 C C . PRO B 1 353 ? -7.586 7.170 63.188 1.00 42.80 353 PRO B C 1
ATOM 5417 O O . PRO B 1 353 ? -7.240 7.875 62.231 1.00 25.03 353 PRO B O 1
ATOM 5421 N N . GLU B 1 354 ? -8.704 6.469 63.210 1.00 22.05 354 GLU B N 1
ATOM 5422 C CA . GLU B 1 354 ? -9.562 6.544 62.040 1.00 23.86 354 GLU B CA 1
ATOM 5423 C C . GLU B 1 354 ? -10.129 7.913 61.829 1.00 19.71 354 GLU B C 1
ATOM 5424 O O . GLU B 1 354 ? -10.356 8.334 60.700 1.00 31.14 354 GLU B O 1
ATOM 5430 N N . LEU B 1 355 ? -10.394 8.589 62.935 1.00 22.96 355 LEU B N 1
ATOM 5431 C CA . LEU B 1 355 ? -10.942 9.923 62.909 1.00 25.85 355 LEU B CA 1
ATOM 5432 C C . LEU B 1 355 ? -9.915 10.887 62.309 1.00 31.96 355 LEU B C 1
ATOM 5433 O O . LEU B 1 355 ? -10.176 11.692 61.408 1.00 28.68 355 LEU B O 1
ATOM 5438 N N . LEU B 1 356 ? -8.694 10.765 62.792 1.00 27.77 356 LEU B N 1
ATOM 5439 C CA . LEU B 1 356 ? -7.656 11.631 62.308 1.00 18.85 356 LEU B CA 1
ATOM 5440 C C . LEU B 1 356 ? -7.342 11.370 60.865 1.00 29.08 356 LEU B C 1
ATOM 5441 O O . LEU B 1 356 ? -7.187 12.259 60.016 1.00 24.74 356 LEU B O 1
ATOM 5446 N N . ASP B 1 357 ? -7.187 10.103 60.588 1.00 30.57 357 ASP B N 1
ATOM 5447 C CA . ASP B 1 357 ? -6.854 9.766 59.232 1.00 22.10 357 ASP B CA 1
ATOM 5448 C C . ASP B 1 357 ? -7.912 10.313 58.280 1.00 38.69 357 ASP B C 1
ATOM 5449 O O . ASP B 1 357 ? -7.660 10.712 57.141 1.00 33.94 357 ASP B O 1
ATOM 5454 N N . GLU B 1 358 ? -9.150 10.353 58.721 1.00 32.74 358 GLU B N 1
ATOM 5455 C CA . GLU B 1 358 ? -10.155 10.842 57.807 1.00 25.16 358 GLU B CA 1
ATOM 5456 C C . GLU B 1 358 ? -10.045 12.294 57.428 1.00 46.49 358 GLU B C 1
ATOM 5457 O O . GLU B 1 358 ? -10.433 12.618 56.313 1.00 31.87 358 GLU B O 1
ATOM 5463 N N . VAL B 1 359 ? -9.523 13.141 58.334 1.00 30.22 359 VAL B N 1
ATOM 5464 C CA . VAL B 1 359 ? -9.364 14.576 58.070 1.00 27.05 359 VAL B CA 1
ATOM 5465 C C . VAL B 1 359 ? -7.970 14.964 57.593 1.00 27.58 359 VAL B C 1
ATOM 5466 O O . VAL B 1 359 ? -7.666 16.132 57.273 1.00 30.24 359 VAL B O 1
ATOM 5470 N N . THR B 1 360 ? -7.109 13.975 57.539 1.00 26.44 360 THR B N 1
ATOM 5471 C CA . THR B 1 360 ? -5.744 14.212 57.185 1.00 33.79 360 THR B CA 1
ATOM 5472 C C . THR B 1 360 ? -5.598 14.486 55.717 1.00 34.05 360 THR B C 1
ATOM 5473 O O . THR B 1 360 ? -6.065 13.713 54.894 1.00 40.64 360 THR B O 1
ATOM 5477 N N . THR B 1 361 ? -4.940 15.573 55.363 1.00 30.63 361 THR B N 1
ATOM 5478 C CA . THR B 1 361 ? -4.768 15.867 53.948 1.00 33.99 361 THR B CA 1
ATOM 5479 C C . THR B 1 361 ? -3.374 15.589 53.439 1.00 46.75 361 THR B C 1
ATOM 5480 O O . THR B 1 361 ? -3.201 15.441 52.244 1.00 30.53 361 THR B O 1
ATOM 5484 N N . ALA B 1 362 ? -2.392 15.566 54.341 1.00 47.91 362 ALA B N 1
ATOM 5485 C CA . ALA B 1 362 ? -0.988 15.338 54.001 1.00 34.48 362 ALA B CA 1
ATOM 5486 C C . ALA B 1 362 ? -0.207 15.027 55.257 1.00 22.66 362 ALA B C 1
ATOM 5487 O O . ALA B 1 362 ? -0.602 15.455 56.349 1.00 32.38 362 ALA B O 1
ATOM 5489 N N . LYS B 1 363 ? 0.871 14.259 55.082 1.00 24.88 363 LYS B N 1
ATOM 5490 C CA . LYS B 1 363 ? 1.687 13.799 56.208 1.00 22.48 363 LYS B CA 1
ATOM 5491 C C . LYS B 1 363 ? 3.083 13.564 55.708 1.00 31.82 363 LYS B C 1
ATOM 5492 O O . LYS B 1 363 ? 3.277 13.113 54.572 1.00 25.81 363 LYS B O 1
ATOM 5498 N N . VAL B 1 364 ? 4.056 13.839 56.553 1.00 29.28 364 VAL B N 1
ATOM 5499 C CA . VAL B 1 364 ? 5.457 13.656 56.194 1.00 28.80 364 VAL B CA 1
ATOM 5500 C C . VAL B 1 364 ? 6.267 13.387 57.435 1.00 24.95 364 VAL B C 1
ATOM 5501 O O . VAL B 1 364 ? 6.030 13.972 58.493 1.00 30.96 364 VAL B O 1
ATOM 5505 N N . TRP B 1 365 ? 7.231 12.491 57.294 1.00 36.38 365 TRP B N 1
ATOM 5506 C CA . TRP B 1 365 ? 8.082 12.163 58.401 1.00 26.03 365 TRP B CA 1
ATOM 5507 C C . TRP B 1 365 ? 9.387 12.921 58.280 1.00 43.69 365 TRP B C 1
ATOM 5508 O O . TRP B 1 365 ? 10.051 12.861 57.235 1.00 31.53 365 TRP B O 1
ATOM 5519 N N . ILE B 1 366 ? 9.738 13.637 59.345 1.00 28.43 366 ILE B N 1
ATOM 5520 C CA . ILE B 1 366 ? 10.980 14.401 59.388 1.00 22.79 366 ILE B CA 1
ATOM 5521 C C . ILE B 1 366 ? 11.888 13.776 60.447 1.00 24.92 366 ILE B C 1
ATOM 5522 O O . ILE B 1 366 ? 11.695 13.894 61.662 1.00 29.61 366 ILE B O 1
ATOM 5527 N N . GLY B 1 367 ? 12.855 13.025 59.944 1.00 23.67 367 GLY B N 1
ATOM 5528 C CA . GLY B 1 367 ? 13.814 12.367 60.813 1.00 32.10 367 GLY B CA 1
ATOM 5529 C C . GLY B 1 367 ? 15.214 12.839 60.464 1.00 40.61 367 GLY B C 1
ATOM 5530 O O . GLY B 1 367 ? 15.389 13.717 59.608 1.00 40.12 367 GLY B O 1
ATOM 5531 N N . SER B 1 368 ? 16.232 12.304 61.133 1.00 93.62 368 SER B N 1
ATOM 5532 C CA . SER B 1 368 ? 17.564 12.768 60.782 1.00 87.81 368 SER B CA 1
ATOM 5533 C C . SER B 1 368 ? 17.913 12.266 59.378 1.00 100.00 368 SER B C 1
ATOM 5534 O O . SER B 1 368 ? 18.335 13.093 58.541 1.00 100.00 368 SER B O 1
ATOM 5538 N N . MET C 1 1 ? -1.555 12.605 95.378 1.00 60.81 1 MET C N 1
ATOM 5539 C CA . MET C 1 1 ? -1.056 12.009 96.615 1.00 57.30 1 MET C CA 1
ATOM 5540 C C . MET C 1 1 ? -1.848 12.450 97.845 1.00 37.06 1 MET C C 1
ATOM 5541 O O . MET C 1 1 ? -2.605 13.432 97.827 1.00 77.77 1 MET C O 1
ATOM 5546 N N . LYS C 1 2 ? -1.681 11.685 98.920 1.00 67.38 2 LYS C N 1
ATOM 5547 C CA . LYS C 1 2 ? -2.290 12.014 100.190 1.00 83.77 2 LYS C CA 1
ATOM 5548 C C . LYS C 1 2 ? -1.146 12.043 101.157 1.00 83.56 2 LYS C C 1
ATOM 5549 O O . LYS C 1 2 ? -0.203 11.234 101.079 1.00 43.30 2 LYS C O 1
ATOM 5555 N N . LEU C 1 3 ? -1.188 13.030 102.008 1.00 74.35 3 LEU C N 1
ATOM 5556 C CA . LEU C 1 3 ? -0.122 13.112 102.938 1.00 68.25 3 LEU C CA 1
ATOM 5557 C C . LEU C 1 3 ? -0.447 12.248 104.143 1.00 38.34 3 LEU C C 1
ATOM 5558 O O . LEU C 1 3 ? -1.477 12.431 104.811 1.00 75.72 3 LEU C O 1
ATOM 5563 N N . SER C 1 4 ? 0.444 11.290 104.390 1.00 39.32 4 SER C N 1
ATOM 5564 C CA . SER C 1 4 ? 0.295 10.412 105.541 1.00 55.62 4 SER C CA 1
ATOM 5565 C C . SER C 1 4 ? 0.747 11.119 106.814 1.00 45.92 4 SER C C 1
ATOM 5566 O O . SER C 1 4 ? 0.072 11.041 107.848 1.00 57.41 4 SER C O 1
ATOM 5569 N N . GLY C 1 5 ? 1.898 11.809 106.705 1.00 37.53 5 GLY C N 1
ATOM 5570 C CA . GLY C 1 5 ? 2.436 12.546 107.813 1.00 28.52 5 GLY C CA 1
ATOM 5571 C C . GLY C 1 5 ? 3.792 13.094 107.481 1.00 35.77 5 GLY C C 1
ATOM 5572 O O . GLY C 1 5 ? 4.319 12.902 106.371 1.00 32.18 5 GLY C O 1
ATOM 5573 N N . VAL C 1 6 ? 4.338 13.761 108.494 1.00 30.68 6 VAL C N 1
ATOM 5574 C CA . VAL C 1 6 ? 5.621 14.394 108.406 1.00 36.18 6 VAL C CA 1
ATOM 5575 C C . VAL C 1 6 ? 6.400 14.294 109.676 1.00 26.24 6 VAL C C 1
ATOM 5576 O O . VAL C 1 6 ? 5.935 14.557 110.799 1.00 34.39 6 VAL C O 1
ATOM 5580 N N . GLU C 1 7 ? 7.642 13.979 109.430 1.00 31.12 7 GLU C N 1
ATOM 5581 C CA . GLU C 1 7 ? 8.567 13.926 110.503 1.00 40.53 7 GLU C CA 1
ATOM 5582 C C . GLU C 1 7 ? 9.391 15.185 110.491 1.00 48.97 7 GLU C C 1
ATOM 5583 O O . GLU C 1 7 ? 10.058 15.509 109.515 1.00 41.48 7 GLU C O 1
ATOM 5589 N N . LEU C 1 8 ? 9.318 15.875 111.604 1.00 34.21 8 LEU C N 1
ATOM 5590 C CA . LEU C 1 8 ? 10.013 17.090 111.844 1.00 33.47 8 LEU C CA 1
ATOM 5591 C C . LEU C 1 8 ? 11.236 16.760 112.659 1.00 46.12 8 LEU C C 1
ATOM 5592 O O . LEU C 1 8 ? 11.152 16.267 113.776 1.00 38.74 8 LEU C O 1
ATOM 5597 N N . ARG C 1 9 ? 12.375 17.072 112.105 1.00 34.99 9 ARG C N 1
ATOM 5598 C CA . ARG C 1 9 ? 13.628 16.762 112.758 1.00 35.88 9 ARG C CA 1
ATOM 5599 C C . ARG C 1 9 ? 14.544 17.937 112.951 1.00 38.45 9 ARG C C 1
ATOM 5600 O O . ARG C 1 9 ? 14.851 18.622 111.984 1.00 45.16 9 ARG C O 1
ATOM 5608 N N . ARG C 1 10 ? 15.053 18.105 114.170 1.00 55.09 10 ARG C N 1
ATOM 5609 C CA . ARG C 1 10 ? 16.012 19.168 114.461 1.00 30.10 10 ARG C CA 1
ATOM 5610 C C . ARG C 1 10 ? 17.430 18.649 114.261 1.00 46.03 10 ARG C C 1
ATOM 5611 O O . ARG C 1 10 ? 17.786 17.535 114.654 1.00 38.34 10 ARG C O 1
ATOM 5619 N N . VAL C 1 11 ? 18.235 19.428 113.566 1.00 25.66 11 VAL C N 1
ATOM 5620 C CA . VAL C 1 11 ? 19.593 19.023 113.252 1.00 24.13 11 VAL C CA 1
ATOM 5621 C C . VAL C 1 11 ? 20.574 20.144 113.567 1.00 36.77 11 VAL C C 1
ATOM 5622 O O . VAL C 1 11 ? 20.247 21.330 113.502 1.00 42.58 11 VAL C O 1
ATOM 5626 N N . GLN C 1 12 ? 21.778 19.774 113.980 1.00 24.00 12 GLN C N 1
ATOM 5627 C CA . GLN C 1 12 ? 22.757 20.779 114.335 1.00 26.55 12 GLN C CA 1
ATOM 5628 C C . GLN C 1 12 ? 24.035 20.384 113.690 1.00 32.73 12 GLN C C 1
ATOM 5629 O O . GLN C 1 12 ? 24.515 19.310 113.960 1.00 41.08 12 GLN C O 1
ATOM 5635 N N . MET C 1 13 ? 24.573 21.209 112.819 1.00 40.68 13 MET C N 1
ATOM 5636 C CA . MET C 1 13 ? 25.811 20.882 112.145 1.00 25.28 13 MET C CA 1
ATOM 5637 C C . MET C 1 13 ? 26.860 21.963 112.348 1.00 32.46 13 MET C C 1
ATOM 5638 O O . MET C 1 13 ? 26.632 23.138 112.074 1.00 54.94 13 MET C O 1
ATOM 5643 N N . PRO C 1 14 ? 28.012 21.530 112.837 1.00 51.40 14 PRO C N 1
ATOM 5644 C CA . PRO C 1 14 ? 29.118 22.406 113.105 1.00 31.51 14 PRO C CA 1
ATOM 5645 C C . PRO C 1 14 ? 29.743 22.877 111.804 1.00 39.37 14 PRO C C 1
ATOM 5646 O O . PRO C 1 14 ? 29.846 22.122 110.837 1.00 30.77 14 PRO C O 1
ATOM 5650 N N . LEU C 1 15 ? 30.119 24.149 111.770 1.00 34.22 15 LEU C N 1
ATOM 5651 C CA . LEU C 1 15 ? 30.717 24.726 110.586 1.00 29.53 15 LEU C CA 1
ATOM 5652 C C . LEU C 1 15 ? 32.218 24.526 110.604 1.00 30.80 15 LEU C C 1
ATOM 5653 O O . LEU C 1 15 ? 32.856 24.633 111.644 1.00 39.46 15 LEU C O 1
ATOM 5658 N N . VAL C 1 16 ? 32.804 24.289 109.440 1.00 33.74 16 VAL C N 1
ATOM 5659 C CA . VAL C 1 16 ? 34.246 24.153 109.373 1.00 25.11 16 VAL C CA 1
ATOM 5660 C C . VAL C 1 16 ? 35.001 25.380 109.918 1.00 36.12 16 VAL C C 1
ATOM 5661 O O . VAL C 1 16 ? 36.145 25.298 110.340 1.00 48.63 16 VAL C O 1
ATOM 5665 N N . ALA C 1 17 ? 34.373 26.532 109.899 1.00 35.22 17 ALA C N 1
ATOM 5666 C CA . ALA C 1 17 ? 34.951 27.763 110.396 1.00 48.77 17 ALA C CA 1
ATOM 5667 C C . ALA C 1 17 ? 33.764 28.686 110.618 1.00 32.00 17 ALA C C 1
ATOM 5668 O O . ALA C 1 17 ? 32.852 28.688 109.781 1.00 32.10 17 ALA C O 1
ATOM 5670 N N . PRO C 1 18 ? 33.733 29.395 111.756 1.00 47.33 18 PRO C N 1
ATOM 5671 C CA . PRO C 1 18 ? 32.614 30.288 112.053 1.00 41.89 18 PRO C CA 1
ATOM 5672 C C . PRO C 1 18 ? 32.333 31.289 110.919 1.00 35.40 18 PRO C C 1
ATOM 5673 O O . PRO C 1 18 ? 33.234 31.690 110.162 1.00 25.06 18 PRO C O 1
ATOM 5677 N N . PHE C 1 19 ? 31.069 31.669 110.782 1.00 32.79 19 PHE C N 1
ATOM 5678 C CA . PHE C 1 19 ? 30.640 32.536 109.697 1.00 29.94 19 PHE C CA 1
ATOM 5679 C C . PHE C 1 19 ? 30.016 33.820 110.225 1.00 33.28 19 PHE C C 1
ATOM 5680 O O . PHE C 1 19 ? 28.933 33.808 110.828 1.00 25.37 19 PHE C O 1
ATOM 5688 N N . ARG C 1 20 ? 30.721 34.926 110.008 1.00 23.49 20 ARG C N 1
ATOM 5689 C CA . ARG C 1 20 ? 30.239 36.179 110.570 1.00 24.46 20 ARG C CA 1
ATOM 5690 C C . ARG C 1 20 ? 29.592 37.115 109.574 1.00 48.08 20 ARG C C 1
ATOM 5691 O O . ARG C 1 20 ? 30.145 37.424 108.529 1.00 24.62 20 ARG C O 1
ATOM 5699 N N . THR C 1 21 ? 28.408 37.577 109.911 1.00 29.83 21 THR C N 1
ATOM 5700 C CA . THR C 1 21 ? 27.741 38.540 109.079 1.00 24.19 21 THR C CA 1
ATOM 5701 C C . THR C 1 21 ? 27.436 39.735 109.952 1.00 25.17 21 THR C C 1
ATOM 5702 O O . THR C 1 21 ? 27.787 39.744 111.136 1.00 29.42 21 THR C O 1
ATOM 5706 N N . SER C 1 22 ? 26.749 40.723 109.362 1.00 28.71 22 SER C N 1
ATOM 5707 C CA . SER C 1 22 ? 26.370 41.929 110.085 1.00 23.20 22 SER C CA 1
ATOM 5708 C C . SER C 1 22 ? 25.408 41.613 111.208 1.00 28.81 22 SER C C 1
ATOM 5709 O O . SER C 1 22 ? 25.289 42.398 112.153 1.00 33.23 22 SER C O 1
ATOM 5712 N N . PHE C 1 23 ? 24.683 40.478 111.116 1.00 21.59 23 PHE C N 1
ATOM 5713 C CA . PHE C 1 23 ? 23.781 40.194 112.213 1.00 19.26 23 PHE C CA 1
ATOM 5714 C C . PHE C 1 23 ? 24.426 39.225 113.180 1.00 39.33 23 PHE C C 1
ATOM 5715 O O . PHE C 1 23 ? 23.818 38.828 114.158 1.00 34.34 23 PHE C O 1
ATOM 5723 N N . GLY C 1 24 ? 25.669 38.840 112.941 1.00 34.83 24 GLY C N 1
ATOM 5724 C CA . GLY C 1 24 ? 26.249 37.936 113.911 1.00 24.90 24 GLY C CA 1
ATOM 5725 C C . GLY C 1 24 ? 27.143 36.855 113.350 1.00 45.69 24 GLY C C 1
ATOM 5726 O O . GLY C 1 24 ? 27.414 36.750 112.140 1.00 33.67 24 GLY C O 1
ATOM 5727 N N . THR C 1 25 ? 27.631 36.045 114.291 1.00 30.70 25 THR C N 1
ATOM 5728 C CA . THR C 1 25 ? 28.528 34.939 114.005 1.00 24.34 25 THR C CA 1
ATOM 5729 C C . THR C 1 25 ? 27.873 33.583 114.181 1.00 26.27 25 THR C C 1
ATOM 5730 O O . THR C 1 25 ? 27.166 33.324 115.154 1.00 36.48 25 THR C O 1
ATOM 5734 N N . GLN C 1 26 ? 28.093 32.741 113.173 1.00 26.70 26 GLN C N 1
ATOM 5735 C CA . GLN C 1 26 ? 27.570 31.401 113.150 1.00 24.06 26 GLN C CA 1
ATOM 5736 C C . GLN C 1 26 ? 28.701 30.359 113.270 1.00 31.44 26 GLN C C 1
ATOM 5737 O O . GLN C 1 26 ? 29.649 30.370 112.484 1.00 35.87 26 GLN C O 1
ATOM 5743 N N . SER C 1 27 ? 28.613 29.445 114.255 1.00 25.91 27 SER C N 1
ATOM 5744 C CA . SER C 1 27 ? 29.668 28.452 114.456 1.00 33.94 27 SER C CA 1
ATOM 5745 C C . SER C 1 27 ? 29.149 27.076 114.163 1.00 34.11 27 SER C C 1
ATOM 5746 O O . SER C 1 27 ? 29.880 26.169 113.757 1.00 37.36 27 SER C O 1
ATOM 5749 N N . VAL C 1 28 ? 27.853 26.968 114.403 1.00 24.52 28 VAL C N 1
ATOM 5750 C CA . VAL C 1 28 ? 27.090 25.744 114.241 1.00 24.95 28 VAL C CA 1
ATOM 5751 C C . VAL C 1 28 ? 25.774 26.043 113.541 1.00 39.75 28 VAL C C 1
ATOM 5752 O O . VAL C 1 28 ? 25.086 26.992 113.889 1.00 33.32 28 VAL C O 1
ATOM 5756 N N . ARG C 1 29 ? 25.417 25.222 112.570 1.00 31.37 29 ARG C N 1
ATOM 5757 C CA . ARG C 1 29 ? 24.165 25.392 111.859 1.00 24.38 29 ARG C CA 1
ATOM 5758 C C . ARG C 1 29 ? 23.039 24.581 112.467 1.00 22.33 29 ARG C C 1
ATOM 5759 O O . ARG C 1 29 ? 23.113 23.360 112.510 1.00 34.26 29 ARG C O 1
ATOM 5767 N N . GLU C 1 30 ? 21.986 25.244 112.916 1.00 28.62 30 GLU C N 1
ATOM 5768 C CA . GLU C 1 30 ? 20.809 24.591 113.485 1.00 30.16 30 GLU C CA 1
ATOM 5769 C C . GLU C 1 30 ? 19.704 24.617 112.429 1.00 36.01 30 GLU C C 1
ATOM 5770 O O . GLU C 1 30 ? 19.157 25.660 112.079 1.00 31.76 30 GLU C O 1
ATOM 5776 N N . LEU C 1 31 ? 19.369 23.455 111.919 1.00 27.13 31 LEU C N 1
ATOM 5777 C CA . LEU C 1 31 ? 18.348 23.367 110.913 1.00 30.73 31 LEU C CA 1
ATOM 5778 C C . LEU C 1 31 ? 17.164 22.545 111.349 1.00 52.19 31 LEU C C 1
ATOM 5779 O O . LEU C 1 31 ? 17.151 21.843 112.352 1.00 48.21 31 LEU C O 1
ATOM 5784 N N . LEU C 1 32 ? 16.172 22.628 110.502 1.00 40.17 32 LEU C N 1
ATOM 5785 C CA . LEU C 1 32 ? 14.952 21.887 110.624 1.00 33.22 32 LEU C CA 1
ATOM 5786 C C . LEU C 1 32 ? 14.743 21.137 109.325 1.00 51.92 32 LEU C C 1
ATOM 5787 O O . LEU C 1 32 ? 14.782 21.757 108.247 1.00 30.36 32 LEU C O 1
ATOM 5792 N N . LEU C 1 33 ? 14.536 19.825 109.433 1.00 31.00 33 LEU C N 1
ATOM 5793 C CA . LEU C 1 33 ? 14.303 18.966 108.289 1.00 17.85 33 LEU C CA 1
ATOM 5794 C C . LEU C 1 33 ? 12.972 18.299 108.382 1.00 26.40 33 LEU C C 1
ATOM 5795 O O . LEU C 1 33 ? 12.485 17.987 109.464 1.00 34.03 33 LEU C O 1
ATOM 5800 N N . LEU C 1 34 ? 12.405 18.120 107.203 1.00 32.38 34 LEU C N 1
ATOM 5801 C CA . LEU C 1 34 ? 11.110 17.506 107.037 1.00 25.08 34 LEU C CA 1
ATOM 5802 C C . LEU C 1 34 ? 11.172 16.282 106.141 1.00 33.62 34 LEU C C 1
ATOM 5803 O O . LEU C 1 34 ? 11.738 16.266 105.038 1.00 25.13 34 LEU C O 1
ATOM 5808 N N . ARG C 1 35 ? 10.570 15.236 106.648 1.00 40.05 35 ARG C N 1
ATOM 5809 C CA . ARG C 1 35 ? 10.454 14.028 105.894 1.00 34.41 35 ARG C CA 1
ATOM 5810 C C . ARG C 1 35 ? 8.977 13.786 105.725 1.00 36.78 35 ARG C C 1
ATOM 5811 O O . ARG C 1 35 ? 8.242 13.482 106.675 1.00 31.58 35 ARG C O 1
ATOM 5819 N N . ALA C 1 36 ? 8.547 14.031 104.500 1.00 26.35 36 ALA C N 1
ATOM 5820 C CA . ALA C 1 36 ? 7.152 13.900 104.174 1.00 29.72 36 ALA C CA 1
ATOM 5821 C C . ALA C 1 36 ? 6.809 12.471 103.835 1.00 49.53 36 ALA C C 1
ATOM 5822 O O . ALA C 1 36 ? 7.532 11.779 103.130 1.00 27.04 36 ALA C O 1
ATOM 5824 N N . VAL C 1 37 ? 5.693 12.013 104.331 1.00 40.79 37 VAL C N 1
ATOM 5825 C CA . VAL C 1 37 ? 5.382 10.674 103.985 1.00 39.34 37 VAL C CA 1
ATOM 5826 C C . VAL C 1 37 ? 4.047 10.543 103.317 1.00 40.82 37 VAL C C 1
ATOM 5827 O O . VAL C 1 37 ? 2.981 10.975 103.788 1.00 46.05 37 VAL C O 1
ATOM 5831 N N . THR C 1 38 ? 4.133 9.908 102.187 1.00 36.25 38 THR C N 1
ATOM 5832 C CA . THR C 1 38 ? 2.943 9.688 101.404 1.00 43.71 38 THR C CA 1
ATOM 5833 C C . THR C 1 38 ? 2.798 8.216 101.144 1.00 67.99 38 THR C C 1
ATOM 5834 O O . THR C 1 38 ? 3.752 7.449 101.231 1.00 53.36 38 THR C O 1
ATOM 5838 N N . PRO C 1 39 ? 1.593 7.819 100.831 1.00 69.61 39 PRO C N 1
ATOM 5839 C CA . PRO C 1 39 ? 1.362 6.431 100.554 1.00 59.55 39 PRO C CA 1
ATOM 5840 C C . PRO C 1 39 ? 2.481 5.833 99.674 1.00 85.32 39 PRO C C 1
ATOM 5841 O O . PRO C 1 39 ? 2.964 4.732 99.916 1.00 74.67 39 PRO C O 1
ATOM 5845 N N . ALA C 1 40 ? 2.923 6.558 98.647 1.00 77.12 40 ALA C N 1
ATOM 5846 C CA . ALA C 1 40 ? 3.950 6.077 97.720 1.00 73.39 40 ALA C CA 1
ATOM 5847 C C . ALA C 1 40 ? 5.414 6.022 98.201 1.00 89.56 40 ALA C C 1
ATOM 5848 O O . ALA C 1 40 ? 6.157 5.077 97.926 1.00 82.20 40 ALA C O 1
ATOM 5850 N N . GLY C 1 41 ? 5.863 7.067 98.871 1.00 51.10 41 GLY C N 1
ATOM 5851 C CA . GLY C 1 41 ? 7.229 7.162 99.352 1.00 43.58 41 GLY C CA 1
ATOM 5852 C C . GLY C 1 41 ? 7.393 8.452 100.155 1.00 75.25 41 GLY C C 1
ATOM 5853 O O . GLY C 1 41 ? 6.423 9.033 100.675 1.00 54.98 41 GLY C O 1
ATOM 5854 N N . GLU C 1 42 ? 8.631 8.909 100.259 1.00 38.00 42 GLU C N 1
ATOM 5855 C CA . GLU C 1 42 ? 8.864 10.112 101.023 1.00 55.57 42 GLU C CA 1
ATOM 5856 C C . GLU C 1 42 ? 9.583 11.163 100.220 1.00 48.25 42 GLU C C 1
ATOM 5857 O O . GLU C 1 42 ? 10.040 10.905 99.108 1.00 39.34 42 GLU C O 1
ATOM 5863 N N . GLY C 1 43 ? 9.641 12.347 100.811 1.00 29.19 43 GLY C N 1
ATOM 5864 C CA . GLY C 1 43 ? 10.305 13.488 100.247 1.00 20.58 43 GLY C CA 1
ATOM 5865 C C . GLY C 1 43 ? 10.852 14.270 101.411 1.00 25.38 43 GLY C C 1
ATOM 5866 O O . GLY C 1 43 ? 10.261 14.248 102.485 1.00 24.79 43 GLY C O 1
ATOM 5867 N N . TRP C 1 44 ? 11.977 14.943 101.164 1.00 25.34 44 TRP C N 1
ATOM 5868 C CA . TRP C 1 44 ? 12.650 15.724 102.171 1.00 30.42 44 TRP C CA 1
ATOM 5869 C C . TRP C 1 44 ? 12.571 17.224 101.930 1.00 37.27 44 TRP C C 1
ATOM 5870 O O . TRP C 1 44 ? 12.819 17.667 100.834 1.00 26.30 44 TRP C O 1
ATOM 5881 N N . GLY C 1 45 ? 12.258 17.981 102.968 1.00 23.88 45 GLY C N 1
ATOM 5882 C CA . GLY C 1 45 ? 12.240 19.415 102.913 1.00 36.87 45 GLY C CA 1
ATOM 5883 C C . GLY C 1 45 ? 13.274 19.963 103.905 1.00 38.58 45 GLY C C 1
ATOM 5884 O O . GLY C 1 45 ? 13.581 19.313 104.876 1.00 26.01 45 GLY C O 1
ATOM 5885 N N . GLU C 1 46 ? 13.831 21.152 103.651 1.00 29.12 46 GLU C N 1
ATOM 5886 C CA . GLU C 1 46 ? 14.815 21.807 104.513 1.00 32.02 46 GLU C CA 1
ATOM 5887 C C . GLU C 1 46 ? 14.360 23.234 104.781 1.00 40.51 46 GLU C C 1
ATOM 5888 O O . GLU C 1 46 ? 14.054 23.966 103.857 1.00 30.45 46 GLU C O 1
ATOM 5894 N N . CYS C 1 47 ? 14.294 23.628 106.047 1.00 26.25 47 CYS C N 1
ATOM 5895 C CA . CYS C 1 47 ? 13.891 24.983 106.377 1.00 25.79 47 CYS C CA 1
ATOM 5896 C C . CYS C 1 47 ? 15.141 25.835 106.565 1.00 29.66 47 CYS C C 1
ATOM 5897 O O . CYS C 1 47 ? 16.162 25.337 107.036 1.00 33.70 47 CYS C O 1
ATOM 5900 N N . VAL C 1 48 ? 15.094 27.088 106.109 1.00 31.37 48 VAL C N 1
ATOM 5901 C CA . VAL C 1 48 ? 16.257 27.968 106.172 1.00 25.13 48 VAL C CA 1
ATOM 5902 C C . VAL C 1 48 ? 16.341 28.848 107.399 1.00 31.48 48 VAL C C 1
ATOM 5903 O O . VAL C 1 48 ? 17.288 29.616 107.550 1.00 23.44 48 VAL C O 1
ATOM 5907 N N . THR C 1 49 ? 15.376 28.722 108.295 1.00 24.74 49 THR C N 1
ATOM 5908 C CA . THR C 1 49 ? 15.452 29.513 109.507 1.00 26.55 49 THR C CA 1
ATOM 5909 C C . THR C 1 49 ? 16.734 29.200 110.255 1.00 33.58 49 THR C C 1
ATOM 5910 O O . THR C 1 49 ? 17.434 28.212 110.024 1.00 24.46 49 THR C O 1
ATOM 5914 N N . MET C 1 50 ? 17.010 30.053 111.200 1.00 40.09 50 MET C N 1
ATOM 5915 C CA . MET C 1 50 ? 18.124 29.875 112.086 1.00 38.25 50 MET C CA 1
ATOM 5916 C C . MET C 1 50 ? 17.526 29.833 113.482 1.00 25.01 50 MET C C 1
ATOM 5917 O O . MET C 1 50 ? 16.303 30.002 113.671 1.00 30.33 50 MET C O 1
ATOM 5922 N N . ALA C 1 51 ? 18.376 29.641 114.478 1.00 29.42 51 ALA C N 1
ATOM 5923 C CA . ALA C 1 51 ? 17.855 29.580 115.824 1.00 25.99 51 ALA C CA 1
ATOM 5924 C C . ALA C 1 51 ? 17.057 30.798 116.255 1.00 29.73 51 ALA C C 1
ATOM 5925 O O . ALA C 1 51 ? 15.971 30.667 116.848 1.00 29.73 51 ALA C O 1
ATOM 5927 N N . GLY C 1 52 ? 17.599 32.006 115.941 1.00 35.18 52 GLY C N 1
ATOM 5928 C CA . GLY C 1 52 ? 16.956 33.279 116.301 1.00 28.26 52 GLY C CA 1
ATOM 5929 C C . GLY C 1 52 ? 16.545 34.097 115.099 1.00 23.24 52 GLY C C 1
ATOM 5930 O O . GLY C 1 52 ? 17.044 33.861 113.995 1.00 29.24 52 GLY C O 1
ATOM 5931 N N . PRO C 1 53 ? 15.630 35.051 115.328 1.00 38.28 53 PRO C N 1
ATOM 5932 C CA . PRO C 1 53 ? 15.061 35.923 114.285 1.00 26.10 53 PRO C CA 1
ATOM 5933 C C . PRO C 1 53 ? 15.973 37.106 113.977 1.00 28.85 53 PRO C C 1
ATOM 5934 O O . PRO C 1 53 ? 15.590 38.267 114.155 1.00 32.15 53 PRO C O 1
ATOM 5938 N N . LEU C 1 54 ? 17.187 36.780 113.512 1.00 20.20 54 LEU C N 1
ATOM 5939 C CA . LEU C 1 54 ? 18.169 37.793 113.218 1.00 26.14 54 LEU C CA 1
ATOM 5940 C C . LEU C 1 54 ? 18.327 38.143 111.768 1.00 35.61 54 LEU C C 1
ATOM 5941 O O . LEU C 1 54 ? 18.838 39.210 111.467 1.00 22.91 54 LEU C O 1
ATOM 5946 N N . TYR C 1 55 ? 17.985 37.236 110.866 1.00 23.33 55 TYR C N 1
ATOM 5947 C CA . TYR C 1 55 ? 18.087 37.564 109.430 1.00 27.61 55 TYR C CA 1
ATOM 5948 C C . TYR C 1 55 ? 16.693 38.012 108.977 1.00 32.68 55 TYR C C 1
ATOM 5949 O O . TYR C 1 55 ? 16.528 38.923 108.155 1.00 32.98 55 TYR C O 1
ATOM 5958 N N . SER C 1 56 ? 15.688 37.335 109.575 1.00 26.58 56 SER C N 1
ATOM 5959 C CA . SER C 1 56 ? 14.279 37.578 109.348 1.00 24.73 56 SER C CA 1
ATOM 5960 C C . SER C 1 56 ? 13.485 37.286 110.594 1.00 22.21 56 SER C C 1
ATOM 5961 O O . SER C 1 56 ? 14.044 36.839 111.586 1.00 22.47 56 SER C O 1
ATOM 5964 N N . SER C 1 57 ? 12.184 37.542 110.547 1.00 19.35 57 SER C N 1
ATOM 5965 C CA . SER C 1 57 ? 11.375 37.297 111.706 1.00 28.44 57 SER C CA 1
ATOM 5966 C C . SER C 1 57 ? 11.208 35.787 112.009 1.00 28.44 57 SER C C 1
ATOM 5967 O O . SER C 1 57 ? 10.874 35.401 113.129 1.00 29.10 57 SER C O 1
ATOM 5970 N N . GLU C 1 58 ? 11.465 34.925 111.022 1.00 27.19 58 GLU C N 1
ATOM 5971 C CA . GLU C 1 58 ? 11.345 33.495 111.213 1.00 21.58 58 GLU C CA 1
ATOM 5972 C C . GLU C 1 58 ? 12.538 32.861 111.921 1.00 33.12 58 GLU C C 1
ATOM 5973 O O . GLU C 1 58 ? 13.705 33.212 111.690 1.00 28.90 58 GLU C O 1
ATOM 5979 N N . TYR C 1 59 ? 12.233 31.893 112.791 1.00 29.34 59 TYR C N 1
ATOM 5980 C CA . TYR C 1 59 ? 13.272 31.167 113.513 1.00 28.44 59 TYR C CA 1
ATOM 5981 C C . TYR C 1 59 ? 12.855 29.712 113.748 1.00 30.80 59 TYR C C 1
ATOM 5982 O O . TYR C 1 59 ? 11.670 29.363 113.742 1.00 33.69 59 TYR C O 1
ATOM 5991 N N . ASN C 1 60 ? 13.852 28.863 113.887 1.00 30.21 60 ASN C N 1
ATOM 5992 C CA . ASN C 1 60 ? 13.676 27.418 114.068 1.00 21.20 60 ASN C CA 1
ATOM 5993 C C . ASN C 1 60 ? 12.474 27.009 114.915 1.00 26.76 60 ASN C C 1
ATOM 5994 O O . ASN C 1 60 ? 11.561 26.302 114.474 1.00 26.45 60 ASN C O 1
ATOM 5999 N N . ASP C 1 61 ? 12.401 27.484 116.153 1.00 27.35 61 ASP C N 1
ATOM 6000 C CA . ASP C 1 61 ? 11.255 27.060 116.931 1.00 24.32 61 ASP C CA 1
ATOM 6001 C C . ASP C 1 61 ? 9.946 27.538 116.397 1.00 27.67 61 ASP C C 1
ATOM 6002 O O . ASP C 1 61 ? 8.944 26.812 116.460 1.00 35.20 61 ASP C O 1
ATOM 6007 N N . GLY C 1 62 ? 9.932 28.776 115.915 1.00 30.35 62 GLY C N 1
ATOM 6008 C CA . GLY C 1 62 ? 8.689 29.350 115.382 1.00 26.35 62 GLY C CA 1
ATOM 6009 C C . GLY C 1 62 ? 8.215 28.524 114.198 1.00 16.63 62 GLY C C 1
ATOM 6010 O O . GLY C 1 62 ? 7.017 28.246 114.023 1.00 20.72 62 GLY C O 1
ATOM 6011 N N . ALA C 1 63 ? 9.191 28.153 113.365 1.00 14.32 63 ALA C N 1
ATOM 6012 C CA . ALA C 1 63 ? 8.888 27.384 112.160 1.00 23.69 63 ALA C CA 1
ATOM 6013 C C . ALA C 1 63 ? 8.287 26.029 112.501 1.00 49.28 63 ALA C C 1
ATOM 6014 O O . ALA C 1 63 ? 7.276 25.569 111.937 1.00 31.30 63 ALA C O 1
ATOM 6016 N N . GLU C 1 64 ? 8.938 25.365 113.438 1.00 33.41 64 GLU C N 1
ATOM 6017 C CA . GLU C 1 64 ? 8.470 24.082 113.860 1.00 27.25 64 GLU C CA 1
ATOM 6018 C C . GLU C 1 64 ? 7.062 24.192 114.422 1.00 21.54 64 GLU C C 1
ATOM 6019 O O . GLU C 1 64 ? 6.134 23.442 114.108 1.00 30.15 64 GLU C O 1
ATOM 6025 N N . HIS C 1 65 ? 6.858 25.196 115.244 1.00 40.03 65 HIS C N 1
ATOM 6026 C CA . HIS C 1 65 ? 5.539 25.334 115.794 1.00 22.02 65 HIS C CA 1
ATOM 6027 C C . HIS C 1 65 ? 4.445 25.565 114.771 1.00 42.59 65 HIS C C 1
ATOM 6028 O O . HIS C 1 65 ? 3.371 24.949 114.802 1.00 23.94 65 HIS C O 1
ATOM 6035 N N . VAL C 1 66 ? 4.675 26.499 113.861 1.00 31.01 66 VAL C N 1
ATOM 6036 C CA . VAL C 1 66 ? 3.624 26.769 112.897 1.00 33.01 66 VAL C CA 1
ATOM 6037 C C . VAL C 1 66 ? 3.355 25.572 111.990 1.00 16.08 66 VAL C C 1
ATOM 6038 O O . VAL C 1 66 ? 2.214 25.292 111.596 1.00 29.10 66 VAL C O 1
ATOM 6042 N N . LEU C 1 67 ? 4.435 24.867 111.669 1.00 24.87 67 LEU C N 1
ATOM 6043 C CA . LEU C 1 67 ? 4.309 23.699 110.838 1.00 25.46 67 LEU C CA 1
ATOM 6044 C C . LEU C 1 67 ? 3.466 22.652 111.552 1.00 36.32 67 LEU C C 1
ATOM 6045 O O . LEU C 1 67 ? 2.537 22.054 110.994 1.00 29.48 67 LEU C O 1
ATOM 6050 N N . ARG C 1 68 ? 3.805 22.442 112.814 1.00 29.37 68 ARG C N 1
ATOM 6051 C CA . ARG C 1 68 ? 3.116 21.422 113.603 1.00 33.94 68 ARG C CA 1
ATOM 6052 C C . ARG C 1 68 ? 1.672 21.675 113.802 1.00 44.08 68 ARG C C 1
ATOM 6053 O O . ARG C 1 68 ? 0.860 20.791 113.572 1.00 36.10 68 ARG C O 1
ATOM 6061 N N . HIS C 1 69 ? 1.388 22.856 114.323 1.00 27.64 69 HIS C N 1
ATOM 6062 C CA . HIS C 1 69 ? 0.028 23.240 114.675 1.00 23.28 69 HIS C CA 1
ATOM 6063 C C . HIS C 1 69 ? -0.877 23.798 113.615 1.00 40.61 69 HIS C C 1
ATOM 6064 O O . HIS C 1 69 ? -2.096 23.829 113.835 1.00 25.74 69 HIS C O 1
ATOM 6071 N N . TYR C 1 70 ? -0.291 24.292 112.533 1.00 31.72 70 TYR C N 1
ATOM 6072 C CA . TYR C 1 70 ? -1.113 24.919 111.534 1.00 26.03 70 TYR C CA 1
ATOM 6073 C C . TYR C 1 70 ? -0.894 24.362 110.127 1.00 42.47 70 TYR C C 1
ATOM 6074 O O . TYR C 1 70 ? -1.821 23.870 109.481 1.00 26.62 70 TYR C O 1
ATOM 6083 N N . LEU C 1 71 ? 0.340 24.437 109.650 1.00 29.94 71 LEU C N 1
ATOM 6084 C CA . LEU C 1 71 ? 0.662 24.050 108.298 1.00 30.12 71 LEU C CA 1
ATOM 6085 C C . LEU C 1 71 ? 0.432 22.609 107.963 1.00 36.04 71 LEU C C 1
ATOM 6086 O O . LEU C 1 71 ? -0.319 22.294 107.049 1.00 31.97 71 LEU C O 1
ATOM 6091 N N . ILE C 1 72 ? 1.139 21.750 108.684 1.00 25.43 72 ILE C N 1
ATOM 6092 C CA . ILE C 1 72 ? 1.044 20.332 108.436 1.00 26.54 72 ILE C CA 1
ATOM 6093 C C . ILE C 1 72 ? -0.377 19.833 108.580 1.00 36.97 72 ILE C C 1
ATOM 6094 O O . ILE C 1 72 ? -0.940 19.157 107.700 1.00 32.77 72 ILE C O 1
ATOM 6099 N N . PRO C 1 73 ? -0.970 20.195 109.698 1.00 28.10 73 PRO C N 1
ATOM 6100 C CA . PRO C 1 73 ? -2.343 19.833 109.912 1.00 23.60 73 PRO C CA 1
ATOM 6101 C C . PRO C 1 73 ? -3.193 20.222 108.697 1.00 50.04 73 PRO C C 1
ATOM 6102 O O . PRO C 1 73 ? -4.069 19.465 108.275 1.00 30.75 73 PRO C O 1
ATOM 6106 N N . ALA C 1 74 ? -2.932 21.383 108.086 1.00 37.92 74 ALA C N 1
ATOM 6107 C CA . ALA C 1 74 ? -3.741 21.772 106.934 1.00 31.19 74 ALA C CA 1
ATOM 6108 C C . ALA C 1 74 ? -3.509 20.827 105.767 1.00 51.29 74 ALA C C 1
ATOM 6109 O O . ALA C 1 74 ? -4.423 20.461 105.050 1.00 31.20 74 ALA C O 1
ATOM 6111 N N . LEU C 1 75 ? -2.273 20.396 105.557 1.00 40.54 75 LEU C N 1
ATOM 6112 C CA . LEU C 1 75 ? -2.059 19.489 104.439 1.00 21.75 75 LEU C CA 1
ATOM 6113 C C . LEU C 1 75 ? -2.610 18.101 104.717 1.00 56.70 75 LEU C C 1
ATOM 6114 O O . LEU C 1 75 ? -3.093 17.406 103.823 1.00 35.25 75 LEU C O 1
ATOM 6119 N N . LEU C 1 76 ? -2.520 17.678 105.960 1.00 46.44 76 LEU C N 1
ATOM 6120 C CA . LEU C 1 76 ? -3.052 16.368 106.220 1.00 57.99 76 LEU C CA 1
ATOM 6121 C C . LEU C 1 76 ? -4.544 16.342 105.943 1.00 41.54 76 LEU C C 1
ATOM 6122 O O . LEU C 1 76 ? -5.068 15.326 105.473 1.00 76.95 76 LEU C O 1
ATOM 6127 N N . ALA C 1 77 ? -5.195 17.473 106.226 1.00 44.02 77 ALA C N 1
ATOM 6128 C CA . ALA C 1 77 ? -6.635 17.620 106.062 1.00 37.94 77 ALA C CA 1
ATOM 6129 C C . ALA C 1 77 ? -7.135 17.598 104.626 1.00 43.68 77 ALA C C 1
ATOM 6130 O O . ALA C 1 77 ? -8.319 17.448 104.331 1.00 61.55 77 ALA C O 1
ATOM 6132 N N . ALA C 1 78 ? -6.233 17.769 103.693 1.00 64.18 78 ALA C N 1
ATOM 6133 C CA . ALA C 1 78 ? -6.692 17.753 102.336 1.00 49.60 78 ALA C CA 1
ATOM 6134 C C . ALA C 1 78 ? -6.697 16.345 101.796 1.00 55.48 78 ALA C C 1
ATOM 6135 O O . ALA C 1 78 ? -5.873 15.471 102.170 1.00 58.17 78 ALA C O 1
ATOM 6137 N N . GLU C 1 79 ? -7.646 16.151 100.890 1.00 67.02 79 GLU C N 1
ATOM 6138 C CA . GLU C 1 79 ? -7.804 14.882 100.221 1.00 85.72 79 GLU C CA 1
ATOM 6139 C C . GLU C 1 79 ? -6.692 14.752 99.202 1.00 100.00 79 GLU C C 1
ATOM 6140 O O . GLU C 1 79 ? -5.921 13.797 99.233 1.00 100.00 79 GLU C O 1
ATOM 6146 N N . ASP C 1 80 ? -6.576 15.745 98.333 1.00 78.74 80 ASP C N 1
ATOM 6147 C CA . ASP C 1 80 ? -5.537 15.677 97.331 1.00 95.37 80 ASP C CA 1
ATOM 6148 C C . ASP C 1 80 ? -4.459 16.729 97.471 1.00 100.00 80 ASP C C 1
ATOM 6149 O O . ASP C 1 80 ? -4.698 17.929 97.338 1.00 100.00 80 ASP C O 1
ATOM 6154 N N . ILE C 1 81 ? -3.256 16.263 97.700 1.00 58.96 81 ILE C N 1
ATOM 6155 C CA . ILE C 1 81 ? -2.179 17.196 97.849 1.00 52.27 81 ILE C CA 1
ATOM 6156 C C . ILE C 1 81 ? -1.283 17.181 96.621 1.00 70.00 81 ILE C C 1
ATOM 6157 O O . ILE C 1 81 ? -0.968 16.142 96.043 1.00 47.89 81 ILE C O 1
ATOM 6162 N N . THR C 1 82 ? -0.925 18.371 96.176 1.00 38.11 82 THR C N 1
ATOM 6163 C CA . THR C 1 82 ? 0.001 18.544 95.080 1.00 43.73 82 THR C CA 1
ATOM 6164 C C . THR C 1 82 ? 0.869 19.685 95.509 1.00 38.32 82 THR C C 1
ATOM 6165 O O . THR C 1 82 ? 0.378 20.535 96.259 1.00 34.98 82 THR C O 1
ATOM 6169 N N . ALA C 1 83 ? 2.126 19.683 95.076 1.00 41.98 83 ALA C N 1
ATOM 6170 C CA . ALA C 1 83 ? 3.009 20.770 95.453 1.00 39.77 83 ALA C CA 1
ATOM 6171 C C . ALA C 1 83 ? 2.343 22.137 95.192 1.00 31.78 83 ALA C C 1
ATOM 6172 O O . ALA C 1 83 ? 2.296 23.012 96.073 1.00 41.90 83 ALA C O 1
ATOM 6174 N N . ALA C 1 84 ? 1.785 22.290 93.967 1.00 37.15 84 ALA C N 1
ATOM 6175 C CA . ALA C 1 84 ? 1.080 23.500 93.527 1.00 26.28 84 ALA C CA 1
ATOM 6176 C C . ALA C 1 84 ? -0.041 23.866 94.484 1.00 27.11 84 ALA C C 1
ATOM 6177 O O . ALA C 1 84 ? -0.296 25.017 94.800 1.00 31.76 84 ALA C O 1
ATOM 6179 N N . LYS C 1 85 ? -0.716 22.851 94.975 1.00 28.84 85 LYS C N 1
ATOM 6180 C CA . LYS C 1 85 ? -1.797 23.135 95.871 1.00 37.84 85 LYS C CA 1
ATOM 6181 C C . LYS C 1 85 ? -1.389 23.508 97.287 1.00 26.19 85 LYS C C 1
ATOM 6182 O O . LYS C 1 85 ? -2.180 24.042 98.041 1.00 34.88 85 LYS C O 1
ATOM 6188 N N . VAL C 1 86 ? -0.147 23.281 97.642 1.00 25.82 86 VAL C N 1
ATOM 6189 C CA . VAL C 1 86 ? 0.269 23.632 98.985 1.00 20.09 86 VAL C CA 1
ATOM 6190 C C . VAL C 1 86 ? -0.019 25.109 99.303 1.00 30.73 86 VAL C C 1
ATOM 6191 O O . VAL C 1 86 ? -0.412 25.514 100.412 1.00 44.45 86 VAL C O 1
ATOM 6195 N N . THR C 1 87 ? 0.207 25.940 98.304 1.00 29.06 87 THR C N 1
ATOM 6196 C CA . THR C 1 87 ? 0.040 27.373 98.481 1.00 25.88 87 THR C CA 1
ATOM 6197 C C . THR C 1 87 ? -1.355 27.795 98.853 1.00 18.40 87 THR C C 1
ATOM 6198 O O . THR C 1 87 ? -1.596 28.504 99.823 1.00 34.21 87 THR C O 1
ATOM 6202 N N . PRO C 1 88 ? -2.294 27.374 98.030 1.00 19.30 88 PRO C N 1
ATOM 6203 C CA . PRO C 1 88 ? -3.681 27.700 98.225 1.00 19.60 88 PRO C CA 1
ATOM 6204 C C . PRO C 1 88 ? -4.179 27.083 99.524 1.00 27.03 88 PRO C C 1
ATOM 6205 O O . PRO C 1 88 ? -4.978 27.635 100.270 1.00 38.29 88 PRO C O 1
ATOM 6209 N N . LEU C 1 89 ? -3.655 25.917 99.809 1.00 28.19 89 LEU C N 1
ATOM 6210 C CA . LEU C 1 89 ? -4.026 25.231 101.027 1.00 29.78 89 LEU C CA 1
ATOM 6211 C C . LEU C 1 89 ? -3.485 25.904 102.277 1.00 33.31 89 LEU C C 1
ATOM 6212 O O . LEU C 1 89 ? -4.067 25.798 103.350 1.00 27.65 89 LEU C O 1
ATOM 6217 N N . LEU C 1 90 ? -2.339 26.564 102.161 1.00 29.09 90 LEU C N 1
ATOM 6218 C CA . LEU C 1 90 ? -1.784 27.213 103.329 1.00 24.73 90 LEU C CA 1
ATOM 6219 C C . LEU C 1 90 ? -2.019 28.717 103.336 1.00 27.55 90 LEU C C 1
ATOM 6220 O O . LEU C 1 90 ? -1.617 29.452 104.240 1.00 25.77 90 LEU C O 1
ATOM 6225 N N . ALA C 1 91 ? -2.661 29.191 102.295 1.00 30.24 91 ALA C N 1
ATOM 6226 C CA . ALA C 1 91 ? -2.893 30.608 102.134 1.00 34.63 91 ALA C CA 1
ATOM 6227 C C . ALA C 1 91 ? -3.503 31.396 103.306 1.00 38.42 91 ALA C C 1
ATOM 6228 O O . ALA C 1 91 ? -3.213 32.567 103.500 1.00 30.50 91 ALA C O 1
ATOM 6230 N N . LYS C 1 92 ? -4.335 30.790 104.121 1.00 23.61 92 LYS C N 1
ATOM 6231 C CA . LYS C 1 92 ? -4.971 31.522 105.198 1.00 25.05 92 LYS C CA 1
ATOM 6232 C C . LYS C 1 92 ? -4.053 31.943 106.301 1.00 19.61 92 LYS C C 1
ATOM 6233 O O . LYS C 1 92 ? -4.403 32.798 107.121 1.00 36.25 92 LYS C O 1
ATOM 6239 N N . PHE C 1 93 ? -2.888 31.314 106.311 1.00 34.81 93 PHE C N 1
ATOM 6240 C CA . PHE C 1 93 ? -1.906 31.610 107.328 1.00 29.36 93 PHE C CA 1
ATOM 6241 C C . PHE C 1 93 ? -1.004 32.674 106.833 1.00 22.85 93 PHE C C 1
ATOM 6242 O O . PHE C 1 93 ? -0.360 32.479 105.806 1.00 28.99 93 PHE C O 1
ATOM 6250 N N . LYS C 1 94 ? -0.991 33.783 107.512 1.00 21.59 94 LYS C N 1
ATOM 6251 C CA . LYS C 1 94 ? -0.142 34.853 107.047 1.00 22.20 94 LYS C CA 1
ATOM 6252 C C . LYS C 1 94 ? 1.336 34.606 107.285 1.00 31.76 94 LYS C C 1
ATOM 6253 O O . LYS C 1 94 ? 1.786 34.231 108.365 1.00 28.27 94 LYS C O 1
ATOM 6259 N N . GLY C 1 95 ? 2.144 34.949 106.293 1.00 23.36 95 GLY C N 1
ATOM 6260 C CA . GLY C 1 95 ? 3.585 34.873 106.459 1.00 20.73 95 GLY C CA 1
ATOM 6261 C C . GLY C 1 95 ? 4.164 33.471 106.545 1.00 22.27 95 GLY C C 1
ATOM 6262 O O . GLY C 1 95 ? 3.765 32.574 105.810 1.00 24.02 95 GLY C O 1
ATOM 6263 N N . HIS C 1 96 ? 5.164 33.316 107.414 1.00 21.55 96 HIS C N 1
ATOM 6264 C CA . HIS C 1 96 ? 5.790 32.027 107.599 1.00 21.24 96 HIS C CA 1
ATOM 6265 C C . HIS C 1 96 ? 6.218 31.362 106.293 1.00 31.84 96 HIS C C 1
ATOM 6266 O O . HIS C 1 96 ? 6.050 30.139 106.113 1.00 27.57 96 HIS C O 1
ATOM 6273 N N . ARG C 1 97 ? 6.800 32.172 105.396 1.00 18.36 97 ARG C N 1
ATOM 6274 C CA . ARG C 1 97 ? 7.289 31.690 104.102 1.00 13.67 97 ARG C CA 1
ATOM 6275 C C . ARG C 1 97 ? 8.344 30.594 104.171 1.00 26.66 97 ARG C C 1
ATOM 6276 O O . ARG C 1 97 ? 8.336 29.622 103.386 1.00 24.00 97 ARG C O 1
ATOM 6284 N N . MET C 1 98 ? 9.342 30.808 105.008 1.00 21.48 98 MET C N 1
ATOM 6285 C CA . MET C 1 98 ? 10.386 29.792 105.053 1.00 22.16 98 MET C CA 1
ATOM 6286 C C . MET C 1 98 ? 9.822 28.447 105.469 1.00 30.92 98 MET C C 1
ATOM 6287 O O . MET C 1 98 ? 10.218 27.389 104.969 1.00 23.80 98 MET C O 1
ATOM 6292 N N . ALA C 1 99 ? 8.909 28.495 106.408 1.00 22.48 99 ALA C N 1
ATOM 6293 C CA . ALA C 1 99 ? 8.314 27.264 106.880 1.00 31.17 99 ALA C CA 1
ATOM 6294 C C . ALA C 1 99 ? 7.430 26.654 105.801 1.00 26.03 99 ALA C C 1
ATOM 6295 O O . ALA C 1 99 ? 7.467 25.440 105.524 1.00 23.66 99 ALA C O 1
ATOM 6297 N N . LYS C 1 100 ? 6.626 27.485 105.160 1.00 21.78 100 LYS C N 1
ATOM 6298 C CA . LYS C 1 100 ? 5.803 26.950 104.087 1.00 22.52 100 LYS C CA 1
ATOM 6299 C C . LYS C 1 100 ? 6.688 26.360 102.973 1.00 28.77 100 LYS C C 1
ATOM 6300 O O . LYS C 1 100 ? 6.394 25.333 102.353 1.00 25.43 100 LYS C O 1
ATOM 6306 N N . GLY C 1 101 ? 7.801 27.046 102.686 1.00 24.97 101 GLY C N 1
ATOM 6307 C CA . GLY C 1 101 ? 8.713 26.650 101.616 1.00 20.22 101 GLY C CA 1
ATOM 6308 C C . GLY C 1 101 ? 9.333 25.282 101.855 1.00 37.82 101 GLY C C 1
ATOM 6309 O O . GLY C 1 101 ? 9.520 24.473 100.919 1.00 22.41 101 GLY C O 1
ATOM 6310 N N . ALA C 1 102 ? 9.664 25.023 103.122 1.00 26.06 102 ALA C N 1
ATOM 6311 C CA . ALA C 1 102 ? 10.240 23.741 103.546 1.00 26.09 102 ALA C CA 1
ATOM 6312 C C . ALA C 1 102 ? 9.257 22.582 103.283 1.00 29.80 102 ALA C C 1
ATOM 6313 O O . ALA C 1 102 ? 9.592 21.551 102.696 1.00 22.35 102 ALA C O 1
ATOM 6315 N N . LEU C 1 103 ? 8.018 22.770 103.727 1.00 20.62 103 LEU C N 1
ATOM 6316 C CA . LEU C 1 103 ? 6.952 21.800 103.546 1.00 20.57 103 LEU C CA 1
ATOM 6317 C C . LEU C 1 103 ? 6.719 21.587 102.046 1.00 40.85 103 LEU C C 1
ATOM 6318 O O . LEU C 1 103 ? 6.604 20.485 101.540 1.00 28.02 103 LEU C O 1
ATOM 6323 N N . GLU C 1 104 ? 6.632 22.674 101.299 1.00 25.97 104 GLU C N 1
ATOM 6324 C CA . GLU C 1 104 ? 6.387 22.516 99.880 1.00 16.39 104 GLU C CA 1
ATOM 6325 C C . GLU C 1 104 ? 7.455 21.661 99.276 1.00 16.84 104 GLU C C 1
ATOM 6326 O O . GLU C 1 104 ? 7.197 20.786 98.455 1.00 26.63 104 GLU C O 1
ATOM 6332 N N . MET C 1 105 ? 8.678 21.939 99.679 1.00 21.96 105 MET C N 1
ATOM 6333 C CA . MET C 1 105 ? 9.837 21.232 99.183 1.00 26.25 105 MET C CA 1
ATOM 6334 C C . MET C 1 105 ? 9.761 19.731 99.415 1.00 25.42 105 MET C C 1
ATOM 6335 O O . MET C 1 105 ? 10.056 18.921 98.529 1.00 27.95 105 MET C O 1
ATOM 6340 N N . ALA C 1 106 ? 9.395 19.355 100.625 1.00 22.99 106 ALA C N 1
ATOM 6341 C CA . ALA C 1 106 ? 9.302 17.954 100.932 1.00 24.05 106 ALA C CA 1
ATOM 6342 C C . ALA C 1 106 ? 8.206 17.329 100.077 1.00 29.71 106 ALA C C 1
ATOM 6343 O O . ALA C 1 106 ? 8.374 16.282 99.456 1.00 24.63 106 ALA C O 1
ATOM 6345 N N . VAL C 1 107 ? 7.076 18.016 99.970 1.00 28.20 107 VAL C N 1
ATOM 6346 C CA . VAL C 1 107 ? 5.978 17.498 99.149 1.00 17.17 107 VAL C CA 1
ATOM 6347 C C . VAL C 1 107 ? 6.356 17.380 97.678 1.00 32.80 107 VAL C C 1
ATOM 6348 O O . VAL C 1 107 ? 6.020 16.458 96.944 1.00 26.01 107 VAL C O 1
ATOM 6352 N N . LEU C 1 108 ? 7.067 18.366 97.225 1.00 25.39 108 LEU C N 1
ATOM 6353 C CA . LEU C 1 108 ? 7.498 18.367 95.862 1.00 34.70 108 LEU C CA 1
ATOM 6354 C C . LEU C 1 108 ? 8.524 17.270 95.576 1.00 28.74 108 LEU C C 1
ATOM 6355 O O . LEU C 1 108 ? 8.599 16.703 94.472 1.00 25.36 108 LEU C O 1
ATOM 6360 N N . ASP C 1 109 ? 9.372 16.978 96.560 1.00 24.62 109 ASP C N 1
ATOM 6361 C CA . ASP C 1 109 ? 10.372 15.923 96.373 1.00 23.39 109 ASP C CA 1
ATOM 6362 C C . ASP C 1 109 ? 9.641 14.569 96.203 1.00 30.48 109 ASP C C 1
ATOM 6363 O O . ASP C 1 109 ? 9.899 13.737 95.322 1.00 22.63 109 ASP C O 1
ATOM 6368 N N . ALA C 1 110 ? 8.674 14.338 97.069 1.00 23.90 110 ALA C N 1
ATOM 6369 C CA . ALA C 1 110 ? 7.907 13.128 96.976 1.00 26.01 110 ALA C CA 1
ATOM 6370 C C . ALA C 1 110 ? 7.132 13.078 95.671 1.00 36.69 110 ALA C C 1
ATOM 6371 O O . ALA C 1 110 ? 7.091 12.086 94.957 1.00 32.50 110 ALA C O 1
ATOM 6373 N N . GLU C 1 111 ? 6.475 14.170 95.366 1.00 33.97 111 GLU C N 1
ATOM 6374 C CA . GLU C 1 111 ? 5.706 14.242 94.158 1.00 24.81 111 GLU C CA 1
ATOM 6375 C C . GLU C 1 111 ? 6.559 13.950 92.928 1.00 16.61 111 GLU C C 1
ATOM 6376 O O . GLU C 1 111 ? 6.219 13.090 92.111 1.00 25.84 111 GLU C O 1
ATOM 6382 N N . LEU C 1 112 ? 7.701 14.633 92.784 1.00 25.12 112 LEU C N 1
ATOM 6383 C CA . LEU C 1 112 ? 8.594 14.401 91.616 1.00 24.70 112 LEU C CA 1
ATOM 6384 C C . LEU C 1 112 ? 9.139 12.975 91.556 1.00 40.03 112 LEU C C 1
ATOM 6385 O O . LEU C 1 112 ? 9.157 12.325 90.513 1.00 25.89 112 LEU C O 1
ATOM 6390 N N . ARG C 1 113 ? 9.610 12.484 92.696 1.00 23.84 113 ARG C N 1
ATOM 6391 C CA . ARG C 1 113 ? 10.115 11.128 92.739 1.00 28.46 113 ARG C CA 1
ATOM 6392 C C . ARG C 1 113 ? 9.027 10.158 92.224 1.00 28.70 113 ARG C C 1
ATOM 6393 O O . ARG C 1 113 ? 9.254 9.191 91.482 1.00 27.73 113 ARG C O 1
ATOM 6401 N N . ALA C 1 114 ? 7.792 10.438 92.610 1.00 27.19 114 ALA C N 1
ATOM 6402 C CA . ALA C 1 114 ? 6.734 9.573 92.154 1.00 21.43 114 ALA C CA 1
ATOM 6403 C C . ALA C 1 114 ? 6.694 9.504 90.640 1.00 50.98 114 ALA C C 1
ATOM 6404 O O . ALA C 1 114 ? 6.291 8.503 90.057 1.00 32.82 114 ALA C O 1
ATOM 6406 N N . HIS C 1 115 ? 7.089 10.589 89.982 1.00 29.03 115 HIS C N 1
ATOM 6407 C CA . HIS C 1 115 ? 7.034 10.663 88.510 1.00 26.37 115 HIS C CA 1
ATOM 6408 C C . HIS C 1 115 ? 8.399 10.462 87.937 1.00 28.43 115 HIS C C 1
ATOM 6409 O O . HIS C 1 115 ? 8.646 10.630 86.726 1.00 23.73 115 HIS C O 1
ATOM 6416 N N . GLU C 1 116 ? 9.295 10.111 88.842 1.00 23.53 116 GLU C N 1
ATOM 6417 C CA . GLU C 1 116 ? 10.653 9.950 88.435 1.00 22.22 116 GLU C CA 1
ATOM 6418 C C . GLU C 1 116 ? 11.149 11.150 87.669 1.00 30.78 116 GLU C C 1
ATOM 6419 O O . GLU C 1 116 ? 11.708 11.039 86.591 1.00 29.38 116 GLU C O 1
ATOM 6425 N N . ARG C 1 117 ? 10.976 12.300 88.268 1.00 26.74 117 ARG C N 1
ATOM 6426 C CA . ARG C 1 117 ? 11.384 13.522 87.636 1.00 26.09 117 ARG C CA 1
ATOM 6427 C C . ARG C 1 117 ? 12.257 14.303 88.591 1.00 18.68 117 ARG C C 1
ATOM 6428 O O . ARG C 1 117 ? 11.943 14.360 89.792 1.00 27.46 117 ARG C O 1
ATOM 6436 N N . SER C 1 118 ? 13.346 14.902 88.074 1.00 27.31 118 SER C N 1
ATOM 6437 C CA . SER C 1 118 ? 14.248 15.674 88.916 1.00 26.97 118 SER C CA 1
ATOM 6438 C C . SER C 1 118 ? 13.720 17.075 89.160 1.00 36.57 118 SER C C 1
ATOM 6439 O O . SER C 1 118 ? 12.890 17.597 88.407 1.00 27.04 118 SER C O 1
ATOM 6442 N N . PHE C 1 119 ? 14.236 17.686 90.212 1.00 35.78 119 PHE C N 1
ATOM 6443 C CA . PHE C 1 119 ? 13.865 19.042 90.537 1.00 35.34 119 PHE C CA 1
ATOM 6444 C C . PHE C 1 119 ? 14.231 19.938 89.322 1.00 31.29 119 PHE C C 1
ATOM 6445 O O . PHE C 1 119 ? 13.500 20.808 88.869 1.00 24.17 119 PHE C O 1
ATOM 6453 N N . ALA C 1 120 ? 15.404 19.699 88.744 1.00 22.65 120 ALA C N 1
ATOM 6454 C CA . ALA C 1 120 ? 15.867 20.463 87.601 1.00 18.74 120 ALA C CA 1
ATOM 6455 C C . ALA C 1 120 ? 14.884 20.425 86.426 1.00 47.65 120 ALA C C 1
ATOM 6456 O O . ALA C 1 120 ? 14.665 21.445 85.778 1.00 27.92 120 ALA C O 1
ATOM 6458 N N . ALA C 1 121 ? 14.335 19.243 86.119 1.00 19.85 121 ALA C N 1
ATOM 6459 C CA . ALA C 1 121 ? 13.409 19.114 85.004 1.00 25.10 121 ALA C CA 1
ATOM 6460 C C . ALA C 1 121 ? 12.171 19.902 85.295 1.00 25.78 121 ALA C C 1
ATOM 6461 O O . ALA C 1 121 ? 11.619 20.609 84.446 1.00 28.81 121 ALA C O 1
ATOM 6463 N N . GLU C 1 122 ? 11.729 19.757 86.528 1.00 19.93 122 GLU C N 1
ATOM 6464 C CA . GLU C 1 122 ? 10.523 20.436 86.955 1.00 19.49 122 GLU C CA 1
ATOM 6465 C C . GLU C 1 122 ? 10.698 21.928 86.888 1.00 23.53 122 GLU C C 1
ATOM 6466 O O . GLU C 1 122 ? 9.834 22.636 86.399 1.00 40.19 122 GLU C O 1
ATOM 6472 N N . LEU C 1 123 ? 11.828 22.397 87.386 1.00 29.78 123 LEU C N 1
ATOM 6473 C CA . LEU C 1 123 ? 12.102 23.835 87.434 1.00 30.05 123 LEU C CA 1
ATOM 6474 C C . LEU C 1 123 ? 12.339 24.518 86.087 1.00 22.86 123 LEU C C 1
ATOM 6475 O O . LEU C 1 123 ? 12.107 25.724 85.960 1.00 28.59 123 LEU C O 1
ATOM 6480 N N . GLY C 1 124 ? 12.806 23.736 85.104 1.00 33.90 124 GLY C N 1
ATOM 6481 C CA . GLY C 1 124 ? 13.076 24.180 83.747 1.00 23.73 124 GLY C CA 1
ATOM 6482 C C . GLY C 1 124 ? 14.558 24.436 83.491 1.00 40.89 124 GLY C C 1
ATOM 6483 O O . GLY C 1 124 ? 14.922 25.358 82.757 1.00 26.47 124 GLY C O 1
ATOM 6484 N N . SER C 1 125 ? 15.410 23.621 84.105 1.00 26.92 125 SER C N 1
ATOM 6485 C CA . SER C 1 125 ? 16.852 23.739 83.945 1.00 23.05 125 SER C CA 1
ATOM 6486 C C . SER C 1 125 ? 17.272 23.716 82.488 1.00 31.43 125 SER C C 1
ATOM 6487 O O . SER C 1 125 ? 16.729 22.946 81.661 1.00 25.93 125 SER C O 1
ATOM 6490 N N . VAL C 1 126 ? 18.291 24.510 82.174 1.00 28.55 126 VAL C N 1
ATOM 6491 C CA . VAL C 1 126 ? 18.774 24.521 80.815 1.00 37.20 126 VAL C CA 1
ATOM 6492 C C . VAL C 1 126 ? 20.212 24.073 80.769 1.00 36.75 126 VAL C C 1
ATOM 6493 O O . VAL C 1 126 ? 20.777 23.944 79.701 1.00 29.18 126 VAL C O 1
ATOM 6497 N N . ARG C 1 127 ? 20.821 23.891 81.927 1.00 24.59 127 ARG C N 1
ATOM 6498 C CA . ARG C 1 127 ? 22.244 23.555 82.022 1.00 19.69 127 ARG C CA 1
ATOM 6499 C C . ARG C 1 127 ? 22.427 22.422 82.971 1.00 15.49 127 ARG C C 1
ATOM 6500 O O . ARG C 1 127 ? 21.627 22.218 83.903 1.00 41.42 127 ARG C O 1
ATOM 6508 N N . ASP C 1 128 ? 23.569 21.763 82.805 1.00 24.92 128 ASP C N 1
ATOM 6509 C CA . ASP C 1 128 ? 23.892 20.607 83.653 1.00 25.26 128 ASP C CA 1
ATOM 6510 C C . ASP C 1 128 ? 24.828 20.837 84.803 1.00 26.31 128 ASP C C 1
ATOM 6511 O O . ASP C 1 128 ? 24.913 19.993 85.687 1.00 31.32 128 ASP C O 1
ATOM 6516 N N . SER C 1 129 ? 25.475 21.993 84.811 1.00 22.48 129 SER C N 1
ATOM 6517 C CA . SER C 1 129 ? 26.352 22.362 85.906 1.00 24.67 129 SER C CA 1
ATOM 6518 C C . SER C 1 129 ? 26.246 23.850 86.059 1.00 28.44 129 SER C C 1
ATOM 6519 O O . SER C 1 129 ? 25.843 24.544 85.145 1.00 29.59 129 SER C O 1
ATOM 6522 N N . VAL C 1 130 ? 26.588 24.347 87.200 1.00 28.52 130 VAL C N 1
ATOM 6523 C CA . VAL C 1 130 ? 26.471 25.775 87.402 1.00 28.95 130 VAL C CA 1
ATOM 6524 C C . VAL C 1 130 ? 27.741 26.286 88.020 1.00 28.16 130 VAL C C 1
ATOM 6525 O O . VAL C 1 130 ? 28.370 25.584 88.808 1.00 29.72 130 VAL C O 1
ATOM 6529 N N . PRO C 1 131 ? 28.117 27.488 87.598 1.00 28.45 131 PRO C N 1
ATOM 6530 C CA . PRO C 1 131 ? 29.279 28.216 88.087 1.00 30.21 131 PRO C CA 1
ATOM 6531 C C . PRO C 1 131 ? 28.994 28.666 89.519 1.00 33.69 131 PRO C C 1
ATOM 6532 O O . PRO C 1 131 ? 27.908 29.172 89.819 1.00 28.35 131 PRO C O 1
ATOM 6536 N N . CYS C 1 132 ? 29.979 28.510 90.399 1.00 30.80 132 CYS C N 1
ATOM 6537 C CA . CYS C 1 132 ? 29.785 28.808 91.800 1.00 30.63 132 CYS C CA 1
ATOM 6538 C C . CYS C 1 132 ? 30.607 29.933 92.403 1.00 40.09 132 CYS C C 1
ATOM 6539 O O . CYS C 1 132 ? 31.823 30.013 92.216 1.00 24.50 132 CYS C O 1
ATOM 6542 N N . GLY C 1 133 ? 29.950 30.766 93.209 1.00 25.80 133 GLY C N 1
ATOM 6543 C CA . GLY C 1 133 ? 30.703 31.782 93.909 1.00 22.39 133 GLY C CA 1
ATOM 6544 C C . GLY C 1 133 ? 30.806 31.311 95.355 1.00 36.18 133 GLY C C 1
ATOM 6545 O O . GLY C 1 133 ? 30.378 30.201 95.708 1.00 26.06 133 GLY C O 1
ATOM 6546 N N . VAL C 1 134 ? 31.340 32.160 96.205 1.00 27.29 134 VAL C N 1
ATOM 6547 C CA . VAL C 1 134 ? 31.431 31.837 97.615 1.00 20.55 134 VAL C CA 1
ATOM 6548 C C . VAL C 1 134 ? 31.197 33.114 98.383 1.00 26.43 134 VAL C C 1
ATOM 6549 O O . VAL C 1 134 ? 31.558 34.202 97.929 1.00 24.10 134 VAL C O 1
ATOM 6553 N N . SER C 1 135 ? 30.541 32.961 99.517 1.00 28.49 135 SER C N 1
ATOM 6554 C CA . SER C 1 135 ? 30.247 34.048 100.424 1.00 25.76 135 SER C CA 1
ATOM 6555 C C . SER C 1 135 ? 31.302 34.020 101.546 1.00 46.94 135 SER C C 1
ATOM 6556 O O . SER C 1 135 ? 31.558 32.993 102.170 1.00 28.24 135 SER C O 1
ATOM 6559 N N . VAL C 1 136 ? 31.962 35.143 101.780 1.00 38.82 136 VAL C N 1
ATOM 6560 C CA . VAL C 1 136 ? 33.004 35.213 102.780 1.00 26.57 136 VAL C CA 1
ATOM 6561 C C . VAL C 1 136 ? 32.576 36.166 103.862 1.00 30.91 136 VAL C C 1
ATOM 6562 O O . VAL C 1 136 ? 32.197 37.284 103.552 1.00 25.52 136 VAL C O 1
ATOM 6566 N N . GLY C 1 137 ? 32.601 35.708 105.113 1.00 25.10 137 GLY C N 1
ATOM 6567 C CA . GLY C 1 137 ? 32.168 36.538 106.214 1.00 31.79 137 GLY C CA 1
ATOM 6568 C C . GLY C 1 137 ? 33.122 37.675 106.613 1.00 39.65 137 GLY C C 1
ATOM 6569 O O . GLY C 1 137 ? 34.201 37.894 106.058 1.00 20.94 137 GLY C O 1
ATOM 6570 N N . ILE C 1 138 ? 32.700 38.405 107.618 1.00 31.59 138 ILE C N 1
ATOM 6571 C CA . ILE C 1 138 ? 33.497 39.456 108.175 1.00 32.59 138 ILE C CA 1
ATOM 6572 C C . ILE C 1 138 ? 34.681 38.810 108.929 1.00 35.72 138 ILE C C 1
ATOM 6573 O O . ILE C 1 138 ? 34.543 37.810 109.626 1.00 34.33 138 ILE C O 1
ATOM 6578 N N . MET C 1 139 ? 35.876 39.334 108.742 1.00 37.95 139 MET C N 1
ATOM 6579 C CA . MET C 1 139 ? 37.052 38.817 109.394 1.00 25.96 139 MET C CA 1
ATOM 6580 C C . MET C 1 139 ? 37.420 39.784 110.504 1.00 40.26 139 MET C C 1
ATOM 6581 O O . MET C 1 139 ? 36.867 40.875 110.609 1.00 44.32 139 MET C O 1
ATOM 6586 N N . ASP C 1 140 ? 38.382 39.410 111.313 1.00 37.52 140 ASP C N 1
ATOM 6587 C CA . ASP C 1 140 ? 38.812 40.315 112.352 1.00 51.54 140 ASP C CA 1
ATOM 6588 C C . ASP C 1 140 ? 39.923 41.202 111.877 1.00 72.62 140 ASP C C 1
ATOM 6589 O O . ASP C 1 140 ? 40.149 42.301 112.410 1.00 37.36 140 ASP C O 1
ATOM 6594 N N . THR C 1 141 ? 40.609 40.664 110.878 1.00 49.80 141 THR C N 1
ATOM 6595 C CA . THR C 1 141 ? 41.785 41.234 110.273 1.00 39.33 141 THR C CA 1
ATOM 6596 C C . THR C 1 141 ? 41.712 41.191 108.772 1.00 34.34 141 THR C C 1
ATOM 6597 O O . THR C 1 141 ? 41.188 40.258 108.198 1.00 45.90 141 THR C O 1
ATOM 6601 N N . ILE C 1 142 ? 42.298 42.182 108.139 1.00 35.35 142 ILE C N 1
ATOM 6602 C CA . ILE C 1 142 ? 42.301 42.233 106.690 1.00 46.72 142 ILE C CA 1
ATOM 6603 C C . ILE C 1 142 ? 43.145 41.102 106.092 1.00 36.05 142 ILE C C 1
ATOM 6604 O O . ILE C 1 142 ? 42.773 40.423 105.122 1.00 47.30 142 ILE C O 1
ATOM 6609 N N . PRO C 1 143 ? 44.270 40.860 106.737 1.00 64.58 143 PRO C N 1
ATOM 6610 C CA . PRO C 1 143 ? 45.156 39.796 106.332 1.00 68.73 143 PRO C CA 1
ATOM 6611 C C . PRO C 1 143 ? 44.465 38.426 106.420 1.00 26.67 143 PRO C C 1
ATOM 6612 O O . PRO C 1 143 ? 44.601 37.594 105.507 1.00 39.32 143 PRO C O 1
ATOM 6616 N N . GLN C 1 144 ? 43.723 38.199 107.521 1.00 33.78 144 GLN C N 1
ATOM 6617 C CA . GLN C 1 144 ? 42.960 36.966 107.723 1.00 35.26 144 GLN C CA 1
ATOM 6618 C C . GLN C 1 144 ? 42.051 36.819 106.493 1.00 44.60 144 GLN C C 1
ATOM 6619 O O . GLN C 1 144 ? 41.942 35.793 105.827 1.00 41.60 144 GLN C O 1
ATOM 6625 N N . LEU C 1 145 ? 41.491 37.952 106.112 1.00 50.06 145 LEU C N 1
ATOM 6626 C CA . LEU C 1 145 ? 40.598 38.050 104.992 1.00 40.09 145 LEU C CA 1
ATOM 6627 C C . LEU C 1 145 ? 41.215 37.713 103.659 1.00 39.26 145 LEU C C 1
ATOM 6628 O O . LEU C 1 145 ? 40.660 36.935 102.871 1.00 31.59 145 LEU C O 1
ATOM 6633 N N . LEU C 1 146 ? 42.359 38.308 103.370 1.00 40.84 146 LEU C N 1
ATOM 6634 C CA . LEU C 1 146 ? 42.994 38.034 102.077 1.00 32.90 146 LEU C CA 1
ATOM 6635 C C . LEU C 1 146 ? 43.372 36.583 101.921 1.00 37.20 146 LEU C C 1
ATOM 6636 O O . LEU C 1 146 ? 43.352 36.015 100.814 1.00 39.15 146 LEU C O 1
ATOM 6641 N N . ASP C 1 147 ? 43.721 36.001 103.066 1.00 41.74 147 ASP C N 1
ATOM 6642 C CA . ASP C 1 147 ? 44.130 34.620 103.142 1.00 47.10 147 ASP C CA 1
ATOM 6643 C C . ASP C 1 147 ? 42.972 33.742 102.759 1.00 46.22 147 ASP C C 1
ATOM 6644 O O . ASP C 1 147 ? 43.068 32.837 101.927 1.00 35.27 147 ASP C O 1
ATOM 6649 N N . VAL C 1 148 ? 41.860 34.018 103.405 1.00 27.06 148 VAL C N 1
ATOM 6650 C CA . VAL C 1 148 ? 40.669 33.265 103.120 1.00 21.70 148 VAL C CA 1
ATOM 6651 C C . VAL C 1 148 ? 40.257 33.420 101.661 1.00 30.21 148 VAL C C 1
ATOM 6652 O O . VAL C 1 148 ? 39.975 32.454 100.950 1.00 34.24 148 VAL C O 1
ATOM 6656 N N . VAL C 1 149 ? 40.223 34.659 101.206 1.00 39.30 149 VAL C N 1
ATOM 6657 C CA . VAL C 1 149 ? 39.861 34.941 99.828 1.00 25.34 149 VAL C CA 1
ATOM 6658 C C . VAL C 1 149 ? 40.780 34.258 98.830 1.00 36.74 149 VAL C C 1
ATOM 6659 O O . VAL C 1 149 ? 40.344 33.603 97.888 1.00 34.37 149 VAL C O 1
ATOM 6663 N N . GLY C 1 150 ? 42.074 34.411 99.015 1.00 32.41 150 GLY C N 1
ATOM 6664 C CA . GLY C 1 150 ? 42.993 33.751 98.104 1.00 25.82 150 GLY C CA 1
ATOM 6665 C C . GLY C 1 150 ? 42.759 32.222 98.126 1.00 34.08 150 GLY C C 1
ATOM 6666 O O . GLY C 1 150 ? 42.877 31.557 97.088 1.00 37.53 150 GLY C O 1
ATOM 6667 N N . GLY C 1 151 ? 42.401 31.656 99.291 1.00 57.79 151 GLY C N 1
ATOM 6668 C CA . GLY C 1 151 ? 42.149 30.211 99.403 1.00 29.59 151 GLY C CA 1
ATOM 6669 C C . GLY C 1 151 ? 40.980 29.748 98.540 1.00 42.53 151 GLY C C 1
ATOM 6670 O O . GLY C 1 151 ? 41.072 28.757 97.801 1.00 27.61 151 GLY C O 1
ATOM 6671 N N . TYR C 1 152 ? 39.866 30.486 98.637 1.00 31.69 152 TYR C N 1
ATOM 6672 C CA . TYR C 1 152 ? 38.686 30.175 97.857 1.00 19.31 152 TYR C CA 1
ATOM 6673 C C . TYR C 1 152 ? 38.997 30.330 96.372 1.00 33.58 152 TYR C C 1
ATOM 6674 O O . TYR C 1 152 ? 38.702 29.492 95.514 1.00 30.94 152 TYR C O 1
ATOM 6683 N N . LEU C 1 153 ? 39.675 31.414 96.043 1.00 32.07 153 LEU C N 1
ATOM 6684 C CA . LEU C 1 153 ? 40.042 31.605 94.656 1.00 28.84 153 LEU C CA 1
ATOM 6685 C C . LEU C 1 153 ? 40.911 30.462 94.191 1.00 47.74 153 LEU C C 1
ATOM 6686 O O . LEU C 1 153 ? 40.849 29.990 93.067 1.00 33.79 153 LEU C O 1
ATOM 6691 N N . ASP C 1 154 ? 41.777 30.036 95.065 1.00 41.63 154 ASP C N 1
ATOM 6692 C CA . ASP C 1 154 ? 42.625 28.923 94.723 1.00 40.87 154 ASP C CA 1
ATOM 6693 C C . ASP C 1 154 ? 41.821 27.644 94.496 1.00 59.04 154 ASP C C 1
ATOM 6694 O O . ASP C 1 154 ? 42.176 26.873 93.597 1.00 34.23 154 ASP C O 1
ATOM 6699 N N . GLU C 1 155 ? 40.761 27.422 95.299 1.00 32.43 155 GLU C N 1
ATOM 6700 C CA . GLU C 1 155 ? 39.901 26.250 95.146 1.00 24.11 155 GLU C CA 1
ATOM 6701 C C . GLU C 1 155 ? 39.152 26.255 93.806 1.00 29.36 155 GLU C C 1
ATOM 6702 O O . GLU C 1 155 ? 38.580 25.243 93.388 1.00 49.20 155 GLU C O 1
ATOM 6708 N N . GLY C 1 156 ? 39.117 27.418 93.160 1.00 35.39 156 GLY C N 1
ATOM 6709 C CA . GLY C 1 156 ? 38.440 27.571 91.873 1.00 25.17 156 GLY C CA 1
ATOM 6710 C C . GLY C 1 156 ? 37.094 28.316 91.924 1.00 40.36 156 GLY C C 1
ATOM 6711 O O . GLY C 1 156 ? 36.319 28.388 90.948 1.00 29.62 156 GLY C O 1
ATOM 6712 N N . TYR C 1 157 ? 36.774 28.900 93.059 1.00 33.49 157 TYR C N 1
ATOM 6713 C CA . TYR C 1 157 ? 35.540 29.644 93.063 1.00 39.05 157 TYR C CA 1
ATOM 6714 C C . TYR C 1 157 ? 35.581 30.739 92.015 1.00 36.69 157 TYR C C 1
ATOM 6715 O O . TYR C 1 157 ? 36.601 31.376 91.795 1.00 26.71 157 TYR C O 1
ATOM 6724 N N . VAL C 1 158 ? 34.460 30.896 91.342 1.00 33.08 158 VAL C N 1
ATOM 6725 C CA . VAL C 1 158 ? 34.275 31.852 90.262 1.00 24.56 158 VAL C CA 1
ATOM 6726 C C . VAL C 1 158 ? 33.973 33.280 90.748 1.00 38.48 158 VAL C C 1
ATOM 6727 O O . VAL C 1 158 ? 34.123 34.261 89.998 1.00 30.60 158 VAL C O 1
ATOM 6731 N N . ARG C 1 159 ? 33.520 33.432 91.986 1.00 23.18 159 ARG C N 1
ATOM 6732 C CA . ARG C 1 159 ? 33.173 34.772 92.402 1.00 24.32 159 ARG C CA 1
ATOM 6733 C C . ARG C 1 159 ? 33.324 34.878 93.883 1.00 32.55 159 ARG C C 1
ATOM 6734 O O . ARG C 1 159 ? 33.109 33.886 94.567 1.00 24.94 159 ARG C O 1
ATOM 6742 N N . ILE C 1 160 ? 33.691 36.091 94.334 1.00 28.48 160 ILE C N 1
ATOM 6743 C CA . ILE C 1 160 ? 33.873 36.387 95.745 1.00 45.76 160 ILE C CA 1
ATOM 6744 C C . ILE C 1 160 ? 32.823 37.373 96.226 1.00 26.61 160 ILE C C 1
ATOM 6745 O O . ILE C 1 160 ? 32.650 38.466 95.674 1.00 26.83 160 ILE C O 1
ATOM 6750 N N . LYS C 1 161 ? 32.128 36.978 97.261 1.00 27.24 161 LYS C N 1
ATOM 6751 C CA . LYS C 1 161 ? 31.175 37.841 97.891 1.00 26.98 161 LYS C CA 1
ATOM 6752 C C . LYS C 1 161 ? 31.645 38.139 99.316 1.00 27.80 161 LYS C C 1
ATOM 6753 O O . LYS C 1 161 ? 31.982 37.236 100.079 1.00 24.74 161 LYS C O 1
ATOM 6759 N N . LEU C 1 162 ? 31.686 39.418 99.684 1.00 30.04 162 LEU C N 1
ATOM 6760 C CA . LEU C 1 162 ? 32.115 39.832 101.021 1.00 29.45 162 LEU C CA 1
ATOM 6761 C C . LEU C 1 162 ? 30.997 40.391 101.890 1.00 16.90 162 LEU C C 1
ATOM 6762 O O . LEU C 1 162 ? 30.269 41.279 101.500 1.00 33.76 162 LEU C O 1
ATOM 6767 N N . LYS C 1 163 ? 30.899 39.901 103.114 1.00 29.21 163 LYS C N 1
ATOM 6768 C CA . LYS C 1 163 ? 29.951 40.471 104.019 1.00 19.95 163 LYS C CA 1
ATOM 6769 C C . LYS C 1 163 ? 30.566 41.801 104.445 1.00 29.62 163 LYS C C 1
ATOM 6770 O O . LYS C 1 163 ? 31.748 41.858 104.728 1.00 28.67 163 LYS C O 1
ATOM 6776 N N . ILE C 1 164 ? 29.777 42.864 104.502 1.00 24.48 164 ILE C N 1
ATOM 6777 C CA . ILE C 1 164 ? 30.291 44.149 104.924 1.00 24.72 164 ILE C CA 1
ATOM 6778 C C . ILE C 1 164 ? 29.391 44.663 106.028 1.00 35.92 164 ILE C C 1
ATOM 6779 O O . ILE C 1 164 ? 28.282 44.151 106.255 1.00 31.68 164 ILE C O 1
ATOM 6784 N N . GLU C 1 165 ? 29.882 45.672 106.700 1.00 44.93 165 GLU C N 1
ATOM 6785 C CA . GLU C 1 165 ? 29.191 46.247 107.828 1.00 38.62 165 GLU C CA 1
ATOM 6786 C C . GLU C 1 165 ? 29.839 47.590 108.046 1.00 42.05 165 GLU C C 1
ATOM 6787 O O . GLU C 1 165 ? 31.013 47.786 107.680 1.00 25.64 165 GLU C O 1
ATOM 6793 N N . PRO C 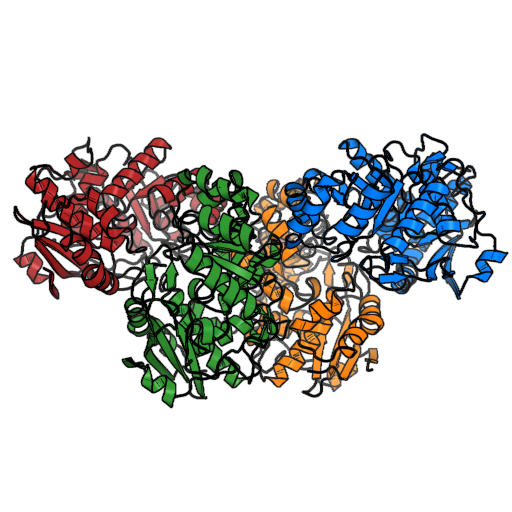1 166 ? 29.106 48.505 108.640 1.00 33.29 166 PRO C N 1
ATOM 6794 C CA . PRO C 1 166 ? 29.796 49.722 108.949 1.00 33.10 166 PRO C CA 1
ATOM 6795 C C . PRO C 1 166 ? 31.075 49.331 109.748 1.00 43.30 166 PRO C C 1
ATOM 6796 O O . PRO C 1 166 ? 31.100 48.532 110.724 1.00 30.91 166 PRO C O 1
ATOM 6800 N N . GLY C 1 167 ? 32.188 49.841 109.253 1.00 28.32 167 GLY C N 1
ATOM 6801 C CA . GLY C 1 167 ? 33.483 49.595 109.836 1.00 21.77 167 GLY C CA 1
ATOM 6802 C C . GLY C 1 167 ? 34.183 48.460 109.138 1.00 48.29 167 GLY C C 1
ATOM 6803 O O . GLY C 1 167 ? 35.262 48.091 109.535 1.00 40.79 167 GLY C O 1
ATOM 6804 N N . TRP C 1 168 ? 33.560 47.905 108.115 1.00 32.38 168 TRP C N 1
ATOM 6805 C CA . TRP C 1 168 ? 34.144 46.810 107.369 1.00 28.07 168 TRP C CA 1
ATOM 6806 C C . TRP C 1 168 ? 33.480 46.802 106.025 1.00 38.32 168 TRP C C 1
ATOM 6807 O O . TRP C 1 168 ? 32.513 46.081 105.765 1.00 28.41 168 TRP C O 1
ATOM 6818 N N . ASP C 1 169 ? 33.985 47.678 105.196 1.00 36.87 169 ASP C N 1
ATOM 6819 C CA . ASP C 1 169 ? 33.436 47.799 103.886 1.00 24.65 169 ASP C CA 1
ATOM 6820 C C . ASP C 1 169 ? 34.501 48.199 102.870 1.00 27.67 169 ASP C C 1
ATOM 6821 O O . ASP C 1 169 ? 35.026 47.368 102.147 1.00 28.85 169 ASP C O 1
ATOM 6826 N N . VAL C 1 170 ? 34.863 49.479 102.856 1.00 40.09 170 VAL C N 1
ATOM 6827 C CA . VAL C 1 170 ? 35.852 49.977 101.914 1.00 32.32 170 VAL C CA 1
ATOM 6828 C C . VAL C 1 170 ? 37.203 49.304 102.026 1.00 32.92 170 VAL C C 1
ATOM 6829 O O . VAL C 1 170 ? 37.887 48.983 101.029 1.00 26.33 170 VAL C O 1
ATOM 6833 N N . GLU C 1 171 ? 37.620 49.179 103.272 1.00 29.87 171 GLU C N 1
ATOM 6834 C CA . GLU C 1 171 ? 38.937 48.646 103.518 1.00 47.24 171 GLU C CA 1
ATOM 6835 C C . GLU C 1 171 ? 39.099 47.250 102.983 1.00 28.66 171 GLU C C 1
ATOM 6836 O O . GLU C 1 171 ? 39.959 46.973 102.149 1.00 35.85 171 GLU C O 1
ATOM 6842 N N . PRO C 1 172 ? 38.214 46.398 103.450 1.00 30.42 172 PRO C N 1
ATOM 6843 C CA . PRO C 1 172 ? 38.225 45.039 103.005 1.00 25.54 172 PRO C CA 1
ATOM 6844 C C . PRO C 1 172 ? 38.265 44.979 101.483 1.00 34.20 172 PRO C C 1
ATOM 6845 O O . PRO C 1 172 ? 39.068 44.257 100.854 1.00 31.49 172 PRO C O 1
ATOM 6849 N N . VAL C 1 173 ? 37.384 45.752 100.868 1.00 42.36 173 VAL C N 1
ATOM 6850 C CA . VAL C 1 173 ? 37.285 45.748 99.424 1.00 41.15 173 VAL C CA 1
ATOM 6851 C C . VAL C 1 173 ? 38.530 46.264 98.743 1.00 32.48 173 VAL C C 1
ATOM 6852 O O . VAL C 1 173 ? 38.992 45.714 97.746 1.00 25.87 173 VAL C O 1
ATOM 6856 N N . ARG C 1 174 ? 39.003 47.376 99.274 1.00 41.28 174 ARG C N 1
ATOM 6857 C CA . ARG C 1 174 ? 40.144 47.997 98.705 1.00 43.55 174 ARG C CA 1
ATOM 6858 C C . ARG C 1 174 ? 41.238 46.975 98.703 1.00 41.59 174 ARG C C 1
ATOM 6859 O O . ARG C 1 174 ? 41.876 46.731 97.688 1.00 45.07 174 ARG C O 1
ATOM 6867 N N . ALA C 1 175 ? 41.410 46.348 99.850 1.00 30.85 175 ALA C N 1
ATOM 6868 C CA . ALA C 1 175 ? 42.444 45.334 99.992 1.00 28.43 175 ALA C CA 1
ATOM 6869 C C . ALA C 1 175 ? 42.326 44.121 99.044 1.00 57.54 175 ALA C C 1
ATOM 6870 O O . ALA C 1 175 ? 43.291 43.616 98.462 1.00 35.17 175 ALA C O 1
ATOM 6872 N N . VAL C 1 176 ? 41.143 43.581 98.904 1.00 29.63 176 VAL C N 1
ATOM 6873 C CA . VAL C 1 176 ? 41.051 42.421 98.041 1.00 26.90 176 VAL C CA 1
ATOM 6874 C C . VAL C 1 176 ? 41.356 42.773 96.613 1.00 30.98 176 VAL C C 1
ATOM 6875 O O . VAL C 1 176 ? 41.927 42.011 95.843 1.00 35.36 176 VAL C O 1
ATOM 6879 N N . ARG C 1 177 ? 40.907 43.949 96.269 1.00 32.59 177 ARG C N 1
ATOM 6880 C CA . ARG C 1 177 ? 41.085 44.447 94.941 1.00 60.42 177 ARG C CA 1
ATOM 6881 C C . ARG C 1 177 ? 42.562 44.709 94.671 1.00 47.30 177 ARG C C 1
ATOM 6882 O O . ARG C 1 177 ? 43.158 44.465 93.614 1.00 36.35 177 ARG C O 1
ATOM 6890 N N . GLU C 1 178 ? 43.171 45.255 95.677 1.00 46.53 178 GLU C N 1
ATOM 6891 C CA . GLU C 1 178 ? 44.563 45.554 95.577 1.00 66.98 178 GLU C CA 1
ATOM 6892 C C . GLU C 1 178 ? 45.319 44.272 95.367 1.00 67.41 178 GLU C C 1
ATOM 6893 O O . GLU C 1 178 ? 46.152 44.111 94.483 1.00 47.55 178 GLU C O 1
ATOM 6899 N N . ARG C 1 179 ? 45.016 43.347 96.243 1.00 49.60 179 ARG C N 1
ATOM 6900 C CA . ARG C 1 179 ? 45.694 42.106 96.249 1.00 30.19 179 ARG C CA 1
ATOM 6901 C C . ARG C 1 179 ? 45.372 41.175 95.132 1.00 42.74 179 ARG C C 1
ATOM 6902 O O . ARG C 1 179 ? 46.228 40.604 94.458 1.00 35.91 179 ARG C O 1
ATOM 6910 N N . PHE C 1 180 ? 44.110 40.951 94.995 1.00 56.85 180 PHE C N 1
ATOM 6911 C CA . PHE C 1 180 ? 43.723 39.987 94.035 1.00 37.14 180 PHE C CA 1
ATOM 6912 C C . PHE C 1 180 ? 43.459 40.519 92.646 1.00 44.97 180 PHE C C 1
ATOM 6913 O O . PHE C 1 180 ? 43.361 39.745 91.700 1.00 39.88 180 PHE C O 1
ATOM 6921 N N . GLY C 1 181 ? 43.337 41.822 92.464 1.00 55.14 181 GLY C N 1
ATOM 6922 C CA . GLY C 1 181 ? 43.127 42.244 91.089 1.00 42.24 181 GLY C CA 1
ATOM 6923 C C . GLY C 1 181 ? 41.712 42.647 90.739 1.00 42.90 181 GLY C C 1
ATOM 6924 O O . GLY C 1 181 ? 40.742 42.369 91.446 1.00 39.52 181 GLY C O 1
ATOM 6925 N N . ASP C 1 182 ? 41.637 43.322 89.603 1.00 40.45 182 ASP C N 1
ATOM 6926 C CA . ASP C 1 182 ? 40.396 43.896 89.114 1.00 62.66 182 ASP C CA 1
ATOM 6927 C C . ASP C 1 182 ? 39.504 42.957 88.328 1.00 61.14 182 ASP C C 1
ATOM 6928 O O . ASP C 1 182 ? 38.320 43.242 88.086 1.00 56.96 182 ASP C O 1
ATOM 6933 N N . ASP C 1 183 ? 40.082 41.824 87.969 1.00 45.32 183 ASP C N 1
ATOM 6934 C CA . ASP C 1 183 ? 39.368 40.842 87.196 1.00 60.80 183 ASP C CA 1
ATOM 6935 C C . ASP C 1 183 ? 38.477 39.889 87.999 1.00 50.90 183 ASP C C 1
ATOM 6936 O O . ASP C 1 183 ? 37.553 39.286 87.471 1.00 63.85 183 ASP C O 1
ATOM 6941 N N . VAL C 1 184 ? 38.742 39.770 89.288 1.00 29.11 184 VAL C N 1
ATOM 6942 C CA . VAL C 1 184 ? 37.909 38.975 90.130 1.00 28.95 184 VAL C CA 1
ATOM 6943 C C . VAL C 1 184 ? 36.488 39.517 90.169 1.00 27.20 184 VAL C C 1
ATOM 6944 O O . VAL C 1 184 ? 36.249 40.706 90.269 1.00 38.89 184 VAL C O 1
ATOM 6948 N N . LEU C 1 185 ? 35.529 38.620 90.154 1.00 33.58 185 LEU C N 1
ATOM 6949 C CA . LEU C 1 185 ? 34.137 38.995 90.291 1.00 22.57 185 LEU C CA 1
ATOM 6950 C C . LEU C 1 185 ? 33.940 39.223 91.766 1.00 29.18 185 LEU C C 1
ATOM 6951 O O . LEU C 1 185 ? 34.009 38.291 92.595 1.00 29.20 185 LEU C O 1
ATOM 6956 N N . LEU C 1 186 ? 33.638 40.449 92.094 1.00 26.25 186 LEU C N 1
ATOM 6957 C CA . LEU C 1 186 ? 33.531 40.791 93.492 1.00 23.89 186 LEU C CA 1
ATOM 6958 C C . LEU C 1 186 ? 32.308 41.613 93.812 1.00 32.29 186 LEU C C 1
ATOM 6959 O O . LEU C 1 186 ? 31.980 42.575 93.110 1.00 34.44 186 LEU C O 1
ATOM 6964 N N . GLN C 1 187 ? 31.649 41.229 94.899 1.00 22.93 187 GLN C N 1
ATOM 6965 C CA . GLN C 1 187 ? 30.447 41.932 95.313 1.00 22.03 187 GLN C CA 1
ATOM 6966 C C . GLN C 1 187 ? 30.396 41.957 96.809 1.00 25.13 187 GLN C C 1
ATOM 6967 O O . GLN C 1 187 ? 31.222 41.278 97.412 1.00 23.91 187 GLN C O 1
ATOM 6973 N N . VAL C 1 188 ? 29.461 42.712 97.398 1.00 22.83 188 VAL C N 1
ATOM 6974 C CA . VAL C 1 188 ? 29.409 42.815 98.857 1.00 16.68 188 VAL C CA 1
ATOM 6975 C C . VAL C 1 188 ? 28.012 42.628 99.393 1.00 24.79 188 VAL C C 1
ATOM 6976 O O . VAL C 1 188 ? 27.045 42.780 98.646 1.00 27.85 188 VAL C O 1
ATOM 6980 N N . ASP C 1 189 ? 27.892 42.324 100.694 1.00 22.76 189 ASP C N 1
ATOM 6981 C CA . ASP C 1 189 ? 26.567 42.107 101.293 1.00 30.77 189 ASP C CA 1
ATOM 6982 C C . ASP C 1 189 ? 26.459 42.696 102.677 1.00 24.36 189 ASP C C 1
ATOM 6983 O O . ASP C 1 189 ? 27.216 42.275 103.559 1.00 29.70 189 ASP C O 1
ATOM 6988 N N . ALA C 1 190 ? 25.533 43.667 102.869 1.00 24.00 190 ALA C N 1
ATOM 6989 C CA . ALA C 1 190 ? 25.354 44.356 104.150 1.00 25.59 190 ALA C CA 1
ATOM 6990 C C . ALA C 1 190 ? 24.339 43.700 105.069 1.00 39.33 190 ALA C C 1
ATOM 6991 O O . ALA C 1 190 ? 24.297 43.979 106.262 1.00 22.11 190 ALA C O 1
ATOM 6993 N N . ASN C 1 191 ? 23.512 42.815 104.518 1.00 19.40 191 ASN C N 1
ATOM 6994 C CA . ASN C 1 191 ? 22.481 42.192 105.314 1.00 23.35 191 ASN C CA 1
ATOM 6995 C C . ASN C 1 191 ? 21.729 43.254 106.099 1.00 22.10 191 ASN C C 1
ATOM 6996 O O . ASN C 1 191 ? 21.504 43.094 107.304 1.00 29.00 191 ASN C O 1
ATOM 7001 N N . THR C 1 192 ? 21.353 44.343 105.393 1.00 20.12 192 THR C N 1
ATOM 7002 C CA . THR C 1 192 ? 20.566 45.449 105.958 1.00 19.48 192 THR C CA 1
ATOM 7003 C C . THR C 1 192 ? 21.287 46.328 106.975 1.00 29.92 192 THR C C 1
ATOM 7004 O O . THR C 1 192 ? 20.613 47.041 107.711 1.00 22.41 192 THR C O 1
ATOM 7008 N N . ALA C 1 193 ? 22.621 46.274 107.049 1.00 25.58 193 ALA C N 1
ATOM 7009 C CA . ALA C 1 193 ? 23.399 47.017 108.052 1.00 23.48 193 ALA C CA 1
ATOM 7010 C C . ALA C 1 193 ? 23.512 48.546 107.930 1.00 35.15 193 ALA C C 1
ATOM 7011 O O . ALA C 1 193 ? 24.002 49.206 108.847 1.00 34.31 193 ALA C O 1
ATOM 7013 N N . TYR C 1 194 ? 23.115 49.132 106.814 1.00 28.71 194 TYR C N 1
ATOM 7014 C CA . TYR C 1 194 ? 23.254 50.596 106.651 1.00 20.63 194 TYR C CA 1
ATOM 7015 C C . TYR C 1 194 ? 21.903 51.267 106.591 1.00 25.85 194 TYR C C 1
ATOM 7016 O O . TYR C 1 194 ? 20.852 50.594 106.627 1.00 24.16 194 TYR C O 1
ATOM 7025 N N . THR C 1 195 ? 21.947 52.599 106.540 1.00 24.53 195 THR C N 1
ATOM 7026 C CA . THR C 1 195 ? 20.767 53.490 106.440 1.00 32.12 195 THR C CA 1
ATOM 7027 C C . THR C 1 195 ? 20.995 54.427 105.260 1.00 29.54 195 THR C C 1
ATOM 7028 O O . THR C 1 195 ? 22.151 54.567 104.787 1.00 27.80 195 THR C O 1
ATOM 7032 N N . LEU C 1 196 ? 19.915 55.042 104.764 1.00 25.96 196 LEU C N 1
ATOM 7033 C CA . LEU C 1 196 ? 20.084 55.965 103.635 1.00 29.55 196 LEU C CA 1
ATOM 7034 C C . LEU C 1 196 ? 21.208 56.983 103.902 1.00 31.02 196 LEU C C 1
ATOM 7035 O O . LEU C 1 196 ? 22.047 57.310 103.045 1.00 32.02 196 LEU C O 1
ATOM 7040 N N . GLY C 1 197 ? 21.256 57.450 105.144 1.00 33.83 197 GLY C N 1
ATOM 7041 C CA . GLY C 1 197 ? 22.274 58.394 105.498 1.00 25.02 197 GLY C CA 1
ATOM 7042 C C . GLY C 1 197 ? 23.673 57.843 105.343 1.00 33.24 197 GLY C C 1
ATOM 7043 O O . GLY C 1 197 ? 24.644 58.584 105.413 1.00 33.58 197 GLY C O 1
ATOM 7044 N N . ASP C 1 198 ? 23.822 56.540 105.178 1.00 24.26 198 ASP C N 1
ATOM 7045 C CA . ASP C 1 198 ? 25.170 56.044 105.059 1.00 28.58 198 ASP C CA 1
ATOM 7046 C C . ASP C 1 198 ? 25.672 56.062 103.657 1.00 29.47 198 ASP C C 1
ATOM 7047 O O . ASP C 1 198 ? 26.772 55.590 103.402 1.00 27.86 198 ASP C O 1
ATOM 7052 N N . ALA C 1 199 ? 24.845 56.626 102.782 1.00 27.71 199 ALA C N 1
ATOM 7053 C CA . ALA C 1 199 ? 25.135 56.710 101.358 1.00 49.77 199 ALA C CA 1
ATOM 7054 C C . ALA C 1 199 ? 26.568 57.158 100.950 1.00 39.28 199 ALA C C 1
ATOM 7055 O O . ALA C 1 199 ? 27.201 56.577 100.060 1.00 40.50 199 ALA C O 1
ATOM 7057 N N . PRO C 1 200 ? 27.100 58.202 101.582 1.00 39.13 200 PRO C N 1
ATOM 7058 C CA . PRO C 1 200 ? 28.422 58.658 101.214 1.00 31.54 200 PRO C CA 1
ATOM 7059 C C . PRO C 1 200 ? 29.448 57.570 101.445 1.00 38.69 200 PRO C C 1
ATOM 7060 O O . PRO C 1 200 ? 30.418 57.370 100.688 1.00 33.52 200 PRO C O 1
ATOM 7064 N N . GLN C 1 201 ? 29.205 56.847 102.521 1.00 39.18 201 GLN C N 1
ATOM 7065 C CA . GLN C 1 201 ? 30.087 55.756 102.850 1.00 27.77 201 GLN C CA 1
ATOM 7066 C C . GLN C 1 201 ? 30.067 54.670 101.764 1.00 34.88 201 GLN C C 1
ATOM 7067 O O . GLN C 1 201 ? 31.075 54.180 101.281 1.00 32.96 201 GLN C O 1
ATOM 7073 N N . LEU C 1 202 ? 28.878 54.315 101.345 1.00 28.04 202 LEU C N 1
ATOM 7074 C CA . LEU C 1 202 ? 28.732 53.291 100.341 1.00 22.04 202 LEU C CA 1
ATOM 7075 C C . LEU C 1 202 ? 29.225 53.727 98.971 1.00 26.81 202 LEU C C 1
ATOM 7076 O O . LEU C 1 202 ? 29.749 52.941 98.159 1.00 27.27 202 LEU C O 1
ATOM 7081 N N . ALA C 1 203 ? 29.030 55.012 98.710 1.00 33.37 203 ALA C N 1
ATOM 7082 C CA . ALA C 1 203 ? 29.466 55.595 97.461 1.00 34.00 203 ALA C CA 1
ATOM 7083 C C . ALA C 1 203 ? 30.974 55.406 97.378 1.00 40.28 203 ALA C C 1
ATOM 7084 O O . ALA C 1 203 ? 31.619 55.290 96.323 1.00 34.82 203 ALA C O 1
ATOM 7086 N N . ARG C 1 204 ? 31.571 55.343 98.548 1.00 21.04 204 ARG C N 1
ATOM 7087 C CA . ARG C 1 204 ? 32.993 55.151 98.596 1.00 21.49 204 ARG C CA 1
ATOM 7088 C C . ARG C 1 204 ? 33.443 53.855 97.947 1.00 30.93 204 ARG C C 1
ATOM 7089 O O . ARG C 1 204 ? 34.630 53.616 97.821 1.00 38.52 204 ARG C O 1
ATOM 7097 N N . LEU C 1 205 ? 32.512 52.983 97.556 1.00 31.13 205 LEU C N 1
ATOM 7098 C CA . LEU C 1 205 ? 32.863 51.684 96.957 1.00 16.14 205 LEU C CA 1
ATOM 7099 C C . LEU C 1 205 ? 32.808 51.679 95.441 1.00 28.90 205 LEU C C 1
ATOM 7100 O O . LEU C 1 205 ? 33.174 50.711 94.776 1.00 28.87 205 LEU C O 1
ATOM 7105 N N . ASP C 1 206 ? 32.291 52.773 94.916 1.00 29.82 206 ASP C N 1
ATOM 7106 C CA . ASP C 1 206 ? 32.099 52.957 93.495 1.00 46.84 206 ASP C CA 1
ATOM 7107 C C . ASP C 1 206 ? 33.334 52.674 92.640 1.00 44.39 206 ASP C C 1
ATOM 7108 O O . ASP C 1 206 ? 33.285 52.129 91.518 1.00 39.86 206 ASP C O 1
ATOM 7113 N N . PRO C 1 207 ? 34.462 53.094 93.172 1.00 40.46 207 PRO C N 1
ATOM 7114 C CA . PRO C 1 207 ? 35.705 52.970 92.449 1.00 34.90 207 PRO C CA 1
ATOM 7115 C C . PRO C 1 207 ? 36.121 51.538 92.224 1.00 49.57 207 PRO C C 1
ATOM 7116 O O . PRO C 1 207 ? 36.849 51.211 91.279 1.00 49.32 207 PRO C O 1
ATOM 7120 N N . PHE C 1 208 ? 35.655 50.699 93.132 1.00 43.17 208 PHE C N 1
ATOM 7121 C CA . PHE C 1 208 ? 36.035 49.307 93.158 1.00 36.22 208 PHE C CA 1
ATOM 7122 C C . PHE C 1 208 ? 35.379 48.364 92.177 1.00 58.17 208 PHE C C 1
ATOM 7123 O O . PHE C 1 208 ? 35.729 47.184 92.151 1.00 39.61 208 PHE C O 1
ATOM 7131 N N . GLY C 1 209 ? 34.441 48.873 91.377 1.00 32.08 209 GLY C N 1
ATOM 7132 C CA . GLY C 1 209 ? 33.784 48.053 90.354 1.00 34.20 209 GLY C CA 1
ATOM 7133 C C . GLY C 1 209 ? 33.145 46.741 90.813 1.00 47.37 209 GLY C C 1
ATOM 7134 O O . GLY C 1 209 ? 33.230 45.698 90.143 1.00 33.90 209 GLY C O 1
ATOM 7135 N N . LEU C 1 210 ? 32.461 46.805 91.947 1.00 30.40 210 LEU C N 1
ATOM 7136 C CA . LEU C 1 210 ? 31.776 45.646 92.442 1.00 25.35 210 LEU C CA 1
ATOM 7137 C C . LEU C 1 210 ? 30.619 45.277 91.514 1.00 29.14 210 LEU C C 1
ATOM 7138 O O . LEU C 1 210 ? 30.024 46.132 90.879 1.00 27.16 210 LEU C O 1
ATOM 7143 N N . LEU C 1 211 ? 30.219 44.007 91.492 1.00 27.51 211 LEU C N 1
ATOM 7144 C CA . LEU C 1 211 ? 29.063 43.611 90.694 1.00 31.49 211 LEU C CA 1
ATOM 7145 C C . LEU C 1 211 ? 27.806 44.200 91.269 1.00 33.46 211 LEU C C 1
ATOM 7146 O O . LEU C 1 211 ? 26.865 44.545 90.553 1.00 25.79 211 LEU C O 1
ATOM 7151 N N . LEU C 1 212 ? 27.768 44.234 92.579 1.00 23.63 212 LEU C N 1
ATOM 7152 C CA . LEU C 1 212 ? 26.607 44.735 93.239 1.00 22.65 212 LEU C CA 1
ATOM 7153 C C . LEU C 1 212 ? 26.918 44.827 94.699 1.00 27.07 212 LEU C C 1
ATOM 7154 O O . LEU C 1 212 ? 27.928 44.289 95.172 1.00 27.56 212 LEU C O 1
ATOM 7159 N N . ILE C 1 213 ? 25.995 45.516 95.342 1.00 28.96 213 ILE C N 1
ATOM 7160 C CA . ILE C 1 213 ? 25.901 45.709 96.761 1.00 29.79 213 ILE C CA 1
ATOM 7161 C C . ILE C 1 213 ? 24.573 45.109 97.160 1.00 33.52 213 ILE C C 1
ATOM 7162 O O . ILE C 1 213 ? 23.493 45.518 96.715 1.00 22.86 213 ILE C O 1
ATOM 7167 N N . GLU C 1 214 ? 24.670 44.101 97.988 1.00 23.24 214 GLU C N 1
ATOM 7168 C CA . GLU C 1 214 ? 23.494 43.388 98.399 1.00 27.37 214 GLU C CA 1
ATOM 7169 C C . GLU C 1 214 ? 22.904 43.886 99.712 1.00 25.18 214 GLU C C 1
ATOM 7170 O O . GLU C 1 214 ? 23.625 44.129 100.688 1.00 26.94 214 GLU C O 1
ATOM 7176 N N . GLN C 1 215 ? 21.573 44.027 99.688 1.00 23.94 215 GLN C N 1
ATOM 7177 C CA . GLN C 1 215 ? 20.728 44.432 100.809 1.00 24.19 215 GLN C CA 1
ATOM 7178 C C . GLN C 1 215 ? 21.341 45.442 101.796 1.00 29.09 215 GLN C C 1
ATOM 7179 O O . GLN C 1 215 ? 21.383 45.240 103.017 1.00 27.55 215 GLN C O 1
ATOM 7185 N N . PRO C 1 216 ? 21.763 46.586 101.275 1.00 22.91 216 PRO C N 1
ATOM 7186 C CA . PRO C 1 216 ? 22.357 47.611 102.114 1.00 26.01 216 PRO C CA 1
ATOM 7187 C C . PRO C 1 216 ? 21.425 48.116 103.184 1.00 20.28 216 PRO C C 1
ATOM 7188 O O . PRO C 1 216 ? 21.869 48.342 104.306 1.00 23.85 216 PRO C O 1
ATOM 7192 N N . LEU C 1 217 ? 20.137 48.278 102.844 1.00 20.29 217 LEU C N 1
ATOM 7193 C CA . LEU C 1 217 ? 19.160 48.810 103.800 1.00 15.90 217 LEU C CA 1
ATOM 7194 C C . LEU C 1 217 ? 18.212 47.741 104.300 1.00 27.74 217 LEU C C 1
ATOM 7195 O O . LEU C 1 217 ? 18.126 46.618 103.777 1.00 29.98 217 LEU C O 1
ATOM 7200 N N . GLU C 1 218 ? 17.451 48.126 105.298 1.00 18.96 218 GLU C N 1
ATOM 7201 C CA . GLU C 1 218 ? 16.462 47.244 105.860 1.00 20.27 218 GLU C CA 1
ATOM 7202 C C . GLU C 1 218 ? 15.453 46.713 104.820 1.00 30.61 218 GLU C C 1
ATOM 7203 O O . GLU C 1 218 ? 15.140 47.326 103.801 1.00 30.92 218 GLU C O 1
ATOM 7209 N N . GLU C 1 219 ? 14.954 45.519 105.128 1.00 29.35 219 GLU C N 1
ATOM 7210 C CA . GLU C 1 219 ? 14.016 44.732 104.342 1.00 31.15 219 GLU C CA 1
ATOM 7211 C C . GLU C 1 219 ? 12.830 45.483 103.799 1.00 30.13 219 GLU C C 1
ATOM 7212 O O . GLU C 1 219 ? 12.433 45.267 102.644 1.00 22.07 219 GLU C O 1
ATOM 7218 N N . GLU C 1 220 ? 12.238 46.304 104.673 1.00 24.23 220 GLU C N 1
ATOM 7219 C CA . GLU C 1 220 ? 11.058 47.033 104.300 1.00 27.44 220 GLU C CA 1
ATOM 7220 C C . GLU C 1 220 ? 11.370 48.292 103.591 1.00 25.88 220 GLU C C 1
ATOM 7221 O O . GLU C 1 220 ? 10.445 48.958 103.197 1.00 29.75 220 GLU C O 1
ATOM 7227 N N . ASP C 1 221 ? 12.623 48.637 103.480 1.00 25.13 221 ASP C N 1
ATOM 7228 C CA . ASP C 1 221 ? 12.908 49.873 102.826 1.00 24.84 221 ASP C CA 1
ATOM 7229 C C . ASP C 1 221 ? 13.216 49.781 101.357 1.00 15.89 221 ASP C C 1
ATOM 7230 O O . ASP C 1 221 ? 14.376 49.938 100.967 1.00 29.84 221 ASP C O 1
ATOM 7235 N N . VAL C 1 222 ? 12.165 49.632 100.552 1.00 19.86 222 VAL C N 1
ATOM 7236 C CA . VAL C 1 222 ? 12.318 49.555 99.101 1.00 29.69 222 VAL C CA 1
ATOM 7237 C C . VAL C 1 222 ? 12.654 50.898 98.452 1.00 19.10 222 VAL C C 1
ATOM 7238 O O . VAL C 1 222 ? 13.637 51.058 97.677 1.00 23.12 222 VAL C O 1
ATOM 7242 N N . LEU C 1 223 ? 11.806 51.874 98.776 1.00 25.00 223 LEU C N 1
ATOM 7243 C CA . LEU C 1 223 ? 12.003 53.241 98.265 1.00 20.67 223 LEU C CA 1
ATOM 7244 C C . LEU C 1 223 ? 13.400 53.735 98.585 1.00 35.89 223 LEU C C 1
ATOM 7245 O O . LEU C 1 223 ? 14.068 54.368 97.751 1.00 34.67 223 LEU C O 1
ATOM 7250 N N . GLY C 1 224 ? 13.847 53.417 99.811 1.00 30.07 224 GLY C N 1
ATOM 7251 C CA . GLY C 1 224 ? 15.186 53.793 100.251 1.00 27.80 224 GLY C CA 1
ATOM 7252 C C . GLY C 1 224 ? 16.222 53.214 99.289 1.00 29.50 224 GLY C C 1
ATOM 7253 O O . GLY C 1 224 ? 17.171 53.885 98.887 1.00 32.20 224 GLY C O 1
ATOM 7254 N N . HIS C 1 225 ? 16.016 51.956 98.888 1.00 22.34 225 HIS C N 1
ATOM 7255 C CA . HIS C 1 225 ? 16.976 51.379 97.965 1.00 30.46 225 HIS C CA 1
ATOM 7256 C C . HIS C 1 225 ? 16.973 52.152 96.650 1.00 23.95 225 HIS C C 1
ATOM 7257 O O . HIS C 1 225 ? 18.008 52.390 96.052 1.00 24.53 225 HIS C O 1
ATOM 7264 N N . ALA C 1 226 ? 15.767 52.535 96.205 1.00 23.15 226 ALA C N 1
ATOM 7265 C CA . ALA C 1 226 ? 15.624 53.251 94.971 1.00 22.67 226 ALA C CA 1
ATOM 7266 C C . ALA C 1 226 ? 16.401 54.535 95.034 1.00 26.19 226 ALA C C 1
ATOM 7267 O O . ALA C 1 226 ? 17.125 54.909 94.120 1.00 24.24 226 ALA C O 1
ATOM 7269 N N . GLU C 1 227 ? 16.260 55.202 96.154 1.00 21.08 227 GLU C N 1
ATOM 7270 C CA . GLU C 1 227 ? 16.973 56.457 96.384 1.00 29.64 227 GLU C CA 1
ATOM 7271 C C . GLU C 1 227 ? 18.464 56.192 96.444 1.00 41.97 227 GLU C C 1
ATOM 7272 O O . GLU C 1 227 ? 19.285 56.887 95.849 1.00 28.01 227 GLU C O 1
ATOM 7278 N N . LEU C 1 228 ? 18.839 55.172 97.188 1.00 24.07 228 LEU C N 1
ATOM 7279 C CA . LEU C 1 228 ? 20.266 54.893 97.287 1.00 25.24 228 LEU C CA 1
ATOM 7280 C C . LEU C 1 228 ? 20.863 54.605 95.908 1.00 19.43 228 LEU C C 1
ATOM 7281 O O . LEU C 1 228 ? 21.981 55.010 95.578 1.00 24.78 228 LEU C O 1
ATOM 7286 N N . ALA C 1 229 ? 20.121 53.861 95.087 1.00 25.14 229 ALA C N 1
ATOM 7287 C CA . ALA C 1 229 ? 20.599 53.552 93.755 1.00 18.21 229 ALA C CA 1
ATOM 7288 C C . ALA C 1 229 ? 21.033 54.826 93.028 1.00 34.47 229 ALA C C 1
ATOM 7289 O O . ALA C 1 229 ? 21.975 54.842 92.222 1.00 29.36 229 ALA C O 1
ATOM 7291 N N . ARG C 1 230 ? 20.325 55.907 93.335 1.00 40.75 230 ARG C N 1
ATOM 7292 C CA . ARG C 1 230 ? 20.578 57.206 92.721 1.00 35.87 230 ARG C CA 1
ATOM 7293 C C . ARG C 1 230 ? 21.905 57.831 93.121 1.00 30.91 230 ARG C C 1
ATOM 7294 O O . ARG C 1 230 ? 22.631 58.384 92.313 1.00 47.80 230 ARG C O 1
ATOM 7302 N N . ARG C 1 231 ? 22.266 57.641 94.369 1.00 30.51 231 ARG C N 1
ATOM 7303 C CA . ARG C 1 231 ? 23.479 58.200 94.948 1.00 23.01 231 ARG C CA 1
ATOM 7304 C C . ARG C 1 231 ? 24.737 57.358 94.799 1.00 38.40 231 ARG C C 1
ATOM 7305 O O . ARG C 1 231 ? 25.832 57.849 95.069 1.00 49.50 231 ARG C O 1
ATOM 7313 N N . ILE C 1 232 ? 24.590 56.074 94.440 1.00 40.62 232 ILE C N 1
ATOM 7314 C CA . ILE C 1 232 ? 25.768 55.244 94.307 1.00 23.48 232 ILE C CA 1
ATOM 7315 C C . ILE C 1 232 ? 25.796 54.585 92.969 1.00 26.20 232 ILE C C 1
ATOM 7316 O O . ILE C 1 232 ? 24.740 54.395 92.335 1.00 31.15 232 ILE C O 1
ATOM 7321 N N . GLN C 1 233 ? 27.018 54.245 92.566 1.00 25.44 233 GLN C N 1
ATOM 7322 C CA . GLN C 1 233 ? 27.245 53.595 91.284 1.00 33.29 233 GLN C CA 1
ATOM 7323 C C . GLN C 1 233 ? 27.076 52.103 91.360 1.00 38.68 233 GLN C C 1
ATOM 7324 O O . GLN C 1 233 ? 26.679 51.481 90.368 1.00 42.92 233 GLN C O 1
ATOM 7330 N N . THR C 1 234 ? 27.429 51.540 92.524 1.00 31.93 234 THR C N 1
ATOM 7331 C CA . THR C 1 234 ? 27.288 50.109 92.678 1.00 30.19 234 THR C CA 1
ATOM 7332 C C . THR C 1 234 ? 25.823 49.696 92.518 1.00 21.49 234 THR C C 1
ATOM 7333 O O . THR C 1 234 ? 24.895 50.272 93.109 1.00 27.87 234 THR C O 1
ATOM 7337 N N . PRO C 1 235 ? 25.623 48.708 91.648 1.00 34.14 235 PRO C N 1
ATOM 7338 C CA . PRO C 1 235 ? 24.290 48.208 91.391 1.00 21.73 235 PRO C CA 1
ATOM 7339 C C . PRO C 1 235 ? 23.708 47.618 92.659 1.00 27.92 235 PRO C C 1
ATOM 7340 O O . PRO C 1 235 ? 24.403 46.977 93.426 1.00 25.59 235 PRO C O 1
ATOM 7344 N N . ILE C 1 236 ? 22.435 47.889 92.877 1.00 23.61 236 ILE C N 1
ATOM 7345 C CA . ILE C 1 236 ? 21.753 47.384 94.030 1.00 36.48 236 ILE C CA 1
ATOM 7346 C C . ILE C 1 236 ? 21.153 46.019 93.766 1.00 25.05 236 ILE C C 1
ATOM 7347 O O . ILE C 1 236 ? 20.458 45.786 92.771 1.00 23.67 236 ILE C O 1
ATOM 7352 N N . CYS C 1 237 ? 21.411 45.160 94.729 1.00 26.32 237 CYS C N 1
ATOM 7353 C CA . CYS C 1 237 ? 20.894 43.822 94.730 1.00 22.97 237 CYS C CA 1
ATOM 7354 C C . CYS C 1 237 ? 20.096 43.666 96.011 1.00 28.59 237 CYS C C 1
ATOM 7355 O O . CYS C 1 237 ? 20.530 44.094 97.092 1.00 20.86 237 CYS C O 1
ATOM 7358 N N . LEU C 1 238 ? 18.896 43.108 95.870 1.00 18.83 238 LEU C N 1
ATOM 7359 C CA . LEU C 1 238 ? 18.024 42.845 97.000 1.00 18.59 238 LEU C CA 1
ATOM 7360 C C . LEU C 1 238 ? 17.928 41.325 97.304 1.00 23.64 238 LEU C C 1
ATOM 7361 O O . LEU C 1 238 ? 17.900 40.476 96.398 1.00 25.52 238 LEU C O 1
ATOM 7366 N N . ASP C 1 239 ? 17.871 41.009 98.600 1.00 26.57 239 ASP C N 1
ATOM 7367 C CA . ASP C 1 239 ? 17.730 39.673 99.110 1.00 13.97 239 ASP C CA 1
ATOM 7368 C C . ASP C 1 239 ? 16.527 39.670 100.033 1.00 17.34 239 ASP C C 1
ATOM 7369 O O . ASP C 1 239 ? 15.424 39.348 99.622 1.00 19.80 239 ASP C O 1
ATOM 7374 N N . GLU C 1 240 ? 16.764 40.092 101.268 1.00 15.92 240 GLU C N 1
ATOM 7375 C CA . GLU C 1 240 ? 15.733 40.161 102.305 1.00 18.46 240 GLU C CA 1
ATOM 7376 C C . GLU C 1 240 ? 14.450 40.723 101.792 1.00 20.94 240 GLU C C 1
ATOM 7377 O O . GLU C 1 240 ? 13.384 40.212 102.088 1.00 26.74 240 GLU C O 1
ATOM 7383 N N . SER C 1 241 ? 14.548 41.816 101.051 1.00 21.47 241 SER C N 1
ATOM 7384 C CA . SER C 1 241 ? 13.335 42.463 100.565 1.00 17.91 241 SER C CA 1
ATOM 7385 C C . SER C 1 241 ? 12.473 41.624 99.632 1.00 20.89 241 SER C C 1
ATOM 7386 O O . SER C 1 241 ? 11.259 41.832 99.523 1.00 22.89 241 SER C O 1
ATOM 7389 N N . ILE C 1 242 ? 13.105 40.750 98.885 1.00 19.09 242 ILE C N 1
ATOM 7390 C CA . ILE C 1 242 ? 12.381 39.979 97.911 1.00 17.21 242 ILE C CA 1
ATOM 7391 C C . ILE C 1 242 ? 11.707 38.758 98.488 1.00 33.45 242 ILE C C 1
ATOM 7392 O O . ILE C 1 242 ? 12.217 37.654 98.339 1.00 25.86 242 ILE C O 1
ATOM 7397 N N . VAL C 1 243 ? 10.544 38.951 99.088 1.00 23.76 243 VAL C N 1
ATOM 7398 C CA . VAL C 1 243 ? 9.813 37.865 99.696 1.00 21.76 243 VAL C CA 1
ATOM 7399 C C . VAL C 1 243 ? 8.903 37.157 98.744 1.00 31.47 243 VAL C C 1
ATOM 7400 O O . VAL C 1 243 ? 8.223 36.227 99.120 1.00 25.79 243 VAL C O 1
ATOM 7404 N N . SER C 1 244 ? 8.826 37.629 97.515 1.00 34.84 244 SER C N 1
ATOM 7405 C CA . SER C 1 244 ? 7.939 36.988 96.553 1.00 24.31 244 SER C CA 1
ATOM 7406 C C . SER C 1 244 ? 8.084 37.603 95.181 1.00 30.72 244 SER C C 1
ATOM 7407 O O . SER C 1 244 ? 8.729 38.648 95.020 1.00 27.19 244 SER C O 1
ATOM 7410 N N . ALA C 1 245 ? 7.441 36.929 94.214 1.00 23.58 245 ALA C N 1
ATOM 7411 C CA . ALA C 1 245 ? 7.433 37.394 92.830 1.00 22.20 245 ALA C CA 1
ATOM 7412 C C . ALA C 1 245 ? 6.834 38.799 92.710 1.00 37.37 245 ALA C C 1
ATOM 7413 O O . ALA C 1 245 ? 7.367 39.624 91.971 1.00 24.35 245 ALA C O 1
ATOM 7415 N N . ARG C 1 246 ? 5.722 39.063 93.417 1.00 25.25 246 ARG C N 1
ATOM 7416 C CA . ARG C 1 246 ? 5.119 40.391 93.403 1.00 17.87 246 ARG C CA 1
ATOM 7417 C C . ARG C 1 246 ? 6.058 41.457 93.999 1.00 28.30 246 ARG C C 1
ATOM 7418 O O . ARG C 1 246 ? 6.166 42.573 93.503 1.00 25.21 246 ARG C O 1
ATOM 7426 N N . ALA C 1 247 ? 6.767 41.102 95.079 1.00 20.36 247 ALA C N 1
ATOM 7427 C CA . ALA C 1 247 ? 7.708 42.019 95.705 1.00 18.43 247 ALA C CA 1
ATOM 7428 C C . ALA C 1 247 ? 8.814 42.366 94.735 1.00 17.54 247 ALA C C 1
ATOM 7429 O O . ALA C 1 247 ? 9.287 43.493 94.712 1.00 24.92 247 ALA C O 1
ATOM 7431 N N . ALA C 1 248 ? 9.252 41.369 93.964 1.00 19.75 248 ALA C N 1
ATOM 7432 C CA . ALA C 1 248 ? 10.297 41.595 92.975 1.00 15.76 248 ALA C CA 1
ATOM 7433 C C . ALA C 1 248 ? 9.768 42.595 91.935 1.00 27.47 248 ALA C C 1
ATOM 7434 O O . ALA C 1 248 ? 10.439 43.564 91.606 1.00 25.88 248 ALA C O 1
ATOM 7436 N N . ALA C 1 249 ? 8.550 42.358 91.432 1.00 23.99 249 ALA C N 1
ATOM 7437 C CA . ALA C 1 249 ? 7.918 43.213 90.439 1.00 28.47 249 ALA C CA 1
ATOM 7438 C C . ALA C 1 249 ? 7.835 44.652 90.930 1.00 37.61 249 ALA C C 1
ATOM 7439 O O . ALA C 1 249 ? 8.178 45.629 90.263 1.00 27.73 249 ALA C O 1
ATOM 7441 N N . ASP C 1 250 ? 7.394 44.780 92.148 1.00 25.41 250 ASP C N 1
ATOM 7442 C CA . ASP C 1 250 ? 7.243 46.087 92.726 1.00 25.12 250 ASP C CA 1
ATOM 7443 C C . ASP C 1 250 ? 8.561 46.786 92.864 1.00 24.83 250 ASP C C 1
ATOM 7444 O O . ASP C 1 250 ? 8.723 47.949 92.531 1.00 27.77 250 ASP C O 1
ATOM 7449 N N . ALA C 1 251 ? 9.512 46.072 93.404 1.00 18.35 251 ALA C N 1
ATOM 7450 C CA . ALA C 1 251 ? 10.795 46.703 93.600 1.00 28.81 251 ALA C CA 1
ATOM 7451 C C . ALA C 1 251 ? 11.428 47.113 92.279 1.00 23.68 251 ALA C C 1
ATOM 7452 O O . ALA C 1 251 ? 12.141 48.117 92.169 1.00 28.65 251 ALA C O 1
ATOM 7454 N N . ILE C 1 252 ? 11.204 46.279 91.292 1.00 26.28 252 ILE C N 1
ATOM 7455 C CA . ILE C 1 252 ? 11.754 46.533 89.966 1.00 23.36 252 ILE C CA 1
ATOM 7456 C C . ILE C 1 252 ? 11.112 47.813 89.429 1.00 33.77 252 ILE C C 1
ATOM 7457 O O . ILE C 1 252 ? 11.778 48.724 88.952 1.00 29.46 252 ILE C O 1
ATOM 7462 N N . LYS C 1 253 ? 9.791 47.893 89.549 1.00 32.56 253 LYS C N 1
ATOM 7463 C CA . LYS C 1 253 ? 9.072 49.061 89.094 1.00 34.55 253 LYS C CA 1
ATOM 7464 C C . LYS C 1 253 ? 9.508 50.328 89.770 1.00 33.02 253 LYS C C 1
ATOM 7465 O O . LYS C 1 253 ? 9.502 51.400 89.167 1.00 35.94 253 LYS C O 1
ATOM 7471 N N . LEU C 1 254 ? 9.841 50.219 91.036 1.00 31.90 254 LEU C N 1
ATOM 7472 C CA . LEU C 1 254 ? 10.224 51.401 91.783 1.00 20.25 254 LEU C CA 1
ATOM 7473 C C . LEU C 1 254 ? 11.672 51.778 91.581 1.00 23.73 254 LEU C C 1
ATOM 7474 O O . LEU C 1 254 ? 12.194 52.714 92.181 1.00 26.83 254 LEU C O 1
ATOM 7479 N N . GLY C 1 255 ? 12.329 51.037 90.723 1.00 24.99 255 GLY C N 1
ATOM 7480 C CA . GLY C 1 255 ? 13.739 51.285 90.511 1.00 17.72 255 GLY C CA 1
ATOM 7481 C C . GLY C 1 255 ? 14.589 50.931 91.752 1.00 33.47 255 GLY C C 1
ATOM 7482 O O . GLY C 1 255 ? 15.681 51.459 91.916 1.00 28.29 255 GLY C O 1
ATOM 7483 N N . ALA C 1 256 ? 14.119 50.045 92.642 1.00 22.47 256 ALA C N 1
ATOM 7484 C CA . ALA C 1 256 ? 14.900 49.780 93.853 1.00 17.15 256 ALA C CA 1
ATOM 7485 C C . ALA C 1 256 ? 15.918 48.682 93.707 1.00 25.67 256 ALA C C 1
ATOM 7486 O O . ALA C 1 256 ? 16.686 48.466 94.626 1.00 28.25 256 ALA C O 1
ATOM 7488 N N . VAL C 1 257 ? 15.942 47.987 92.545 1.00 16.01 257 VAL C N 1
ATOM 7489 C CA . VAL C 1 257 ? 16.837 46.850 92.350 1.00 19.99 257 VAL C CA 1
ATOM 7490 C C . VAL C 1 257 ? 17.231 46.585 90.919 1.00 20.88 257 VAL C C 1
ATOM 7491 O O . VAL C 1 257 ? 16.426 46.654 90.000 1.00 29.91 257 VAL C O 1
ATOM 7495 N N . GLN C 1 258 ? 18.466 46.187 90.747 1.00 21.41 258 GLN C N 1
ATOM 7496 C CA . GLN C 1 258 ? 18.963 45.878 89.417 1.00 24.32 258 GLN C CA 1
ATOM 7497 C C . GLN C 1 258 ? 19.291 44.412 89.217 1.00 23.07 258 GLN C C 1
ATOM 7498 O O . GLN C 1 258 ? 19.317 43.910 88.097 1.00 26.63 258 GLN C O 1
ATOM 7504 N N . ILE C 1 259 ? 19.572 43.747 90.323 1.00 22.51 259 ILE C N 1
ATOM 7505 C CA . ILE C 1 259 ? 19.903 42.324 90.340 1.00 29.05 259 ILE C CA 1
ATOM 7506 C C . ILE C 1 259 ? 19.190 41.700 91.514 1.00 46.69 259 ILE C C 1
ATOM 7507 O O . ILE C 1 259 ? 19.184 42.325 92.569 1.00 21.74 259 ILE C O 1
ATOM 7512 N N . VAL C 1 260 ? 18.593 40.514 91.346 1.00 19.50 260 VAL C N 1
ATOM 7513 C CA . VAL C 1 260 ? 17.890 39.895 92.472 1.00 17.91 260 VAL C CA 1
ATOM 7514 C C . VAL C 1 260 ? 18.482 38.562 92.923 1.00 27.73 260 VAL C C 1
ATOM 7515 O O . VAL C 1 260 ? 18.763 37.679 92.118 1.00 31.45 260 VAL C O 1
ATOM 7519 N N . ASN C 1 261 ? 18.685 38.452 94.233 1.00 20.63 261 ASN C N 1
ATOM 7520 C CA . ASN C 1 261 ? 19.179 37.225 94.815 1.00 15.32 261 ASN C CA 1
ATOM 7521 C C . ASN C 1 261 ? 17.925 36.454 95.093 1.00 32.02 261 ASN C C 1
ATOM 7522 O O . ASN C 1 261 ? 16.983 36.930 95.767 1.00 18.78 261 ASN C O 1
ATOM 7527 N N . ILE C 1 262 ? 17.898 35.266 94.547 1.00 26.51 262 ILE C N 1
ATOM 7528 C CA . ILE C 1 262 ? 16.740 34.419 94.810 1.00 18.70 262 ILE C CA 1
ATOM 7529 C C . ILE C 1 262 ? 17.094 33.328 95.844 1.00 19.90 262 ILE C C 1
ATOM 7530 O O . ILE C 1 262 ? 18.027 32.563 95.624 1.00 20.50 262 ILE C O 1
ATOM 7535 N N . LYS C 1 263 ? 16.372 33.305 96.965 1.00 20.87 263 LYS C N 1
ATOM 7536 C CA . LYS C 1 263 ? 16.473 32.324 98.045 1.00 18.17 263 LYS C CA 1
ATOM 7537 C C . LYS C 1 263 ? 15.091 31.659 98.173 1.00 34.35 263 LYS C C 1
ATOM 7538 O O . LYS C 1 263 ? 14.116 32.267 98.674 1.00 34.79 263 LYS C O 1
ATOM 7544 N N . PRO C 1 264 ? 15.005 30.393 97.723 1.00 25.07 264 PRO C N 1
ATOM 7545 C CA . PRO C 1 264 ? 13.753 29.632 97.733 1.00 18.71 264 PRO C CA 1
ATOM 7546 C C . PRO C 1 264 ? 12.863 29.690 99.025 1.00 25.90 264 PRO C C 1
ATOM 7547 O O . PRO C 1 264 ? 11.638 29.930 98.963 1.00 22.31 264 PRO C O 1
ATOM 7551 N N . GLY C 1 265 ? 13.474 29.522 100.221 1.00 26.64 265 GLY C N 1
ATOM 7552 C CA . GLY C 1 265 ? 12.727 29.522 101.493 1.00 21.95 265 GLY C CA 1
ATOM 7553 C C . GLY C 1 265 ? 12.188 30.900 101.857 1.00 22.13 265 GLY C C 1
ATOM 7554 O O . GLY C 1 265 ? 11.080 31.089 102.403 1.00 25.73 265 GLY C O 1
ATOM 7555 N N . ARG C 1 266 ? 13.034 31.873 101.507 1.00 20.53 266 ARG C N 1
ATOM 7556 C CA . ARG C 1 266 ? 12.741 33.257 101.760 1.00 18.80 266 ARG C CA 1
ATOM 7557 C C . ARG C 1 266 ? 11.427 33.650 101.085 1.00 20.39 266 ARG C C 1
ATOM 7558 O O . ARG C 1 266 ? 10.578 34.326 101.656 1.00 20.80 266 ARG C O 1
ATOM 7566 N N . VAL C 1 267 ? 11.278 33.189 99.852 1.00 19.39 267 VAL C N 1
ATOM 7567 C CA . VAL C 1 267 ? 10.118 33.487 99.048 1.00 20.45 267 VAL C CA 1
ATOM 7568 C C . VAL C 1 267 ? 9.034 32.464 99.231 1.00 27.39 267 VAL C C 1
ATOM 7569 O O . VAL C 1 267 ? 8.041 32.529 98.529 1.00 29.59 267 VAL C O 1
ATOM 7573 N N . GLY C 1 268 ? 9.204 31.506 100.143 1.00 23.24 268 GLY C N 1
ATOM 7574 C CA . GLY C 1 268 ? 8.113 30.564 100.338 1.00 15.08 268 GLY C CA 1
ATOM 7575 C C . GLY C 1 268 ? 8.095 29.359 99.430 1.00 23.90 268 GLY C C 1
ATOM 7576 O O . GLY C 1 268 ? 7.027 28.759 99.227 1.00 24.99 268 GLY C O 1
ATOM 7577 N N . GLY C 1 269 ? 9.254 28.987 98.865 1.00 19.24 269 GLY C N 1
ATOM 7578 C CA . GLY C 1 269 ? 9.278 27.783 98.064 1.00 17.81 269 GLY C CA 1
ATOM 7579 C C . GLY C 1 269 ? 9.988 27.883 96.735 1.00 26.83 269 GLY C C 1
ATOM 7580 O O . GLY C 1 269 ? 10.129 28.971 96.193 1.00 28.86 269 GLY C O 1
ATOM 7581 N N . TYR C 1 270 ? 10.420 26.707 96.252 1.00 21.97 270 TYR C N 1
ATOM 7582 C CA . TYR C 1 270 ? 11.109 26.574 94.976 1.00 26.51 270 TYR C CA 1
ATOM 7583 C C . TYR C 1 270 ? 10.128 26.961 93.860 1.00 21.81 270 TYR C C 1
ATOM 7584 O O . TYR C 1 270 ? 10.508 27.522 92.849 1.00 27.27 270 TYR C O 1
ATOM 7593 N N . LEU C 1 271 ? 8.846 26.711 94.074 1.00 17.60 271 LEU C N 1
ATOM 7594 C CA . LEU C 1 271 ? 7.829 27.080 93.101 1.00 25.18 271 LEU C CA 1
ATOM 7595 C C . LEU C 1 271 ? 7.741 28.582 92.985 1.00 28.12 271 LEU C C 1
ATOM 7596 O O . LEU C 1 271 ? 7.803 29.128 91.895 1.00 23.24 271 LEU C O 1
ATOM 7601 N N . GLU C 1 272 ? 7.657 29.242 94.107 1.00 19.29 272 GLU C N 1
ATOM 7602 C CA . GLU C 1 272 ? 7.602 30.679 94.050 1.00 21.98 272 GLU C CA 1
ATOM 7603 C C . GLU C 1 272 ? 8.900 31.261 93.483 1.00 27.14 272 GLU C C 1
ATOM 7604 O O . GLU C 1 272 ? 8.923 32.276 92.762 1.00 21.72 272 GLU C O 1
ATOM 7610 N N . ALA C 1 273 ? 9.989 30.589 93.813 1.00 20.45 273 ALA C N 1
ATOM 7611 C CA . ALA C 1 273 ? 11.318 30.974 93.377 1.00 22.07 273 ALA C CA 1
ATOM 7612 C C . ALA C 1 273 ? 11.429 30.969 91.844 1.00 24.39 273 ALA C C 1
ATOM 7613 O O . ALA C 1 273 ? 12.107 31.793 91.186 1.00 19.54 273 ALA C O 1
ATOM 7615 N N . ARG C 1 274 ? 10.725 30.017 91.255 1.00 24.85 274 ARG C N 1
ATOM 7616 C CA . ARG C 1 274 ? 10.715 29.939 89.816 1.00 18.41 274 ARG C CA 1
ATOM 7617 C C . ARG C 1 274 ? 9.958 31.146 89.228 1.00 24.41 274 ARG C C 1
ATOM 7618 O O . ARG C 1 274 ? 10.293 31.707 88.180 1.00 25.91 274 ARG C O 1
ATOM 7626 N N . ARG C 1 275 ? 8.888 31.523 89.919 1.00 18.31 275 ARG C N 1
ATOM 7627 C CA . ARG C 1 275 ? 8.098 32.642 89.510 1.00 20.65 275 ARG C CA 1
ATOM 7628 C C . ARG C 1 275 ? 8.939 33.909 89.605 1.00 25.75 275 ARG C C 1
ATOM 7629 O O . ARG C 1 275 ? 8.945 34.746 88.703 1.00 26.88 275 ARG C O 1
ATOM 7637 N N . VAL C 1 276 ? 9.695 34.059 90.694 1.00 26.89 276 VAL C N 1
ATOM 7638 C CA . VAL C 1 276 ? 10.545 35.241 90.807 1.00 18.13 276 VAL C CA 1
ATOM 7639 C C . VAL C 1 276 ? 11.530 35.325 89.664 1.00 32.17 276 VAL C C 1
ATOM 7640 O O . VAL C 1 276 ? 11.806 36.390 89.116 1.00 21.92 276 VAL C O 1
ATOM 7644 N N . HIS C 1 277 ? 12.121 34.175 89.363 1.00 18.10 277 HIS C N 1
ATOM 7645 C CA . HIS C 1 277 ? 13.082 34.153 88.315 1.00 18.30 277 HIS C CA 1
ATOM 7646 C C . HIS C 1 277 ? 12.430 34.642 87.036 1.00 24.13 277 HIS C C 1
ATOM 7647 O O . HIS C 1 277 ? 13.005 35.384 86.246 1.00 23.14 277 HIS C O 1
ATOM 7654 N N . ASP C 1 278 ? 11.222 34.167 86.807 1.00 23.54 278 ASP C N 1
ATOM 7655 C CA . ASP C 1 278 ? 10.523 34.498 85.574 1.00 19.91 278 ASP C CA 1
ATOM 7656 C C . ASP C 1 278 ? 10.109 35.949 85.512 1.00 25.69 278 ASP C C 1
ATOM 7657 O O . ASP C 1 278 ? 10.160 36.587 84.467 1.00 28.52 278 ASP C O 1
ATOM 7662 N N . VAL C 1 279 ? 9.678 36.468 86.644 1.00 23.29 279 VAL C N 1
ATOM 7663 C CA . VAL C 1 279 ? 9.267 37.861 86.708 1.00 20.88 279 VAL C CA 1
ATOM 7664 C C . VAL C 1 279 ? 10.470 38.729 86.412 1.00 32.28 279 VAL C C 1
ATOM 7665 O O . VAL C 1 279 ? 10.439 39.608 85.595 1.00 23.55 279 VAL C O 1
ATOM 7669 N N . CYS C 1 280 ? 11.574 38.407 87.058 1.00 19.45 280 CYS C N 1
ATOM 7670 C CA . CYS C 1 280 ? 12.798 39.146 86.838 1.00 14.36 280 CYS C CA 1
ATOM 7671 C C . CYS C 1 280 ? 13.239 39.116 85.391 1.00 19.79 280 CYS C C 1
ATOM 7672 O O . CYS C 1 280 ? 13.620 40.102 84.798 1.00 19.22 280 CYS C O 1
ATOM 7675 N N . ALA C 1 281 ? 13.221 37.927 84.826 1.00 23.57 281 ALA C N 1
ATOM 7676 C CA . ALA C 1 281 ? 13.656 37.761 83.461 1.00 18.92 281 ALA C CA 1
ATOM 7677 C C . ALA C 1 281 ? 12.899 38.664 82.476 1.00 26.62 281 ALA C C 1
ATOM 7678 O O . ALA C 1 281 ? 13.503 39.266 81.579 1.00 18.45 281 ALA C O 1
ATOM 7680 N N . ALA C 1 282 ? 11.568 38.772 82.691 1.00 20.01 282 ALA C N 1
ATOM 7681 C CA . ALA C 1 282 ? 10.644 39.561 81.877 1.00 22.15 282 ALA C CA 1
ATOM 7682 C C . ALA C 1 282 ? 10.928 41.026 81.928 1.00 32.55 282 ALA C C 1
ATOM 7683 O O . ALA C 1 282 ? 10.508 41.727 81.027 1.00 24.77 282 ALA C O 1
ATOM 7685 N N . HIS C 1 283 ? 11.609 41.448 82.995 1.00 18.84 283 HIS C N 1
ATOM 7686 C CA . HIS C 1 283 ? 11.994 42.823 83.212 1.00 11.97 283 HIS C CA 1
ATOM 7687 C C . HIS C 1 283 ? 13.481 43.053 82.934 1.00 18.33 283 HIS C C 1
ATOM 7688 O O . HIS C 1 283 ? 14.000 44.111 83.205 1.00 23.06 283 HIS C O 1
ATOM 7695 N N . GLY C 1 284 ? 14.192 42.075 82.413 1.00 20.46 284 GLY C N 1
ATOM 7696 C CA . GLY C 1 284 ? 15.629 42.230 82.148 1.00 21.01 284 GLY C CA 1
ATOM 7697 C C . GLY C 1 284 ? 16.516 42.275 83.414 1.00 27.00 284 GLY C C 1
ATOM 7698 O O . GLY C 1 284 ? 17.676 42.689 83.377 1.00 30.03 284 GLY C O 1
ATOM 7699 N N . ILE C 1 285 ? 15.967 41.840 84.554 1.00 33.88 285 ILE C N 1
ATOM 7700 C CA . ILE C 1 285 ? 16.697 41.826 85.824 1.00 18.99 285 ILE C CA 1
ATOM 7701 C C . ILE C 1 285 ? 17.403 40.493 86.039 1.00 27.22 285 ILE C C 1
ATOM 7702 O O . ILE C 1 285 ? 16.772 39.439 86.163 1.00 22.62 285 ILE C O 1
ATOM 7707 N N . PRO C 1 286 ? 18.726 40.513 86.051 1.00 21.57 286 PRO C N 1
ATOM 7708 C CA . PRO C 1 286 ? 19.443 39.249 86.265 1.00 27.60 286 PRO C CA 1
ATOM 7709 C C . PRO C 1 286 ? 19.214 38.687 87.672 1.00 25.05 286 PRO C C 1
ATOM 7710 O O . PRO C 1 286 ? 19.006 39.422 88.663 1.00 23.36 286 PRO C O 1
ATOM 7714 N N . VAL C 1 287 ? 19.263 37.365 87.796 1.00 25.10 287 VAL C N 1
ATOM 7715 C CA . VAL C 1 287 ? 19.096 36.798 89.137 1.00 26.85 287 VAL C CA 1
ATOM 7716 C C . VAL C 1 287 ? 20.252 35.836 89.439 1.00 32.14 287 VAL C C 1
ATOM 7717 O O . VAL C 1 287 ? 20.974 35.381 88.549 1.00 25.56 287 VAL C O 1
ATOM 7721 N N . TRP C 1 288 ? 20.412 35.514 90.704 1.00 19.29 288 TRP C N 1
ATOM 7722 C CA . TRP C 1 288 ? 21.402 34.542 91.091 1.00 20.81 288 TRP C CA 1
ATOM 7723 C C . TRP C 1 288 ? 20.867 33.860 92.324 1.00 31.71 288 TRP C C 1
ATOM 7724 O O . TRP C 1 288 ? 20.025 34.429 93.036 1.00 19.92 288 TRP C O 1
ATOM 7735 N N . CYS C 1 289 ? 21.344 32.648 92.550 1.00 22.39 289 CYS C N 1
ATOM 7736 C CA . CYS C 1 289 ? 20.866 31.871 93.683 1.00 19.59 289 CYS C CA 1
ATOM 7737 C C . CYS C 1 289 ? 21.532 32.222 94.988 1.00 28.11 289 CYS C C 1
ATOM 7738 O O . CYS C 1 289 ? 22.756 32.153 95.110 1.00 30.60 289 CYS C O 1
ATOM 7741 N N . GLY C 1 290 ? 20.713 32.539 95.992 1.00 30.20 290 GLY C N 1
ATOM 7742 C CA . GLY C 1 290 ? 21.253 32.842 97.309 1.00 21.39 290 GLY C CA 1
ATOM 7743 C C . GLY C 1 290 ? 21.480 31.539 98.089 1.00 38.57 290 GLY C C 1
ATOM 7744 O O . GLY C 1 290 ? 20.966 30.475 97.707 1.00 23.52 290 GLY C O 1
ATOM 7745 N N . GLY C 1 291 ? 22.256 31.592 99.185 1.00 45.64 291 GLY C N 1
ATOM 7746 C CA . GLY C 1 291 ? 22.524 30.393 99.991 1.00 21.38 291 GLY C CA 1
ATOM 7747 C C . GLY C 1 291 ? 22.166 30.617 101.454 1.00 31.24 291 GLY C C 1
ATOM 7748 O O . GLY C 1 291 ? 22.203 31.738 101.941 1.00 23.88 291 GLY C O 1
ATOM 7749 N N . MET C 1 292 ? 21.807 29.554 102.168 1.00 21.87 292 MET C N 1
ATOM 7750 C CA . MET C 1 292 ? 21.473 29.696 103.565 1.00 15.28 292 MET C CA 1
ATOM 7751 C C . MET C 1 292 ? 22.263 28.683 104.365 1.00 23.75 292 MET C C 1
ATOM 7752 O O . MET C 1 292 ? 21.793 28.205 105.396 1.00 27.79 292 MET C O 1
ATOM 7757 N N . ILE C 1 293 ? 23.460 28.349 103.900 1.00 18.39 293 ILE C N 1
ATOM 7758 C CA . ILE C 1 293 ? 24.248 27.363 104.615 1.00 24.05 293 ILE C CA 1
ATOM 7759 C C . ILE C 1 293 ? 23.500 26.025 104.716 1.00 28.90 293 ILE C C 1
ATOM 7760 O O . ILE C 1 293 ? 23.473 25.399 105.768 1.00 32.38 293 ILE C O 1
ATOM 7765 N N . GLU C 1 294 ? 22.833 25.590 103.651 1.00 35.87 294 GLU C N 1
ATOM 7766 C CA . GLU C 1 294 ? 22.037 24.360 103.673 1.00 30.73 294 GLU C CA 1
ATOM 7767 C C . GLU C 1 294 ? 22.830 23.060 103.702 1.00 31.84 294 GLU C C 1
ATOM 7768 O O . GLU C 1 294 ? 24.011 23.009 103.378 1.00 35.12 294 GLU C O 1
ATOM 7774 N N . THR C 1 295 ? 22.113 21.982 104.024 1.00 38.47 295 THR C N 1
ATOM 7775 C CA . THR C 1 295 ? 22.690 20.661 103.962 1.00 37.21 295 THR C CA 1
ATOM 7776 C C . THR C 1 295 ? 22.607 20.291 102.480 1.00 46.26 295 THR C C 1
ATOM 7777 O O . THR C 1 295 ? 22.156 21.072 101.619 1.00 25.53 295 THR C O 1
ATOM 7781 N N . GLY C 1 296 ? 23.014 19.081 102.174 1.00 29.04 296 GLY C N 1
ATOM 7782 C CA . GLY C 1 296 ? 22.985 18.624 100.804 1.00 32.30 296 GLY C CA 1
ATOM 7783 C C . GLY C 1 296 ? 21.576 18.607 100.199 1.00 18.77 296 GLY C C 1
ATOM 7784 O O . GLY C 1 296 ? 21.387 18.616 98.971 1.00 29.10 296 GLY C O 1
ATOM 7785 N N . LEU C 1 297 ? 20.586 18.540 101.062 1.00 25.56 297 LEU C N 1
ATOM 7786 C CA . LEU C 1 297 ? 19.215 18.549 100.608 1.00 24.20 297 LEU C CA 1
ATOM 7787 C C . LEU C 1 297 ? 18.924 19.864 99.894 1.00 39.67 297 LEU C C 1
ATOM 7788 O O . LEU C 1 297 ? 18.662 19.857 98.702 1.00 25.97 297 LEU C O 1
ATOM 7793 N N . GLY C 1 298 ? 18.995 20.988 100.628 1.00 26.70 298 GLY C N 1
ATOM 7794 C CA . GLY C 1 298 ? 18.745 22.309 100.037 1.00 28.20 298 GLY C CA 1
ATOM 7795 C C . GLY C 1 298 ? 19.797 22.595 98.986 1.00 24.66 298 GLY C C 1
ATOM 7796 O O . GLY C 1 298 ? 19.533 23.149 97.914 1.00 26.40 298 GLY C O 1
ATOM 7797 N N . ARG C 1 299 ? 21.025 22.185 99.274 1.00 24.12 299 ARG C N 1
ATOM 7798 C CA . ARG C 1 299 ? 22.078 22.430 98.296 1.00 25.87 299 ARG C CA 1
ATOM 7799 C C . ARG C 1 299 ? 21.643 21.880 96.960 1.00 32.63 299 ARG C C 1
ATOM 7800 O O . ARG C 1 299 ? 21.775 22.512 95.910 1.00 28.02 299 ARG C O 1
ATOM 7808 N N . ALA C 1 300 ? 21.141 20.653 96.994 1.00 36.56 300 ALA C N 1
ATOM 7809 C CA . ALA C 1 300 ? 20.691 19.964 95.794 1.00 32.45 300 ALA C CA 1
ATOM 7810 C C . ALA C 1 300 ? 19.610 20.734 95.018 1.00 24.77 300 ALA C C 1
ATOM 7811 O O . ALA C 1 300 ? 19.669 20.881 93.796 1.00 23.76 300 ALA C O 1
ATOM 7813 N N . ALA C 1 301 ? 18.569 21.150 95.742 1.00 27.27 301 ALA C N 1
ATOM 7814 C CA . ALA C 1 301 ? 17.484 21.897 95.156 1.00 21.86 301 ALA C CA 1
ATOM 7815 C C . ALA C 1 301 ? 18.028 23.237 94.624 1.00 31.68 301 ALA C C 1
ATOM 7816 O O . ALA C 1 301 ? 17.780 23.644 93.507 1.00 24.47 301 ALA C O 1
ATOM 7818 N N . ASN C 1 302 ? 18.835 23.924 95.404 1.00 19.24 302 ASN C N 1
ATOM 7819 C CA . ASN C 1 302 ? 19.383 25.161 94.927 1.00 11.62 302 ASN C CA 1
ATOM 7820 C C . ASN C 1 302 ? 20.174 25.046 93.639 1.00 33.96 302 ASN C C 1
ATOM 7821 O O . ASN C 1 302 ? 20.045 25.902 92.748 1.00 28.67 302 ASN C O 1
ATOM 7826 N N . VAL C 1 303 ? 21.015 24.009 93.556 1.00 27.54 303 VAL C N 1
ATOM 7827 C CA . VAL C 1 303 ? 21.842 23.803 92.385 1.00 21.79 303 VAL C CA 1
ATOM 7828 C C . VAL C 1 303 ? 20.944 23.608 91.181 1.00 28.31 303 VAL C C 1
ATOM 7829 O O . VAL C 1 303 ? 21.231 24.116 90.097 1.00 26.99 303 VAL C O 1
ATOM 7833 N N . ALA C 1 304 ? 19.832 22.881 91.365 1.00 20.06 304 ALA C N 1
ATOM 7834 C CA . ALA C 1 304 ? 18.900 22.670 90.248 1.00 17.27 304 ALA C CA 1
ATOM 7835 C C . ALA C 1 304 ? 18.274 24.032 89.829 1.00 29.79 304 ALA C C 1
ATOM 7836 O O . ALA C 1 304 ? 18.235 24.429 88.667 1.00 24.81 304 ALA C O 1
ATOM 7838 N N . LEU C 1 305 ? 17.789 24.769 90.820 1.00 24.37 305 LEU C N 1
ATOM 7839 C CA . LEU C 1 305 ? 17.222 26.074 90.603 1.00 22.28 305 LEU C CA 1
ATOM 7840 C C . LEU C 1 305 ? 18.186 27.001 89.844 1.00 28.45 305 LEU C C 1
ATOM 7841 O O . LEU C 1 305 ? 17.838 27.684 88.879 1.00 22.67 305 LEU C O 1
ATOM 7846 N N . ALA C 1 306 ? 19.421 27.060 90.335 1.00 21.21 306 ALA C N 1
ATOM 7847 C CA . ALA C 1 306 ? 20.459 27.916 89.750 1.00 21.45 306 ALA C CA 1
ATOM 7848 C C . ALA C 1 306 ? 20.819 27.633 88.304 1.00 33.54 306 ALA C C 1
ATOM 7849 O O . ALA C 1 306 ? 21.652 28.349 87.722 1.00 24.27 306 ALA C O 1
ATOM 7851 N N . SER C 1 307 ? 20.260 26.555 87.768 1.00 23.97 307 SER C N 1
ATOM 7852 C CA . SER C 1 307 ? 20.572 26.138 86.406 1.00 26.56 307 SER C CA 1
ATOM 7853 C C . SER C 1 307 ? 19.545 26.637 85.426 1.00 27.81 307 SER C C 1
ATOM 7854 O O . SER C 1 307 ? 19.570 26.300 84.239 1.00 23.70 307 SER C O 1
ATOM 7857 N N . LEU C 1 308 ? 18.628 27.442 85.964 1.00 27.37 308 LEU C N 1
ATOM 7858 C CA . LEU C 1 308 ? 17.622 28.071 85.135 1.00 28.64 308 LEU C CA 1
ATOM 7859 C C . LEU C 1 308 ? 18.287 29.215 84.355 1.00 24.29 308 LEU C C 1
ATOM 7860 O O . LEU C 1 308 ? 19.327 29.758 84.710 1.00 31.43 308 LEU C O 1
ATOM 7865 N N . PRO C 1 309 ? 17.677 29.536 83.232 1.00 29.60 309 PRO C N 1
ATOM 7866 C CA . PRO C 1 309 ? 18.139 30.498 82.244 1.00 27.97 309 PRO C CA 1
ATOM 7867 C C . PRO C 1 309 ? 18.527 31.937 82.647 1.00 34.09 309 PRO C C 1
ATOM 7868 O O . PRO C 1 309 ? 19.512 32.479 82.163 1.00 24.58 309 PRO C O 1
ATOM 7872 N N . ASN C 1 310 ? 17.774 32.579 83.507 1.00 23.49 310 ASN C N 1
ATOM 7873 C CA . ASN C 1 310 ? 18.109 33.928 83.886 1.00 25.88 310 ASN C CA 1
ATOM 7874 C C . ASN C 1 310 ? 19.058 34.014 85.094 1.00 26.22 310 ASN C C 1
ATOM 7875 O O . ASN C 1 310 ? 19.206 35.105 85.647 1.00 21.41 310 ASN C O 1
ATOM 7880 N N . PHE C 1 311 ? 19.640 32.876 85.538 1.00 30.49 311 PHE C N 1
ATOM 7881 C CA . PHE C 1 311 ? 20.610 32.855 86.664 1.00 25.82 311 PHE C CA 1
ATOM 7882 C C . PHE C 1 311 ? 21.911 33.082 85.947 1.00 20.12 311 PHE C C 1
ATOM 7883 O O . PHE C 1 311 ? 22.655 32.156 85.592 1.00 24.04 311 PHE C O 1
ATOM 7891 N N . THR C 1 312 ? 22.134 34.328 85.622 1.00 20.28 312 THR C N 1
ATOM 7892 C CA . THR C 1 312 ? 23.294 34.630 84.822 1.00 21.67 312 THR C CA 1
ATOM 7893 C C . THR C 1 312 ? 24.472 35.158 85.624 1.00 34.22 312 THR C C 1
ATOM 7894 O O . THR C 1 312 ? 25.476 35.571 85.061 1.00 36.25 312 THR C O 1
ATOM 7898 N N . LEU C 1 313 ? 24.394 35.035 86.932 1.00 24.76 313 LEU C N 1
ATOM 7899 C CA . LEU C 1 313 ? 25.485 35.420 87.758 1.00 18.81 313 LEU C CA 1
ATOM 7900 C C . LEU C 1 313 ? 25.671 34.262 88.701 1.00 24.01 313 LEU C C 1
ATOM 7901 O O . LEU C 1 313 ? 24.672 33.662 89.072 1.00 23.48 313 LEU C O 1
ATOM 7906 N N . PRO C 1 314 ? 26.912 33.986 89.100 1.00 29.77 314 PRO C N 1
ATOM 7907 C CA . PRO C 1 314 ? 27.225 32.892 90.009 1.00 22.28 314 PRO C CA 1
ATOM 7908 C C . PRO C 1 314 ? 26.487 33.012 91.317 1.00 25.00 314 PRO C C 1
ATOM 7909 O O . PRO C 1 314 ? 26.319 34.087 91.878 1.00 31.38 314 PRO C O 1
ATOM 7913 N N . GLY C 1 315 ? 26.059 31.889 91.851 1.00 28.13 315 GLY C N 1
ATOM 7914 C CA . GLY C 1 315 ? 25.352 31.970 93.103 1.00 24.03 315 GLY C CA 1
ATOM 7915 C C . GLY C 1 315 ? 26.186 31.509 94.300 1.00 31.23 315 GLY C C 1
ATOM 7916 O O . GLY C 1 315 ? 27.344 31.046 94.186 1.00 27.16 315 GLY C O 1
ATOM 7917 N N . ASP C 1 316 ? 25.537 31.641 95.459 1.00 21.61 316 ASP C N 1
ATOM 7918 C CA . ASP C 1 316 ? 26.094 31.208 96.737 1.00 27.52 316 ASP C CA 1
ATOM 7919 C C . ASP C 1 316 ? 25.738 29.736 96.855 1.00 28.89 316 ASP C C 1
ATOM 7920 O O . ASP C 1 316 ? 24.900 29.306 97.651 1.00 34.32 316 ASP C O 1
ATOM 7925 N N . THR C 1 317 ? 26.320 28.979 95.933 1.00 29.80 317 THR C N 1
ATOM 7926 C CA . THR C 1 317 ? 26.124 27.536 95.846 1.00 24.27 317 THR C CA 1
ATOM 7927 C C . THR C 1 317 ? 27.500 26.901 95.874 1.00 28.53 317 THR C C 1
ATOM 7928 O O . THR C 1 317 ? 27.984 26.379 94.876 1.00 28.49 317 THR C O 1
ATOM 7932 N N . SER C 1 318 ? 28.170 27.051 97.018 1.00 31.22 318 SER C N 1
ATOM 7933 C CA . SER C 1 318 ? 29.517 26.541 97.193 1.00 34.45 318 SER C CA 1
ATOM 7934 C C . SER C 1 318 ? 29.513 24.987 97.406 1.00 26.21 318 SER C C 1
ATOM 7935 O O . SER C 1 318 ? 28.437 24.357 97.558 1.00 27.52 318 SER C O 1
ATOM 7938 N N . ALA C 1 319 ? 30.712 24.358 97.373 1.00 27.27 319 ALA C N 1
ATOM 7939 C CA . ALA C 1 319 ? 30.844 22.912 97.600 1.00 21.62 319 ALA C CA 1
ATOM 7940 C C . ALA C 1 319 ? 30.409 22.613 99.028 1.00 27.74 319 ALA C C 1
ATOM 7941 O O . ALA C 1 319 ? 30.385 23.500 99.894 1.00 26.91 319 ALA C O 1
ATOM 7943 N N . SER C 1 320 ? 30.021 21.385 99.266 1.00 27.15 320 SER C N 1
ATOM 7944 C CA . SER C 1 320 ? 29.544 20.999 100.562 1.00 22.44 320 SER C CA 1
ATOM 7945 C C . SER C 1 320 ? 30.477 21.391 101.678 1.00 22.78 320 SER C C 1
ATOM 7946 O O . SER C 1 320 ? 30.042 21.825 102.741 1.00 33.64 320 SER C O 1
ATOM 7949 N N . ASP C 1 321 ? 31.755 21.172 101.413 1.00 31.04 321 ASP C N 1
ATOM 7950 C CA . ASP C 1 321 ? 32.833 21.404 102.364 1.00 33.05 321 ASP C CA 1
ATOM 7951 C C . ASP C 1 321 ? 33.085 22.853 102.753 1.00 44.20 321 ASP C C 1
ATOM 7952 O O . ASP C 1 321 ? 33.754 23.112 103.746 1.00 44.41 321 ASP C O 1
ATOM 7957 N N . ARG C 1 322 ? 32.562 23.795 101.969 1.00 26.79 322 ARG C N 1
ATOM 7958 C CA . ARG C 1 322 ? 32.768 25.185 102.315 1.00 24.56 322 ARG C CA 1
ATOM 7959 C C . ARG C 1 322 ? 32.305 25.431 103.754 1.00 21.00 322 ARG C C 1
ATOM 7960 O O . ARG C 1 322 ? 32.876 26.252 104.485 1.00 28.05 322 ARG C O 1
ATOM 7968 N N . PHE C 1 323 ? 31.313 24.658 104.180 1.00 27.91 323 PHE C N 1
ATOM 7969 C CA . PHE C 1 323 ? 30.798 24.790 105.531 1.00 36.97 323 PHE C CA 1
ATOM 7970 C C . PHE C 1 323 ? 30.874 23.529 106.363 1.00 31.50 323 PHE C C 1
ATOM 7971 O O . PHE C 1 323 ? 31.078 23.572 107.561 1.00 23.10 323 PHE C O 1
ATOM 7979 N N . TYR C 1 324 ? 30.570 22.423 105.715 1.00 34.86 324 TYR C N 1
ATOM 7980 C CA . TYR C 1 324 ? 30.467 21.145 106.364 1.00 37.13 324 TYR C CA 1
ATOM 7981 C C . TYR C 1 324 ? 31.522 20.154 105.948 1.00 36.35 324 TYR C C 1
ATOM 7982 O O . TYR C 1 324 ? 31.655 19.809 104.769 1.00 34.23 324 TYR C O 1
ATOM 7991 N N . LYS C 1 325 ? 32.246 19.660 106.951 1.00 43.20 325 LYS C N 1
ATOM 7992 C CA . LYS C 1 325 ? 33.279 18.645 106.751 1.00 62.95 325 LYS C CA 1
ATOM 7993 C C . LYS C 1 325 ? 32.642 17.335 106.264 1.00 44.70 325 LYS C C 1
ATOM 7994 O O . LYS C 1 325 ? 33.169 16.616 105.432 1.00 30.28 325 LYS C O 1
ATOM 8000 N N . THR C 1 326 ? 31.441 17.099 106.771 1.00 29.08 326 THR C N 1
ATOM 8001 C CA . THR C 1 326 ? 30.640 15.940 106.531 1.00 37.56 326 THR C CA 1
ATOM 8002 C C . THR C 1 326 ? 29.150 16.309 106.476 1.00 33.17 326 THR C C 1
ATOM 8003 O O . THR C 1 326 ? 28.444 16.598 107.466 1.00 44.58 326 THR C O 1
ATOM 8007 N N . ASP C 1 327 ? 28.695 16.303 105.231 1.00 32.28 327 ASP C N 1
ATOM 8008 C CA . ASP C 1 327 ? 27.323 16.603 104.895 1.00 42.44 327 ASP C CA 1
ATOM 8009 C C . ASP C 1 327 ? 26.470 15.363 105.120 1.00 27.62 327 ASP C C 1
ATOM 8010 O O . ASP C 1 327 ? 26.986 14.245 105.125 1.00 31.70 327 ASP C O 1
ATOM 8015 N N . ILE C 1 328 ? 25.166 15.536 105.297 1.00 26.00 328 ILE C N 1
ATOM 8016 C CA . ILE C 1 328 ? 24.305 14.378 105.493 1.00 31.15 328 ILE C CA 1
ATOM 8017 C C . ILE C 1 328 ? 23.885 13.642 104.221 1.00 36.48 328 ILE C C 1
ATOM 8018 O O . ILE C 1 328 ? 23.063 12.732 104.268 1.00 33.99 328 ILE C O 1
ATOM 8023 N N . THR C 1 329 ? 24.418 14.054 103.082 1.00 27.94 329 THR C N 1
ATOM 8024 C CA . THR C 1 329 ? 24.071 13.416 101.825 1.00 25.06 329 THR C CA 1
ATOM 8025 C C . THR C 1 329 ? 25.367 13.233 101.134 1.00 31.12 329 THR C C 1
ATOM 8026 O O . THR C 1 329 ? 26.422 13.655 101.621 1.00 26.78 329 THR C O 1
ATOM 8030 N N . GLU C 1 330 ? 25.283 12.680 99.947 1.00 23.57 330 GLU C N 1
ATOM 8031 C CA . GLU C 1 330 ? 26.497 12.647 99.164 1.00 35.11 330 GLU C CA 1
ATOM 8032 C C . GLU C 1 330 ? 26.914 14.126 98.984 1.00 39.96 330 GLU C C 1
ATOM 8033 O O . GLU C 1 330 ? 26.106 15.007 98.709 1.00 42.16 330 GLU C O 1
ATOM 8039 N N . PRO C 1 331 ? 28.168 14.424 99.180 1.00 36.65 331 PRO C N 1
ATOM 8040 C CA . PRO C 1 331 ? 28.658 15.787 99.105 1.00 39.90 331 PRO C CA 1
ATOM 8041 C C . PRO C 1 331 ? 28.790 16.401 97.720 1.00 38.65 331 PRO C C 1
ATOM 8042 O O . PRO C 1 331 ? 29.116 15.738 96.756 1.00 32.43 331 PRO C O 1
ATOM 8046 N N . PHE C 1 332 ? 28.626 17.722 97.677 1.00 69.85 332 PHE C N 1
ATOM 8047 C CA . PHE C 1 332 ? 28.808 18.511 96.480 1.00 34.74 332 PHE C CA 1
ATOM 8048 C C . PHE C 1 332 ? 30.273 18.904 96.457 1.00 33.05 332 PHE C C 1
ATOM 8049 O O . PHE C 1 332 ? 30.811 19.424 97.440 1.00 31.93 332 PHE C O 1
ATOM 8057 N N . VAL C 1 333 ? 30.928 18.557 95.361 1.00 26.49 333 VAL C N 1
ATOM 8058 C CA . VAL C 1 333 ? 32.329 18.788 95.217 1.00 29.23 333 VAL C CA 1
ATOM 8059 C C . VAL C 1 333 ? 32.558 19.653 94.006 1.00 20.98 333 VAL C C 1
ATOM 8060 O O . VAL C 1 333 ? 32.172 19.306 92.894 1.00 25.23 333 VAL C O 1
ATOM 8064 N N . LEU C 1 334 ? 33.220 20.760 94.259 1.00 28.19 334 LEU C N 1
ATOM 8065 C CA . LEU C 1 334 ? 33.507 21.738 93.254 1.00 20.03 334 LEU C CA 1
ATOM 8066 C C . LEU C 1 334 ? 34.309 21.181 92.120 1.00 34.01 334 LEU C C 1
ATOM 8067 O O . LEU C 1 334 ? 35.318 20.512 92.295 1.00 47.17 334 LEU C O 1
ATOM 8072 N N . SER C 1 335 ? 33.851 21.454 90.926 1.00 38.91 335 SER C N 1
ATOM 8073 C CA . SER C 1 335 ? 34.596 21.018 89.788 1.00 31.37 335 SER C CA 1
ATOM 8074 C C . SER C 1 335 ? 34.614 22.095 88.708 1.00 34.53 335 SER C C 1
ATOM 8075 O O . SER C 1 335 ? 33.556 22.530 88.201 1.00 49.27 335 SER C O 1
ATOM 8078 N N . GLY C 1 336 ? 35.850 22.542 88.415 1.00 32.22 336 GLY C N 1
ATOM 8079 C CA . GLY C 1 336 ? 36.106 23.603 87.450 1.00 34.16 336 GLY C CA 1
ATOM 8080 C C . GLY C 1 336 ? 35.233 24.823 87.774 1.00 44.87 336 GLY C C 1
ATOM 8081 O O . GLY C 1 336 ? 34.659 25.425 86.866 1.00 41.08 336 GLY C O 1
ATOM 8082 N N . GLY C 1 337 ? 35.128 25.135 89.079 1.00 47.06 337 GLY C N 1
ATOM 8083 C CA . GLY C 1 337 ? 34.355 26.234 89.619 1.00 37.71 337 GLY C CA 1
ATOM 8084 C C . GLY C 1 337 ? 32.880 25.936 89.481 1.00 28.36 337 GLY C C 1
ATOM 8085 O O . GLY C 1 337 ? 32.075 26.819 89.581 1.00 29.12 337 GLY C O 1
ATOM 8086 N N . HIS C 1 338 ? 32.529 24.691 89.210 1.00 27.92 338 HIS C N 1
ATOM 8087 C CA . HIS C 1 338 ? 31.132 24.348 89.048 1.00 15.36 338 HIS C CA 1
ATOM 8088 C C . HIS C 1 338 ? 30.736 23.149 89.839 1.00 27.64 338 HIS C C 1
ATOM 8089 O O . HIS C 1 338 ? 31.546 22.325 90.238 1.00 36.69 338 HIS C O 1
ATOM 8096 N N . LEU C 1 339 ? 29.429 23.050 89.972 1.00 28.62 339 LEU C N 1
ATOM 8097 C CA . LEU C 1 339 ? 28.748 21.944 90.619 1.00 34.56 339 LEU C CA 1
ATOM 8098 C C . LEU C 1 339 ? 27.782 21.417 89.581 1.00 32.55 339 LEU C C 1
ATOM 8099 O O . LEU C 1 339 ? 27.196 22.145 88.782 1.00 25.96 339 LEU C O 1
ATOM 8104 N N . PRO C 1 340 ? 27.664 20.124 89.567 1.00 37.31 340 PRO C N 1
ATOM 8105 C CA . PRO C 1 340 ? 26.814 19.418 88.638 1.00 26.51 340 PRO C CA 1
ATOM 8106 C C . PRO C 1 340 ? 25.360 19.413 89.097 1.00 25.14 340 PRO C C 1
ATOM 8107 O O . PRO C 1 340 ? 25.065 19.266 90.272 1.00 22.20 340 PRO C O 1
ATOM 8111 N N . VAL C 1 341 ? 24.443 19.541 88.155 1.00 18.63 341 VAL C N 1
ATOM 8112 C CA . VAL C 1 341 ? 23.043 19.531 88.518 1.00 18.84 341 VAL C CA 1
ATOM 8113 C C . VAL C 1 341 ? 22.616 18.091 88.780 1.00 40.48 341 VAL C C 1
ATOM 8114 O O . VAL C 1 341 ? 22.868 17.216 87.961 1.00 26.64 341 VAL C O 1
ATOM 8118 N N . PRO C 1 342 ? 21.985 17.799 89.909 1.00 33.74 342 PRO C N 1
ATOM 8119 C CA . PRO C 1 342 ? 21.588 16.422 90.160 1.00 19.99 342 PRO C CA 1
ATOM 8120 C C . PRO C 1 342 ? 20.661 15.832 89.102 1.00 30.60 342 PRO C C 1
ATOM 8121 O O . PRO C 1 342 ? 19.791 16.494 88.561 1.00 25.89 342 PRO C O 1
ATOM 8125 N N . THR C 1 343 ? 20.855 14.543 88.821 1.00 32.12 343 THR C N 1
ATOM 8126 C CA . THR C 1 343 ? 20.071 13.828 87.823 1.00 30.32 343 THR C CA 1
ATOM 8127 C C . THR C 1 343 ? 18.961 12.940 88.328 1.00 47.36 343 THR C C 1
ATOM 8128 O O . THR C 1 343 ? 18.102 12.573 87.537 1.00 30.95 343 THR C O 1
ATOM 8132 N N . GLY C 1 344 ? 18.976 12.568 89.605 1.00 34.35 344 GLY C N 1
ATOM 8133 C CA . GLY C 1 344 ? 17.912 11.718 90.116 1.00 37.57 344 GLY C CA 1
ATOM 8134 C C . GLY C 1 344 ? 16.579 12.431 90.150 1.00 34.34 344 GLY C C 1
ATOM 8135 O O . GLY C 1 344 ? 16.484 13.612 89.875 1.00 57.58 344 GLY C O 1
ATOM 8136 N N . PRO C 1 345 ? 15.567 11.663 90.526 1.00 37.38 345 PRO C N 1
ATOM 8137 C CA . PRO C 1 345 ? 14.192 12.102 90.714 1.00 45.96 345 PRO C CA 1
ATOM 8138 C C . PRO C 1 345 ? 14.144 12.927 91.981 1.00 24.73 345 PRO C C 1
ATOM 8139 O O . PRO C 1 345 ? 14.966 12.665 92.874 1.00 36.48 345 PRO C O 1
ATOM 8143 N N . GLY C 1 346 ? 13.244 13.931 92.015 1.00 24.77 346 GLY C N 1
ATOM 8144 C CA . GLY C 1 346 ? 13.171 14.819 93.145 1.00 21.65 346 GLY C CA 1
ATOM 8145 C C . GLY C 1 346 ? 14.538 15.450 93.306 1.00 28.68 346 GLY C C 1
ATOM 8146 O O . GLY C 1 346 ? 15.204 15.766 92.320 1.00 23.16 346 GLY C O 1
ATOM 8147 N N . LEU C 1 347 ? 14.955 15.566 94.560 1.00 22.08 347 LEU C N 1
ATOM 8148 C CA . LEU C 1 347 ? 16.231 16.152 94.894 1.00 18.96 347 LEU C CA 1
ATOM 8149 C C . LEU C 1 347 ? 17.398 15.520 94.200 1.00 23.99 347 LEU C C 1
ATOM 8150 O O . LEU C 1 347 ? 18.415 16.173 93.939 1.00 24.27 347 LEU C O 1
ATOM 8155 N N . GLY C 1 348 ? 17.293 14.243 93.896 1.00 29.27 348 GLY C N 1
ATOM 8156 C CA . GLY C 1 348 ? 18.417 13.618 93.238 1.00 14.16 348 GLY C CA 1
ATOM 8157 C C . GLY C 1 348 ? 19.464 13.269 94.275 1.00 29.17 348 GLY C C 1
ATOM 8158 O O . GLY C 1 348 ? 20.560 12.884 93.906 1.00 22.09 348 GLY C O 1
ATOM 8159 N N . VAL C 1 349 ? 19.118 13.470 95.558 1.00 22.00 349 VAL C N 1
ATOM 8160 C CA . VAL C 1 349 ? 19.960 13.186 96.749 1.00 26.32 349 VAL C CA 1
ATOM 8161 C C . VAL C 1 349 ? 19.027 12.890 97.900 1.00 30.32 349 VAL C C 1
ATOM 8162 O O . VAL C 1 349 ? 17.854 13.276 97.850 1.00 29.41 349 VAL C O 1
ATOM 8166 N N . ALA C 1 350 ? 19.573 12.208 98.920 1.00 34.14 350 ALA C N 1
ATOM 8167 C CA . ALA C 1 350 ? 18.872 11.851 100.168 1.00 35.75 350 ALA C CA 1
ATOM 8168 C C . ALA C 1 350 ? 19.868 11.783 101.350 1.00 25.69 350 ALA C C 1
ATOM 8169 O O . ALA C 1 350 ? 21.097 11.673 101.170 1.00 36.52 350 ALA C O 1
ATOM 8171 N N . PRO C 1 351 ? 19.372 11.920 102.577 1.00 28.36 351 PRO C N 1
ATOM 8172 C CA . PRO C 1 351 ? 20.303 11.879 103.686 1.00 40.26 351 PRO C CA 1
ATOM 8173 C C . PRO C 1 351 ? 20.803 10.473 103.932 1.00 45.19 351 PRO C C 1
ATOM 8174 O O . PRO C 1 351 ? 20.089 9.485 103.692 1.00 31.48 351 PRO C O 1
ATOM 8178 N N . ILE C 1 352 ? 22.033 10.429 104.415 1.00 45.65 352 ILE C N 1
ATOM 8179 C CA . ILE C 1 352 ? 22.680 9.213 104.819 1.00 25.82 352 ILE C CA 1
ATOM 8180 C C . ILE C 1 352 ? 22.421 9.090 106.332 1.00 26.59 352 ILE C C 1
ATOM 8181 O O . ILE C 1 352 ? 23.078 9.689 107.188 1.00 47.66 352 ILE C O 1
ATOM 8186 N N . PRO C 1 353 ? 21.338 8.385 106.594 1.00 58.83 353 PRO C N 1
ATOM 8187 C CA . PRO C 1 353 ? 20.742 8.052 107.881 1.00 44.74 353 PRO C CA 1
ATOM 8188 C C . PRO C 1 353 ? 21.764 8.077 108.978 1.00 26.44 353 PRO C C 1
ATOM 8189 O O . PRO C 1 353 ? 21.720 8.926 109.860 1.00 58.63 353 PRO C O 1
ATOM 8193 N N . GLU C 1 354 ? 22.699 7.146 108.850 1.00 31.49 354 GLU C N 1
ATOM 8194 C CA . GLU C 1 354 ? 23.813 7.030 109.755 1.00 46.13 354 GLU C CA 1
ATOM 8195 C C . GLU C 1 354 ? 24.247 8.452 110.113 1.00 45.37 354 GLU C C 1
ATOM 8196 O O . GLU C 1 354 ? 24.075 8.888 111.270 1.00 46.19 354 GLU C O 1
ATOM 8202 N N . LEU C 1 355 ? 24.692 9.198 109.090 1.00 31.75 355 LEU C N 1
ATOM 8203 C CA . LEU C 1 355 ? 25.085 10.604 109.242 1.00 30.84 355 LEU C CA 1
ATOM 8204 C C . LEU C 1 355 ? 23.969 11.480 109.792 1.00 31.53 355 LEU C C 1
ATOM 8205 O O . LEU C 1 355 ? 24.120 12.226 110.752 1.00 35.63 355 LEU C O 1
ATOM 8210 N N . LEU C 1 356 ? 22.820 11.364 109.172 1.00 27.69 356 LEU C N 1
ATOM 8211 C CA . LEU C 1 356 ? 21.706 12.131 109.623 1.00 32.75 356 LEU C CA 1
ATOM 8212 C C . LEU C 1 356 ? 21.462 11.929 111.108 1.00 35.87 356 LEU C C 1
ATOM 8213 O O . LEU C 1 356 ? 21.142 12.851 111.850 1.00 41.97 356 LEU C O 1
ATOM 8218 N N . ASP C 1 357 ? 21.585 10.685 111.522 1.00 32.49 357 ASP C N 1
ATOM 8219 C CA . ASP C 1 357 ? 21.337 10.330 112.892 1.00 29.19 357 ASP C CA 1
ATOM 8220 C C . ASP C 1 357 ? 22.266 10.979 113.876 1.00 30.81 357 ASP C C 1
ATOM 8221 O O . ASP C 1 357 ? 21.871 11.430 114.963 1.00 40.73 357 ASP C O 1
ATOM 8226 N N . GLU C 1 358 ? 23.505 11.057 113.470 1.00 25.75 358 GLU C N 1
ATOM 8227 C CA . GLU C 1 358 ? 24.478 11.683 114.351 1.00 39.06 358 GLU C CA 1
ATOM 8228 C C . GLU C 1 358 ? 24.224 13.148 114.719 1.00 54.31 358 GLU C C 1
ATOM 8229 O O . GLU C 1 358 ? 24.567 13.608 115.824 1.00 71.59 358 GLU C O 1
ATOM 8235 N N . VAL C 1 359 ? 23.678 13.882 113.750 1.00 57.99 359 VAL C N 1
ATOM 8236 C CA . VAL C 1 359 ? 23.419 15.304 113.911 1.00 50.40 359 VAL C CA 1
ATOM 8237 C C . VAL C 1 359 ? 22.018 15.618 114.332 1.00 27.17 359 VAL C C 1
ATOM 8238 O O . VAL C 1 359 ? 21.700 16.783 114.558 1.00 36.33 359 VAL C O 1
ATOM 8242 N N . THR C 1 360 ? 21.181 14.586 114.432 1.00 25.07 360 THR C N 1
ATOM 8243 C CA . THR C 1 360 ? 19.820 14.797 114.878 1.00 37.43 360 THR C CA 1
ATOM 8244 C C . THR C 1 360 ? 19.765 15.058 116.373 1.00 39.69 360 THR C C 1
ATOM 8245 O O . THR C 1 360 ? 20.377 14.336 117.132 1.00 54.99 360 THR C O 1
ATOM 8249 N N . THR C 1 361 ? 19.018 16.093 116.743 1.00 40.03 361 THR C N 1
ATOM 8250 C CA . THR C 1 361 ? 18.848 16.593 118.091 1.00 31.19 361 THR C CA 1
ATOM 8251 C C . THR C 1 361 ? 17.496 16.226 118.671 1.00 50.12 361 THR C C 1
ATOM 8252 O O . THR C 1 361 ? 17.341 15.953 119.865 1.00 54.71 361 THR C O 1
ATOM 8256 N N . ALA C 1 362 ? 16.531 16.243 117.778 1.00 36.16 362 ALA C N 1
ATOM 8257 C CA . ALA C 1 362 ? 15.152 16.027 118.105 1.00 33.08 362 ALA C CA 1
ATOM 8258 C C . ALA C 1 362 ? 14.433 15.472 116.899 1.00 66.22 362 ALA C C 1
ATOM 8259 O O . ALA C 1 362 ? 14.885 15.605 115.761 1.00 48.43 362 ALA C O 1
ATOM 8261 N N . LYS C 1 363 ? 13.280 14.902 117.156 1.00 37.34 363 LYS C N 1
ATOM 8262 C CA . LYS C 1 363 ? 12.517 14.374 116.082 1.00 32.34 363 LYS C CA 1
ATOM 8263 C C . LYS C 1 363 ? 11.120 14.103 116.585 1.00 56.35 363 LYS C C 1
ATOM 8264 O O . LYS C 1 363 ? 10.934 13.737 117.743 1.00 52.67 363 LYS C O 1
ATOM 8270 N N . VAL C 1 364 ? 10.150 14.367 115.715 1.00 41.24 364 VAL C N 1
ATOM 8271 C CA . VAL C 1 364 ? 8.745 14.199 116.003 1.00 30.10 364 VAL C CA 1
ATOM 8272 C C . VAL C 1 364 ? 8.035 13.769 114.761 1.00 50.26 364 VAL C C 1
ATOM 8273 O O . VAL C 1 364 ? 8.455 14.043 113.638 1.00 45.97 364 VAL C O 1
ATOM 8277 N N . TRP C 1 365 ? 6.916 13.148 114.983 1.00 47.15 365 TRP C N 1
ATOM 8278 C CA . TRP C 1 365 ? 6.121 12.707 113.893 1.00 33.27 365 TRP C CA 1
ATOM 8279 C C . TRP C 1 365 ? 4.746 13.319 113.964 1.00 39.76 365 TRP C C 1
ATOM 8280 O O . TRP C 1 365 ? 4.070 13.301 115.020 1.00 37.72 365 TRP C O 1
ATOM 8291 N N . ILE C 1 366 ? 4.352 13.920 112.848 1.00 31.20 366 ILE C N 1
ATOM 8292 C CA . ILE C 1 366 ? 3.047 14.553 112.792 1.00 34.29 366 ILE C CA 1
ATOM 8293 C C . ILE C 1 366 ? 2.227 13.766 111.808 1.00 48.93 366 ILE C C 1
ATOM 8294 O O . ILE C 1 366 ? 2.589 13.739 110.628 1.00 43.99 366 ILE C O 1
ATOM 8299 N N . GLY C 1 367 ? 1.158 13.113 112.313 1.00 40.79 367 GLY C N 1
ATOM 8300 C CA . GLY C 1 367 ? 0.304 12.237 111.493 1.00 40.72 367 GLY C CA 1
ATOM 8301 C C . GLY C 1 367 ? -1.189 12.600 111.456 1.00 40.84 367 GLY C C 1
ATOM 8302 O O . GLY C 1 367 ? -1.808 13.009 112.439 1.00 97.46 367 GLY C O 1
ATOM 8303 N N . MET D 1 1 ? 15.155 53.325 134.759 1.00 100.00 1 MET D N 1
ATOM 8304 C CA . MET D 1 1 ? 14.438 52.213 135.372 1.00 100.00 1 MET D CA 1
ATOM 8305 C C . MET D 1 1 ? 15.156 50.865 135.207 1.00 54.94 1 MET D C 1
ATOM 8306 O O . MET D 1 1 ? 15.979 50.680 134.314 1.00 100.00 1 MET D O 1
ATOM 8311 N N . LYS D 1 2 ? 14.831 49.899 136.074 1.00 65.22 2 LYS D N 1
ATOM 8312 C CA . LYS D 1 2 ? 15.443 48.558 136.030 1.00 56.69 2 LYS D CA 1
ATOM 8313 C C . LYS D 1 2 ? 14.374 47.497 136.000 1.00 70.15 2 LYS D C 1
ATOM 8314 O O . LYS D 1 2 ? 13.557 47.361 136.917 1.00 49.99 2 LYS D O 1
ATOM 8320 N N . LEU D 1 3 ? 14.343 46.728 134.931 1.00 41.47 3 LEU D N 1
ATOM 8321 C CA . LEU D 1 3 ? 13.303 45.724 134.830 1.00 38.64 3 LEU D CA 1
ATOM 8322 C C . LEU D 1 3 ? 13.515 44.519 135.755 1.00 42.46 3 LEU D C 1
ATOM 8323 O O . LEU D 1 3 ? 14.510 43.798 135.704 1.00 38.81 3 LEU D O 1
ATOM 8328 N N . SER D 1 4 ? 12.566 44.271 136.625 1.00 40.04 4 SER D N 1
ATOM 8329 C CA . SER D 1 4 ? 12.720 43.124 137.513 1.00 60.97 4 SER D CA 1
ATOM 8330 C C . SER D 1 4 ? 12.249 41.841 136.848 1.00 55.00 4 SER D C 1
ATOM 8331 O O . SER D 1 4 ? 12.891 40.807 136.923 1.00 40.50 4 SER D O 1
ATOM 8334 N N . GLY D 1 5 ? 11.126 41.898 136.158 1.00 38.53 5 GLY D N 1
ATOM 8335 C CA . GLY D 1 5 ? 10.670 40.705 135.503 1.00 28.90 5 GLY D CA 1
ATOM 8336 C C . GLY D 1 5 ? 9.317 40.902 134.861 1.00 33.06 5 GLY D C 1
ATOM 8337 O O . GLY D 1 5 ? 8.635 41.914 135.067 1.00 41.77 5 GLY D O 1
ATOM 8338 N N . VAL D 1 6 ? 8.905 39.903 134.099 1.00 25.68 6 VAL D N 1
ATOM 8339 C CA . VAL D 1 6 ? 7.634 40.026 133.449 1.00 36.75 6 VAL D CA 1
ATOM 8340 C C . VAL D 1 6 ? 6.755 38.850 133.679 1.00 37.94 6 VAL D C 1
ATOM 8341 O O . VAL D 1 6 ? 7.079 37.686 133.481 1.00 27.74 6 VAL D O 1
ATOM 8345 N N . GLU D 1 7 ? 5.556 39.161 134.008 1.00 33.60 7 GLU D N 1
ATOM 8346 C CA . GLU D 1 7 ? 4.734 38.044 134.116 1.00 28.39 7 GLU D CA 1
ATOM 8347 C C . GLU D 1 7 ? 3.764 37.949 132.946 1.00 35.99 7 GLU D C 1
ATOM 8348 O O . GLU D 1 7 ? 2.995 38.851 132.633 1.00 37.96 7 GLU D O 1
ATOM 8354 N N . LEU D 1 8 ? 3.803 36.811 132.274 1.00 22.68 8 LEU D N 1
ATOM 8355 C CA . LEU D 1 8 ? 2.951 36.603 131.113 1.00 29.90 8 LEU D CA 1
ATOM 8356 C C . LEU D 1 8 ? 1.654 35.810 131.372 1.00 41.93 8 LEU D C 1
ATOM 8357 O O . LEU D 1 8 ? 1.703 34.656 131.767 1.00 44.80 8 LEU D O 1
ATOM 8362 N N . ARG D 1 9 ? 0.489 36.386 131.078 1.00 40.29 9 ARG D N 1
ATOM 8363 C CA . ARG D 1 9 ? -0.784 35.697 131.274 1.00 36.31 9 ARG D CA 1
ATOM 8364 C C . ARG D 1 9 ? -1.523 35.426 129.987 1.00 46.97 9 ARG D C 1
ATOM 8365 O O . ARG D 1 9 ? -1.605 36.246 129.088 1.00 48.53 9 ARG D O 1
ATOM 8373 N N . ARG D 1 10 ? -2.215 34.322 129.958 1.00 42.96 10 ARG D N 1
ATOM 8374 C CA . ARG D 1 10 ? -3.092 34.074 128.847 1.00 29.27 10 ARG D CA 1
ATOM 8375 C C . ARG D 1 10 ? -4.485 34.259 129.362 1.00 38.36 10 ARG D C 1
ATOM 8376 O O . ARG D 1 10 ? -4.845 33.856 130.468 1.00 34.27 10 ARG D O 1
ATOM 8384 N N . VAL D 1 11 ? -5.248 34.960 128.603 1.00 26.81 11 VAL D N 1
ATOM 8385 C CA . VAL D 1 11 ? -6.557 35.265 129.066 1.00 37.52 11 VAL D CA 1
ATOM 8386 C C . VAL D 1 11 ? -7.555 34.915 127.974 1.00 53.33 11 VAL D C 1
ATOM 8387 O O . VAL D 1 11 ? -7.206 34.751 126.812 1.00 42.79 11 VAL D O 1
ATOM 8391 N N . GLN D 1 12 ? -8.809 34.719 128.336 1.00 64.45 12 GLN D N 1
ATOM 8392 C CA . GLN D 1 12 ? -9.793 34.319 127.343 1.00 40.18 12 GLN D CA 1
ATOM 8393 C C . GLN D 1 12 ? -11.138 34.955 127.609 1.00 48.12 12 GLN D C 1
ATOM 8394 O O . GLN D 1 12 ? -11.920 34.541 128.462 1.00 48.45 12 GLN D O 1
ATOM 8400 N N . MET D 1 13 ? -11.410 36.007 126.887 1.00 46.69 13 MET D N 1
ATOM 8401 C CA . MET D 1 13 ? -12.642 36.689 127.102 1.00 33.46 13 MET D CA 1
ATOM 8402 C C . MET D 1 13 ? -13.690 36.308 126.130 1.00 44.91 13 MET D C 1
ATOM 8403 O O . MET D 1 13 ? -13.474 36.160 124.939 1.00 59.64 13 MET D O 1
ATOM 8408 N N . PRO D 1 14 ? -14.836 36.105 126.686 1.00 65.02 14 PRO D N 1
ATOM 8409 C CA . PRO D 1 14 ? -15.932 35.666 125.898 1.00 65.25 14 PRO D CA 1
ATOM 8410 C C . PRO D 1 14 ? -16.751 36.805 125.374 1.00 56.96 14 PRO D C 1
ATOM 8411 O O . PRO D 1 14 ? -17.326 37.615 126.104 1.00 59.80 14 PRO D O 1
ATOM 8415 N N . LEU D 1 15 ? -16.721 36.845 124.054 1.00 69.33 15 LEU D N 1
ATOM 8416 C CA . LEU D 1 15 ? -17.395 37.848 123.300 1.00 70.05 15 LEU D CA 1
ATOM 8417 C C . LEU D 1 15 ? -18.885 37.770 123.496 1.00 94.26 15 LEU D C 1
ATOM 8418 O O . LEU D 1 15 ? -19.508 36.693 123.466 1.00 61.71 15 LEU D O 1
ATOM 8423 N N . VAL D 1 16 ? -19.433 38.963 123.651 1.00 90.06 16 VAL D N 1
ATOM 8424 C CA . VAL D 1 16 ? -20.853 39.161 123.797 1.00 65.42 16 VAL D CA 1
ATOM 8425 C C . VAL D 1 16 ? -21.572 38.399 122.696 1.00 94.69 16 VAL D C 1
ATOM 8426 O O . VAL D 1 16 ? -22.495 37.625 122.931 1.00 86.73 16 VAL D O 1
ATOM 8430 N N . ALA D 1 17 ? -21.095 38.645 121.480 1.00 100.00 17 ALA D N 1
ATOM 8431 C CA . ALA D 1 17 ? -21.566 38.024 120.249 1.00 100.00 17 ALA D CA 1
ATOM 8432 C C . ALA D 1 17 ? -20.375 37.783 119.314 1.00 100.00 17 ALA D C 1
ATOM 8433 O O . ALA D 1 17 ? -19.344 38.502 119.324 1.00 100.00 17 ALA D O 1
ATOM 8435 N N . PRO D 1 18 ? -20.509 36.733 118.517 1.00 70.29 18 PRO D N 1
ATOM 8436 C CA . PRO D 1 18 ? -19.469 36.421 117.575 1.00 100.00 18 PRO D CA 1
ATOM 8437 C C . PRO D 1 18 ? -19.247 37.503 116.512 1.00 100.00 18 PRO D C 1
ATOM 8438 O O . PRO D 1 18 ? -20.173 38.099 115.936 1.00 74.71 18 PRO D O 1
ATOM 8442 N N . PHE D 1 19 ? -17.970 37.791 116.313 1.00 87.30 19 PHE D N 1
ATOM 8443 C CA . PHE D 1 19 ? -17.561 38.810 115.392 1.00 85.95 19 PHE D CA 1
ATOM 8444 C C . PHE D 1 19 ? -16.826 38.224 114.172 1.00 100.00 19 PHE D C 1
ATOM 8445 O O . PHE D 1 19 ? -15.720 37.651 114.226 1.00 60.38 19 PHE D O 1
ATOM 8453 N N . ARG D 1 20 ? -17.547 38.329 113.052 1.00 87.83 20 ARG D N 1
ATOM 8454 C CA . ARG D 1 20 ? -17.110 37.816 111.775 1.00 55.38 20 ARG D CA 1
ATOM 8455 C C . ARG D 1 20 ? -16.462 38.858 110.854 1.00 100.00 20 ARG D C 1
ATOM 8456 O O . ARG D 1 20 ? -17.024 39.914 110.483 1.00 45.87 20 ARG D O 1
ATOM 8464 N N . THR D 1 21 ? -15.237 38.491 110.503 1.00 92.12 21 THR D N 1
ATOM 8465 C CA . THR D 1 21 ? -14.342 39.247 109.672 1.00 82.41 21 THR D CA 1
ATOM 8466 C C . THR D 1 21 ? -14.139 38.543 108.338 1.00 99.56 21 THR D C 1
ATOM 8467 O O . THR D 1 21 ? -14.758 37.522 108.037 1.00 92.99 21 THR D O 1
ATOM 8471 N N . SER D 1 22 ? -13.240 39.105 107.546 1.00 99.45 22 SER D N 1
ATOM 8472 C CA . SER D 1 22 ? -12.855 38.561 106.262 1.00 100.00 22 SER D CA 1
ATOM 8473 C C . SER D 1 22 ? -11.902 37.347 106.445 1.00 100.00 22 SER D C 1
ATOM 8474 O O . SER D 1 22 ? -11.603 36.616 105.496 1.00 100.00 22 SER D O 1
ATOM 8477 N N . PHE D 1 23 ? -11.421 37.150 107.692 1.00 94.91 23 PHE D N 1
ATOM 8478 C CA . PHE D 1 23 ? -10.486 36.072 108.050 1.00 97.16 23 PHE D CA 1
ATOM 8479 C C . PHE D 1 23 ? -11.062 34.957 108.939 1.00 99.29 23 PHE D C 1
ATOM 8480 O O . PHE D 1 23 ? -10.431 33.913 109.124 1.00 89.04 23 PHE D O 1
ATOM 8488 N N . GLY D 1 24 ? -12.256 35.169 109.502 1.00 100.00 24 GLY D N 1
ATOM 8489 C CA . GLY D 1 24 ? -12.864 34.179 110.374 1.00 88.34 24 GLY D CA 1
ATOM 8490 C C . GLY D 1 24 ? -13.746 34.805 111.449 1.00 100.00 24 GLY D C 1
ATOM 8491 O O . GLY D 1 24 ? -13.635 35.994 111.790 1.00 82.44 24 GLY D O 1
ATOM 8492 N N . THR D 1 25 ? -14.626 33.954 111.982 1.00 100.00 25 THR D N 1
ATOM 8493 C CA . THR D 1 25 ? -15.571 34.343 113.012 1.00 90.91 25 THR D CA 1
ATOM 8494 C C . THR D 1 25 ? -15.000 34.264 114.402 1.00 90.04 25 THR D C 1
ATOM 8495 O O . THR D 1 25 ? -14.199 33.374 114.707 1.00 100.00 25 THR D O 1
ATOM 8499 N N . GLN D 1 26 ? -15.472 35.174 115.253 1.00 76.18 26 GLN D N 1
ATOM 8500 C CA . GLN D 1 26 ? -14.983 35.223 116.618 1.00 100.00 26 GLN D CA 1
ATOM 8501 C C . GLN D 1 26 ? -16.031 35.163 117.711 1.00 67.92 26 GLN D C 1
ATOM 8502 O O . GLN D 1 26 ? -16.937 35.983 117.728 1.00 89.12 26 GLN D O 1
ATOM 8508 N N . SER D 1 27 ? -15.827 34.220 118.655 1.00 100.00 27 SER D N 1
ATOM 8509 C CA . SER D 1 27 ? -16.694 33.921 119.803 1.00 100.00 27 SER D CA 1
ATOM 8510 C C . SER D 1 27 ? -16.095 34.200 121.188 1.00 98.00 27 SER D C 1
ATOM 8511 O O . SER D 1 27 ? -16.801 34.438 122.169 1.00 62.29 27 SER D O 1
ATOM 8514 N N . VAL D 1 28 ? -14.781 34.089 121.258 1.00 98.18 28 VAL D N 1
ATOM 8515 C CA . VAL D 1 28 ? -14.013 34.276 122.464 1.00 62.54 28 VAL D CA 1
ATOM 8516 C C . VAL D 1 28 ? -12.698 34.896 122.070 1.00 70.63 28 VAL D C 1
ATOM 8517 O O . VAL D 1 28 ? -12.063 34.461 121.120 1.00 56.14 28 VAL D O 1
ATOM 8521 N N . ARG D 1 29 ? -12.291 35.920 122.774 1.00 53.73 29 ARG D N 1
ATOM 8522 C CA . ARG D 1 29 ? -11.043 36.513 122.418 1.00 34.19 29 ARG D CA 1
ATOM 8523 C C . ARG D 1 29 ? -9.942 35.976 123.313 1.00 27.82 29 ARG D C 1
ATOM 8524 O O . ARG D 1 29 ? -9.987 36.155 124.525 1.00 41.29 29 ARG D O 1
ATOM 8532 N N . GLU D 1 30 ? -8.941 35.360 122.699 1.00 32.01 30 GLU D N 1
ATOM 8533 C CA . GLU D 1 30 ? -7.779 34.893 123.422 1.00 33.90 30 GLU D CA 1
ATOM 8534 C C . GLU D 1 30 ? -6.629 35.887 123.295 1.00 35.77 30 GLU D C 1
ATOM 8535 O O . GLU D 1 30 ? -6.084 36.083 122.206 1.00 37.87 30 GLU D O 1
ATOM 8541 N N . LEU D 1 31 ? -6.311 36.516 124.429 1.00 51.26 31 LEU D N 1
ATOM 8542 C CA . LEU D 1 31 ? -5.302 37.547 124.559 1.00 44.34 31 LEU D CA 1
ATOM 8543 C C . LEU D 1 31 ? -4.143 37.134 125.411 1.00 44.24 31 LEU D C 1
ATOM 8544 O O . LEU D 1 31 ? -4.207 36.248 126.246 1.00 39.82 31 LEU D O 1
ATOM 8549 N N . LEU D 1 32 ? -3.084 37.861 125.195 1.00 46.15 32 LEU D N 1
ATOM 8550 C CA . LEU D 1 32 ? -1.872 37.678 125.910 1.00 27.04 32 LEU D CA 1
ATOM 8551 C C . LEU D 1 32 ? -1.624 38.962 126.670 1.00 48.02 32 LEU D C 1
ATOM 8552 O O . LEU D 1 32 ? -1.624 40.025 126.074 1.00 33.42 32 LEU D O 1
ATOM 8557 N N . LEU D 1 33 ? -1.486 38.883 127.993 1.00 44.25 33 LEU D N 1
ATOM 8558 C CA . LEU D 1 33 ? -1.250 40.064 128.832 1.00 32.64 33 LEU D CA 1
ATOM 8559 C C . LEU D 1 33 ? 0.147 40.050 129.468 1.00 28.23 33 LEU D C 1
ATOM 8560 O O . LEU D 1 33 ? 0.737 38.990 129.647 1.00 35.94 33 LEU D O 1
ATOM 8565 N N . LEU D 1 34 ? 0.689 41.245 129.778 1.00 30.19 34 LEU D N 1
ATOM 8566 C CA . LEU D 1 34 ? 2.010 41.412 130.384 1.00 31.84 34 LEU D CA 1
ATOM 8567 C C . LEU D 1 34 ? 1.983 42.305 131.593 1.00 29.41 34 LEU D C 1
ATOM 8568 O O . LEU D 1 34 ? 1.360 43.373 131.580 1.00 32.41 34 LEU D O 1
ATOM 8573 N N . ARG D 1 35 ? 2.690 41.832 132.609 1.00 57.64 35 ARG D N 1
ATOM 8574 C CA . ARG D 1 35 ? 2.878 42.551 133.839 1.00 55.31 35 ARG D CA 1
ATOM 8575 C C . ARG D 1 35 ? 4.365 42.732 134.032 1.00 37.86 35 ARG D C 1
ATOM 8576 O O . ARG D 1 35 ? 5.074 41.764 134.327 1.00 39.33 35 ARG D O 1
ATOM 8584 N N . ALA D 1 36 ? 4.838 43.951 133.786 1.00 43.17 36 ALA D N 1
ATOM 8585 C CA . ALA D 1 36 ? 6.242 44.230 133.971 1.00 43.58 36 ALA D CA 1
ATOM 8586 C C . ALA D 1 36 ? 6.416 44.662 135.418 1.00 55.76 36 ALA D C 1
ATOM 8587 O O . ALA D 1 36 ? 5.616 45.455 135.925 1.00 38.45 36 ALA D O 1
ATOM 8589 N N . VAL D 1 37 ? 7.418 44.093 136.083 1.00 40.25 37 VAL D N 1
ATOM 8590 C CA . VAL D 1 37 ? 7.691 44.384 137.488 1.00 52.49 37 VAL D CA 1
ATOM 8591 C C . VAL D 1 37 ? 9.013 45.043 137.604 1.00 22.78 37 VAL D C 1
ATOM 8592 O O . VAL D 1 37 ? 9.977 44.432 137.148 1.00 33.31 37 VAL D O 1
ATOM 8596 N N . THR D 1 38 ? 9.039 46.197 138.239 1.00 33.83 38 THR D N 1
ATOM 8597 C CA . THR D 1 38 ? 10.263 46.959 138.446 1.00 34.92 38 THR D CA 1
ATOM 8598 C C . THR D 1 38 ? 10.452 47.152 139.934 1.00 56.31 38 THR D C 1
ATOM 8599 O O . THR D 1 38 ? 9.694 46.617 140.734 1.00 49.39 38 THR D O 1
ATOM 8603 N N . PRO D 1 39 ? 11.431 47.944 140.275 1.00 97.95 39 PRO D N 1
ATOM 8604 C CA . PRO D 1 39 ? 11.737 48.359 141.633 1.00 100.00 39 PRO D CA 1
ATOM 8605 C C . PRO D 1 39 ? 10.471 48.896 142.360 1.00 68.88 39 PRO D C 1
ATOM 8606 O O . PRO D 1 39 ? 9.917 48.286 143.306 1.00 49.28 39 PRO D O 1
ATOM 8610 N N . ALA D 1 40 ? 10.111 50.079 141.785 1.00 80.01 40 ALA D N 1
ATOM 8611 C CA . ALA D 1 40 ? 9.081 51.117 141.959 1.00 77.83 40 ALA D CA 1
ATOM 8612 C C . ALA D 1 40 ? 7.608 50.666 141.952 1.00 100.00 40 ALA D C 1
ATOM 8613 O O . ALA D 1 40 ? 6.784 51.086 142.772 1.00 100.00 40 ALA D O 1
ATOM 8615 N N . GLY D 1 41 ? 7.285 49.832 140.971 1.00 65.48 41 GLY D N 1
ATOM 8616 C CA . GLY D 1 41 ? 5.951 49.332 140.760 1.00 48.98 41 GLY D CA 1
ATOM 8617 C C . GLY D 1 41 ? 5.884 48.520 139.481 1.00 43.58 41 GLY D C 1
ATOM 8618 O O . GLY D 1 41 ? 6.898 48.069 138.942 1.00 36.23 41 GLY D O 1
ATOM 8619 N N . GLU D 1 42 ? 4.662 48.306 139.012 1.00 44.69 42 GLU D N 1
ATOM 8620 C CA . GLU D 1 42 ? 4.481 47.540 137.812 1.00 36.90 42 GLU D CA 1
ATOM 8621 C C . GLU D 1 42 ? 3.714 48.288 136.742 1.00 42.51 42 GLU D C 1
ATOM 8622 O O . GLU D 1 42 ? 3.142 49.353 137.014 1.00 34.91 42 GLU D O 1
ATOM 8628 N N . GLY D 1 43 ? 3.739 47.670 135.553 1.00 31.99 43 GLY D N 1
ATOM 8629 C CA . GLY D 1 43 ? 3.070 48.146 134.353 1.00 28.73 43 GLY D CA 1
ATOM 8630 C C . GLY D 1 43 ? 2.458 46.999 133.579 1.00 27.22 43 GLY D C 1
ATOM 8631 O O . GLY D 1 43 ? 2.909 45.856 133.643 1.00 31.93 43 GLY D O 1
ATOM 8632 N N . TRP D 1 44 ? 1.400 47.314 132.865 1.00 26.27 44 TRP D N 1
ATOM 8633 C CA . TRP D 1 44 ? 0.689 46.316 132.097 1.00 26.34 44 TRP D CA 1
ATOM 8634 C C . TRP D 1 44 ? 0.822 46.453 130.610 1.00 33.47 44 TRP D C 1
ATOM 8635 O O . TRP D 1 44 ? 0.674 47.534 130.089 1.00 36.88 44 TRP D O 1
ATOM 8646 N N . GLY D 1 45 ? 0.968 45.335 129.938 1.00 48.47 45 GLY D N 1
ATOM 8647 C CA . GLY D 1 45 ? 1.042 45.312 128.499 1.00 26.04 45 GLY D CA 1
ATOM 8648 C C . GLY D 1 45 ? -0.048 44.405 127.943 1.00 44.24 45 GLY D C 1
ATOM 8649 O O . GLY D 1 45 ? -0.541 43.492 128.586 1.00 34.87 45 GLY D O 1
ATOM 8650 N N . GLU D 1 46 ? -0.457 44.670 126.736 1.00 38.86 46 GLU D N 1
ATOM 8651 C CA . GLU D 1 46 ? -1.493 43.889 126.097 1.00 36.71 46 GLU D CA 1
ATOM 8652 C C . GLU D 1 46 ? -1.107 43.584 124.649 1.00 39.33 46 GLU D C 1
ATOM 8653 O O . GLU D 1 46 ? -0.774 44.479 123.882 1.00 39.47 46 GLU D O 1
ATOM 8659 N N . CYS D 1 47 ? -1.069 42.312 124.290 1.00 23.45 47 CYS D N 1
ATOM 8660 C CA . CYS D 1 47 ? -0.728 41.916 122.948 1.00 25.72 47 CYS D CA 1
ATOM 8661 C C . CYS D 1 47 ? -1.964 41.848 122.071 1.00 54.96 47 CYS D C 1
ATOM 8662 O O . CYS D 1 47 ? -3.045 41.466 122.502 1.00 42.14 47 CYS D O 1
ATOM 8665 N N . VAL D 1 48 ? -1.852 42.265 120.826 1.00 37.30 48 VAL D N 1
ATOM 8666 C CA . VAL D 1 48 ? -3.049 42.245 119.992 1.00 30.18 48 VAL D CA 1
ATOM 8667 C C . VAL D 1 48 ? -3.118 41.004 119.122 1.00 21.83 48 VAL D C 1
ATOM 8668 O O . VAL D 1 48 ? -3.959 40.979 118.214 1.00 31.67 48 VAL D O 1
ATOM 8672 N N . THR D 1 49 ? -2.200 40.043 119.330 1.00 23.01 49 THR D N 1
ATOM 8673 C CA . THR D 1 49 ? -2.228 38.866 118.495 1.00 20.26 49 THR D CA 1
ATOM 8674 C C . THR D 1 49 ? -3.480 38.079 118.768 1.00 42.63 49 THR D C 1
ATOM 8675 O O . THR D 1 49 ? -4.238 38.325 119.720 1.00 31.53 49 THR D O 1
ATOM 8679 N N . MET D 1 50 ? -3.701 37.114 117.912 1.00 35.44 50 MET D N 1
ATOM 8680 C CA . MET D 1 50 ? -4.836 36.272 118.096 1.00 26.95 50 MET D CA 1
ATOM 8681 C C . MET D 1 50 ? -4.387 34.875 118.241 1.00 23.05 50 MET D C 1
ATOM 8682 O O . MET D 1 50 ? -3.190 34.541 118.264 1.00 31.77 50 MET D O 1
ATOM 8687 N N . ALA D 1 51 ? -5.394 34.054 118.372 1.00 34.05 51 ALA D N 1
ATOM 8688 C CA . ALA D 1 51 ? -5.174 32.650 118.542 1.00 27.91 51 ALA D CA 1
ATOM 8689 C C . ALA D 1 51 ? -4.180 32.125 117.536 1.00 35.59 51 ALA D C 1
ATOM 8690 O O . ALA D 1 51 ? -3.179 31.522 117.897 1.00 36.26 51 ALA D O 1
ATOM 8692 N N . GLY D 1 52 ? -4.508 32.336 116.255 1.00 33.01 52 GLY D N 1
ATOM 8693 C CA . GLY D 1 52 ? -3.680 31.911 115.141 1.00 30.93 52 GLY D CA 1
ATOM 8694 C C . GLY D 1 52 ? -3.431 33.092 114.188 1.00 36.08 52 GLY D C 1
ATOM 8695 O O . GLY D 1 52 ? -4.079 34.147 114.318 1.00 42.60 52 GLY D O 1
ATOM 8696 N N . PRO D 1 53 ? -2.528 32.848 113.218 1.00 41.62 53 PRO D N 1
ATOM 8697 C CA . PRO D 1 53 ? -2.018 33.794 112.220 1.00 26.10 53 PRO D CA 1
ATOM 8698 C C . PRO D 1 53 ? -2.893 34.166 110.999 1.00 27.93 53 PRO D C 1
ATOM 8699 O O . PRO D 1 53 ? -2.534 33.852 109.845 1.00 34.95 53 PRO D O 1
ATOM 8703 N N . LEU D 1 54 ? -4.002 34.896 111.217 1.00 24.25 54 LEU D N 1
ATOM 8704 C CA . LEU D 1 54 ? -4.895 35.278 110.113 1.00 37.69 54 LEU D CA 1
ATOM 8705 C C . LEU D 1 54 ? -4.944 36.743 109.719 1.00 39.61 54 LEU D C 1
ATOM 8706 O O . LEU D 1 54 ? -5.138 36.995 108.533 1.00 65.66 54 LEU D O 1
ATOM 8711 N N . TYR D 1 55 ? -4.823 37.692 110.678 1.00 40.95 55 TYR D N 1
ATOM 8712 C CA . TYR D 1 55 ? -4.761 39.121 110.324 1.00 39.00 55 TYR D CA 1
ATOM 8713 C C . TYR D 1 55 ? -3.282 39.303 109.963 1.00 32.98 55 TYR D C 1
ATOM 8714 O O . TYR D 1 55 ? -2.930 39.993 108.996 1.00 100.00 55 TYR D O 1
ATOM 8723 N N . SER D 1 56 ? -2.413 38.611 110.749 1.00 32.27 56 SER D N 1
ATOM 8724 C CA . SER D 1 56 ? -0.964 38.691 110.561 1.00 32.22 56 SER D CA 1
ATOM 8725 C C . SER D 1 56 ? -0.269 37.420 110.924 1.00 26.32 56 SER D C 1
ATOM 8726 O O . SER D 1 56 ? -0.871 36.510 111.449 1.00 27.11 56 SER D O 1
ATOM 8729 N N . SER D 1 57 ? 1.021 37.379 110.631 1.00 28.81 57 SER D N 1
ATOM 8730 C CA . SER D 1 57 ? 1.844 36.207 110.870 1.00 25.19 57 SER D CA 1
ATOM 8731 C C . SER D 1 57 ? 2.132 35.985 112.334 1.00 27.98 57 SER D C 1
ATOM 8732 O O . SER D 1 57 ? 2.663 34.918 112.673 1.00 25.28 57 SER D O 1
ATOM 8735 N N . GLU D 1 58 ? 1.828 36.996 113.163 1.00 28.69 58 GLU D N 1
ATOM 8736 C CA . GLU D 1 58 ? 2.024 36.903 114.613 1.00 34.75 58 GLU D CA 1
ATOM 8737 C C . GLU D 1 58 ? 0.788 36.299 115.275 1.00 52.44 58 GLU D C 1
ATOM 8738 O O . GLU D 1 58 ? -0.340 36.557 114.870 1.00 29.43 58 GLU D O 1
ATOM 8744 N N . TYR D 1 59 ? 1.005 35.479 116.304 1.00 37.40 59 TYR D N 1
ATOM 8745 C CA . TYR D 1 59 ? -0.095 34.870 117.022 1.00 28.87 59 TYR D CA 1
ATOM 8746 C C . TYR D 1 59 ? 0.255 34.638 118.474 1.00 16.99 59 TYR D C 1
ATOM 8747 O O . TYR D 1 59 ? 1.433 34.700 118.840 1.00 29.29 59 TYR D O 1
ATOM 8756 N N . ASN D 1 60 ? -0.779 34.469 119.312 1.00 32.68 60 ASN D N 1
ATOM 8757 C CA . ASN D 1 60 ? -0.590 34.301 120.751 1.00 27.24 60 ASN D CA 1
ATOM 8758 C C . ASN D 1 60 ? 0.623 33.489 121.169 1.00 27.15 60 ASN D C 1
ATOM 8759 O O . ASN D 1 60 ? 1.510 33.947 121.861 1.00 28.64 60 ASN D O 1
ATOM 8764 N N . ASP D 1 61 ? 0.702 32.240 120.761 1.00 23.43 61 ASP D N 1
ATOM 8765 C CA . ASP D 1 61 ? 1.835 31.442 121.159 1.00 28.17 61 ASP D CA 1
ATOM 8766 C C . ASP D 1 61 ? 3.202 31.865 120.636 1.00 27.88 61 ASP D C 1
ATOM 8767 O O . ASP D 1 61 ? 4.210 31.710 121.329 1.00 25.96 61 ASP D O 1
ATOM 8772 N N . GLY D 1 62 ? 3.265 32.367 119.403 1.00 28.48 62 GLY D N 1
ATOM 8773 C CA . GLY D 1 62 ? 4.533 32.811 118.838 1.00 19.44 62 GLY D CA 1
ATOM 8774 C C . GLY D 1 62 ? 5.019 34.030 119.599 1.00 20.27 62 GLY D C 1
ATOM 8775 O O . GLY D 1 62 ? 6.217 34.187 119.894 1.00 25.90 62 GLY D O 1
ATOM 8776 N N . ALA D 1 63 ? 4.042 34.884 119.926 1.00 19.00 63 ALA D N 1
ATOM 8777 C CA . ALA D 1 63 ? 4.322 36.101 120.687 1.00 32.98 63 ALA D CA 1
ATOM 8778 C C . ALA D 1 63 ? 4.941 35.759 122.058 1.00 33.13 63 ALA D C 1
ATOM 8779 O O . ALA D 1 63 ? 5.991 36.292 122.489 1.00 28.20 63 ALA D O 1
ATOM 8781 N N . GLU D 1 64 ? 4.261 34.835 122.739 1.00 43.30 64 GLU D N 1
ATOM 8782 C CA . GLU D 1 64 ? 4.710 34.350 124.034 1.00 40.91 64 GLU D CA 1
ATOM 8783 C C . GLU D 1 64 ? 6.136 33.879 123.916 1.00 24.30 64 GLU D C 1
ATOM 8784 O O . GLU D 1 64 ? 7.046 34.291 124.652 1.00 27.94 64 GLU D O 1
ATOM 8790 N N . HIS D 1 65 ? 6.327 33.008 122.933 1.00 20.99 65 HIS D N 1
ATOM 8791 C CA . HIS D 1 65 ? 7.649 32.486 122.747 1.00 22.48 65 HIS D CA 1
ATOM 8792 C C . HIS D 1 65 ? 8.727 33.532 122.529 1.00 35.21 65 HIS D C 1
ATOM 8793 O O . HIS D 1 65 ? 9.815 33.497 123.141 1.00 27.06 65 HIS D O 1
ATOM 8800 N N . VAL D 1 66 ? 8.456 34.435 121.588 1.00 31.47 66 VAL D N 1
ATOM 8801 C CA . VAL D 1 66 ? 9.475 35.424 121.287 1.00 37.95 66 VAL D CA 1
ATOM 8802 C C . VAL D 1 66 ? 9.798 36.322 122.493 1.00 23.62 66 VAL D C 1
ATOM 8803 O O . VAL D 1 66 ? 10.939 36.685 122.824 1.00 24.39 66 VAL D O 1
ATOM 8807 N N . LEU D 1 67 ? 8.737 36.645 123.178 1.00 23.27 67 LEU D N 1
ATOM 8808 C CA . LEU D 1 67 ? 8.876 37.480 124.319 1.00 29.65 67 LEU D CA 1
ATOM 8809 C C . LEU D 1 67 ? 9.710 36.794 125.386 1.00 33.10 67 LEU D C 1
ATOM 8810 O O . LEU D 1 67 ? 10.731 37.250 125.916 1.00 32.69 67 LEU D O 1
ATOM 8815 N N . ARG D 1 68 ? 9.211 35.648 125.707 1.00 46.47 68 ARG D N 1
ATOM 8816 C CA . ARG D 1 68 ? 9.806 34.830 126.712 1.00 47.98 68 ARG D CA 1
ATOM 8817 C C . ARG D 1 68 ? 11.260 34.518 126.453 1.00 37.34 68 ARG D C 1
ATOM 8818 O O . ARG D 1 68 ? 12.098 34.534 127.334 1.00 29.94 68 ARG D O 1
ATOM 8826 N N . HIS D 1 69 ? 11.550 34.181 125.217 1.00 41.70 69 HIS D N 1
ATOM 8827 C CA . HIS D 1 69 ? 12.889 33.778 124.912 1.00 27.43 69 HIS D CA 1
ATOM 8828 C C . HIS D 1 69 ? 13.808 34.811 124.364 1.00 39.22 69 HIS D C 1
ATOM 8829 O O . HIS D 1 69 ? 14.994 34.581 124.446 1.00 32.12 69 HIS D O 1
ATOM 8836 N N . TYR D 1 70 ? 13.273 35.868 123.746 1.00 33.57 70 TYR D N 1
ATOM 8837 C CA . TYR D 1 70 ? 14.131 36.845 123.139 1.00 18.02 70 TYR D CA 1
ATOM 8838 C C . TYR D 1 70 ? 13.989 38.212 123.692 1.00 26.50 70 TYR D C 1
ATOM 8839 O O . TYR D 1 70 ? 14.972 38.793 124.178 1.00 36.22 70 TYR D O 1
ATOM 8848 N N . LEU D 1 71 ? 12.760 38.710 123.570 1.00 25.26 71 LEU D N 1
ATOM 8849 C CA . LEU D 1 71 ? 12.455 40.062 123.998 1.00 28.67 71 LEU D CA 1
ATOM 8850 C C . LEU D 1 71 ? 12.663 40.380 125.471 1.00 37.60 71 LEU D C 1
ATOM 8851 O O . LEU D 1 71 ? 13.441 41.253 125.805 1.00 31.47 71 LEU D O 1
ATOM 8856 N N . ILE D 1 72 ? 11.954 39.698 126.353 1.00 27.44 72 ILE D N 1
ATOM 8857 C CA . ILE D 1 72 ? 12.088 39.977 127.781 1.00 24.30 72 ILE D CA 1
ATOM 8858 C C . ILE D 1 72 ? 13.534 39.907 128.301 1.00 29.41 72 ILE D C 1
ATOM 8859 O O . ILE D 1 72 ? 14.082 40.794 128.988 1.00 35.30 72 ILE D O 1
ATOM 8864 N N . PRO D 1 73 ? 14.205 38.849 127.934 1.00 23.90 73 PRO D N 1
ATOM 8865 C CA . PRO D 1 73 ? 15.571 38.723 128.367 1.00 28.18 73 PRO D CA 1
ATOM 8866 C C . PRO D 1 73 ? 16.409 39.911 127.927 1.00 27.66 73 PRO D C 1
ATOM 8867 O O . PRO D 1 73 ? 17.183 40.441 128.686 1.00 45.59 73 PRO D O 1
ATOM 8871 N N . ALA D 1 74 ? 16.235 40.361 126.699 1.00 30.54 74 ALA D N 1
ATOM 8872 C CA . ALA D 1 74 ? 16.995 41.490 126.224 1.00 31.05 74 ALA D CA 1
ATOM 8873 C C . ALA D 1 74 ? 16.832 42.671 127.148 1.00 19.89 74 ALA D C 1
ATOM 8874 O O . ALA D 1 74 ? 17.753 43.382 127.455 1.00 38.40 74 ALA D O 1
ATOM 8876 N N . LEU D 1 75 ? 15.638 42.917 127.604 1.00 32.63 75 LEU D N 1
ATOM 8877 C CA . LEU D 1 75 ? 15.468 44.059 128.458 1.00 28.81 75 LEU D CA 1
ATOM 8878 C C . LEU D 1 75 ? 15.971 43.794 129.833 1.00 50.06 75 LEU D C 1
ATOM 8879 O O . LEU D 1 75 ? 16.467 44.693 130.508 1.00 32.08 75 LEU D O 1
ATOM 8884 N N . LEU D 1 76 ? 15.754 42.568 130.280 1.00 33.63 76 LEU D N 1
ATOM 8885 C CA . LEU D 1 76 ? 16.191 42.249 131.626 1.00 51.76 76 LEU D CA 1
ATOM 8886 C C . LEU D 1 76 ? 17.667 42.511 131.795 1.00 31.58 76 LEU D C 1
ATOM 8887 O O . LEU D 1 76 ? 18.095 42.995 132.837 1.00 58.57 76 LEU D O 1
ATOM 8892 N N . ALA D 1 77 ? 18.401 42.154 130.735 1.00 31.04 77 ALA D N 1
ATOM 8893 C CA . ALA D 1 77 ? 19.843 42.307 130.595 1.00 31.62 77 ALA D CA 1
ATOM 8894 C C . ALA D 1 77 ? 20.297 43.770 130.524 1.00 36.61 77 ALA D C 1
ATOM 8895 O O . ALA D 1 77 ? 21.483 44.080 130.602 1.00 65.36 77 ALA D O 1
ATOM 8897 N N . ALA D 1 78 ? 19.350 44.689 130.398 1.00 40.42 78 ALA D N 1
ATOM 8898 C CA . ALA D 1 78 ? 19.737 46.081 130.386 1.00 57.98 78 ALA D CA 1
ATOM 8899 C C . ALA D 1 78 ? 19.853 46.674 131.810 1.00 49.86 78 ALA D C 1
ATOM 8900 O O . ALA D 1 78 ? 19.229 46.196 132.767 1.00 48.16 78 ALA D O 1
ATOM 8902 N N . GLU D 1 79 ? 20.671 47.726 131.912 1.00 100.00 79 GLU D N 1
ATOM 8903 C CA . GLU D 1 79 ? 20.922 48.511 133.125 1.00 95.35 79 GLU D CA 1
ATOM 8904 C C . GLU D 1 79 ? 19.730 49.466 133.287 1.00 73.55 79 GLU D C 1
ATOM 8905 O O . GLU D 1 79 ? 18.751 49.180 133.961 1.00 67.74 79 GLU D O 1
ATOM 8911 N N . ASP D 1 80 ? 19.799 50.596 132.600 1.00 100.00 80 ASP D N 1
ATOM 8912 C CA . ASP D 1 80 ? 18.703 51.517 132.609 1.00 86.50 80 ASP D CA 1
ATOM 8913 C C . ASP D 1 80 ? 17.803 51.067 131.474 1.00 62.45 80 ASP D C 1
ATOM 8914 O O . ASP D 1 80 ? 18.276 50.566 130.456 1.00 60.89 80 ASP D O 1
ATOM 8919 N N . ILE D 1 81 ? 16.507 51.210 131.699 1.00 34.61 81 ILE D N 1
ATOM 8920 C CA . ILE D 1 81 ? 15.490 50.903 130.745 1.00 33.70 81 ILE D CA 1
ATOM 8921 C C . ILE D 1 81 ? 14.506 52.037 130.706 1.00 38.69 81 ILE D C 1
ATOM 8922 O O . ILE D 1 81 ? 14.014 52.525 131.733 1.00 32.75 81 ILE D O 1
ATOM 8927 N N . THR D 1 82 ? 14.169 52.435 129.512 1.00 24.20 82 THR D N 1
ATOM 8928 C CA . THR D 1 82 ? 13.107 53.400 129.389 1.00 17.79 82 THR D CA 1
ATOM 8929 C C . THR D 1 82 ? 12.335 52.801 128.256 1.00 24.98 82 THR D C 1
ATOM 8930 O O . THR D 1 82 ? 12.934 52.046 127.472 1.00 27.58 82 THR D O 1
ATOM 8934 N N . ALA D 1 83 ? 11.062 53.140 128.153 1.00 28.05 83 ALA D N 1
ATOM 8935 C CA . ALA D 1 83 ? 10.241 52.667 127.050 1.00 29.96 83 ALA D CA 1
ATOM 8936 C C . ALA D 1 83 ? 10.882 53.053 125.696 1.00 33.51 83 ALA D C 1
ATOM 8937 O O . ALA D 1 83 ? 10.885 52.290 124.726 1.00 25.81 83 ALA D O 1
ATOM 8939 N N . ALA D 1 84 ? 11.488 54.236 125.637 1.00 28.06 84 ALA D N 1
ATOM 8940 C CA . ALA D 1 84 ? 12.139 54.637 124.403 1.00 34.09 84 ALA D CA 1
ATOM 8941 C C . ALA D 1 84 ? 13.254 53.686 124.095 1.00 35.36 84 ALA D C 1
ATOM 8942 O O . ALA D 1 84 ? 13.438 53.275 122.945 1.00 38.60 84 ALA D O 1
ATOM 8944 N N . LYS D 1 85 ? 14.008 53.332 125.131 1.00 24.89 85 LYS D N 1
ATOM 8945 C CA . LYS D 1 85 ? 15.149 52.469 124.878 1.00 23.27 85 LYS D CA 1
ATOM 8946 C C . LYS D 1 85 ? 14.762 51.072 124.506 1.00 26.84 85 LYS D C 1
ATOM 8947 O O . LYS D 1 85 ? 15.581 50.308 123.995 1.00 25.25 85 LYS D O 1
ATOM 8953 N N . VAL D 1 86 ? 13.515 50.721 124.785 1.00 16.17 86 VAL D N 1
ATOM 8954 C CA . VAL D 1 86 ? 13.107 49.386 124.437 1.00 14.75 86 VAL D CA 1
ATOM 8955 C C . VAL D 1 86 ? 13.373 49.063 122.956 1.00 33.46 86 VAL D C 1
ATOM 8956 O O . VAL D 1 86 ? 13.857 48.002 122.555 1.00 30.64 86 VAL D O 1
ATOM 8960 N N . THR D 1 87 ? 13.009 49.999 122.098 1.00 27.10 87 THR D N 1
ATOM 8961 C CA . THR D 1 87 ? 13.152 49.789 120.672 1.00 28.30 87 THR D CA 1
ATOM 8962 C C . THR D 1 87 ? 14.549 49.391 120.225 1.00 23.78 87 THR D C 1
ATOM 8963 O O . THR D 1 87 ? 14.786 48.381 119.566 1.00 24.10 87 THR D O 1
ATOM 8967 N N . PRO D 1 88 ? 15.498 50.219 120.580 1.00 24.41 88 PRO D N 1
ATOM 8968 C CA . PRO D 1 88 ? 16.897 49.967 120.269 1.00 36.31 88 PRO D CA 1
ATOM 8969 C C . PRO D 1 88 ? 17.395 48.641 120.824 1.00 41.49 88 PRO D C 1
ATOM 8970 O O . PRO D 1 88 ? 18.206 47.949 120.206 1.00 27.50 88 PRO D O 1
ATOM 8974 N N . LEU D 1 89 ? 16.924 48.329 122.032 1.00 27.98 89 LEU D N 1
ATOM 8975 C CA . LEU D 1 89 ? 17.331 47.122 122.704 1.00 35.97 89 LEU D CA 1
ATOM 8976 C C . LEU D 1 89 ? 16.838 45.893 121.963 1.00 29.92 89 LEU D C 1
ATOM 8977 O O . LEU D 1 89 ? 17.494 44.862 121.931 1.00 35.48 89 LEU D O 1
ATOM 8982 N N . LEU D 1 90 ? 15.674 45.986 121.355 1.00 34.37 90 LEU D N 1
ATOM 8983 C CA . LEU D 1 90 ? 15.128 44.825 120.668 1.00 21.81 90 LEU D CA 1
ATOM 8984 C C . LEU D 1 90 ? 15.333 44.849 119.175 1.00 40.35 90 LEU D C 1
ATOM 8985 O O . LEU D 1 90 ? 14.915 43.940 118.455 1.00 34.84 90 LEU D O 1
ATOM 8990 N N . ALA D 1 91 ? 15.965 45.896 118.703 1.00 30.49 91 ALA D N 1
ATOM 8991 C CA . ALA D 1 91 ? 16.146 46.041 117.281 1.00 24.37 91 ALA D CA 1
ATOM 8992 C C . ALA D 1 91 ? 16.768 44.843 116.570 1.00 39.37 91 ALA D C 1
ATOM 8993 O O . ALA D 1 91 ? 16.490 44.620 115.396 1.00 30.36 91 ALA D O 1
ATOM 8995 N N . LYS D 1 92 ? 17.649 44.079 117.216 1.00 31.95 92 LYS D N 1
ATOM 8996 C CA . LYS D 1 92 ? 18.271 42.955 116.495 1.00 21.80 92 LYS D CA 1
ATOM 8997 C C . LYS D 1 92 ? 17.296 41.864 116.127 1.00 29.07 92 LYS D C 1
ATOM 8998 O O . LYS D 1 92 ? 17.585 41.010 115.315 1.00 22.74 92 LYS D O 1
ATOM 9004 N N . PHE D 1 93 ? 16.139 41.879 116.750 1.00 20.14 93 PHE D N 1
ATOM 9005 C CA . PHE D 1 93 ? 15.167 40.882 116.451 1.00 24.39 93 PHE D CA 1
ATOM 9006 C C . PHE D 1 93 ? 14.243 41.407 115.401 1.00 33.67 93 PHE D C 1
ATOM 9007 O O . PHE D 1 93 ? 13.549 42.407 115.613 1.00 25.01 93 PHE D O 1
ATOM 9015 N N . LYS D 1 94 ? 14.235 40.710 114.281 1.00 21.46 94 LYS D N 1
ATOM 9016 C CA . LYS D 1 94 ? 13.399 41.103 113.163 1.00 18.26 94 LYS D CA 1
ATOM 9017 C C . LYS D 1 94 ? 11.929 40.823 113.376 1.00 27.95 94 LYS D C 1
ATOM 9018 O O . LYS D 1 94 ? 11.547 39.700 113.749 1.00 35.44 94 LYS D O 1
ATOM 9024 N N . GLY D 1 95 ? 11.102 41.840 113.090 1.00 24.51 95 GLY D N 1
ATOM 9025 C CA . GLY D 1 95 ? 9.632 41.759 113.158 1.00 22.64 95 GLY D CA 1
ATOM 9026 C C . GLY D 1 95 ? 9.055 41.721 114.567 1.00 25.89 95 GLY D C 1
ATOM 9027 O O . GLY D 1 95 ? 9.576 42.373 115.462 1.00 28.80 95 GLY D O 1
ATOM 9028 N N . HIS D 1 96 ? 7.976 40.937 114.733 1.00 26.96 96 HIS D N 1
ATOM 9029 C CA . HIS D 1 96 ? 7.305 40.750 116.020 1.00 36.63 96 HIS D CA 1
ATOM 9030 C C . HIS D 1 96 ? 6.865 42.045 116.610 1.00 33.35 96 HIS D C 1
ATOM 9031 O O . HIS D 1 96 ? 7.039 42.280 117.802 1.00 26.62 96 HIS D O 1
ATOM 9038 N N . ARG D 1 97 ? 6.277 42.870 115.758 1.00 23.64 97 ARG D N 1
ATOM 9039 C CA . ARG D 1 97 ? 5.832 44.149 116.231 1.00 29.66 97 ARG D CA 1
ATOM 9040 C C . ARG D 1 97 ? 4.839 44.088 117.341 1.00 21.15 97 ARG D C 1
ATOM 9041 O O . ARG D 1 97 ? 4.938 44.872 118.289 1.00 23.94 97 ARG D O 1
ATOM 9049 N N . MET D 1 98 ? 3.856 43.201 117.224 1.00 23.76 98 MET D N 1
ATOM 9050 C CA . MET D 1 98 ? 2.819 43.155 118.286 1.00 38.82 98 MET D CA 1
ATOM 9051 C C . MET D 1 98 ? 3.368 42.790 119.651 1.00 28.07 98 MET D C 1
ATOM 9052 O O . MET D 1 98 ? 3.004 43.346 120.711 1.00 22.99 98 MET D O 1
ATOM 9057 N N . ALA D 1 99 ? 4.300 41.845 119.590 1.00 27.74 99 ALA D N 1
ATOM 9058 C CA . ALA D 1 99 ? 4.932 41.428 120.807 1.00 26.94 99 ALA D CA 1
ATOM 9059 C C . ALA D 1 99 ? 5.713 42.583 121.399 1.00 26.29 99 ALA D C 1
ATOM 9060 O O . ALA D 1 99 ? 5.571 42.913 122.578 1.00 29.80 99 ALA D O 1
ATOM 9062 N N . LYS D 1 100 ? 6.547 43.222 120.578 1.00 27.79 100 LYS D N 1
ATOM 9063 C CA . LYS D 1 100 ? 7.364 44.320 121.074 1.00 24.07 100 LYS D CA 1
ATOM 9064 C C . LYS D 1 100 ? 6.516 45.454 121.638 1.00 21.36 100 LYS D C 1
ATOM 9065 O O . LYS D 1 100 ? 6.800 46.085 122.678 1.00 24.55 100 LYS D O 1
ATOM 9071 N N . GLY D 1 101 ? 5.451 45.733 120.897 1.00 23.00 101 GLY D N 1
ATOM 9072 C CA . GLY D 1 101 ? 4.565 46.828 121.284 1.00 20.19 101 GLY D CA 1
ATOM 9073 C C . GLY D 1 101 ? 3.972 46.643 122.675 1.00 36.82 101 GLY D C 1
ATOM 9074 O O . GLY D 1 101 ? 3.885 47.576 123.478 1.00 25.96 101 GLY D O 1
ATOM 9075 N N . ALA D 1 102 ? 3.514 45.414 122.915 1.00 26.95 102 ALA D N 1
ATOM 9076 C CA . ALA D 1 102 ? 2.910 44.993 124.189 1.00 29.70 102 ALA D CA 1
ATOM 9077 C C . ALA D 1 102 ? 3.914 45.154 125.328 1.00 16.97 102 ALA D C 1
ATOM 9078 O O . ALA D 1 102 ? 3.640 45.746 126.370 1.00 25.38 102 ALA D O 1
ATOM 9080 N N . LEU D 1 103 ? 5.122 44.657 125.071 1.00 21.80 103 LEU D N 1
ATOM 9081 C CA . LEU D 1 103 ? 6.204 44.788 126.008 1.00 22.64 103 LEU D CA 1
ATOM 9082 C C . LEU D 1 103 ? 6.516 46.247 126.296 1.00 29.86 103 LEU D C 1
ATOM 9083 O O . LEU D 1 103 ? 6.614 46.718 127.445 1.00 27.37 103 LEU D O 1
ATOM 9088 N N . GLU D 1 104 ? 6.667 46.996 125.216 1.00 35.00 104 GLU D N 1
ATOM 9089 C CA . GLU D 1 104 ? 6.941 48.410 125.367 1.00 21.54 104 GLU D CA 1
ATOM 9090 C C . GLU D 1 104 ? 5.841 49.084 126.203 1.00 21.29 104 GLU D C 1
ATOM 9091 O O . GLU D 1 104 ? 6.040 49.909 127.095 1.00 21.97 104 GLU D O 1
ATOM 9097 N N . MET D 1 105 ? 4.623 48.719 125.885 1.00 21.73 105 MET D N 1
ATOM 9098 C CA . MET D 1 105 ? 3.460 49.229 126.570 1.00 23.97 105 MET D CA 1
ATOM 9099 C C . MET D 1 105 ? 3.546 49.005 128.090 1.00 31.25 105 MET D C 1
ATOM 9100 O O . MET D 1 105 ? 3.254 49.890 128.891 1.00 28.33 105 MET D O 1
ATOM 9105 N N . ALA D 1 106 ? 3.909 47.772 128.483 1.00 36.14 106 ALA D N 1
ATOM 9106 C CA . ALA D 1 106 ? 4.000 47.422 129.890 1.00 32.66 106 ALA D CA 1
ATOM 9107 C C . ALA D 1 106 ? 5.063 48.272 130.532 1.00 42.00 106 ALA D C 1
ATOM 9108 O O . ALA D 1 106 ? 4.855 48.867 131.593 1.00 33.93 106 ALA D O 1
ATOM 9110 N N . VAL D 1 107 ? 6.204 48.371 129.852 1.00 23.57 107 VAL D N 1
ATOM 9111 C CA . VAL D 1 107 ? 7.266 49.221 130.382 1.00 26.14 107 VAL D CA 1
ATOM 9112 C C . VAL D 1 107 ? 6.848 50.674 130.534 1.00 52.39 107 VAL D C 1
ATOM 9113 O O . VAL D 1 107 ? 7.123 51.318 131.533 1.00 37.68 107 VAL D O 1
ATOM 9117 N N . LEU D 1 108 ? 6.193 51.205 129.521 1.00 31.76 108 LEU D N 1
ATOM 9118 C CA . LEU D 1 108 ? 5.802 52.591 129.567 1.00 22.63 108 LEU D CA 1
ATOM 9119 C C . LEU D 1 108 ? 4.851 52.859 130.711 1.00 26.42 108 LEU D C 1
ATOM 9120 O O . LEU D 1 108 ? 4.888 53.907 131.379 1.00 29.36 108 LEU D O 1
ATOM 9125 N N . ASP D 1 109 ? 3.938 51.915 130.893 1.00 30.13 109 ASP D N 1
ATOM 9126 C CA . ASP D 1 109 ? 2.944 52.111 131.916 1.00 41.65 109 ASP D CA 1
ATOM 9127 C C . ASP D 1 109 ? 3.597 52.290 133.259 1.00 25.81 109 ASP D C 1
ATOM 9128 O O . ASP D 1 109 ? 3.160 53.095 134.076 1.00 39.38 109 ASP D O 1
ATOM 9133 N N . ALA D 1 110 ? 4.643 51.483 133.469 1.00 32.24 110 ALA D N 1
ATOM 9134 C CA . ALA D 1 110 ? 5.373 51.502 134.724 1.00 37.92 110 ALA D CA 1
ATOM 9135 C C . ALA D 1 110 ? 6.220 52.763 134.897 1.00 44.88 110 ALA D C 1
ATOM 9136 O O . ALA D 1 110 ? 6.338 53.329 135.979 1.00 33.63 110 ALA D O 1
ATOM 9138 N N . GLU D 1 111 ? 6.777 53.239 133.788 1.00 37.84 111 GLU D N 1
ATOM 9139 C CA . GLU D 1 111 ? 7.586 54.461 133.743 1.00 36.94 111 GLU D CA 1
ATOM 9140 C C . GLU D 1 111 ? 6.753 55.706 134.047 1.00 34.12 111 GLU D C 1
ATOM 9141 O O . GLU D 1 111 ? 7.117 56.558 134.858 1.00 40.10 111 GLU D O 1
ATOM 9147 N N . LEU D 1 112 ? 5.594 55.777 133.390 1.00 25.17 112 LEU D N 1
ATOM 9148 C CA . LEU D 1 112 ? 4.735 56.897 133.555 1.00 26.71 112 LEU D CA 1
ATOM 9149 C C . LEU D 1 112 ? 4.190 56.939 134.959 1.00 31.96 112 LEU D C 1
ATOM 9150 O O . LEU D 1 112 ? 4.105 57.977 135.597 1.00 31.66 112 LEU D O 1
ATOM 9155 N N . ARG D 1 113 ? 3.794 55.783 135.422 1.00 39.62 113 ARG D N 1
ATOM 9156 C CA . ARG D 1 113 ? 3.260 55.685 136.765 1.00 59.84 113 ARG D CA 1
ATOM 9157 C C . ARG D 1 113 ? 4.283 56.194 137.781 1.00 34.66 113 ARG D C 1
ATOM 9158 O O . ARG D 1 113 ? 3.988 56.888 138.739 1.00 42.70 113 ARG D O 1
ATOM 9166 N N . ALA D 1 114 ? 5.538 55.905 137.525 1.00 31.07 114 ALA D N 1
ATOM 9167 C CA . ALA D 1 114 ? 6.596 56.402 138.368 1.00 30.88 114 ALA D CA 1
ATOM 9168 C C . ALA D 1 114 ? 6.776 57.918 138.327 1.00 41.37 114 ALA D C 1
ATOM 9169 O O . ALA D 1 114 ? 7.392 58.477 139.223 1.00 51.29 114 ALA D O 1
ATOM 9171 N N . HIS D 1 115 ? 6.311 58.576 137.269 1.00 36.43 115 HIS D N 1
ATOM 9172 C CA . HIS D 1 115 ? 6.468 60.014 137.139 1.00 28.48 115 HIS D CA 1
ATOM 9173 C C . HIS D 1 115 ? 5.164 60.670 137.386 1.00 25.24 115 HIS D C 1
ATOM 9174 O O . HIS D 1 115 ? 4.998 61.870 137.221 1.00 43.22 115 HIS D O 1
ATOM 9181 N N . GLU D 1 116 ? 4.227 59.808 137.732 1.00 33.21 116 GLU D N 1
ATOM 9182 C CA . GLU D 1 116 ? 2.857 60.200 137.946 1.00 30.50 116 GLU D CA 1
ATOM 9183 C C . GLU D 1 116 ? 2.300 60.849 136.690 1.00 33.46 116 GLU D C 1
ATOM 9184 O O . GLU D 1 116 ? 1.446 61.728 136.773 1.00 46.27 116 GLU D O 1
ATOM 9190 N N . ARG D 1 117 ? 2.788 60.400 135.534 1.00 45.78 117 ARG D N 1
ATOM 9191 C CA . ARG D 1 117 ? 2.337 60.948 134.278 1.00 40.97 117 ARG D CA 1
ATOM 9192 C C . ARG D 1 117 ? 1.343 59.974 133.618 1.00 34.46 117 ARG D C 1
ATOM 9193 O O . ARG D 1 117 ? 1.537 58.751 133.699 1.00 34.89 117 ARG D O 1
ATOM 9201 N N . SER D 1 118 ? 0.278 60.489 132.985 1.00 28.42 118 SER D N 1
ATOM 9202 C CA . SER D 1 118 ? -0.669 59.627 132.271 1.00 31.50 118 SER D CA 1
ATOM 9203 C C . SER D 1 118 ? -0.152 59.344 130.872 1.00 35.19 118 SER D C 1
ATOM 9204 O O . SER D 1 118 ? 0.729 60.017 130.326 1.00 23.76 118 SER D O 1
ATOM 9207 N N . PHE D 1 119 ? -0.739 58.335 130.274 1.00 31.70 119 PHE D N 1
ATOM 9208 C CA . PHE D 1 119 ? -0.370 58.016 128.925 1.00 24.64 119 PHE D CA 1
ATOM 9209 C C . PHE D 1 119 ? -0.645 59.229 128.075 1.00 48.70 119 PHE D C 1
ATOM 9210 O O . PHE D 1 119 ? 0.223 59.736 127.381 1.00 48.85 119 PHE D O 1
ATOM 9218 N N . ALA D 1 120 ? -1.892 59.682 128.167 1.00 29.66 120 ALA D N 1
ATOM 9219 C CA . ALA D 1 120 ? -2.341 60.823 127.395 1.00 32.54 120 ALA D CA 1
ATOM 9220 C C . ALA D 1 120 ? -1.370 61.961 127.478 1.00 30.50 120 ALA D C 1
ATOM 9221 O O . ALA D 1 120 ? -1.013 62.555 126.469 1.00 36.77 120 ALA D O 1
ATOM 9223 N N . ALA D 1 121 ? -0.924 62.249 128.687 1.00 31.77 121 ALA D N 1
ATOM 9224 C CA . ALA D 1 121 ? -0.006 63.357 128.893 1.00 32.70 121 ALA D CA 1
ATOM 9225 C C . ALA D 1 121 ? 1.261 63.186 128.110 1.00 28.25 121 ALA D C 1
ATOM 9226 O O . ALA D 1 121 ? 1.793 64.095 127.443 1.00 33.24 121 ALA D O 1
ATOM 9228 N N . GLU D 1 122 ? 1.760 61.981 128.270 1.00 28.72 122 GLU D N 1
ATOM 9229 C CA . GLU D 1 122 ? 2.997 61.602 127.634 1.00 33.40 122 GLU D CA 1
ATOM 9230 C C . GLU D 1 122 ? 2.916 61.689 126.134 1.00 36.49 122 GLU D C 1
ATOM 9231 O O . GLU D 1 122 ? 3.906 62.016 125.483 1.00 30.36 122 GLU D O 1
ATOM 9237 N N . LEU D 1 123 ? 1.758 61.282 125.614 1.00 29.21 123 LEU D N 1
ATOM 9238 C CA . LEU D 1 123 ? 1.528 61.219 124.184 1.00 38.58 123 LEU D CA 1
ATOM 9239 C C . LEU D 1 123 ? 1.216 62.530 123.506 1.00 37.46 123 LEU D C 1
ATOM 9240 O O . LEU D 1 123 ? 1.329 62.613 122.278 1.00 33.10 123 LEU D O 1
ATOM 9245 N N . GLY D 1 124 ? 0.856 63.524 124.331 1.00 30.70 124 GLY D N 1
ATOM 9246 C CA . GLY D 1 124 ? 0.543 64.872 123.906 1.00 23.42 124 GLY D CA 1
ATOM 9247 C C . GLY D 1 124 ? -0.919 65.084 123.570 1.00 34.00 124 GLY D C 1
ATOM 9248 O O . GLY D 1 124 ? -1.262 65.772 122.589 1.00 31.37 124 GLY D O 1
ATOM 9249 N N . SER D 1 125 ? -1.782 64.509 124.387 1.00 36.79 125 SER D N 1
ATOM 9250 C CA . SER D 1 125 ? -3.220 64.662 124.204 1.00 30.70 125 SER D CA 1
ATOM 9251 C C . SER D 1 125 ? -3.611 66.146 124.367 1.00 37.11 125 SER D C 1
ATOM 9252 O O . SER D 1 125 ? -2.930 66.921 125.022 1.00 44.34 125 SER D O 1
ATOM 9255 N N . VAL D 1 126 ? -4.694 66.571 123.742 1.00 36.42 126 VAL D N 1
ATOM 9256 C CA . VAL D 1 126 ? -5.141 67.966 123.824 1.00 64.20 126 VAL D CA 1
ATOM 9257 C C . VAL D 1 126 ? -6.664 68.034 124.043 1.00 44.75 126 VAL D C 1
ATOM 9258 O O . VAL D 1 126 ? -7.272 69.075 124.241 1.00 75.18 126 VAL D O 1
ATOM 9262 N N . ARG D 1 127 ? -7.252 66.853 124.013 1.00 34.84 127 ARG D N 1
ATOM 9263 C CA . ARG D 1 127 ? -8.648 66.607 124.121 1.00 31.35 127 ARG D CA 1
ATOM 9264 C C . ARG D 1 127 ? -8.875 65.720 125.353 1.00 41.45 127 ARG D C 1
ATOM 9265 O O . ARG D 1 127 ? -7.994 64.936 125.695 1.00 46.79 127 ARG D O 1
ATOM 9273 N N . ASP D 1 128 ? -10.059 65.821 125.993 1.00 56.66 128 ASP D N 1
ATOM 9274 C CA . ASP D 1 128 ? -10.429 65.075 127.201 1.00 56.48 128 ASP D CA 1
ATOM 9275 C C . ASP D 1 128 ? -11.317 63.874 126.985 1.00 46.96 128 ASP D C 1
ATOM 9276 O O . ASP D 1 128 ? -11.474 63.041 127.880 1.00 36.84 128 ASP D O 1
ATOM 9281 N N . SER D 1 129 ? -11.909 63.808 125.816 1.00 35.43 129 SER D N 1
ATOM 9282 C CA . SER D 1 129 ? -12.753 62.688 125.475 1.00 56.47 129 SER D CA 1
ATOM 9283 C C . SER D 1 129 ? -12.615 62.455 123.984 1.00 31.79 129 SER D C 1
ATOM 9284 O O . SER D 1 129 ? -12.103 63.325 123.302 1.00 29.94 129 SER D O 1
ATOM 9287 N N . VAL D 1 130 ? -13.061 61.293 123.491 1.00 31.24 130 VAL D N 1
ATOM 9288 C CA . VAL D 1 130 ? -12.935 61.022 122.082 1.00 26.76 130 VAL D CA 1
ATOM 9289 C C . VAL D 1 130 ? -14.199 60.446 121.505 1.00 24.91 130 VAL D C 1
ATOM 9290 O O . VAL D 1 130 ? -14.915 59.719 122.157 1.00 35.04 130 VAL D O 1
ATOM 9294 N N . PRO D 1 131 ? -14.488 60.809 120.284 1.00 29.34 131 PRO D N 1
ATOM 9295 C CA . PRO D 1 131 ? -15.668 60.322 119.609 1.00 30.02 131 PRO D CA 1
ATOM 9296 C C . PRO D 1 131 ? -15.431 58.881 119.237 1.00 45.18 131 PRO D C 1
ATOM 9297 O O . PRO D 1 131 ? -14.362 58.518 118.737 1.00 40.62 131 PRO D O 1
ATOM 9301 N N . CYS D 1 132 ? -16.429 58.058 119.508 1.00 37.52 132 CYS D N 1
ATOM 9302 C CA . CYS D 1 132 ? -16.310 56.640 119.246 1.00 42.98 132 CYS D CA 1
ATOM 9303 C C . CYS D 1 132 ? -17.222 56.110 118.166 1.00 50.41 132 CYS D C 1
ATOM 9304 O O . CYS D 1 132 ? -18.406 56.428 118.083 1.00 40.51 132 CYS D O 1
ATOM 9307 N N . GLY D 1 133 ? -16.671 55.251 117.342 1.00 30.51 133 GLY D N 1
ATOM 9308 C CA . GLY D 1 133 ? -17.477 54.656 116.318 1.00 44.52 133 GLY D CA 1
ATOM 9309 C C . GLY D 1 133 ? -17.492 53.175 116.609 1.00 52.51 133 GLY D C 1
ATOM 9310 O O . GLY D 1 133 ? -16.830 52.712 117.537 1.00 40.60 133 GLY D O 1
ATOM 9311 N N . VAL D 1 134 ? -18.239 52.421 115.824 1.00 46.93 134 VAL D N 1
ATOM 9312 C CA . VAL D 1 134 ? -18.256 50.989 116.049 1.00 53.74 134 VAL D CA 1
ATOM 9313 C C . VAL D 1 134 ? -18.018 50.208 114.766 1.00 51.37 134 VAL D C 1
ATOM 9314 O O . VAL D 1 134 ? -18.493 50.584 113.673 1.00 46.28 134 VAL D O 1
ATOM 9318 N N . SER D 1 135 ? -17.301 49.104 114.932 1.00 63.41 135 SER D N 1
ATOM 9319 C CA . SER D 1 135 ? -16.994 48.196 113.840 1.00 57.20 135 SER D CA 1
ATOM 9320 C C . SER D 1 135 ? -18.047 47.093 113.745 1.00 85.42 135 SER D C 1
ATOM 9321 O O . SER D 1 135 ? -18.132 46.217 114.609 1.00 72.74 135 SER D O 1
ATOM 9324 N N . VAL D 1 136 ? -18.861 47.145 112.690 1.00 65.18 136 VAL D N 1
ATOM 9325 C CA . VAL D 1 136 ? -19.913 46.169 112.441 1.00 57.35 136 VAL D CA 1
ATOM 9326 C C . VAL D 1 136 ? -19.415 45.000 111.557 1.00 80.48 136 VAL D C 1
ATOM 9327 O O . VAL D 1 136 ? -18.864 45.214 110.477 1.00 60.37 136 VAL D O 1
ATOM 9331 N N . GLY D 1 137 ? -19.620 43.754 112.013 1.00 55.11 137 GLY D N 1
ATOM 9332 C CA . GLY D 1 137 ? -19.199 42.543 111.299 1.00 57.87 137 GLY D CA 1
ATOM 9333 C C . GLY D 1 137 ? -20.008 42.070 110.050 1.00 100.00 137 GLY D C 1
ATOM 9334 O O . GLY D 1 137 ? -20.912 42.739 109.445 1.00 44.75 137 GLY D O 1
ATOM 9335 N N . ILE D 1 138 ? -19.587 40.858 109.632 1.00 63.49 138 ILE D N 1
ATOM 9336 C CA . ILE D 1 138 ? -20.226 40.206 108.521 1.00 72.12 138 ILE D CA 1
ATOM 9337 C C . ILE D 1 138 ? -21.413 39.466 109.110 1.00 100.00 138 ILE D C 1
ATOM 9338 O O . ILE D 1 138 ? -21.280 38.591 109.997 1.00 54.04 138 ILE D O 1
ATOM 9343 N N . MET D 1 139 ? -22.577 39.928 108.641 1.00 68.98 139 MET D N 1
ATOM 9344 C CA . MET D 1 139 ? -23.855 39.389 109.029 1.00 82.61 139 MET D CA 1
ATOM 9345 C C . MET D 1 139 ? -24.136 38.181 108.148 1.00 100.00 139 MET D C 1
ATOM 9346 O O . MET D 1 139 ? -23.475 37.995 107.118 1.00 94.91 139 MET D O 1
ATOM 9351 N N . ASP D 1 140 ? -25.096 37.346 108.559 1.00 100.00 140 ASP D N 1
ATOM 9352 C CA . ASP D 1 140 ? -25.452 36.190 107.741 1.00 100.00 140 ASP D CA 1
ATOM 9353 C C . ASP D 1 140 ? -26.619 36.617 106.857 1.00 100.00 140 ASP D C 1
ATOM 9354 O O . ASP D 1 140 ? -26.971 35.991 105.841 1.00 100.00 140 ASP D O 1
ATOM 9359 N N . THR D 1 141 ? -27.148 37.778 107.265 1.00 92.72 141 THR D N 1
ATOM 9360 C CA . THR D 1 141 ? -28.293 38.374 106.645 1.00 56.55 141 THR D CA 1
ATOM 9361 C C . THR D 1 141 ? -28.268 39.896 106.642 1.00 56.50 141 THR D C 1
ATOM 9362 O O . THR D 1 141 ? -27.421 40.542 107.280 1.00 81.90 141 THR D O 1
ATOM 9366 N N . ILE D 1 142 ? -29.252 40.463 105.933 1.00 63.28 142 ILE D N 1
ATOM 9367 C CA . ILE D 1 142 ? -29.416 41.912 105.851 1.00 50.94 142 ILE D CA 1
ATOM 9368 C C . ILE D 1 142 ? -30.006 42.528 107.124 1.00 100.00 142 ILE D C 1
ATOM 9369 O O . ILE D 1 142 ? -29.293 43.201 107.875 1.00 85.48 142 ILE D O 1
ATOM 9374 N N . PRO D 1 143 ? -31.319 42.290 107.340 1.00 100.00 143 PRO D N 1
ATOM 9375 C CA . PRO D 1 143 ? -32.040 42.799 108.508 1.00 76.47 143 PRO D CA 1
ATOM 9376 C C . PRO D 1 143 ? -31.168 42.607 109.715 1.00 56.44 143 PRO D C 1
ATOM 9377 O O . PRO D 1 143 ? -30.934 43.546 110.502 1.00 59.16 143 PRO D O 1
ATOM 9381 N N . GLN D 1 144 ? -30.653 41.376 109.815 1.00 36.71 144 GLN D N 1
ATOM 9382 C CA . GLN D 1 144 ? -29.714 41.085 110.876 1.00 77.74 144 GLN D CA 1
ATOM 9383 C C . GLN D 1 144 ? -28.869 42.344 111.002 1.00 89.88 144 GLN D C 1
ATOM 9384 O O . GLN D 1 144 ? -29.075 43.181 111.874 1.00 56.00 144 GLN D O 1
ATOM 9390 N N . LEU D 1 145 ? -27.972 42.520 110.043 1.00 76.59 145 LEU D N 1
ATOM 9391 C CA . LEU D 1 145 ? -27.109 43.679 109.993 1.00 70.42 145 LEU D CA 1
ATOM 9392 C C . LEU D 1 145 ? -27.845 45.027 110.203 1.00 66.20 145 LEU D C 1
ATOM 9393 O O . LEU D 1 145 ? -27.536 45.796 111.123 1.00 58.26 145 LEU D O 1
ATOM 9398 N N . LEU D 1 146 ? -28.833 45.344 109.357 1.00 48.18 146 LEU D N 1
ATOM 9399 C CA . LEU D 1 146 ? -29.599 46.590 109.480 1.00 47.44 146 LEU D CA 1
ATOM 9400 C C . LEU D 1 146 ? -30.076 46.833 110.890 1.00 79.49 146 LEU D C 1
ATOM 9401 O O . LEU D 1 146 ? -30.288 47.964 111.325 1.00 61.35 146 LEU D O 1
ATOM 9406 N N . ASP D 1 147 ? -30.334 45.738 111.578 1.00 64.40 147 ASP D N 1
ATOM 9407 C CA . ASP D 1 147 ? -30.801 45.835 112.940 1.00 84.09 147 ASP D CA 1
ATOM 9408 C C . ASP D 1 147 ? -29.682 46.307 113.829 1.00 51.30 147 ASP D C 1
ATOM 9409 O O . ASP D 1 147 ? -29.827 47.339 114.472 1.00 61.40 147 ASP D O 1
ATOM 9414 N N . VAL D 1 148 ? -28.590 45.531 113.841 1.00 55.43 148 VAL D N 1
ATOM 9415 C CA . VAL D 1 148 ? -27.398 45.810 114.626 1.00 64.64 148 VAL D CA 1
ATOM 9416 C C . VAL D 1 148 ? -26.977 47.249 114.440 1.00 65.35 148 VAL D C 1
ATOM 9417 O O . VAL D 1 148 ? -26.870 48.078 115.359 1.00 39.02 148 VAL D O 1
ATOM 9421 N N . VAL D 1 149 ? -26.738 47.545 113.193 1.00 61.67 149 VAL D N 1
ATOM 9422 C CA . VAL D 1 149 ? -26.357 48.880 112.868 1.00 69.23 149 VAL D CA 1
ATOM 9423 C C . VAL D 1 149 ? -27.281 49.821 113.581 1.00 52.79 149 VAL D C 1
ATOM 9424 O O . VAL D 1 149 ? -26.868 50.649 114.392 1.00 50.69 149 VAL D O 1
ATOM 9428 N N . GLY D 1 150 ? -28.555 49.692 113.235 1.00 63.54 150 GLY D N 1
ATOM 9429 C CA . GLY D 1 150 ? -29.558 50.543 113.842 1.00 44.89 150 GLY D CA 1
ATOM 9430 C C . GLY D 1 150 ? -29.378 50.577 115.353 1.00 99.69 150 GLY D C 1
ATOM 9431 O O . GLY D 1 150 ? -29.562 51.630 115.984 1.00 41.34 150 GLY D O 1
ATOM 9432 N N . GLY D 1 151 ? -29.023 49.408 115.911 1.00 77.70 151 GLY D N 1
ATOM 9433 C CA . GLY D 1 151 ? -28.824 49.241 117.346 1.00 79.29 151 GLY D CA 1
ATOM 9434 C C . GLY D 1 151 ? -27.708 50.104 117.897 1.00 61.90 151 GLY D C 1
ATOM 9435 O O . GLY D 1 151 ? -27.884 50.833 118.864 1.00 40.96 151 GLY D O 1
ATOM 9436 N N . TYR D 1 152 ? -26.565 49.999 117.246 1.00 39.70 152 TYR D N 1
ATOM 9437 C CA . TYR D 1 152 ? -25.389 50.742 117.615 1.00 40.90 152 TYR D CA 1
ATOM 9438 C C . TYR D 1 152 ? -25.651 52.205 117.429 1.00 36.53 152 TYR D C 1
ATOM 9439 O O . TYR D 1 152 ? -25.239 53.069 118.195 1.00 44.94 152 TYR D O 1
ATOM 9448 N N . LEU D 1 153 ? -26.381 52.506 116.401 1.00 41.99 153 LEU D N 1
ATOM 9449 C CA . LEU D 1 153 ? -26.667 53.892 116.209 1.00 53.85 153 LEU D CA 1
ATOM 9450 C C . LEU D 1 153 ? -27.301 54.483 117.439 1.00 49.57 153 LEU D C 1
ATOM 9451 O O . LEU D 1 153 ? -26.989 55.584 117.872 1.00 57.19 153 LEU D O 1
ATOM 9456 N N . ASP D 1 154 ? -28.250 53.727 117.968 1.00 100.00 154 ASP D N 1
ATOM 9457 C CA . ASP D 1 154 ? -29.042 54.114 119.124 1.00 100.00 154 ASP D CA 1
ATOM 9458 C C . ASP D 1 154 ? -28.278 54.425 120.379 1.00 79.99 154 ASP D C 1
ATOM 9459 O O . ASP D 1 154 ? -28.583 55.392 121.096 1.00 77.44 154 ASP D O 1
ATOM 9464 N N . GLU D 1 155 ? -27.312 53.574 120.660 1.00 84.85 155 GLU D N 1
ATOM 9465 C CA . GLU D 1 155 ? -26.534 53.761 121.856 1.00 64.54 155 GLU D CA 1
ATOM 9466 C C . GLU D 1 155 ? -25.668 55.019 121.864 1.00 55.25 155 GLU D C 1
ATOM 9467 O O . GLU D 1 155 ? -25.168 55.419 122.922 1.00 66.69 155 GLU D O 1
ATOM 9473 N N . GLY D 1 156 ? -25.479 55.668 120.708 1.00 58.59 156 GLY D N 1
ATOM 9474 C CA . GLY D 1 156 ? -24.668 56.879 120.710 1.00 94.93 156 GLY D CA 1
ATOM 9475 C C . GLY D 1 156 ? -23.441 56.871 119.803 1.00 81.82 156 GLY D C 1
ATOM 9476 O O . GLY D 1 156 ? -22.776 57.891 119.657 1.00 96.11 156 GLY D O 1
ATOM 9477 N N . TYR D 1 157 ? -23.136 55.731 119.204 1.00 46.48 157 TYR D N 1
ATOM 9478 C CA . TYR D 1 157 ? -22.015 55.625 118.300 1.00 45.91 157 TYR D CA 1
ATOM 9479 C C . TYR D 1 157 ? -22.208 56.606 117.172 1.00 52.43 157 TYR D C 1
ATOM 9480 O O . TYR D 1 157 ? -23.330 56.728 116.664 1.00 67.87 157 TYR D O 1
ATOM 9489 N N . VAL D 1 158 ? -21.113 57.323 116.839 1.00 48.50 158 VAL D N 1
ATOM 9490 C CA . VAL D 1 158 ? -21.115 58.392 115.826 1.00 42.06 158 VAL D CA 1
ATOM 9491 C C . VAL D 1 158 ? -20.778 57.985 114.414 1.00 37.47 158 VAL D C 1
ATOM 9492 O O . VAL D 1 158 ? -21.023 58.751 113.475 1.00 59.00 158 VAL D O 1
ATOM 9496 N N . ARG D 1 159 ? -20.192 56.799 114.284 1.00 36.53 159 ARG D N 1
ATOM 9497 C CA . ARG D 1 159 ? -19.770 56.362 112.991 1.00 37.66 159 ARG D CA 1
ATOM 9498 C C . ARG D 1 159 ? -19.896 54.878 112.955 1.00 39.77 159 ARG D C 1
ATOM 9499 O O . ARG D 1 159 ? -19.716 54.223 113.993 1.00 32.64 159 ARG D O 1
ATOM 9507 N N . ILE D 1 160 ? -20.189 54.382 111.755 1.00 42.53 160 ILE D N 1
ATOM 9508 C CA . ILE D 1 160 ? -20.312 52.975 111.474 1.00 30.43 160 ILE D CA 1
ATOM 9509 C C . ILE D 1 160 ? -19.319 52.519 110.413 1.00 32.33 160 ILE D C 1
ATOM 9510 O O . ILE D 1 160 ? -19.273 53.094 109.329 1.00 41.31 160 ILE D O 1
ATOM 9515 N N . LYS D 1 161 ? -18.585 51.458 110.748 1.00 35.20 161 LYS D N 1
ATOM 9516 C CA . LYS D 1 161 ? -17.630 50.768 109.902 1.00 45.19 161 LYS D CA 1
ATOM 9517 C C . LYS D 1 161 ? -18.254 49.378 109.574 1.00 73.14 161 LYS D C 1
ATOM 9518 O O . LYS D 1 161 ? -18.796 48.718 110.455 1.00 47.52 161 LYS D O 1
ATOM 9524 N N . LEU D 1 162 ? -18.267 48.931 108.303 1.00 82.91 162 LEU D N 1
ATOM 9525 C CA . LEU D 1 162 ? -18.902 47.653 107.915 1.00 30.02 162 LEU D CA 1
ATOM 9526 C C . LEU D 1 162 ? -17.973 46.565 107.364 1.00 48.03 162 LEU D C 1
ATOM 9527 O O . LEU D 1 162 ? -17.507 46.715 106.245 1.00 64.13 162 LEU D O 1
ATOM 9532 N N . LYS D 1 163 ? -17.738 45.456 108.102 1.00 60.23 163 LYS D N 1
ATOM 9533 C CA . LYS D 1 163 ? -16.875 44.374 107.590 1.00 29.78 163 LYS D CA 1
ATOM 9534 C C . LYS D 1 163 ? -17.381 43.893 106.252 1.00 35.17 163 LYS D C 1
ATOM 9535 O O . LYS D 1 163 ? -18.564 43.599 106.079 1.00 99.61 163 LYS D O 1
ATOM 9541 N N . ILE D 1 164 ? -16.463 43.901 105.286 1.00 100.00 164 ILE D N 1
ATOM 9542 C CA . ILE D 1 164 ? -16.744 43.469 103.933 1.00 60.75 164 ILE D CA 1
ATOM 9543 C C . ILE D 1 164 ? -15.798 42.363 103.482 1.00 80.24 164 ILE D C 1
ATOM 9544 O O . ILE D 1 164 ? -14.764 42.031 104.099 1.00 43.97 164 ILE D O 1
ATOM 9549 N N . GLU D 1 165 ? -16.234 41.758 102.397 1.00 70.93 165 GLU D N 1
ATOM 9550 C CA . GLU D 1 165 ? -15.577 40.639 101.761 1.00 62.57 165 GLU D CA 1
ATOM 9551 C C . GLU D 1 165 ? -16.396 40.233 100.548 1.00 75.77 165 GLU D C 1
ATOM 9552 O O . GLU D 1 165 ? -17.597 40.530 100.468 1.00 64.30 165 GLU D O 1
ATOM 9558 N N . PRO D 1 166 ? -15.734 39.623 99.573 1.00 83.43 166 PRO D N 1
ATOM 9559 C CA . PRO D 1 166 ? -16.439 39.229 98.386 1.00 80.26 166 PRO D CA 1
ATOM 9560 C C . PRO D 1 166 ? -17.730 38.473 98.716 1.00 100.00 166 PRO D C 1
ATOM 9561 O O . PRO D 1 166 ? -17.722 37.391 99.325 1.00 67.97 166 PRO D O 1
ATOM 9565 N N . GLY D 1 167 ? -18.839 39.122 98.312 1.00 89.23 167 GLY D N 1
ATOM 9566 C CA . GLY D 1 167 ? -20.193 38.645 98.534 1.00 69.20 167 GLY D CA 1
ATOM 9567 C C . GLY D 1 167 ? -20.906 39.474 99.613 1.00 100.00 167 GLY D C 1
ATOM 9568 O O . GLY D 1 167 ? -22.114 39.344 99.823 1.00 77.08 167 GLY D O 1
ATOM 9569 N N . TRP D 1 168 ? -20.122 40.320 100.300 1.00 90.85 168 TRP D N 1
ATOM 9570 C CA . TRP D 1 168 ? -20.575 41.222 101.353 1.00 89.96 168 TRP D CA 1
ATOM 9571 C C . TRP D 1 168 ? -19.878 42.555 101.091 1.00 79.93 168 TRP D C 1
ATOM 9572 O O . TRP D 1 168 ? -18.832 42.900 101.635 1.00 77.66 168 TRP D O 1
ATOM 9583 N N . ASP D 1 169 ? -20.450 43.289 100.154 1.00 99.40 169 ASP D N 1
ATOM 9584 C CA . ASP D 1 169 ? -19.910 44.575 99.784 1.00 100.00 169 ASP D CA 1
ATOM 9585 C C . ASP D 1 169 ? -21.054 45.548 99.579 1.00 60.13 169 ASP D C 1
ATOM 9586 O O . ASP D 1 169 ? -21.743 45.965 100.476 1.00 46.24 169 ASP D O 1
ATOM 9591 N N . VAL D 1 170 ? -21.239 45.860 98.336 1.00 68.37 170 VAL D N 1
ATOM 9592 C CA . VAL D 1 170 ? -22.220 46.774 97.838 1.00 63.92 170 VAL D CA 1
ATOM 9593 C C . VAL D 1 170 ? -23.634 46.619 98.372 1.00 88.69 170 VAL D C 1
ATOM 9594 O O . VAL D 1 170 ? -24.322 47.625 98.611 1.00 72.17 170 VAL D O 1
ATOM 9598 N N . GLU D 1 171 ? -24.071 45.361 98.520 1.00 80.09 171 GLU D N 1
ATOM 9599 C CA . GLU D 1 171 ? -25.397 45.041 99.049 1.00 91.13 171 GLU D CA 1
ATOM 9600 C C . GLU D 1 171 ? -25.538 45.587 100.462 1.00 78.11 171 GLU D C 1
ATOM 9601 O O . GLU D 1 171 ? -26.284 46.550 100.694 1.00 45.07 171 GLU D O 1
ATOM 9607 N N . PRO D 1 172 ? -24.804 44.946 101.392 1.00 80.05 172 PRO D N 1
ATOM 9608 C CA . PRO D 1 172 ? -24.836 45.388 102.769 1.00 82.05 172 PRO D CA 1
ATOM 9609 C C . PRO D 1 172 ? -24.801 46.919 102.773 1.00 59.95 172 PRO D C 1
ATOM 9610 O O . PRO D 1 172 ? -25.671 47.628 103.305 1.00 45.98 172 PRO D O 1
ATOM 9614 N N . VAL D 1 173 ? -23.792 47.459 102.109 1.00 59.15 173 VAL D N 1
ATOM 9615 C CA . VAL D 1 173 ? -23.676 48.907 102.041 1.00 100.00 173 VAL D CA 1
ATOM 9616 C C . VAL D 1 173 ? -24.927 49.546 101.504 1.00 92.53 173 VAL D C 1
ATOM 9617 O O . VAL D 1 173 ? -25.408 50.541 102.054 1.00 33.27 173 VAL D O 1
ATOM 9621 N N . ARG D 1 174 ? -25.375 49.000 100.376 1.00 76.37 174 ARG D N 1
ATOM 9622 C CA . ARG D 1 174 ? -26.533 49.544 99.755 1.00 82.70 174 ARG D CA 1
ATOM 9623 C C . ARG D 1 174 ? -27.666 49.654 100.739 1.00 100.00 174 ARG D C 1
ATOM 9624 O O . ARG D 1 174 ? -28.352 50.684 100.801 1.00 62.40 174 ARG D O 1
ATOM 9632 N N . ALA D 1 175 ? -27.846 48.550 101.470 1.00 92.03 175 ALA D N 1
ATOM 9633 C CA . ALA D 1 175 ? -28.908 48.410 102.447 1.00 82.53 175 ALA D CA 1
ATOM 9634 C C . ALA D 1 175 ? -28.873 49.415 103.606 1.00 100.00 175 ALA D C 1
ATOM 9635 O O . ALA D 1 175 ? -29.913 49.974 103.986 1.00 82.83 175 ALA D O 1
ATOM 9637 N N . VAL D 1 176 ? -27.683 49.662 104.162 1.00 100.00 176 VAL D N 1
ATOM 9638 C CA . VAL D 1 176 ? -27.591 50.583 105.282 1.00 86.86 176 VAL D CA 1
ATOM 9639 C C . VAL D 1 176 ? -27.738 52.039 104.924 1.00 59.61 176 VAL D C 1
ATOM 9640 O O . VAL D 1 176 ? -28.304 52.853 105.664 1.00 44.42 176 VAL D O 1
ATOM 9644 N N . ARG D 1 177 ? -27.145 52.361 103.791 1.00 100.00 177 ARG D N 1
ATOM 9645 C CA . ARG D 1 177 ? -27.203 53.702 103.281 1.00 100.00 177 ARG D CA 1
ATOM 9646 C C . ARG D 1 177 ? -28.684 54.050 103.151 1.00 100.00 177 ARG D C 1
ATOM 9647 O O . ARG D 1 177 ? -29.190 55.062 103.642 1.00 68.17 177 ARG D O 1
ATOM 9655 N N . GLU D 1 178 ? -29.356 53.110 102.505 1.00 73.68 178 GLU D N 1
ATOM 9656 C CA . GLU D 1 178 ? -30.763 53.087 102.201 1.00 99.18 178 GLU D CA 1
ATOM 9657 C C . GLU D 1 178 ? -31.641 53.281 103.414 1.00 98.01 178 GLU D C 1
ATOM 9658 O O . GLU D 1 178 ? -32.435 54.226 103.485 1.00 86.05 178 GLU D O 1
ATOM 9664 N N . ARG D 1 179 ? -31.497 52.325 104.328 1.00 80.16 179 ARG D N 1
ATOM 9665 C CA . ARG D 1 179 ? -32.239 52.272 105.569 1.00 100.00 179 ARG D CA 1
ATOM 9666 C C . ARG D 1 179 ? -31.969 53.416 106.568 1.00 97.63 179 ARG D C 1
ATOM 9667 O O . ARG D 1 179 ? -32.877 54.131 106.974 1.00 45.82 179 ARG D O 1
ATOM 9675 N N . PHE D 1 180 ? -30.699 53.567 106.971 1.00 100.00 180 PHE D N 1
ATOM 9676 C CA . PHE D 1 180 ? -30.287 54.557 107.963 1.00 91.78 180 PHE D CA 1
ATOM 9677 C C . PHE D 1 180 ? -30.026 55.975 107.502 1.00 46.85 180 PHE D C 1
ATOM 9678 O O . PHE D 1 180 ? -30.050 56.935 108.303 1.00 65.83 180 PHE D O 1
ATOM 9686 N N . GLY D 1 181 ? -29.802 56.113 106.206 1.00 95.75 181 GLY D N 1
ATOM 9687 C CA . GLY D 1 181 ? -29.574 57.426 105.678 1.00 100.00 181 GLY D CA 1
ATOM 9688 C C . GLY D 1 181 ? -28.204 57.546 105.057 1.00 100.00 181 GLY D C 1
ATOM 9689 O O . GLY D 1 181 ? -27.449 56.564 104.956 1.00 84.21 181 GLY D O 1
ATOM 9690 N N . ASP D 1 182 ? -27.940 58.797 104.671 1.00 100.00 182 ASP D N 1
ATOM 9691 C CA . ASP D 1 182 ? -26.732 59.252 103.992 1.00 100.00 182 ASP D CA 1
ATOM 9692 C C . ASP D 1 182 ? -25.791 60.072 104.880 1.00 100.00 182 ASP D C 1
ATOM 9693 O O . ASP D 1 182 ? -24.582 60.099 104.614 1.00 100.00 182 ASP D O 1
ATOM 9698 N N . ASP D 1 183 ? -26.358 60.765 105.914 1.00 95.92 183 ASP D N 1
ATOM 9699 C CA . ASP D 1 183 ? -25.582 61.633 106.839 1.00 98.47 183 ASP D CA 1
ATOM 9700 C C . ASP D 1 183 ? -24.908 60.948 108.028 1.00 100.00 183 ASP D C 1
ATOM 9701 O O . ASP D 1 183 ? -24.461 61.531 109.040 1.00 77.07 183 ASP D O 1
ATOM 9706 N N . VAL D 1 184 ? -24.834 59.657 107.815 1.00 100.00 184 VAL D N 1
ATOM 9707 C CA . VAL D 1 184 ? -24.226 58.732 108.688 1.00 82.53 184 VAL D CA 1
ATOM 9708 C C . VAL D 1 184 ? -22.832 58.495 108.185 1.00 99.52 184 VAL D C 1
ATOM 9709 O O . VAL D 1 184 ? -22.616 58.265 106.977 1.00 60.21 184 VAL D O 1
ATOM 9713 N N . LEU D 1 185 ? -21.930 58.513 109.157 1.00 71.33 185 LEU D N 1
ATOM 9714 C CA . LEU D 1 185 ? -20.540 58.234 108.938 1.00 37.08 185 LEU D CA 1
ATOM 9715 C C . LEU D 1 185 ? -20.411 56.755 108.762 1.00 54.59 185 LEU D C 1
ATOM 9716 O O . LEU D 1 185 ? -20.548 55.983 109.708 1.00 67.68 185 LEU D O 1
ATOM 9721 N N . LEU D 1 186 ? -20.166 56.380 107.537 1.00 52.48 186 LEU D N 1
ATOM 9722 C CA . LEU D 1 186 ? -20.094 54.997 107.215 1.00 63.07 186 LEU D CA 1
ATOM 9723 C C . LEU D 1 186 ? -18.804 54.753 106.454 1.00 55.51 186 LEU D C 1
ATOM 9724 O O . LEU D 1 186 ? -18.331 55.662 105.780 1.00 48.12 186 LEU D O 1
ATOM 9729 N N . GLN D 1 187 ? -18.255 53.544 106.584 1.00 38.09 187 GLN D N 1
ATOM 9730 C CA . GLN D 1 187 ? -17.013 53.180 105.931 1.00 35.98 187 GLN D CA 1
ATOM 9731 C C . GLN D 1 187 ? -16.936 51.656 105.960 1.00 51.87 187 GLN D C 1
ATOM 9732 O O . GLN D 1 187 ? -17.692 51.031 106.702 1.00 69.03 187 GLN D O 1
ATOM 9738 N N . VAL D 1 188 ? -16.057 51.044 105.164 1.00 35.81 188 VAL D N 1
ATOM 9739 C CA . VAL D 1 188 ? -15.952 49.590 105.132 1.00 28.61 188 VAL D CA 1
ATOM 9740 C C . VAL D 1 188 ? -14.565 49.041 105.477 1.00 41.10 188 VAL D C 1
ATOM 9741 O O . VAL D 1 188 ? -13.628 49.819 105.675 1.00 66.10 188 VAL D O 1
ATOM 9745 N N . ASP D 1 189 ? -14.440 47.706 105.608 1.00 34.33 189 ASP D N 1
ATOM 9746 C CA . ASP D 1 189 ? -13.167 47.079 105.976 1.00 36.13 189 ASP D CA 1
ATOM 9747 C C . ASP D 1 189 ? -13.063 45.745 105.291 1.00 59.53 189 ASP D C 1
ATOM 9748 O O . ASP D 1 189 ? -13.768 44.826 105.684 1.00 61.82 189 ASP D O 1
ATOM 9753 N N . ALA D 1 190 ? -12.211 45.617 104.268 1.00 43.68 190 ALA D N 1
ATOM 9754 C CA . ALA D 1 190 ? -12.127 44.341 103.570 1.00 27.97 190 ALA D CA 1
ATOM 9755 C C . ALA D 1 190 ? -11.129 43.350 104.156 1.00 48.92 190 ALA D C 1
ATOM 9756 O O . ALA D 1 190 ? -11.085 42.205 103.750 1.00 35.46 190 ALA D O 1
ATOM 9758 N N . ASN D 1 191 ? -10.343 43.774 105.135 1.00 58.52 191 ASN D N 1
ATOM 9759 C CA . ASN D 1 191 ? -9.312 42.933 105.745 1.00 67.84 191 ASN D CA 1
ATOM 9760 C C . ASN D 1 191 ? -8.514 42.101 104.754 1.00 95.24 191 ASN D C 1
ATOM 9761 O O . ASN D 1 191 ? -8.307 40.904 104.990 1.00 63.95 191 ASN D O 1
ATOM 9766 N N . THR D 1 192 ? -8.054 42.784 103.677 1.00 71.27 192 THR D N 1
ATOM 9767 C CA . THR D 1 192 ? -7.260 42.239 102.567 1.00 49.95 192 THR D CA 1
ATOM 9768 C C . THR D 1 192 ? -8.117 41.380 101.644 1.00 49.30 192 THR D C 1
ATOM 9769 O O . THR D 1 192 ? -7.620 40.609 100.818 1.00 59.26 192 THR D O 1
ATOM 9773 N N . ALA D 1 193 ? -9.416 41.504 101.809 1.00 88.50 193 ALA D N 1
ATOM 9774 C CA . ALA D 1 193 ? -10.336 40.684 101.069 1.00 95.40 193 ALA D CA 1
ATOM 9775 C C . ALA D 1 193 ? -10.233 40.733 99.556 1.00 100.00 193 ALA D C 1
ATOM 9776 O O . ALA D 1 193 ? -10.522 39.745 98.880 1.00 97.88 193 ALA D O 1
ATOM 9778 N N . TYR D 1 194 ? -9.846 41.877 99.010 1.00 68.80 194 TYR D N 1
ATOM 9779 C CA . TYR D 1 194 ? -9.821 41.920 97.566 1.00 78.60 194 TYR D CA 1
ATOM 9780 C C . TYR D 1 194 ? -8.492 41.886 96.874 1.00 90.93 194 TYR D C 1
ATOM 9781 O O . TYR D 1 194 ? -7.448 41.602 97.468 1.00 42.97 194 TYR D O 1
ATOM 9790 N N . THR D 1 195 ? -8.614 42.176 95.580 1.00 83.87 195 THR D N 1
ATOM 9791 C CA . THR D 1 195 ? -7.518 42.235 94.641 1.00 100.00 195 THR D CA 1
ATOM 9792 C C . THR D 1 195 ? -7.826 43.289 93.605 1.00 100.00 195 THR D C 1
ATOM 9793 O O . THR D 1 195 ? -9.019 43.562 93.364 1.00 36.68 195 THR D O 1
ATOM 9797 N N . LEU D 1 196 ? -6.724 43.819 93.024 1.00 82.21 196 LEU D N 1
ATOM 9798 C CA . LEU D 1 196 ? -6.734 44.856 92.007 1.00 82.03 196 LEU D CA 1
ATOM 9799 C C . LEU D 1 196 ? -7.811 44.587 90.961 1.00 99.68 196 LEU D C 1
ATOM 9800 O O . LEU D 1 196 ? -8.591 45.496 90.602 1.00 60.53 196 LEU D O 1
ATOM 9805 N N . GLY D 1 197 ? -7.823 43.304 90.543 1.00 53.04 197 GLY D N 1
ATOM 9806 C CA . GLY D 1 197 ? -8.775 42.740 89.596 1.00 55.76 197 GLY D CA 1
ATOM 9807 C C . GLY D 1 197 ? -10.202 42.818 90.148 1.00 66.57 197 GLY D C 1
ATOM 9808 O O . GLY D 1 197 ? -11.154 42.731 89.383 1.00 51.39 197 GLY D O 1
ATOM 9809 N N . ASP D 1 198 ? -10.347 43.006 91.470 1.00 32.14 198 ASP D N 1
ATOM 9810 C CA . ASP D 1 198 ? -11.656 43.147 92.090 1.00 56.66 198 ASP D CA 1
ATOM 9811 C C . ASP D 1 198 ? -12.193 44.554 91.997 1.00 57.95 198 ASP D C 1
ATOM 9812 O O . ASP D 1 198 ? -13.354 44.720 92.309 1.00 45.09 198 ASP D O 1
ATOM 9817 N N . ALA D 1 199 ? -11.308 45.497 91.563 1.00 55.95 199 ALA D N 1
ATOM 9818 C CA . ALA D 1 199 ? -11.479 46.957 91.370 1.00 83.33 199 ALA D CA 1
ATOM 9819 C C . ALA D 1 199 ? -12.880 47.399 90.896 1.00 53.76 199 ALA D C 1
ATOM 9820 O O . ALA D 1 199 ? -13.580 48.330 91.348 1.00 37.95 199 ALA D O 1
ATOM 9822 N N . PRO D 1 200 ? -13.310 46.700 89.914 1.00 58.71 200 PRO D N 1
ATOM 9823 C CA . PRO D 1 200 ? -14.592 47.004 89.340 1.00 100.00 200 PRO D CA 1
ATOM 9824 C C . PRO D 1 200 ? -15.738 46.793 90.333 1.00 100.00 200 PRO D C 1
ATOM 9825 O O . PRO D 1 200 ? -16.740 47.519 90.346 1.00 100.00 200 PRO D O 1
ATOM 9829 N N . GLN D 1 201 ? -15.554 45.790 91.180 1.00 100.00 201 GLN D N 1
ATOM 9830 C CA . GLN D 1 201 ? -16.537 45.478 92.191 1.00 86.87 201 GLN D CA 1
ATOM 9831 C C . GLN D 1 201 ? -16.571 46.586 93.260 1.00 100.00 201 GLN D C 1
ATOM 9832 O O . GLN D 1 201 ? -17.638 47.134 93.623 1.00 49.57 201 GLN D O 1
ATOM 9838 N N . LEU D 1 202 ? -15.347 46.922 93.719 1.00 100.00 202 LEU D N 1
ATOM 9839 C CA . LEU D 1 202 ? -15.098 47.935 94.729 1.00 52.72 202 LEU D CA 1
ATOM 9840 C C . LEU D 1 202 ? -15.427 49.322 94.201 1.00 54.51 202 LEU D C 1
ATOM 9841 O O . LEU D 1 202 ? -15.724 50.265 94.956 1.00 38.34 202 LEU D O 1
ATOM 9846 N N . ALA D 1 203 ? -15.431 49.409 92.860 1.00 55.15 203 ALA D N 1
ATOM 9847 C CA . ALA D 1 203 ? -15.843 50.616 92.156 1.00 83.48 203 ALA D CA 1
ATOM 9848 C C . ALA D 1 203 ? -17.338 50.778 92.454 1.00 67.13 203 ALA D C 1
ATOM 9849 O O . ALA D 1 203 ? -17.833 51.883 92.678 1.00 80.75 203 ALA D O 1
ATOM 9851 N N . ARG D 1 204 ? -18.026 49.627 92.523 1.00 39.94 204 ARG D N 1
ATOM 9852 C CA . ARG D 1 204 ? -19.440 49.524 92.823 1.00 77.00 204 ARG D CA 1
ATOM 9853 C C . ARG D 1 204 ? -19.947 50.389 94.002 1.00 100.00 204 ARG D C 1
ATOM 9854 O O . ARG D 1 204 ? -21.093 50.846 93.950 1.00 100.00 204 ARG D O 1
ATOM 9862 N N . LEU D 1 205 ? -19.104 50.642 95.053 1.00 100.00 205 LEU D N 1
ATOM 9863 C CA . LEU D 1 205 ? -19.494 51.463 96.244 1.00 75.42 205 LEU D CA 1
ATOM 9864 C C . LEU D 1 205 ? -19.320 52.956 96.103 1.00 74.63 205 LEU D C 1
ATOM 9865 O O . LEU D 1 205 ? -19.726 53.708 96.988 1.00 42.42 205 LEU D O 1
ATOM 9870 N N . ASP D 1 206 ? -18.665 53.365 95.015 1.00 92.54 206 ASP D N 1
ATOM 9871 C CA . ASP D 1 206 ? -18.418 54.763 94.719 1.00 100.00 206 ASP D CA 1
ATOM 9872 C C . ASP D 1 206 ? -19.588 55.611 95.160 1.00 85.10 206 ASP D C 1
ATOM 9873 O O . ASP D 1 206 ? -19.498 56.601 95.902 1.00 36.05 206 ASP D O 1
ATOM 9878 N N . PRO D 1 207 ? -20.698 55.144 94.635 1.00 86.60 207 PRO D N 1
ATOM 9879 C CA . PRO D 1 207 ? -21.993 55.734 94.790 1.00 78.19 207 PRO D CA 1
ATOM 9880 C C . PRO D 1 207 ? -22.414 56.142 96.207 1.00 100.00 207 PRO D C 1
ATOM 9881 O O . PRO D 1 207 ? -22.831 57.287 96.425 1.00 94.54 207 PRO D O 1
ATOM 9885 N N . PHE D 1 208 ? -22.342 55.172 97.138 1.00 100.00 208 PHE D N 1
ATOM 9886 C CA . PHE D 1 208 ? -22.757 55.286 98.539 1.00 88.89 208 PHE D CA 1
ATOM 9887 C C . PHE D 1 208 ? -22.247 56.464 99.342 1.00 100.00 208 PHE D C 1
ATOM 9888 O O . PHE D 1 208 ? -23.018 57.054 100.102 1.00 100.00 208 PHE D O 1
ATOM 9896 N N . GLY D 1 209 ? -20.958 56.805 99.167 1.00 100.00 209 GLY D N 1
ATOM 9897 C CA . GLY D 1 209 ? -20.383 57.940 99.877 1.00 100.00 209 GLY D CA 1
ATOM 9898 C C . GLY D 1 209 ? -19.717 57.598 101.216 1.00 100.00 209 GLY D C 1
ATOM 9899 O O . GLY D 1 209 ? -19.819 58.306 102.226 1.00 89.81 209 GLY D O 1
ATOM 9900 N N . LEU D 1 210 ? -18.996 56.499 101.207 1.00 53.27 210 LEU D N 1
ATOM 9901 C CA . LEU D 1 210 ? -18.287 56.054 102.378 1.00 38.92 210 LEU D CA 1
ATOM 9902 C C . LEU D 1 210 ? -17.061 56.947 102.703 1.00 59.08 210 LEU D C 1
ATOM 9903 O O . LEU D 1 210 ? -16.322 57.318 101.793 1.00 100.00 210 LEU D O 1
ATOM 9908 N N . LEU D 1 211 ? -16.763 57.203 103.995 1.00 79.99 211 LEU D N 1
ATOM 9909 C CA . LEU D 1 211 ? -15.555 57.950 104.402 1.00 57.54 211 LEU D CA 1
ATOM 9910 C C . LEU D 1 211 ? -14.277 57.298 103.851 1.00 36.89 211 LEU D C 1
ATOM 9911 O O . LEU D 1 211 ? -13.265 57.943 103.606 1.00 57.52 211 LEU D O 1
ATOM 9916 N N . LEU D 1 212 ? -14.324 56.000 103.663 1.00 38.73 212 LEU D N 1
ATOM 9917 C CA . LEU D 1 212 ? -13.165 55.351 103.160 1.00 29.16 212 LEU D CA 1
ATOM 9918 C C . LEU D 1 212 ? -13.419 53.877 103.036 1.00 33.17 212 LEU D C 1
ATOM 9919 O O . LEU D 1 212 ? -14.349 53.302 103.613 1.00 41.59 212 LEU D O 1
ATOM 9924 N N . ILE D 1 213 ? -12.517 53.268 102.325 1.00 31.63 213 ILE D N 1
ATOM 9925 C CA . ILE D 1 213 ? -12.481 51.851 102.204 1.00 34.46 213 ILE D CA 1
ATOM 9926 C C . ILE D 1 213 ? -11.119 51.498 102.813 1.00 49.06 213 ILE D C 1
ATOM 9927 O O . ILE D 1 213 ? -10.101 52.127 102.489 1.00 47.49 213 ILE D O 1
ATOM 9932 N N . GLU D 1 214 ? -11.132 50.580 103.781 1.00 30.57 214 GLU D N 1
ATOM 9933 C CA . GLU D 1 214 ? -9.950 50.157 104.480 1.00 40.08 214 GLU D CA 1
ATOM 9934 C C . GLU D 1 214 ? -9.416 48.819 103.971 1.00 52.39 214 GLU D C 1
ATOM 9935 O O . GLU D 1 214 ? -10.147 47.868 103.713 1.00 37.64 214 GLU D O 1
ATOM 9941 N N . GLN D 1 215 ? -8.113 48.790 103.797 1.00 28.27 215 GLN D N 1
ATOM 9942 C CA . GLN D 1 215 ? -7.412 47.628 103.352 1.00 35.10 215 GLN D CA 1
ATOM 9943 C C . GLN D 1 215 ? -8.156 46.680 102.391 1.00 60.88 215 GLN D C 1
ATOM 9944 O O . GLN D 1 215 ? -8.437 45.529 102.725 1.00 57.10 215 GLN D O 1
ATOM 9950 N N . PRO D 1 216 ? -8.433 47.177 101.177 1.00 47.64 216 PRO D N 1
ATOM 9951 C CA . PRO D 1 216 ? -9.059 46.397 100.118 1.00 47.72 216 PRO D CA 1
ATOM 9952 C C . PRO D 1 216 ? -8.216 45.223 99.616 1.00 54.09 216 PRO D C 1
ATOM 9953 O O . PRO D 1 216 ? -8.817 44.221 99.249 1.00 54.70 216 PRO D O 1
ATOM 9957 N N . LEU D 1 217 ? -6.847 45.343 99.638 1.00 39.03 217 LEU D N 1
ATOM 9958 C CA . LEU D 1 217 ? -5.916 44.290 99.198 1.00 21.99 217 LEU D CA 1
ATOM 9959 C C . LEU D 1 217 ? -4.818 43.942 100.169 1.00 38.66 217 LEU D C 1
ATOM 9960 O O . LEU D 1 217 ? -4.706 44.558 101.211 1.00 57.04 217 LEU D O 1
ATOM 9965 N N . GLU D 1 218 ? -4.007 42.944 99.809 1.00 31.34 218 GLU D N 1
ATOM 9966 C CA . GLU D 1 218 ? -2.924 42.482 100.687 1.00 49.86 218 GLU D CA 1
ATOM 9967 C C . GLU D 1 218 ? -2.097 43.568 101.351 1.00 49.65 218 GLU D C 1
ATOM 9968 O O . GLU D 1 218 ? -2.034 44.711 100.900 1.00 41.97 218 GLU D O 1
ATOM 9974 N N . GLU D 1 219 ? -1.480 43.142 102.446 1.00 59.29 219 GLU D N 1
ATOM 9975 C CA . GLU D 1 219 ? -0.631 43.943 103.287 1.00 46.82 219 GLU D CA 1
ATOM 9976 C C . GLU D 1 219 ? 0.474 44.601 102.466 1.00 52.36 219 GLU D C 1
ATOM 9977 O O . GLU D 1 219 ? 0.711 45.814 102.525 1.00 53.93 219 GLU D O 1
ATOM 9983 N N . GLU D 1 220 ? 1.085 43.765 101.644 1.00 44.70 220 GLU D N 1
ATOM 9984 C CA . GLU D 1 220 ? 2.201 44.123 100.813 1.00 74.52 220 GLU D CA 1
ATOM 9985 C C . GLU D 1 220 ? 1.851 44.860 99.536 1.00 56.34 220 GLU D C 1
ATOM 9986 O O . GLU D 1 220 ? 2.733 45.393 98.857 1.00 56.41 220 GLU D O 1
ATOM 9992 N N . ASP D 1 221 ? 0.563 44.909 99.213 1.00 34.56 221 ASP D N 1
ATOM 9993 C CA . ASP D 1 221 ? 0.166 45.573 97.994 1.00 35.65 221 ASP D CA 1
ATOM 9994 C C . ASP D 1 221 ? -0.090 47.078 97.950 1.00 30.63 221 ASP D C 1
ATOM 9995 O O . ASP D 1 221 ? -1.188 47.558 97.579 1.00 30.70 221 ASP D O 1
ATOM 10000 N N . VAL D 1 222 ? 0.976 47.840 98.247 1.00 31.70 222 VAL D N 1
ATOM 10001 C CA . VAL D 1 222 ? 0.887 49.289 98.252 1.00 29.66 222 VAL D CA 1
ATOM 10002 C C . VAL D 1 222 ? 0.617 49.918 96.922 1.00 27.19 222 VAL D C 1
ATOM 10003 O O . VAL D 1 222 ? -0.235 50.806 96.806 1.00 27.06 222 VAL D O 1
ATOM 10007 N N . LEU D 1 223 ? 1.434 49.505 95.953 1.00 25.73 223 LEU D N 1
ATOM 10008 C CA . LEU D 1 223 ? 1.295 50.031 94.616 1.00 35.98 223 LEU D CA 1
ATOM 10009 C C . LEU D 1 223 ? -0.080 49.727 94.114 1.00 48.06 223 LEU D C 1
ATOM 10010 O O . LEU D 1 223 ? -0.765 50.620 93.572 1.00 38.07 223 LEU D O 1
ATOM 10015 N N . GLY D 1 224 ? -0.463 48.452 94.351 1.00 44.49 224 GLY D N 1
ATOM 10016 C CA . GLY D 1 224 ? -1.793 48.004 94.011 1.00 42.54 224 GLY D CA 1
ATOM 10017 C C . GLY D 1 224 ? -2.784 49.026 94.579 1.00 53.55 224 GLY D C 1
ATOM 10018 O O . GLY D 1 224 ? -3.628 49.590 93.889 1.00 43.15 224 GLY D O 1
ATOM 10019 N N . HIS D 1 225 ? -2.643 49.329 95.867 1.00 49.04 225 HIS D N 1
ATOM 10020 C CA . HIS D 1 225 ? -3.546 50.313 96.430 1.00 42.92 225 HIS D CA 1
ATOM 10021 C C . HIS D 1 225 ? -3.572 51.646 95.709 1.00 30.88 225 HIS D C 1
ATOM 10022 O O . HIS D 1 225 ? -4.646 52.235 95.551 1.00 34.15 225 HIS D O 1
ATOM 10029 N N . ALA D 1 226 ? -2.392 52.197 95.380 1.00 43.51 226 ALA D N 1
ATOM 10030 C CA . ALA D 1 226 ? -2.324 53.502 94.723 1.00 36.90 226 ALA D CA 1
ATOM 10031 C C . ALA D 1 226 ? -3.001 53.406 93.381 1.00 66.13 226 ALA D C 1
ATOM 10032 O O . ALA D 1 226 ? -3.741 54.315 92.951 1.00 23.28 226 ALA D O 1
ATOM 10034 N N . GLU D 1 227 ? -2.715 52.283 92.700 1.00 48.18 227 GLU D N 1
ATOM 10035 C CA . GLU D 1 227 ? -3.354 52.057 91.404 1.00 65.18 227 GLU D CA 1
ATOM 10036 C C . GLU D 1 227 ? -4.839 52.095 91.649 1.00 78.13 227 GLU D C 1
ATOM 10037 O O . GLU D 1 227 ? -5.585 52.907 91.118 1.00 57.97 227 GLU D O 1
ATOM 10043 N N . LEU D 1 228 ? -5.231 51.196 92.526 1.00 50.91 228 LEU D N 1
ATOM 10044 C CA . LEU D 1 228 ? -6.595 51.083 92.928 1.00 74.31 228 LEU D CA 1
ATOM 10045 C C . LEU D 1 228 ? -7.191 52.453 93.260 1.00 36.67 228 LEU D C 1
ATOM 10046 O O . LEU D 1 228 ? -8.309 52.778 92.877 1.00 46.67 228 LEU D O 1
ATOM 10051 N N . ALA D 1 229 ? -6.469 53.279 94.005 1.00 42.95 229 ALA D N 1
ATOM 10052 C CA . ALA D 1 229 ? -7.054 54.566 94.362 1.00 31.11 229 ALA D CA 1
ATOM 10053 C C . ALA D 1 229 ? -7.487 55.310 93.153 1.00 49.66 229 ALA D C 1
ATOM 10054 O O . ALA D 1 229 ? -8.348 56.185 93.237 1.00 49.61 229 ALA D O 1
ATOM 10056 N N . ARG D 1 230 ? -6.787 54.950 92.065 1.00 66.88 230 ARG D N 1
ATOM 10057 C CA . ARG D 1 230 ? -6.960 55.527 90.749 1.00 74.33 230 ARG D CA 1
ATOM 10058 C C . ARG D 1 230 ? -8.274 55.121 90.106 1.00 100.00 230 ARG D C 1
ATOM 10059 O O . ARG D 1 230 ? -8.988 55.973 89.556 1.00 100.00 230 ARG D O 1
ATOM 10067 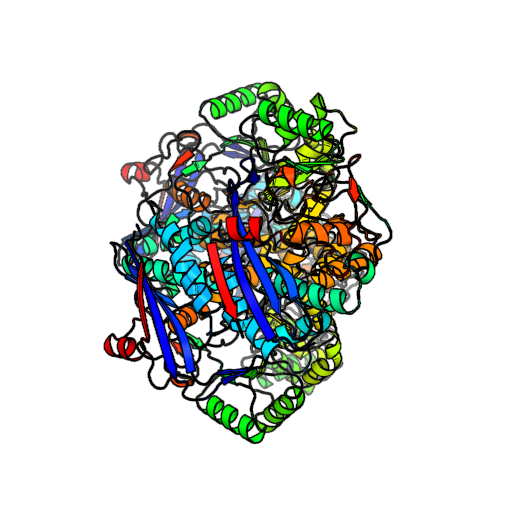N N . ARG D 1 231 ? -8.573 53.811 90.229 1.00 76.95 231 ARG D N 1
ATOM 10068 C CA . ARG D 1 231 ? -9.776 53.156 89.699 1.00 87.42 231 ARG D CA 1
ATOM 10069 C C . ARG D 1 231 ? -11.076 53.196 90.576 1.00 100.00 231 ARG D C 1
ATOM 10070 O O . ARG D 1 231 ? -12.059 52.488 90.247 1.00 100.00 231 ARG D O 1
ATOM 10078 N N . ILE D 1 232 ? -11.096 54.007 91.690 1.00 100.00 232 ILE D N 1
ATOM 10079 C CA . ILE D 1 232 ? -12.254 54.175 92.613 1.00 83.31 232 ILE D CA 1
ATOM 10080 C C . ILE D 1 232 ? -12.428 55.600 93.187 1.00 42.66 232 ILE D C 1
ATOM 10081 O O . ILE D 1 232 ? -11.576 56.485 93.021 1.00 73.22 232 ILE D O 1
ATOM 10086 N N . GLN D 1 233 ? -13.563 55.863 93.819 1.00 48.39 233 GLN D N 1
ATOM 10087 C CA . GLN D 1 233 ? -13.872 57.197 94.336 1.00 77.06 233 GLN D CA 1
ATOM 10088 C C . GLN D 1 233 ? -13.688 57.299 95.847 1.00 100.00 233 GLN D C 1
ATOM 10089 O O . GLN D 1 233 ? -13.479 58.379 96.466 1.00 38.02 233 GLN D O 1
ATOM 10095 N N . THR D 1 234 ? -13.869 56.130 96.444 1.00 91.56 234 THR D N 1
ATOM 10096 C CA . THR D 1 234 ? -13.793 56.005 97.876 1.00 100.00 234 THR D CA 1
ATOM 10097 C C . THR D 1 234 ? -12.354 56.033 98.345 1.00 100.00 234 THR D C 1
ATOM 10098 O O . THR D 1 234 ? -11.598 55.177 97.902 1.00 44.36 234 THR D O 1
ATOM 10102 N N . PRO D 1 235 ? -12.031 57.030 99.216 1.00 55.03 235 PRO D N 1
ATOM 10103 C CA . PRO D 1 235 ? -10.712 57.235 99.791 1.00 36.41 235 PRO D CA 1
ATOM 10104 C C . PRO D 1 235 ? -10.133 56.007 100.407 1.00 38.22 235 PRO D C 1
ATOM 10105 O O . PRO D 1 235 ? -10.795 55.312 101.175 1.00 55.41 235 PRO D O 1
ATOM 10109 N N . ILE D 1 236 ? -8.899 55.725 99.997 1.00 33.54 236 ILE D N 1
ATOM 10110 C CA . ILE D 1 236 ? -8.226 54.582 100.523 1.00 43.13 236 ILE D CA 1
ATOM 10111 C C . ILE D 1 236 ? -7.729 54.863 101.933 1.00 48.39 236 ILE D C 1
ATOM 10112 O O . ILE D 1 236 ? -7.195 55.934 102.272 1.00 22.81 236 ILE D O 1
ATOM 10117 N N . CYS D 1 237 ? -7.977 53.887 102.765 1.00 28.72 237 CYS D N 1
ATOM 10118 C CA . CYS D 1 237 ? -7.493 53.933 104.114 1.00 35.99 237 CYS D CA 1
ATOM 10119 C C . CYS D 1 237 ? -6.726 52.647 104.211 1.00 34.56 237 CYS D C 1
ATOM 10120 O O . CYS D 1 237 ? -7.224 51.634 103.702 1.00 30.88 237 CYS D O 1
ATOM 10123 N N . LEU D 1 238 ? -5.530 52.693 104.823 1.00 30.26 238 LEU D N 1
ATOM 10124 C CA . LEU D 1 238 ? -4.731 51.505 105.036 1.00 21.08 238 LEU D CA 1
ATOM 10125 C C . LEU D 1 238 ? -4.641 51.162 106.533 1.00 46.18 238 LEU D C 1
ATOM 10126 O O . LEU D 1 238 ? -4.623 52.044 107.384 1.00 23.78 238 LEU D O 1
ATOM 10131 N N . ASP D 1 239 ? -4.578 49.857 106.813 1.00 27.31 239 ASP D N 1
ATOM 10132 C CA . ASP D 1 239 ? -4.471 49.297 108.144 1.00 29.83 239 ASP D CA 1
ATOM 10133 C C . ASP D 1 239 ? -3.252 48.399 108.156 1.00 31.22 239 ASP D C 1
ATOM 10134 O O . ASP D 1 239 ? -2.144 48.742 108.553 1.00 33.34 239 ASP D O 1
ATOM 10139 N N . GLU D 1 240 ? -3.484 47.208 107.677 1.00 30.22 240 GLU D N 1
ATOM 10140 C CA . GLU D 1 240 ? -2.484 46.168 107.654 1.00 23.31 240 GLU D CA 1
ATOM 10141 C C . GLU D 1 240 ? -1.143 46.617 107.099 1.00 27.39 240 GLU D C 1
ATOM 10142 O O . GLU D 1 240 ? -0.102 46.263 107.630 1.00 24.68 240 GLU D O 1
ATOM 10148 N N . SER D 1 241 ? -1.172 47.350 105.976 1.00 30.17 241 SER D N 1
ATOM 10149 C CA . SER D 1 241 ? 0.065 47.785 105.328 1.00 27.24 241 SER D CA 1
ATOM 10150 C C . SER D 1 241 ? 0.860 48.752 106.182 1.00 30.43 241 SER D C 1
ATOM 10151 O O . SER D 1 241 ? 2.073 48.858 106.063 1.00 31.75 241 SER D O 1
ATOM 10154 N N . ILE D 1 242 ? 0.159 49.490 107.043 1.00 30.12 242 ILE D N 1
ATOM 10155 C CA . ILE D 1 242 ? 0.834 50.472 107.861 1.00 16.59 242 ILE D CA 1
ATOM 10156 C C . ILE D 1 242 ? 1.560 49.849 109.025 1.00 21.62 242 ILE D C 1
ATOM 10157 O O . ILE D 1 242 ? 1.064 49.822 110.139 1.00 28.75 242 ILE D O 1
ATOM 10162 N N . VAL D 1 243 ? 2.729 49.326 108.771 1.00 24.15 243 VAL D N 1
ATOM 10163 C CA . VAL D 1 243 ? 3.444 48.682 109.848 1.00 22.51 243 VAL D CA 1
ATOM 10164 C C . VAL D 1 243 ? 4.404 49.552 110.617 1.00 35.75 243 VAL D C 1
ATOM 10165 O O . VAL D 1 243 ? 5.013 49.081 111.586 1.00 23.48 243 VAL D O 1
ATOM 10169 N N . SER D 1 244 ? 4.554 50.799 110.193 1.00 36.85 244 SER D N 1
ATOM 10170 C CA . SER D 1 244 ? 5.478 51.715 110.824 1.00 20.55 244 SER D CA 1
ATOM 10171 C C . SER D 1 244 ? 5.304 53.098 110.250 1.00 18.30 244 SER D C 1
ATOM 10172 O O . SER D 1 244 ? 4.559 53.276 109.289 1.00 24.40 244 SER D O 1
ATOM 10175 N N . ALA D 1 245 ? 6.012 54.051 110.859 1.00 23.44 245 ALA D N 1
ATOM 10176 C CA . ALA D 1 245 ? 5.973 55.439 110.421 1.00 21.61 245 ALA D CA 1
ATOM 10177 C C . ALA D 1 245 ? 6.607 55.526 109.012 1.00 17.71 245 ALA D C 1
ATOM 10178 O O . ALA D 1 245 ? 6.069 56.145 108.095 1.00 24.13 245 ALA D O 1
ATOM 10180 N N . ARG D 1 246 ? 7.707 54.824 108.807 1.00 18.13 246 ARG D N 1
ATOM 10181 C CA . ARG D 1 246 ? 8.307 54.763 107.477 1.00 16.07 246 ARG D CA 1
ATOM 10182 C C . ARG D 1 246 ? 7.330 54.184 106.467 1.00 24.24 246 ARG D C 1
ATOM 10183 O O . ARG D 1 246 ? 7.159 54.701 105.345 1.00 23.33 246 ARG D O 1
ATOM 10191 N N . ALA D 1 247 ? 6.649 53.101 106.875 1.00 21.51 247 ALA D N 1
ATOM 10192 C CA . ALA D 1 247 ? 5.660 52.457 106.004 1.00 25.01 247 ALA D CA 1
ATOM 10193 C C . ALA D 1 247 ? 4.620 53.482 105.562 1.00 22.95 247 ALA D C 1
ATOM 10194 O O . ALA D 1 247 ? 4.172 53.548 104.409 1.00 24.48 247 ALA D O 1
ATOM 10196 N N . ALA D 1 248 ? 4.190 54.278 106.534 1.00 19.35 248 ALA D N 1
ATOM 10197 C CA . ALA D 1 248 ? 3.204 55.314 106.264 1.00 22.93 248 ALA D CA 1
ATOM 10198 C C . ALA D 1 248 ? 3.749 56.362 105.281 1.00 22.46 248 ALA D C 1
ATOM 10199 O O . ALA D 1 248 ? 3.104 56.730 104.308 1.00 25.66 248 ALA D O 1
ATOM 10201 N N . ALA D 1 249 ? 4.965 56.829 105.533 1.00 29.45 249 ALA D N 1
ATOM 10202 C CA . ALA D 1 249 ? 5.562 57.839 104.687 1.00 20.01 249 ALA D CA 1
ATOM 10203 C C . ALA D 1 249 ? 5.573 57.360 103.263 1.00 30.47 249 ALA D C 1
ATOM 10204 O O . ALA D 1 249 ? 5.181 58.085 102.356 1.00 22.48 249 ALA D O 1
ATOM 10206 N N . ASP D 1 250 ? 6.017 56.112 103.096 1.00 19.36 250 ASP D N 1
ATOM 10207 C CA . ASP D 1 250 ? 6.122 55.478 101.788 1.00 18.23 250 ASP D CA 1
ATOM 10208 C C . ASP D 1 250 ? 4.798 55.353 101.119 1.00 27.62 250 ASP D C 1
ATOM 10209 O O . ASP D 1 250 ? 4.675 55.681 99.950 1.00 24.10 250 ASP D O 1
ATOM 10214 N N . ALA D 1 251 ? 3.809 54.849 101.848 1.00 17.70 251 ALA D N 1
ATOM 10215 C CA . ALA D 1 251 ? 2.508 54.685 101.238 1.00 16.25 251 ALA D CA 1
ATOM 10216 C C . ALA D 1 251 ? 1.933 56.026 100.815 1.00 26.07 251 ALA D C 1
ATOM 10217 O O . ALA D 1 251 ? 1.278 56.168 99.794 1.00 24.61 251 ALA D O 1
ATOM 10219 N N . ILE D 1 252 ? 2.150 57.025 101.636 1.00 31.59 252 ILE D N 1
ATOM 10220 C CA . ILE D 1 252 ? 1.671 58.368 101.351 1.00 29.03 252 ILE D CA 1
ATOM 10221 C C . ILE D 1 252 ? 2.344 58.939 100.098 1.00 30.65 252 ILE D C 1
ATOM 10222 O O . ILE D 1 252 ? 1.726 59.419 99.143 1.00 28.10 252 ILE D O 1
ATOM 10227 N N . LYS D 1 253 ? 3.668 58.879 100.122 1.00 24.19 253 LYS D N 1
ATOM 10228 C CA . LYS D 1 253 ? 4.451 59.361 99.011 1.00 23.09 253 LYS D CA 1
ATOM 10229 C C . LYS D 1 253 ? 4.066 58.671 97.716 1.00 33.15 253 LYS D C 1
ATOM 10230 O O . LYS D 1 253 ? 4.351 59.148 96.634 1.00 31.30 253 LYS D O 1
ATOM 10236 N N . LEU D 1 254 ? 3.466 57.509 97.798 1.00 32.96 254 LEU D N 1
ATOM 10237 C CA . LEU D 1 254 ? 3.139 56.801 96.584 1.00 21.53 254 LEU D CA 1
ATOM 10238 C C . LEU D 1 254 ? 1.688 56.998 96.184 1.00 24.38 254 LEU D C 1
ATOM 10239 O O . LEU D 1 254 ? 1.238 56.356 95.236 1.00 35.22 254 LEU D O 1
ATOM 10244 N N . GLY D 1 255 ? 0.982 57.860 96.930 1.00 28.45 255 GLY D N 1
ATOM 10245 C CA . GLY D 1 255 ? -0.452 58.119 96.727 1.00 33.37 255 GLY D CA 1
ATOM 10246 C C . GLY D 1 255 ? -1.308 56.837 96.936 1.00 45.78 255 GLY D C 1
ATOM 10247 O O . GLY D 1 255 ? -2.344 56.644 96.320 1.00 49.30 255 GLY D O 1
ATOM 10248 N N . ALA D 1 256 ? -0.860 55.927 97.814 1.00 29.43 256 ALA D N 1
ATOM 10249 C CA . ALA D 1 256 ? -1.551 54.701 98.066 1.00 22.76 256 ALA D CA 1
ATOM 10250 C C . ALA D 1 256 ? -2.511 54.812 99.230 1.00 18.50 256 ALA D C 1
ATOM 10251 O O . ALA D 1 256 ? -3.187 53.831 99.542 1.00 34.17 256 ALA D O 1
ATOM 10253 N N . VAL D 1 257 ? -2.553 55.980 99.892 1.00 22.05 257 VAL D N 1
ATOM 10254 C CA . VAL D 1 257 ? -3.400 56.148 101.089 1.00 40.84 257 VAL D CA 1
ATOM 10255 C C . VAL D 1 257 ? -3.776 57.605 101.321 1.00 30.01 257 VAL D C 1
ATOM 10256 O O . VAL D 1 257 ? -2.938 58.462 101.029 1.00 37.97 257 VAL D O 1
ATOM 10260 N N . GLN D 1 258 ? -5.023 57.876 101.832 1.00 36.33 258 GLN D N 1
ATOM 10261 C CA . GLN D 1 258 ? -5.522 59.244 102.123 1.00 20.77 258 GLN D CA 1
ATOM 10262 C C . GLN D 1 258 ? -5.796 59.486 103.602 1.00 22.39 258 GLN D C 1
ATOM 10263 O O . GLN D 1 258 ? -5.787 60.630 104.081 1.00 26.17 258 GLN D O 1
ATOM 10269 N N . ILE D 1 259 ? -6.085 58.377 104.274 1.00 28.61 259 ILE D N 1
ATOM 10270 C CA . ILE D 1 259 ? -6.401 58.337 105.684 1.00 17.65 259 ILE D CA 1
ATOM 10271 C C . ILE D 1 259 ? -5.770 57.089 106.211 1.00 20.90 259 ILE D C 1
ATOM 10272 O O . ILE D 1 259 ? -5.801 56.036 105.570 1.00 26.04 259 ILE D O 1
ATOM 10277 N N . VAL D 1 260 ? -5.212 57.197 107.386 1.00 19.34 260 VAL D N 1
ATOM 10278 C CA . VAL D 1 260 ? -4.545 56.067 107.924 1.00 16.69 260 VAL D CA 1
ATOM 10279 C C . VAL D 1 260 ? -5.160 55.569 109.222 1.00 26.75 260 VAL D C 1
ATOM 10280 O O . VAL D 1 260 ? -5.450 56.359 110.106 1.00 28.95 260 VAL D O 1
ATOM 10284 N N . ASN D 1 261 ? -5.347 54.246 109.310 1.00 24.91 261 ASN D N 1
ATOM 10285 C CA . ASN D 1 261 ? -5.815 53.591 110.520 1.00 33.71 261 ASN D CA 1
ATOM 10286 C C . ASN D 1 261 ? -4.588 53.226 111.348 1.00 24.74 261 ASN D C 1
ATOM 10287 O O . ASN D 1 261 ? -3.708 52.455 110.915 1.00 28.20 261 ASN D O 1
ATOM 10292 N N . ILE D 1 262 ? -4.495 53.800 112.540 1.00 20.82 262 ILE D N 1
ATOM 10293 C CA . ILE D 1 262 ? -3.379 53.488 113.451 1.00 24.79 262 ILE D CA 1
ATOM 10294 C C . ILE D 1 262 ? -3.737 52.403 114.515 1.00 23.80 262 ILE D C 1
ATOM 10295 O O . ILE D 1 262 ? -4.644 52.573 115.342 1.00 25.68 262 ILE D O 1
ATOM 10300 N N . LYS D 1 263 ? -3.019 51.298 114.522 1.00 35.25 263 LYS D N 1
ATOM 10301 C CA . LYS D 1 263 ? -3.186 50.235 115.517 1.00 27.94 263 LYS D CA 1
ATOM 10302 C C . LYS D 1 263 ? -1.845 50.159 116.220 1.00 23.23 263 LYS D C 1
ATOM 10303 O O . LYS D 1 263 ? -0.857 49.733 115.620 1.00 23.38 263 LYS D O 1
ATOM 10309 N N . PRO D 1 264 ? -1.775 50.599 117.476 1.00 27.54 264 PRO D N 1
ATOM 10310 C CA . PRO D 1 264 ? -0.494 50.595 118.166 1.00 15.67 264 PRO D CA 1
ATOM 10311 C C . PRO D 1 264 ? 0.306 49.301 118.134 1.00 23.43 264 PRO D C 1
ATOM 10312 O O . PRO D 1 264 ? 1.519 49.322 117.933 1.00 33.29 264 PRO D O 1
ATOM 10316 N N . GLY D 1 265 ? -0.353 48.162 118.375 1.00 32.20 265 GLY D N 1
ATOM 10317 C CA . GLY D 1 265 ? 0.375 46.891 118.384 1.00 20.22 265 GLY D CA 1
ATOM 10318 C C . GLY D 1 265 ? 0.938 46.531 116.987 1.00 22.85 265 GLY D C 1
ATOM 10319 O O . GLY D 1 265 ? 2.072 46.050 116.867 1.00 29.14 265 GLY D O 1
ATOM 10320 N N . ARG D 1 266 ? 0.122 46.764 115.933 1.00 27.35 266 ARG D N 1
ATOM 10321 C CA . ARG D 1 266 ? 0.516 46.490 114.524 1.00 19.16 266 ARG D CA 1
ATOM 10322 C C . ARG D 1 266 ? 1.805 47.200 114.114 1.00 21.96 266 ARG D C 1
ATOM 10323 O O . ARG D 1 266 ? 2.575 46.669 113.313 1.00 23.17 266 ARG D O 1
ATOM 10331 N N . VAL D 1 267 ? 2.003 48.419 114.650 1.00 38.06 267 VAL D N 1
ATOM 10332 C CA . VAL D 1 267 ? 3.177 49.253 114.377 1.00 33.88 267 VAL D CA 1
ATOM 10333 C C . VAL D 1 267 ? 4.272 49.100 115.421 1.00 32.17 267 VAL D C 1
ATOM 10334 O O . VAL D 1 267 ? 5.305 49.737 115.319 1.00 24.61 267 VAL D O 1
ATOM 10338 N N . GLY D 1 268 ? 4.082 48.259 116.449 1.00 32.11 268 GLY D N 1
ATOM 10339 C CA . GLY D 1 268 ? 5.144 48.053 117.439 1.00 22.63 268 GLY D CA 1
ATOM 10340 C C . GLY D 1 268 ? 5.078 48.909 118.723 1.00 26.84 268 GLY D C 1
ATOM 10341 O O . GLY D 1 268 ? 6.074 49.128 119.432 1.00 19.03 268 GLY D O 1
ATOM 10342 N N . GLY D 1 269 ? 3.918 49.435 119.056 1.00 21.51 269 GLY D N 1
ATOM 10343 C CA . GLY D 1 269 ? 3.906 50.189 120.280 1.00 23.11 269 GLY D CA 1
ATOM 10344 C C . GLY D 1 269 ? 3.296 51.534 120.123 1.00 28.87 269 GLY D C 1
ATOM 10345 O O . GLY D 1 269 ? 3.222 52.082 119.038 1.00 23.91 269 GLY D O 1
ATOM 10346 N N . TYR D 1 270 ? 2.920 52.074 121.240 1.00 21.43 270 TYR D N 1
ATOM 10347 C CA . TYR D 1 270 ? 2.349 53.381 121.284 1.00 25.63 270 TYR D CA 1
ATOM 10348 C C . TYR D 1 270 ? 3.320 54.444 120.839 1.00 20.01 270 TYR D C 1
ATOM 10349 O O . TYR D 1 270 ? 2.912 55.445 120.297 1.00 26.82 270 TYR D O 1
ATOM 10358 N N . LEU D 1 271 ? 4.584 54.251 121.098 1.00 19.61 271 LEU D N 1
ATOM 10359 C CA . LEU D 1 271 ? 5.554 55.262 120.702 1.00 18.47 271 LEU D CA 1
ATOM 10360 C C . LEU D 1 271 ? 5.633 55.367 119.178 1.00 16.65 271 LEU D C 1
ATOM 10361 O O . LEU D 1 271 ? 5.449 56.407 118.570 1.00 25.19 271 LEU D O 1
ATOM 10366 N N . GLU D 1 272 ? 5.823 54.249 118.528 1.00 18.23 272 GLU D N 1
ATOM 10367 C CA . GLU D 1 272 ? 5.861 54.334 117.097 1.00 18.28 272 GLU D CA 1
ATOM 10368 C C . GLU D 1 272 ? 4.543 54.878 116.620 1.00 25.75 272 GLU D C 1
ATOM 10369 O O . GLU D 1 272 ? 4.487 55.611 115.667 1.00 30.10 272 GLU D O 1
ATOM 10375 N N . ALA D 1 273 ? 3.459 54.477 117.284 1.00 32.00 273 ALA D N 1
ATOM 10376 C CA . ALA D 1 273 ? 2.125 54.917 116.914 1.00 26.36 273 ALA D CA 1
ATOM 10377 C C . ALA D 1 273 ? 2.063 56.445 116.892 1.00 28.97 273 ALA D C 1
ATOM 10378 O O . ALA D 1 273 ? 1.523 57.093 116.006 1.00 26.53 273 ALA D O 1
ATOM 10380 N N . ARG D 1 274 ? 2.628 57.036 117.908 1.00 23.57 274 ARG D N 1
ATOM 10381 C CA . ARG D 1 274 ? 2.633 58.471 117.980 1.00 29.71 274 ARG D CA 1
ATOM 10382 C C . ARG D 1 274 ? 3.364 59.021 116.778 1.00 29.94 274 ARG D C 1
ATOM 10383 O O . ARG D 1 274 ? 2.912 59.955 116.149 1.00 22.99 274 ARG D O 1
ATOM 10391 N N . ARG D 1 275 ? 4.500 58.417 116.424 1.00 26.45 275 ARG D N 1
ATOM 10392 C CA . ARG D 1 275 ? 5.212 58.909 115.244 1.00 22.34 275 ARG D CA 1
ATOM 10393 C C . ARG D 1 275 ? 4.397 58.773 113.967 1.00 29.10 275 ARG D C 1
ATOM 10394 O O . ARG D 1 275 ? 4.454 59.628 113.091 1.00 25.87 275 ARG D O 1
ATOM 10402 N N . VAL D 1 276 ? 3.653 57.671 113.850 1.00 25.11 276 VAL D N 1
ATOM 10403 C CA . VAL D 1 276 ? 2.841 57.477 112.664 1.00 20.53 276 VAL D CA 1
ATOM 10404 C C . VAL D 1 276 ? 1.863 58.631 112.563 1.00 22.02 276 VAL D C 1
ATOM 10405 O O . VAL D 1 276 ? 1.585 59.161 111.491 1.00 21.29 276 VAL D O 1
ATOM 10409 N N . HIS D 1 277 ? 1.372 59.014 113.726 1.00 19.72 277 HIS D N 1
ATOM 10410 C CA . HIS D 1 277 ? 0.437 60.105 113.819 1.00 27.13 277 HIS D CA 1
ATOM 10411 C C . HIS D 1 277 ? 1.080 61.393 113.303 1.00 31.28 277 HIS D C 1
ATOM 10412 O O . HIS D 1 277 ? 0.509 62.101 112.461 1.00 28.16 277 HIS D O 1
ATOM 10419 N N . ASP D 1 278 ? 2.291 61.657 113.803 1.00 29.40 278 ASP D N 1
ATOM 10420 C CA . ASP D 1 278 ? 3.055 62.863 113.464 1.00 21.37 278 ASP D CA 1
ATOM 10421 C C . ASP D 1 278 ? 3.457 62.895 111.992 1.00 21.63 278 ASP D C 1
ATOM 10422 O O . ASP D 1 278 ? 3.370 63.919 111.313 1.00 29.39 278 ASP D O 1
ATOM 10427 N N . VAL D 1 279 ? 3.848 61.739 111.481 1.00 16.93 279 VAL D N 1
ATOM 10428 C CA . VAL D 1 279 ? 4.196 61.644 110.083 1.00 18.33 279 VAL D CA 1
ATOM 10429 C C . VAL D 1 279 ? 2.977 61.992 109.235 1.00 29.97 279 VAL D C 1
ATOM 10430 O O . VAL D 1 279 ? 3.037 62.868 108.357 1.00 22.32 279 VAL D O 1
ATOM 10434 N N . CYS D 1 280 ? 1.852 61.321 109.532 1.00 22.73 280 CYS D N 1
ATOM 10435 C CA . CYS D 1 280 ? 0.630 61.545 108.766 1.00 12.33 280 CYS D CA 1
ATOM 10436 C C . CYS D 1 280 ? 0.229 62.974 108.828 1.00 23.02 280 CYS D C 1
ATOM 10437 O O . CYS D 1 280 ? -0.121 63.581 107.842 1.00 24.46 280 CYS D O 1
ATOM 10440 N N . ALA D 1 281 ? 0.255 63.487 110.044 1.00 17.72 281 ALA D N 1
ATOM 10441 C CA . ALA D 1 281 ? -0.117 64.852 110.256 1.00 16.39 281 ALA D CA 1
ATOM 10442 C C . ALA D 1 281 ? 0.728 65.791 109.389 1.00 22.03 281 ALA D C 1
ATOM 10443 O O . ALA D 1 281 ? 0.181 66.696 108.787 1.00 32.93 281 ALA D O 1
ATOM 10445 N N . ALA D 1 282 ? 2.051 65.582 109.307 1.00 17.98 282 ALA D N 1
ATOM 10446 C CA . ALA D 1 282 ? 2.914 66.445 108.503 1.00 12.41 282 ALA D CA 1
ATOM 10447 C C . ALA D 1 282 ? 2.622 66.356 107.027 1.00 16.97 282 ALA D C 1
ATOM 10448 O O . ALA D 1 282 ? 3.075 67.164 106.255 1.00 17.01 282 ALA D O 1
ATOM 10450 N N . HIS D 1 283 ? 1.921 65.321 106.623 1.00 19.05 283 HIS D N 1
ATOM 10451 C CA . HIS D 1 283 ? 1.573 65.153 105.233 1.00 15.35 283 HIS D CA 1
ATOM 10452 C C . HIS D 1 283 ? 0.092 65.404 104.975 1.00 35.64 283 HIS D C 1
ATOM 10453 O O . HIS D 1 283 ? -0.404 65.095 103.890 1.00 23.46 283 HIS D O 1
ATOM 10460 N N . GLY D 1 284 ? -0.619 65.955 105.961 1.00 22.62 284 GLY D N 1
ATOM 10461 C CA . GLY D 1 284 ? -2.027 66.274 105.829 1.00 23.74 284 GLY D CA 1
ATOM 10462 C C . GLY D 1 284 ? -2.903 65.037 105.685 1.00 44.02 284 GLY D C 1
ATOM 10463 O O . GLY D 1 284 ? -3.966 65.106 105.119 1.00 25.75 284 GLY D O 1
ATOM 10464 N N . ILE D 1 285 ? -2.469 63.906 106.218 1.00 30.00 285 ILE D N 1
ATOM 10465 C CA . ILE D 1 285 ? -3.206 62.640 106.169 1.00 24.38 285 ILE D CA 1
ATOM 10466 C C . ILE D 1 285 ? -3.927 62.441 107.495 1.00 25.42 285 ILE D C 1
ATOM 10467 O O . ILE D 1 285 ? -3.304 62.314 108.574 1.00 21.97 285 ILE D O 1
ATOM 10472 N N . PRO D 1 286 ? -5.235 62.413 107.455 1.00 30.39 286 PRO D N 1
ATOM 10473 C CA . PRO D 1 286 ? -5.937 62.242 108.716 1.00 28.57 286 PRO D CA 1
ATOM 10474 C C . PRO D 1 286 ? -5.736 60.851 109.265 1.00 25.37 286 PRO D C 1
ATOM 10475 O O . PRO D 1 286 ? -5.511 59.914 108.507 1.00 21.48 286 PRO D O 1
ATOM 10479 N N . VAL D 1 287 ? -5.775 60.729 110.598 1.00 38.47 287 VAL D N 1
ATOM 10480 C CA . VAL D 1 287 ? -5.642 59.420 111.233 1.00 31.76 287 VAL D CA 1
ATOM 10481 C C . VAL D 1 287 ? -6.821 59.121 112.163 1.00 30.06 287 VAL D C 1
ATOM 10482 O O . VAL D 1 287 ? -7.536 60.006 112.674 1.00 27.75 287 VAL D O 1
ATOM 10486 N N . TRP D 1 288 ? -6.999 57.838 112.373 1.00 26.66 288 TRP D N 1
ATOM 10487 C CA . TRP D 1 288 ? -7.972 57.320 113.302 1.00 35.82 288 TRP D CA 1
ATOM 10488 C C . TRP D 1 288 ? -7.434 56.053 113.970 1.00 27.39 288 TRP D C 1
ATOM 10489 O O . TRP D 1 288 ? -6.588 55.342 113.428 1.00 24.67 288 TRP D O 1
ATOM 10500 N N . CYS D 1 289 ? -7.860 55.827 115.199 1.00 30.51 289 CYS D N 1
ATOM 10501 C CA . CYS D 1 289 ? -7.371 54.718 115.993 1.00 30.41 289 CYS D CA 1
ATOM 10502 C C . CYS D 1 289 ? -8.145 53.456 115.735 1.00 23.64 289 CYS D C 1
ATOM 10503 O O . CYS D 1 289 ? -9.371 53.452 115.906 1.00 35.03 289 CYS D O 1
ATOM 10506 N N . GLY D 1 290 ? -7.398 52.421 115.331 1.00 30.72 290 GLY D N 1
ATOM 10507 C CA . GLY D 1 290 ? -7.877 51.076 114.991 1.00 22.93 290 GLY D CA 1
ATOM 10508 C C . GLY D 1 290 ? -8.034 50.247 116.262 1.00 31.97 290 GLY D C 1
ATOM 10509 O O . GLY D 1 290 ? -7.372 50.477 117.275 1.00 34.50 290 GLY D O 1
ATOM 10510 N N . GLY D 1 291 ? -8.942 49.299 116.252 1.00 53.64 291 GLY D N 1
ATOM 10511 C CA . GLY D 1 291 ? -9.122 48.541 117.471 1.00 39.53 291 GLY D CA 1
ATOM 10512 C C . GLY D 1 291 ? -8.932 47.064 117.252 1.00 67.03 291 GLY D C 1
ATOM 10513 O O . GLY D 1 291 ? -9.229 46.579 116.156 1.00 57.94 291 GLY D O 1
ATOM 10514 N N . MET D 1 292 ? -8.424 46.387 118.304 1.00 42.94 292 MET D N 1
ATOM 10515 C CA . MET D 1 292 ? -8.134 44.951 118.281 1.00 46.35 292 MET D CA 1
ATOM 10516 C C . MET D 1 292 ? -8.923 44.170 119.321 1.00 78.80 292 MET D C 1
ATOM 10517 O O . MET D 1 292 ? -8.414 43.195 119.913 1.00 38.38 292 MET D O 1
ATOM 10522 N N . ILE D 1 293 ? -10.166 44.635 119.532 1.00 45.67 293 ILE D N 1
ATOM 10523 C CA . ILE D 1 293 ? -11.055 44.017 120.482 1.00 39.38 293 ILE D CA 1
ATOM 10524 C C . ILE D 1 293 ? -10.297 43.816 121.782 1.00 36.73 293 ILE D C 1
ATOM 10525 O O . ILE D 1 293 ? -10.147 42.689 122.212 1.00 45.15 293 ILE D O 1
ATOM 10530 N N . GLU D 1 294 ? -9.770 44.876 122.385 1.00 43.18 294 GLU D N 1
ATOM 10531 C CA . GLU D 1 294 ? -8.963 44.681 123.578 1.00 37.66 294 GLU D CA 1
ATOM 10532 C C . GLU D 1 294 ? -9.684 44.803 124.910 1.00 28.79 294 GLU D C 1
ATOM 10533 O O . GLU D 1 294 ? -10.845 45.149 125.000 1.00 50.08 294 GLU D O 1
ATOM 10539 N N . THR D 1 295 ? -8.941 44.564 125.971 1.00 36.43 295 THR D N 1
ATOM 10540 C CA . THR D 1 295 ? -9.500 44.767 127.266 1.00 38.84 295 THR D CA 1
ATOM 10541 C C . THR D 1 295 ? -9.431 46.258 127.536 1.00 46.29 295 THR D C 1
ATOM 10542 O O . THR D 1 295 ? -9.055 47.058 126.647 1.00 30.43 295 THR D O 1
ATOM 10546 N N . GLY D 1 296 ? -9.775 46.598 128.771 1.00 34.88 296 GLY D N 1
ATOM 10547 C CA . GLY D 1 296 ? -9.749 47.963 129.248 1.00 38.68 296 GLY D CA 1
ATOM 10548 C C . GLY D 1 296 ? -8.320 48.492 129.316 1.00 48.10 296 GLY D C 1
ATOM 10549 O O . GLY D 1 296 ? -8.096 49.708 129.381 1.00 54.46 296 GLY D O 1
ATOM 10550 N N . LEU D 1 297 ? -7.351 47.562 129.291 1.00 36.97 297 LEU D N 1
ATOM 10551 C CA . LEU D 1 297 ? -5.929 47.918 129.271 1.00 41.59 297 LEU D CA 1
ATOM 10552 C C . LEU D 1 297 ? -5.500 48.525 127.893 1.00 43.03 297 LEU D C 1
ATOM 10553 O O . LEU D 1 297 ? -4.871 49.568 127.828 1.00 33.32 297 LEU D O 1
ATOM 10558 N N . GLY D 1 298 ? -5.807 47.852 126.770 1.00 37.29 298 GLY D N 1
ATOM 10559 C CA . GLY D 1 298 ? -5.456 48.360 125.448 1.00 30.39 298 GLY D CA 1
ATOM 10560 C C . GLY D 1 298 ? -6.408 49.480 125.117 1.00 39.51 298 GLY D C 1
ATOM 10561 O O . GLY D 1 298 ? -6.044 50.448 124.473 1.00 45.87 298 GLY D O 1
ATOM 10562 N N . ARG D 1 299 ? -7.638 49.343 125.606 1.00 43.44 299 ARG D N 1
ATOM 10563 C CA . ARG D 1 299 ? -8.659 50.340 125.377 1.00 32.94 299 ARG D CA 1
ATOM 10564 C C . ARG D 1 299 ? -8.266 51.697 125.978 1.00 26.21 299 ARG D C 1
ATOM 10565 O O . ARG D 1 299 ? -8.335 52.739 125.345 1.00 34.64 299 ARG D O 1
ATOM 10573 N N . ALA D 1 300 ? -7.776 51.685 127.211 1.00 33.82 300 ALA D N 1
ATOM 10574 C CA . ALA D 1 300 ? -7.352 52.905 127.884 1.00 33.28 300 ALA D CA 1
ATOM 10575 C C . ALA D 1 300 ? -6.217 53.609 127.133 1.00 37.09 300 ALA D C 1
ATOM 10576 O O . ALA D 1 300 ? -6.193 54.846 126.962 1.00 32.99 300 ALA D O 1
ATOM 10578 N N . ALA D 1 301 ? -5.242 52.808 126.713 1.00 22.15 301 ALA D N 1
ATOM 10579 C CA . ALA D 1 301 ? -4.130 53.385 125.985 1.00 38.19 301 ALA D CA 1
ATOM 10580 C C . ALA D 1 301 ? -4.603 53.964 124.644 1.00 24.38 301 ALA D C 1
ATOM 10581 O O . ALA D 1 301 ? -4.226 55.071 124.240 1.00 31.09 301 ALA D O 1
ATOM 10583 N N . ASN D 1 302 ? -5.483 53.222 123.975 1.00 24.91 302 ASN D N 1
ATOM 10584 C CA . ASN D 1 302 ? -6.010 53.658 122.700 1.00 22.87 302 ASN D CA 1
ATOM 10585 C C . ASN D 1 302 ? -6.738 54.954 122.802 1.00 33.63 302 ASN D C 1
ATOM 10586 O O . ASN D 1 302 ? -6.619 55.813 121.939 1.00 36.67 302 ASN D O 1
ATOM 10591 N N . VAL D 1 303 ? -7.502 55.064 123.869 1.00 27.33 303 VAL D N 1
ATOM 10592 C CA . VAL D 1 303 ? -8.289 56.256 124.090 1.00 25.14 303 VAL D CA 1
ATOM 10593 C C . VAL D 1 303 ? -7.415 57.478 124.249 1.00 22.97 303 VAL D C 1
ATOM 10594 O O . VAL D 1 303 ? -7.762 58.546 123.756 1.00 27.43 303 VAL D O 1
ATOM 10598 N N . ALA D 1 304 ? -6.316 57.298 124.989 1.00 27.12 304 ALA D N 1
ATOM 10599 C CA . ALA D 1 304 ? -5.356 58.364 125.215 1.00 31.28 304 ALA D CA 1
ATOM 10600 C C . ALA D 1 304 ? -4.743 58.768 123.872 1.00 37.71 304 ALA D C 1
ATOM 10601 O O . ALA D 1 304 ? -4.778 59.931 123.468 1.00 31.46 304 ALA D O 1
ATOM 10603 N N . LEU D 1 305 ? -4.238 57.755 123.168 1.00 24.36 305 LEU D N 1
ATOM 10604 C CA . LEU D 1 305 ? -3.676 57.935 121.853 1.00 23.05 305 LEU D CA 1
ATOM 10605 C C . LEU D 1 305 ? -4.690 58.629 120.943 1.00 28.97 305 LEU D C 1
ATOM 10606 O O . LEU D 1 305 ? -4.390 59.631 120.308 1.00 33.85 305 LEU D O 1
ATOM 10611 N N . ALA D 1 306 ? -5.902 58.105 120.890 1.00 21.99 306 ALA D N 1
ATOM 10612 C CA . ALA D 1 306 ? -6.929 58.684 120.050 1.00 17.68 306 ALA D CA 1
ATOM 10613 C C . ALA D 1 306 ? -7.241 60.135 120.360 1.00 36.87 306 ALA D C 1
ATOM 10614 O O . ALA D 1 306 ? -7.956 60.777 119.588 1.00 37.12 306 ALA D O 1
ATOM 10616 N N . SER D 1 307 ? -6.751 60.666 121.487 1.00 31.40 307 SER D N 1
ATOM 10617 C CA . SER D 1 307 ? -7.071 62.054 121.830 1.00 23.85 307 SER D CA 1
ATOM 10618 C C . SER D 1 307 ? -6.022 63.034 121.286 1.00 29.23 307 SER D C 1
ATOM 10619 O O . SER D 1 307 ? -6.032 64.236 121.557 1.00 39.85 307 SER D O 1
ATOM 10622 N N . LEU D 1 308 ? -5.086 62.502 120.509 1.00 42.68 308 LEU D N 1
ATOM 10623 C CA . LEU D 1 308 ? -4.092 63.355 119.900 1.00 21.54 308 LEU D CA 1
ATOM 10624 C C . LEU D 1 308 ? -4.759 64.121 118.747 1.00 27.52 308 LEU D C 1
ATOM 10625 O O . LEU D 1 308 ? -5.725 63.687 118.111 1.00 33.41 308 LEU D O 1
ATOM 10630 N N . PRO D 1 309 ? -4.204 65.282 118.491 1.00 29.60 309 PRO D N 1
ATOM 10631 C CA . PRO D 1 309 ? -4.606 66.272 117.493 1.00 23.85 309 PRO D CA 1
ATOM 10632 C C . PRO D 1 309 ? -5.013 65.783 116.107 1.00 24.48 309 PRO D C 1
ATOM 10633 O O . PRO D 1 309 ? -6.077 66.168 115.603 1.00 28.15 309 PRO D O 1
ATOM 10637 N N . ASN D 1 310 ? -4.190 64.940 115.491 1.00 23.33 310 ASN D N 1
ATOM 10638 C CA . ASN D 1 310 ? -4.474 64.445 114.139 1.00 16.99 310 ASN D CA 1
ATOM 10639 C C . ASN D 1 310 ? -5.511 63.316 114.062 1.00 27.21 310 ASN D C 1
ATOM 10640 O O . ASN D 1 310 ? -5.866 62.828 112.985 1.00 24.25 310 ASN D O 1
ATOM 10645 N N . PHE D 1 311 ? -6.031 62.873 115.203 1.00 27.72 311 PHE D N 1
ATOM 10646 C CA . PHE D 1 311 ? -7.079 61.851 115.151 1.00 20.17 311 PHE D CA 1
ATOM 10647 C C . PHE D 1 311 ? -8.402 62.549 114.857 1.00 25.52 311 PHE D C 1
ATOM 10648 O O . PHE D 1 311 ? -9.249 62.800 115.725 1.00 37.28 311 PHE D O 1
ATOM 10656 N N . THR D 1 312 ? -8.543 62.919 113.617 1.00 37.64 312 THR D N 1
ATOM 10657 C CA . THR D 1 312 ? -9.682 63.667 113.199 1.00 31.14 312 THR D CA 1
ATOM 10658 C C . THR D 1 312 ? -10.854 62.838 112.764 1.00 43.72 312 THR D C 1
ATOM 10659 O O . THR D 1 312 ? -11.840 63.394 112.323 1.00 37.08 312 THR D O 1
ATOM 10663 N N . LEU D 1 313 ? -10.750 61.518 112.873 1.00 31.28 313 LEU D N 1
ATOM 10664 C CA . LEU D 1 313 ? -11.868 60.648 112.551 1.00 25.67 313 LEU D CA 1
ATOM 10665 C C . LEU D 1 313 ? -12.141 59.729 113.749 1.00 50.09 313 LEU D C 1
ATOM 10666 O O . LEU D 1 313 ? -11.177 59.278 114.393 1.00 28.20 313 LEU D O 1
ATOM 10671 N N . PRO D 1 314 ? -13.429 59.434 114.053 1.00 39.76 314 PRO D N 1
ATOM 10672 C CA . PRO D 1 314 ? -13.753 58.577 115.184 1.00 26.69 314 PRO D CA 1
ATOM 10673 C C . PRO D 1 314 ? -13.122 57.200 115.018 1.00 27.37 314 PRO D C 1
ATOM 10674 O O . PRO D 1 314 ? -13.100 56.624 113.936 1.00 25.00 314 PRO D O 1
ATOM 10678 N N . GLY D 1 315 ? -12.525 56.724 116.101 1.00 23.24 315 GLY D N 1
ATOM 10679 C CA . GLY D 1 315 ? -11.840 55.451 116.114 1.00 28.50 315 GLY D CA 1
ATOM 10680 C C . GLY D 1 315 ? -12.723 54.282 116.535 1.00 51.82 315 GLY D C 1
ATOM 10681 O O . GLY D 1 315 ? -13.917 54.384 116.890 1.00 37.25 315 GLY D O 1
ATOM 10682 N N . ASP D 1 316 ? -12.082 53.131 116.452 1.00 57.27 316 ASP D N 1
ATOM 10683 C CA . ASP D 1 316 ? -12.663 51.866 116.835 1.00 46.33 316 ASP D CA 1
ATOM 10684 C C . ASP D 1 316 ? -12.492 51.776 118.336 1.00 26.97 316 ASP D C 1
ATOM 10685 O O . ASP D 1 316 ? -11.999 50.801 118.884 1.00 79.34 316 ASP D O 1
ATOM 10690 N N . THR D 1 317 ? -12.855 52.869 118.980 1.00 83.72 317 THR D N 1
ATOM 10691 C CA . THR D 1 317 ? -12.759 52.985 120.411 1.00 67.40 317 THR D CA 1
ATOM 10692 C C . THR D 1 317 ? -14.144 52.790 121.022 1.00 75.08 317 THR D C 1
ATOM 10693 O O . THR D 1 317 ? -14.676 53.631 121.743 1.00 69.88 317 THR D O 1
ATOM 10697 N N . SER D 1 318 ? -14.740 51.656 120.684 1.00 47.24 318 SER D N 1
ATOM 10698 C CA . SER D 1 318 ? -16.070 51.308 121.142 1.00 67.39 318 SER D CA 1
ATOM 10699 C C . SER D 1 318 ? -16.086 51.018 122.647 1.00 83.97 318 SER D C 1
ATOM 10700 O O . SER D 1 318 ? -15.059 50.631 123.199 1.00 56.07 318 SER D O 1
ATOM 10703 N N . ALA D 1 319 ? -17.234 51.243 123.323 1.00 69.75 319 ALA D N 1
ATOM 10704 C CA . ALA D 1 319 ? -17.344 50.996 124.767 1.00 44.23 319 ALA D CA 1
ATOM 10705 C C . ALA D 1 319 ? -16.990 49.555 125.174 1.00 52.82 319 ALA D C 1
ATOM 10706 O O . ALA D 1 319 ? -17.045 48.623 124.365 1.00 45.80 319 ALA D O 1
ATOM 10708 N N . SER D 1 320 ? -16.601 49.363 126.443 1.00 43.94 320 SER D N 1
ATOM 10709 C CA . SER D 1 320 ? -16.221 48.064 126.976 1.00 37.99 320 SER D CA 1
ATOM 10710 C C . SER D 1 320 ? -17.247 46.976 126.641 1.00 75.89 320 SER D C 1
ATOM 10711 O O . SER D 1 320 ? -16.936 45.875 126.166 1.00 68.79 320 SER D O 1
ATOM 10714 N N . ASP D 1 321 ? -18.501 47.336 126.884 1.00 55.75 321 ASP D N 1
ATOM 10715 C CA . ASP D 1 321 ? -19.672 46.507 126.644 1.00 54.62 321 ASP D CA 1
ATOM 10716 C C . ASP D 1 321 ? -19.967 46.178 125.179 1.00 70.91 321 ASP D C 1
ATOM 10717 O O . ASP D 1 321 ? -20.912 45.440 124.862 1.00 55.43 321 ASP D O 1
ATOM 10722 N N . ARG D 1 322 ? -19.239 46.765 124.256 1.00 54.70 322 ARG D N 1
ATOM 10723 C CA . ARG D 1 322 ? -19.522 46.472 122.875 1.00 46.50 322 ARG D CA 1
ATOM 10724 C C . ARG D 1 3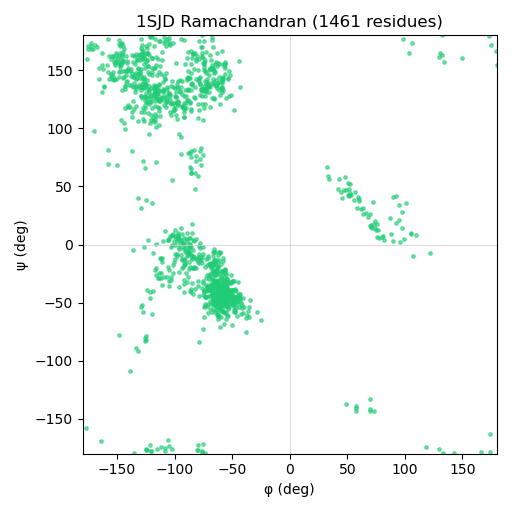22 ? -19.161 45.015 122.603 1.00 48.42 322 ARG D C 1
ATOM 10725 O O . ARG D 1 322 ? -19.833 44.299 121.841 1.00 43.56 322 ARG D O 1
ATOM 10733 N N . PHE D 1 323 ? -18.086 44.574 123.261 1.00 42.88 323 PHE D N 1
ATOM 10734 C CA . PHE D 1 323 ? -17.562 43.225 123.088 1.00 36.66 323 PHE D CA 1
ATOM 10735 C C . PHE D 1 323 ? -17.586 42.450 124.363 1.00 82.87 323 PHE D C 1
ATOM 10736 O O . PHE D 1 323 ? -17.833 41.244 124.384 1.00 50.93 323 PHE D O 1
ATOM 10744 N N . TYR D 1 324 ? -17.246 43.161 125.424 1.00 100.00 324 TYR D N 1
ATOM 10745 C CA . TYR D 1 324 ? -17.157 42.507 126.700 1.00 100.00 324 TYR D CA 1
ATOM 10746 C C . TYR D 1 324 ? -18.258 42.802 127.680 1.00 100.00 324 TYR D C 1
ATOM 10747 O O . TYR D 1 324 ? -18.546 43.962 128.000 1.00 100.00 324 TYR D O 1
ATOM 10756 N N . LYS D 1 325 ? -18.824 41.695 128.157 1.00 80.97 325 LYS D N 1
ATOM 10757 C CA . LYS D 1 325 ? -19.838 41.709 129.190 1.00 93.97 325 LYS D CA 1
ATOM 10758 C C . LYS D 1 325 ? -19.229 42.277 130.489 1.00 100.00 325 LYS D C 1
ATOM 10759 O O . LYS D 1 325 ? -19.822 43.184 131.100 1.00 50.17 325 LYS D O 1
ATOM 10765 N N . THR D 1 326 ? -18.031 41.728 130.846 1.00 93.28 326 THR D N 1
ATOM 10766 C CA . THR D 1 326 ? -17.236 42.070 132.021 1.00 85.12 326 THR D CA 1
ATOM 10767 C C . THR D 1 326 ? -15.758 42.315 131.721 1.00 90.45 326 THR D C 1
ATOM 10768 O O . THR D 1 326 ? -14.977 41.379 131.488 1.00 70.03 326 THR D O 1
ATOM 10772 N N . ASP D 1 327 ? -15.361 43.582 131.760 1.00 68.48 327 ASP D N 1
ATOM 10773 C CA . ASP D 1 327 ? -13.967 43.919 131.545 1.00 70.30 327 ASP D CA 1
ATOM 10774 C C . ASP D 1 327 ? -13.164 43.577 132.812 1.00 44.95 327 ASP D C 1
ATOM 10775 O O . ASP D 1 327 ? -13.727 43.366 133.884 1.00 58.73 327 ASP D O 1
ATOM 10780 N N . ILE D 1 328 ? -11.848 43.521 132.701 1.00 38.22 328 ILE D N 1
ATOM 10781 C CA . ILE D 1 328 ? -10.956 43.267 133.831 1.00 27.49 328 ILE D CA 1
ATOM 10782 C C . ILE D 1 328 ? -10.419 44.562 134.482 1.00 40.28 328 ILE D C 1
ATOM 10783 O O . ILE D 1 328 ? -9.461 44.527 135.238 1.00 54.74 328 ILE D O 1
ATOM 10788 N N . THR D 1 329 ? -11.028 45.705 134.153 1.00 48.73 329 THR D N 1
ATOM 10789 C CA . THR D 1 329 ? -10.669 47.016 134.663 1.00 47.61 329 THR D CA 1
ATOM 10790 C C . THR D 1 329 ? -11.973 47.778 134.765 1.00 67.01 329 THR D C 1
ATOM 10791 O O . THR D 1 329 ? -12.998 47.251 134.297 1.00 37.89 329 THR D O 1
ATOM 10795 N N . GLU D 1 330 ? -11.969 48.987 135.340 1.00 29.26 330 GLU D N 1
ATOM 10796 C CA . GLU D 1 330 ? -13.225 49.722 135.302 1.00 56.00 330 GLU D CA 1
ATOM 10797 C C . GLU D 1 330 ? -13.602 49.733 133.812 1.00 47.80 330 GLU D C 1
ATOM 10798 O O . GLU D 1 330 ? -12.703 49.810 132.960 1.00 50.23 330 GLU D O 1
ATOM 10804 N N . PRO D 1 331 ? -14.875 49.617 133.458 1.00 36.01 331 PRO D N 1
ATOM 10805 C CA . PRO D 1 331 ? -15.184 49.623 132.052 1.00 70.60 331 PRO D CA 1
ATOM 10806 C C . PRO D 1 331 ? -15.182 51.018 131.469 1.00 89.85 331 PRO D C 1
ATOM 10807 O O . PRO D 1 331 ? -15.016 52.020 132.177 1.00 60.02 331 PRO D O 1
ATOM 10811 N N . PHE D 1 332 ? -15.364 51.033 130.161 1.00 40.76 332 PHE D N 1
ATOM 10812 C CA . PHE D 1 332 ? -15.457 52.238 129.415 1.00 41.03 332 PHE D CA 1
ATOM 10813 C C . PHE D 1 332 ? -16.902 52.450 129.020 1.00 54.50 332 PHE D C 1
ATOM 10814 O O . PHE D 1 332 ? -17.567 51.532 128.506 1.00 65.21 332 PHE D O 1
ATOM 10822 N N . VAL D 1 333 ? -17.388 53.663 129.285 1.00 84.22 333 VAL D N 1
ATOM 10823 C CA . VAL D 1 333 ? -18.770 53.953 128.979 1.00 44.17 333 VAL D CA 1
ATOM 10824 C C . VAL D 1 333 ? -19.032 55.109 128.057 1.00 45.42 333 VAL D C 1
ATOM 10825 O O . VAL D 1 333 ? -18.694 56.263 128.345 1.00 73.77 333 VAL D O 1
ATOM 10829 N N . LEU D 1 334 ? -19.722 54.775 126.977 1.00 58.15 334 LEU D N 1
ATOM 10830 C CA . LEU D 1 334 ? -20.059 55.789 126.022 1.00 55.98 334 LEU D CA 1
ATOM 10831 C C . LEU D 1 334 ? -20.818 56.878 126.720 1.00 44.32 334 LEU D C 1
ATOM 10832 O O . LEU D 1 334 ? -21.437 56.663 127.756 1.00 54.50 334 LEU D O 1
ATOM 10837 N N . SER D 1 335 ? -20.745 58.048 126.142 1.00 99.42 335 SER D N 1
ATOM 10838 C CA . SER D 1 335 ? -21.397 59.176 126.723 1.00 43.61 335 SER D CA 1
ATOM 10839 C C . SER D 1 335 ? -21.353 60.306 125.727 1.00 88.59 335 SER D C 1
ATOM 10840 O O . SER D 1 335 ? -20.349 61.018 125.537 1.00 100.00 335 SER D O 1
ATOM 10843 N N . GLY D 1 336 ? -22.475 60.404 125.044 1.00 64.38 336 GLY D N 1
ATOM 10844 C CA . GLY D 1 336 ? -22.586 61.393 124.010 1.00 100.00 336 GLY D CA 1
ATOM 10845 C C . GLY D 1 336 ? -21.819 60.872 122.820 1.00 100.00 336 GLY D C 1
ATOM 10846 O O . GLY D 1 336 ? -21.561 61.614 121.875 1.00 88.74 336 GLY D O 1
ATOM 10847 N N . GLY D 1 337 ? -21.481 59.573 122.924 1.00 41.82 337 GLY D N 1
ATOM 10848 C CA . GLY D 1 337 ? -20.744 58.859 121.907 1.00 72.35 337 GLY D CA 1
ATOM 10849 C C . GLY D 1 337 ? -19.255 59.001 122.123 1.00 54.34 337 GLY D C 1
ATOM 10850 O O . GLY D 1 337 ? -18.451 58.622 121.264 1.00 48.36 337 GLY D O 1
ATOM 10851 N N . HIS D 1 338 ? -18.912 59.566 123.280 1.00 33.36 338 HIS D N 1
ATOM 10852 C CA . HIS D 1 338 ? -17.520 59.731 123.570 1.00 28.72 338 HIS D CA 1
ATOM 10853 C C . HIS D 1 338 ? -17.083 58.843 124.675 1.00 41.96 338 HIS D C 1
ATOM 10854 O O . HIS D 1 338 ? -17.868 58.261 125.389 1.00 38.54 338 HIS D O 1
ATOM 10861 N N . LEU D 1 339 ? -15.789 58.747 124.774 1.00 39.76 339 LEU D N 1
ATOM 10862 C CA . LEU D 1 339 ? -15.135 58.060 125.838 1.00 29.69 339 LEU D CA 1
ATOM 10863 C C . LEU D 1 339 ? -14.183 59.094 126.395 1.00 42.41 339 LEU D C 1
ATOM 10864 O O . LEU D 1 339 ? -13.564 59.878 125.673 1.00 39.32 339 LEU D O 1
ATOM 10869 N N . PRO D 1 340 ? -14.173 59.149 127.692 1.00 56.49 340 PRO D N 1
ATOM 10870 C CA . PRO D 1 340 ? -13.379 60.062 128.486 1.00 49.93 340 PRO D CA 1
ATOM 10871 C C . PRO D 1 340 ? -11.956 59.576 128.554 1.00 37.06 340 PRO D C 1
ATOM 10872 O O . PRO D 1 340 ? -11.712 58.377 128.727 1.00 32.75 340 PRO D O 1
ATOM 10876 N N . VAL D 1 341 ? -11.015 60.494 128.434 1.00 44.95 341 VAL D N 1
ATOM 10877 C CA . VAL D 1 341 ? -9.616 60.113 128.501 1.00 42.29 341 VAL D CA 1
ATOM 10878 C C . VAL D 1 341 ? -9.185 59.857 129.949 1.00 46.29 341 VAL D C 1
ATOM 10879 O O . VAL D 1 341 ? -9.461 60.654 130.833 1.00 37.43 341 VAL D O 1
ATOM 10883 N N . PRO D 1 342 ? -8.478 58.755 130.201 1.00 41.36 342 PRO D N 1
ATOM 10884 C CA . PRO D 1 342 ? -8.006 58.409 131.530 1.00 40.17 342 PRO D CA 1
ATOM 10885 C C . PRO D 1 342 ? -6.967 59.385 132.074 1.00 41.39 342 PRO D C 1
ATOM 10886 O O . PRO D 1 342 ? -5.942 59.630 131.450 1.00 42.03 342 PRO D O 1
ATOM 10890 N N . THR D 1 343 ? -7.259 59.929 133.271 1.00 54.72 343 THR D N 1
ATOM 10891 C CA . THR D 1 343 ? -6.459 60.936 133.971 1.00 55.23 343 THR D CA 1
ATOM 10892 C C . THR D 1 343 ? -5.400 60.423 134.933 1.00 42.12 343 THR D C 1
ATOM 10893 O O . THR D 1 343 ? -4.475 61.142 135.333 1.00 46.53 343 THR D O 1
ATOM 10897 N N . GLY D 1 344 ? -5.532 59.168 135.312 1.00 49.56 344 GLY D N 1
ATOM 10898 C CA . GLY D 1 344 ? -4.574 58.560 136.219 1.00 54.26 344 GLY D CA 1
ATOM 10899 C C . GLY D 1 344 ? -3.288 58.220 135.502 1.00 54.40 344 GLY D C 1
ATOM 10900 O O . GLY D 1 344 ? -3.257 58.154 134.265 1.00 67.30 344 GLY D O 1
ATOM 10901 N N . PRO D 1 345 ? -2.243 58.029 136.316 1.00 55.50 345 PRO D N 1
ATOM 10902 C CA . PRO D 1 345 ? -0.899 57.708 135.876 1.00 45.38 345 PRO D CA 1
ATOM 10903 C C . PRO D 1 345 ? -0.860 56.471 135.021 1.00 48.08 345 PRO D C 1
ATOM 10904 O O . PRO D 1 345 ? -1.768 55.625 135.099 1.00 42.15 345 PRO D O 1
ATOM 10908 N N . GLY D 1 346 ? 0.185 56.404 134.181 1.00 28.49 346 GLY D N 1
ATOM 10909 C CA . GLY D 1 346 ? 0.305 55.310 133.230 1.00 30.56 346 GLY D CA 1
ATOM 10910 C C . GLY D 1 346 ? -1.021 55.149 132.500 1.00 30.77 346 GLY D C 1
ATOM 10911 O O . GLY D 1 346 ? -1.700 56.119 132.130 1.00 29.21 346 GLY D O 1
ATOM 10912 N N . LEU D 1 347 ? -1.434 53.909 132.323 1.00 19.17 347 LEU D N 1
ATOM 10913 C CA . LEU D 1 347 ? -2.721 53.741 131.656 1.00 27.61 347 LEU D CA 1
ATOM 10914 C C . LEU D 1 347 ? -3.871 54.430 132.347 1.00 25.34 347 LEU D C 1
ATOM 10915 O O . LEU D 1 347 ? -4.906 54.651 131.720 1.00 33.74 347 LEU D O 1
ATOM 10920 N N . GLY D 1 348 ? -3.746 54.691 133.654 1.00 34.82 348 GLY D N 1
ATOM 10921 C CA . GLY D 1 348 ? -4.852 55.289 134.378 1.00 36.26 348 GLY D CA 1
ATOM 10922 C C . GLY D 1 348 ? -5.907 54.223 134.686 1.00 44.50 348 GLY D C 1
ATOM 10923 O O . GLY D 1 348 ? -6.992 54.482 135.161 1.00 45.50 348 GLY D O 1
ATOM 10924 N N . VAL D 1 349 ? -5.604 52.983 134.362 1.00 50.78 349 VAL D N 1
ATOM 10925 C CA . VAL D 1 349 ? -6.496 51.869 134.657 1.00 38.78 349 VAL D CA 1
ATOM 10926 C C . VAL D 1 349 ? -5.678 50.639 134.993 1.00 56.48 349 VAL D C 1
ATOM 10927 O O . VAL D 1 349 ? -4.518 50.465 134.613 1.00 46.29 349 VAL D O 1
ATOM 10931 N N . ALA D 1 350 ? -6.321 49.756 135.720 1.00 60.16 350 ALA D N 1
ATOM 10932 C CA . ALA D 1 350 ? -5.733 48.494 136.086 1.00 42.15 350 ALA D CA 1
ATOM 10933 C C . ALA D 1 350 ? -6.787 47.417 136.294 1.00 40.64 350 ALA D C 1
ATOM 10934 O O . ALA D 1 350 ? -7.976 47.669 136.553 1.00 69.36 350 ALA D O 1
ATOM 10936 N N . PRO D 1 351 ? -6.319 46.194 136.102 1.00 42.80 351 PRO D N 1
ATOM 10937 C CA . PRO D 1 351 ? -7.187 45.043 136.190 1.00 70.20 351 PRO D CA 1
ATOM 10938 C C . PRO D 1 351 ? -7.590 44.704 137.600 1.00 41.61 351 PRO D C 1
ATOM 10939 O O . PRO D 1 351 ? -6.807 44.791 138.543 1.00 40.84 351 PRO D O 1
ATOM 10943 N N . ILE D 1 352 ? -8.842 44.317 137.685 1.00 95.47 352 ILE D N 1
ATOM 10944 C CA . ILE D 1 352 ? -9.480 43.839 138.887 1.00 45.64 352 ILE D CA 1
ATOM 10945 C C . ILE D 1 352 ? -9.259 42.347 138.798 1.00 76.60 352 ILE D C 1
ATOM 10946 O O . ILE D 1 352 ? -9.782 41.677 137.895 1.00 51.79 352 ILE D O 1
ATOM 10951 N N . PRO D 1 353 ? -8.395 41.875 139.686 1.00 66.63 353 PRO D N 1
ATOM 10952 C CA . PRO D 1 353 ? -7.930 40.505 139.755 1.00 72.41 353 PRO D CA 1
ATOM 10953 C C . PRO D 1 353 ? -8.961 39.391 139.707 1.00 75.17 353 PRO D C 1
ATOM 10954 O O . PRO D 1 353 ? -8.842 38.455 138.904 1.00 69.18 353 PRO D O 1
ATOM 10958 N N . GLU D 1 354 ? -9.950 39.456 140.588 1.00 42.40 354 GLU D N 1
ATOM 10959 C CA . GLU D 1 354 ? -10.933 38.393 140.540 1.00 80.30 354 GLU D CA 1
ATOM 10960 C C . GLU D 1 354 ? -11.338 38.254 139.106 1.00 60.00 354 GLU D C 1
ATOM 10961 O O . GLU D 1 354 ? -11.149 37.182 138.543 1.00 60.29 354 GLU D O 1
ATOM 10967 N N . LEU D 1 355 ? -11.806 39.398 138.560 1.00 52.12 355 LEU D N 1
ATOM 10968 C CA . LEU D 1 355 ? -12.197 39.572 137.168 1.00 41.98 355 LEU D CA 1
ATOM 10969 C C . LEU D 1 355 ? -11.102 38.996 136.282 1.00 53.54 355 LEU D C 1
ATOM 10970 O O . LEU D 1 355 ? -11.304 38.192 135.392 1.00 43.22 355 LEU D O 1
ATOM 10975 N N . LEU D 1 356 ? -9.904 39.435 136.588 1.00 39.76 356 LEU D N 1
ATOM 10976 C CA . LEU D 1 356 ? -8.766 39.021 135.868 1.00 31.79 356 LEU D CA 1
ATOM 10977 C C . LEU D 1 356 ? -8.532 37.543 136.055 1.00 46.05 356 LEU D C 1
ATOM 10978 O O . LEU D 1 356 ? -8.370 36.779 135.107 1.00 37.97 356 LEU D O 1
ATOM 10983 N N . ASP D 1 357 ? -8.503 37.111 137.297 1.00 48.58 357 ASP D N 1
ATOM 10984 C CA . ASP D 1 357 ? -8.256 35.703 137.497 1.00 56.98 357 ASP D CA 1
ATOM 10985 C C . ASP D 1 357 ? -9.317 34.780 136.921 1.00 31.81 357 ASP D C 1
ATOM 10986 O O . ASP D 1 357 ? -9.048 33.667 136.433 1.00 43.42 357 ASP D O 1
ATOM 10991 N N . GLU D 1 358 ? -10.530 35.288 136.946 1.00 47.07 358 GLU D N 1
ATOM 10992 C CA . GLU D 1 358 ? -11.627 34.523 136.402 1.00 38.96 358 GLU D CA 1
ATOM 10993 C C . GLU D 1 358 ? -11.334 34.154 134.958 1.00 74.70 358 GLU D C 1
ATOM 10994 O O . GLU D 1 358 ? -11.637 33.047 134.498 1.00 100.00 358 GLU D O 1
ATOM 11000 N N . VAL D 1 359 ? -10.681 35.094 134.266 1.00 76.60 359 VAL D N 1
ATOM 11001 C CA . VAL D 1 359 ? -10.341 34.934 132.860 1.00 64.29 359 VAL D CA 1
ATOM 11002 C C . VAL D 1 359 ? -8.967 34.368 132.557 1.00 71.58 359 VAL D C 1
ATOM 11003 O O . VAL D 1 359 ? -8.733 33.906 131.431 1.00 43.55 359 VAL D O 1
ATOM 11007 N N . THR D 1 360 ? -8.050 34.446 133.513 1.00 54.06 360 THR D N 1
ATOM 11008 C CA . THR D 1 360 ? -6.724 33.971 133.240 1.00 31.78 360 THR D CA 1
ATOM 11009 C C . THR D 1 360 ? -6.726 32.501 132.968 1.00 46.38 360 THR D C 1
ATOM 11010 O O . THR D 1 360 ? -7.396 31.739 133.655 1.00 87.44 360 THR D O 1
ATOM 11014 N N . THR D 1 361 ? -5.975 32.112 131.946 1.00 75.46 361 THR D N 1
ATOM 11015 C CA . THR D 1 361 ? -5.824 30.710 131.602 1.00 36.45 361 THR D CA 1
ATOM 11016 C C . THR D 1 361 ? -4.394 30.259 131.868 1.00 65.00 361 THR D C 1
ATOM 11017 O O . THR D 1 361 ? -4.117 29.070 131.833 1.00 49.93 361 THR D O 1
ATOM 11021 N N . ALA D 1 362 ? -3.478 31.192 132.126 1.00 81.93 362 ALA D N 1
ATOM 11022 C CA . ALA D 1 362 ? -2.116 30.796 132.386 1.00 52.21 362 ALA D CA 1
ATOM 11023 C C . ALA D 1 362 ? -1.270 31.987 132.748 1.00 49.91 362 ALA D C 1
ATOM 11024 O O . ALA D 1 362 ? -1.662 33.118 132.454 1.00 60.07 362 ALA D O 1
ATOM 11026 N N . LYS D 1 363 ? -0.146 31.693 133.400 1.00 35.46 363 LYS D N 1
ATOM 11027 C CA .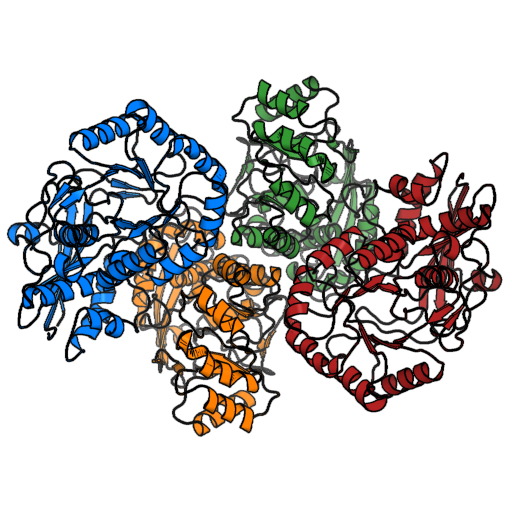 LYS D 1 363 ? 0.801 32.688 133.836 1.00 42.25 363 LYS D CA 1
ATOM 11028 C C . LYS D 1 363 ? 2.207 32.110 133.748 1.00 39.59 363 LYS D C 1
ATOM 11029 O O . LYS D 1 363 ? 2.373 30.899 133.676 1.00 59.42 363 LYS D O 1
ATOM 11035 N N . VAL D 1 364 ? 3.191 32.992 133.801 1.00 42.05 364 VAL D N 1
ATOM 11036 C CA . VAL D 1 364 ? 4.596 32.650 133.800 1.00 30.77 364 VAL D CA 1
ATOM 11037 C C . VAL D 1 364 ? 5.337 33.870 134.289 1.00 86.37 364 VAL D C 1
ATOM 11038 O O . VAL D 1 364 ? 5.066 34.998 133.848 1.00 84.88 364 VAL D O 1
ATOM 11042 N N . TRP D 1 365 ? 6.226 33.638 135.243 1.00 36.53 365 TRP D N 1
ATOM 11043 C CA . TRP D 1 365 ? 7.002 34.742 135.725 1.00 74.43 365 TRP D CA 1
ATOM 11044 C C . TRP D 1 365 ? 8.263 34.585 134.951 1.00 70.76 365 TRP D C 1
ATOM 11045 O O . TRP D 1 365 ? 8.642 33.424 134.730 1.00 36.87 365 TRP D O 1
ATOM 11056 N N . ILE D 1 366 ? 8.788 35.717 134.476 1.00 41.93 366 ILE D N 1
ATOM 11057 C CA . ILE D 1 366 ? 10.054 35.760 133.783 1.00 41.02 366 ILE D CA 1
ATOM 11058 C C . ILE D 1 366 ? 10.878 36.795 134.516 1.00 41.09 366 ILE D C 1
ATOM 11059 O O . ILE D 1 366 ? 10.420 37.943 134.597 1.00 51.31 366 ILE D O 1
ATOM 11064 N N . GLY D 1 367 ? 12.029 36.347 135.104 1.00 47.46 367 GLY D N 1
ATOM 11065 C CA . GLY D 1 367 ? 12.939 37.185 135.911 1.00 52.11 367 GLY D CA 1
ATOM 11066 C C . GLY D 1 367 ? 14.445 37.055 135.610 1.00 100.00 367 GLY D C 1
ATOM 11067 O O . GLY D 1 367 ? 14.947 36.133 134.969 1.00 100.00 367 GLY D O 1
#

Sequence (1469 aa):
MKLSGVELRRVQMPLVAPFRTSFGTQSVRELLLLRAVTPAGEGWGECVTMAGPLYSSEYNDGAEHVLRHYLIPALLAAEDITAAKVTPLLAKFKGHRMAKGALEMAVLDAELRAHERSFAAELGSVRDSVPCGVSVGIMDTIPQLLDVVGGYLDEGYVRIKLKIEPGWDVEPVRAVRERFGDDVLLQVDANTAYTLGDAPQLARLDPFGLLLIEQPLEEEDVLGHAELARRIQTPICLDESIVSARAAADAIKLGAVQIVNIKPGRVGGYLEARRVHDVCAAHGIPVWCGGMIETGLGRAANVALASLPNFTLPGDTSASDRFYKTDITEPFVLSGGHLPVPTGPGLGVAPIPELLDEVTTAKVWIGMKLSGVELRRVQMPLVAPFRTSFGTQSVRELLLLRAVTPAGEGWGECVTMAGPLYSSEYNDGAEHVLRHYLIPALLAAEDITAAKVTPLLAKFKGHRMAKGALEMAVLDAELRAHERSFAAELGSVRDSVPCGVSVGIMDTIPQLLDVVGGYLDEGYVRIKLKIEPGWDVEPVRAVRERFGDDVLLQVDANTAYTLGDAPQLARLDPFGLLLIEQPLEEEDVLGHAELARRIQTPICLDESIVSARAAADAIKLGAVQIVNIKPGRVGGYLEARRVHDVCAAHGIPVWCGGMIETGLGRAANVALASLPNFTLPGDTSASDRFYKTDITEPFVLSGGHLPVPTGPGLGVAPIPELLDEVTTAKVWIGSMKLSGVELRRVQMPLVAPFRTSFGTQSVRELLLLRAVTPAGEGWGECVTMAGPLYSSEYNDGAEHVLRHYLIPALLAAEDITAAKVTPLLAKFKGHRMAKGALEMAVLDAELRAHERSFAAELGSVRDSVPCGVSVGIMDTIPQLLDVVGGYLDEGYVRIKLKIEPGWDVEPVRAVRERFGDDVLLQVDANTAYTLGDAPQLARLDPFGLLLIEQPLEEEDVLGHAELARRIQTPICLDESIVSARAAADAIKLGAVQIVNIKPGRVGGYLEARRVHDVCAAHGIPVWCGGMIETGLGRAANVALASLPNFTLPGDTSASDRFYKTDITEPFVLSGGHLPVPTGPGLGVAPIPELLDEVTTAKVWIGMKLSGVELRRVQMPLVAPFRTSFGTQSVRELLLLRAVTPAGEGWGECVTMAGPLYSSEYNDGAEHVLRHYLIPALLAAEDITAAKVTPLLAKFKGHRMAKGALEMAVLDAELRAHERSFAAELGSVRDSVPCGVSVGIMDTIPQLLDVVGGYLDEGYVRIKLKIEPGWDVEPVRAVRERFGDDVLLQVDANTAYTLGDAPQLARLDPFGLLLIEQPLEEEDVLGHAELARRIQTPICLDESIVSARAAADAIKLGAVQIVNIKPGRVGGYLEARRVHDVCAAHGIPVWCGGMIETGLGRAANVALASLPNFTLPGDTSASDRFYKTDITEPFVLSGGHLPVPTGPGLGVAPIPELLDEVTTAKVWIG

Solvent-accessible surface area: 48550 Å² total; per-residue (Å²): 54,103,8,32,0,0,11,2,14,39,0,73,0,85,17,80,46,96,13,77,4,32,54,33,84,27,61,51,4,64,0,0,0,0,42,0,29,8,97,87,32,86,0,22,0,8,2,9,2,24,49,6,0,44,11,18,42,27,7,1,58,20,2,37,51,0,0,94,88,47,0,0,52,23,0,41,87,21,173,78,1,35,2,62,101,3,73,86,54,0,62,130,15,53,26,26,59,4,0,36,2,2,0,3,2,0,0,2,1,7,35,5,70,68,133,146,106,19,2,10,43,72,4,38,35,95,79,120,41,2,40,0,0,0,13,0,3,9,28,115,64,49,84,67,0,10,102,43,0,11,30,26,50,130,95,29,9,57,0,0,4,0,15,0,31,80,82,28,6,9,95,2,0,92,14,0,16,133,150,56,26,116,141,20,64,0,2,0,2,0,9,20,32,7,87,12,33,47,3,88,59,0,27,140,0,27,98,26,52,10,43,0,1,0,0,0,2,59,56,79,14,35,28,6,0,3,54,0,36,159,70,17,134,7,37,3,0,0,0,5,10,0,24,20,11,120,20,0,23,21,1,24,127,40,41,0,7,106,16,0,0,0,10,3,10,10,5,13,1,12,18,32,0,72,83,0,6,59,41,0,43,89,92,65,17,40,0,1,0,1,20,19,21,6,0,0,0,2,8,0,0,1,0,2,0,7,0,3,72,22,8,89,31,12,3,14,0,7,2,3,74,15,15,3,192,76,2,2,0,120,76,13,97,30,86,75,2,60,0,76,17,23,130,26,42,1,2,28,20,51,17,37,76,118,40,6,85,132,30,33,92,48,120,43,129,16,74,145,105,3,36,0,0,14,1,17,38,2,70,2,86,15,78,42,93,14,80,5,31,50,35,88,27,66,50,3,66,0,0,0,0,52,0,35,15,96,58,32,76,0,18,0,9,0,9,3,32,45,9,0,37,12,20,43,25,7,2,55,19,2,27,51,0,0,91,85,47,0,0,53,20,0,24,85,18,162,55,8,33,2,26,38,2,71,70,55,0,57,123,14,53,25,27,60,5,0,33,2,2,0,4,3,0,8,2,0,2,28,0,68,52,44,132,6,16,2,8,39,6,3,20,14,38,72,108,39,2,34,0,0,0,12,0,4,10,33,124,65,44,77,68,0,14,97,50,0,15,33,27,50,129,98,29,9,46,0,0,4,0,14,0,32,80,80,24,8,3,91,2,0,80,16,1,20,137,136,54,27,117,142,27,62,1,1,0,1,0,7,20,33,6,86,51,59,48,3,90,57,0,27,119,0,31,103,30,56,10,50,0,0,0,0,0,1,61,59,81,14,34,28,7,0,2,55,0,29,163,124,15,139,6,29,1,0,0,0,5,8,0,24,19,7,69,20,0,0,21,1,21,89,43,45,0,7,55,16,0,0,0,12,4,11,10,4,14,1,10,10,29,0,17,64,0,6,8,0,0,28,7,15,22,7,18,0,0,0,1,18,18,16,7,0,0,0,1,6,0,0,2,0,2,0,7,0,4,75,23,5,90,32,14,4,15,1,5,6,1,88,20,12,3,182,78,6,2,1,124,76,16,103,28,82,78,2,59,0,75,16,21,133,24,50,1,2,29,16,48,16,68,85,125,64,6,79,152,30,30,88,50,106,51,121,18,24,146,62,106,4,36,0,0,12,0,16,31,1,76,2,90,16,76,50,95,14,79,4,28,56,32,86,26,61,58,2,63,0,0,0,0,47,0,31,5,94,89,34,78,0,20,0,10,0,8,2,27,44,9,0,46,9,19,44,28,7,0,63,18,2,31,48,0,0,90,93,51,0,0,49,20,0,44,85,16,157,82,0,34,2,23,39,3,73,65,48,0,60,132,16,50,27,27,63,5,0,35,3,1,0,3,2,0,0,1,0,7,14,0,67,62,44,128,8,17,2,9,31,7,5,16,11,34,69,100,45,1,42,0,0,0,12,0,5,9,27,120,52,44,83,76,0,17,106,46,0,11,32,31,46,128,98,30,9,57,0,0,4,1,14,0,37,76,80,26,6,4,90,0,0,81,12,0,20,135,149,54,26,116,128,27,59,0,3,0,1,0,8,19,33,7,89,52,59,45,1,95,62,0,28,120,1,42,101,33,51,9,44,0,0,0,0,0,3,62,61,75,14,38,30,8,0,2,53,0,34,173,121,9,144,7,33,2,0,0,0,2,9,0,26,19,6,66,22,0,0,19,2,22,83,40,42,0,8,61,17,0,0,0,12,4,12,11,4,15,0,11,15,32,0,13,60,0,7,9,0,0,29,7,13,20,9,16,0,1,0,1,21,18,17,7,0,0,0,1,10,1,0,2,0,2,0,7,0,2,67,24,8,82,41,12,4,14,2,5,5,3,83,16,16,4,182,76,7,2,2,119,73,16,101,30,76,76,3,59,0,76,14,21,131,21,51,1,2,25,22,49,17,54,85,122,38,6,76,129,31,34,93,40,116,47,124,22,71,51,86,1,54,0,0,2,1,14,31,0,77,3,80,14,87,53,87,14,73,5,36,52,32,84,20,64,58,1,41,0,0,0,0,59,0,35,9,99,82,32,80,0,21,0,10,0,7,2,18,59,8,0,46,14,19,40,25,5,0,58,18,2,33,49,0,0,93,82,48,0,0,50,18,0,30,92,8,134,60,0,32,1,66,95,2,69,87,52,0,62,124,11,58,29,26,65,6,0,36,2,2,0,2,3,0,0,4,0,5,41,5,73,62,130,146,117,14,2,7,39,58,5,38,32,112,68,124,37,1,33,0,0,0,9,0,4,10,29,122,56,55,75,71,0,9,92,44,0,13,32,28,51,131,102,27,8,50,0,0,2,0,17,0,38,77,71,22,11,5,85,1,0,90,12,0,13,130,135,62,26,104,146,25,66,1,1,0,1,0,12,25,28,4,82,17,32,46,1,87,49,0,28,122,0,31,97,39,52,8,53,0,0,0,0,0,4,55,60,79,15,35,31,5,0,3,52,0,29,161,71,19,133,6,34,2,0,0,0,4,11,0,23,17,12,119,21,0,22,22,2,23,129,42,46,0,9,88,16,0,0,0,11,4,13,9,4,14,1,10,15,32,0,62,95,0,7,71,40,0,42,90,92,65,17,41,0,1,0,1,19,15,15,7,0,0,0,1,5,1,0,3,0,1,0,6,0,2,74,23,6,85,34,12,3,15,1,3,2,3,85,24,15,4,184,70,6,0,1,130,72,13,95,24,80,78,0,58,0,74,16,20,131,22,49,0,1,27,20,48,17,62,85,121,39,6,74,139,25,26,76,49,105,48,126,19,74

Secondary structure (DSSP, 8-state):
----EEEEEEEEEEEEEEEEETTEEEEEEEEEEEEEE-SS-EEEEE---BSSSSSSS-BHHHHHHHIIIIIHHHHHHSSS--HHHHHHHHTTS-S-HHHHHHHHHHHHHHHHHHTT-BHHHHHT---SEEEBEEEE---S-HHHHHHHHHHHHHHT-SEEEEE-BTTBSHHHHHHHHHHH-TTSEEEEE-TT---GGGHHHHHTTGGG--SEEE--S-TT-HHHHHHHHTT-SSPEEESTT--SHHHHHHHHHTT--SEEEE-TTTTTSHHHHHHHHHHHHHTT--EEE------HHHHHHHHHHHTSTTB-S-BS---GGGT-SS-SSSPP--SSSEEEPP-SSBTS----HHHHHHHEEEEEEE-/----EEEEEEEEEEEEEEEEETTEEEEEEEEEEEEEEETTEEEEEEE--BSSSSSSS-BHHHHHHHIIIIIHHHHHT-S---HHHHHHHHTTS---HHHHHHHHHHHHHHHHHHTT-BHHHHHT---SEEEBEEEE---S-HHHHHHHHHHHHHHT-SEEEEE-BTTBSHHHHHHHHHHH-SSSEEEEE-TT---GGGHHHHHTTGGGT-S-EE--S-TT-HHHHHHHHHH-SSPEEESTT--SHHHHHHHHHTT--SEEEE-TTTTTSHHHHHHHHHHHHHTT--EEE------HHHHHHHHHHTTSTTB-S-BS---GGGT-SS-SSSPP--BTTEEEPP-SSBTS----HHHHHHHEEEEEEEE-/----EEEEEEEEEEEEEEEEETTEEEEEEEEEEEEEE-SS-EEEEEE--BSSSSSSS-BHHHHHHHIIIIIHHHHHT-SS--HHHHHHHHTTS---HHHHHHHHHHHHHHHHHHTT-BHHHHHT---SEEEBEEEE---SSHHHHHHHHHHHHHHT-SEEEEE-BTTBSHHHHHHHHHHH-SSS-EEEE-TT---GGGHHHHHTTGGGT-S-EE--S-TT-HHHHHHHHHH-SSPEEESTT--SHHHHHHHHHTT--SEEEE-TTTTTSHHHHHHHHHHHHHTT--EEE------HHHHHHHHHHTTSTTB-S-BS---GGGT-SS-SSSPP--BTTEEEPP-SSBTS----HHHHHHHEEEEEEE-/----EEEEEEEEEEEEEEEE-SS-EEEEEEEEEEEEE-SS-EEEEE---BSSSSSSS-BHHHHHHHIIIIIHHHHHT-SS--HHHHHHHHTTS---HHHHHHHHHHHHHHHHHHTT-BHHHHHT---SEEEB-EEE---SSHHHHHHHHHHHHHHT--EEEEE-BTTBSHHHHHHHHHHH-SSSEEEEE-TT---GGGHHHHHTTGGG--S-EE--S-TT-HHHHHHHHHH-SSPEEESTT--SHHHHHHHHHTT--SEEEE-TTTTTSHHHHHHHHHHHHHTT--EEE------HHHHHHHHHHTTSTTB-S-BS---HHHHBSS-SSS----BTTEEEPP-SSBTS----HHHHHHHEEE--EE-

Foldseek 3Di:
DAWPWKKKFWFKFAWPDWFAFQLGIDGIFIWIKMWTDDPQGIFIFTFLAGQDQRLHNDHDVRLVVCCQPPQRVLRNPDDDDDLVVSCVSCVVDPDSQRSLARVSLGRQLRVFLVVFAELLVVLAFDDFKAFAAAEHHQDPDLVVRVVVVVVVVVLQAQAYEYRAAVVRDLVSLVSCCVVVHLPHAYEYEDSARAFLVCLVVVLSNQPNPHQAYENPHDLPPLLSLQVSCVRHNGFYEYESVPQFLVSLLVSVVNNNGQEYEQEASSNRHPVRSSSNCVSCVVVVRAYAYEDSLDAVQVLLSSRSSCSDDRNPDHYNNDWNNVIHPDGQKPTFGDDNSMTGHADTTRSNIDGPCVVRVVGTDDMDMGD/DAWFWKKKFWFKAAWPDWFAFLQGIDGIFIWIKMWTQDPLGTFIFTFLAGQAQRLHHDHDVVLVVCCQPPLRVQRNPDPDDDLVCSCVSRVVDPDSLRSLARVSQTRNQSVQQSVWHELLVVLPFDDFKAFAAAEHEADPDLVVVQVVVVVVVVLQHQAYEYRAAVVRDLPSLCSNCVPPHLPHAYEYEDSARAFLVCLVVVQSCQVNPHQAYENPHDQVPLLSLQVSVVSHDGFYEYESNPQFLVSLLVSVVSNNHQEYEAEQSSNRHLVRSSSNLVSCVVSVRAYAYEDSLDALQVLQSRRSSCSDDRNPDHYNNDWNNNTHPDGQKPTFRDDNSMTGRADTTRSNIDGDVVSRVVRIDDMDIRGD/DAWPWKKKFWFKAAWPDWFAFLQGIHGIFIWIKIWTDDPVGTFIFTFLAGQDQRLHNDHDVVLVVCCQPPQRVQRNPDPDDDLVCSCVSRVVDPDSQSSLARVSQGRQLVVQQVVFHELLVVLPFDDFKAFAAAEHHDDPDLVVVLVVVVVVVVLQHQAYEYRAAVVRDLVSLVVNCVPVHLPHAYEYEDSARAFLVCLVVQLSCQVNPHQAYENPHDQPPLLSLQVSVVSHVGFYEYESNPQFLVSLLVSVVSNNGQEYEQEASSNRHLVRSSSNLVSCVVSVRAYAYEDSLDALQVLQSRRSSCSDDRNPDHYNNDWRNNIHPDGQKPTFRADNSITTHADTTRSNIDGDCVVRVVRTDDMDMRD/DAWPWKKKFWFKFAWPDWFAFLQGIGGIWIWIKMWIQDPQGIFIFTFLAGCAAGLHNDHDVVLCVCCQPPQGVLRNPDDDDALVVSCVSRVVDPDQQRSLARVSLGRNLRVQQNVFHELLRVLPFDDFKAFAAAEAHDDPDQVRRLVVVVVRVVQQHQAYEYRDAVVRDLVSLVRNCVNVHQPHAYEYEDSQRAFLVCLVVNQSCLPRDHQAYENPHDLPPLLSQQVSVVSHNGFYEYDSVPQFLVSLLVSVVSNSGQAYEQEQSSNRHPVRSSSNLVSCVVVVRAYAYEDSLDALSSLLSSRSSCSDDRNPDHYNSDWRVVTHPDGQKPTFGADSSITGHQDTTRSNIDGDVVSVVVGTPDMDIGD

GO terms:
  GO:0043748 O-succinylbenzoate synthase activity (F, EXP)

Organism: Amycolatopsis sp. (NCBI:txid37632)

InterPro domains:
  IPR010197 o-Succinylbenzoate synthase/NAAAR [TIGR01928] (10-331)
  IPR010197 o-Succinylbenzoate synthase/NAAAR [cd03317] (6-358)
  IPR013341 Mandelate racemase, N-terminal domain [PF02746] (8-122)
  IPR013342 Mandelate racemase, C-terminal domain [PF13378] (152-351)
  IPR013342 Mandelate racemase, C-terminal domain [SM00922] (142-235)
  IPR029017 Enolase-like, N-terminal [G3DSA:3.30.390.10] (6-115)
  IPR029017 Enolase-like, N-terminal [SSF54826] (1-124)
  IPR036849 Enolase-like, C-terminal domain superfamily [G3DSA:3.20.20.120] (116-346)
  IPR036849 Enolase-like, C-terminal domain superfamily [SSF51604] (123-358)

=== Feature glossary ===
Key to the feature types in this record:

— What the protein is —

Primary structure: the covalent order of the twenty standard amino acids along the backbone. Two proteins with the same sequence will (almost always) fold to the same structure; two with 30% identity often share a fold but not the details.

Database cross-references. InterPro integrates a dozen domain/family signature databases into unified entries with residue-range hits. GO terms attach function/process/location labels with evidence codes. CATH codes position the fold in a four-level structural taxonomy. Organism is the NCBI-taxonomy species name.

— Where its atoms are —

The mmCIF block holds the 3D Cartesian coordinates of each backbone atom (N, Cα, C, O) in ångströms. mmCIF is the PDB's canonical archive format — a tagged-loop text representation of the atomic model.

Six rendered views show the 3D structure from the faces of a cube — i.e. along ±x, ±y, ±z. Rendering representation is drawn randomly per protein from cartoon (secondary-structure ribbons), sticks (backbone bonds), or molecular surface; coloring is either N→C rainbow (blue at the N-terminus through red at the C-terminus) or one color per chain.

— Local backbone conformation —

DSSP 8-state secondary structure assigns each residue one of H (α-helix), G (3₁₀-helix), I (π-helix), E (extended β-strand), B (isolated β-bridge), T (hydrogen-bonded turn), S (bend), or '-' (coil). The assignment is computed from backbone hydrogen-bond geometry via the Kabsch–Sander algorithm.

P-SEA three-state annotation labels each residue as helix, strand, or coil based purely on the geometry of the Cα trace. It serves as a fallback when the full backbone (and thus DSSP) is unavailable.

The φ/ψ torsion pair specifies the backbone conformation at each residue. φ rotates about the N–Cα bond, ψ about the Cα–C bond. Steric clashes forbid most of the (φ, ψ) plane — the allowed regions (α-helix basin, β-sheet basin, left-handed helix) are the Ramachandran-allowed regions.

— Global shape and packing —

The geometric summary reports three shape descriptors. Rg (radius of gyration) measures how spread out the Cα atoms are about their centre of mass; compact globular proteins have small Rg, elongated or unfolded ones large. Cα contacts (<8 Å, |i−j|>4) count long-range residue pairs in spatial proximity — high for tightly packed folds, near zero for rods or random coil. The bounding-box extents give the protein's footprint along x, y, z in Å.

Accessible surface area quantifies burial. A residue with SASA near zero is packed into the hydrophobic core; one with SASA >100 Å² sits on the surface. Computed here via the Shrake–Rupley numerical algorithm with a 1.4 Å probe.

Plot images: a contact map (which residues are close in 3D, as an N×N binary image), a Ramachandran scatter (backbone torsion angles, revealing secondary-structure composition at a glance), and — for AlphaFold structures — a PAE heatmap (pairwise prediction confidence).

— Structural neighborhood —

The Foldseek 3Di string encodes local tertiary geometry as a 20-letter alphabet — one character per residue — derived from the relative positions of nearby Cα atoms. Unlike the amino-acid sequence, 3Di is a direct function of the 3D structure, so two proteins with the same fold have similar 3Di strings even at low sequence identity.

Nearest PDB neighbors are the top structural matches found by Foldseek when searching this structure against the entire Protein Data Bank. Each hit reports a TM-score (0 to 1; >0.5 almost always implies the same fold) and an E-value. These are *structural* homologs — they may share no detectable sequence similarity.

— Confidence and disorder —

For AlphaFold models, the B-factor field carries pLDDT — the model's own estimate of local accuracy on a 0–100 scale. Regions with pLDDT<50 should be treated as essentially unmodeled; they often correspond to intrinsically disordered segments.

B-factor (Debye–Waller factor) reflects atomic displacement in the crystal lattice. It is an experimental observable (units Å²), not a prediction; low values mean the atom is pinned down, high values mean it moves or is heterogeneous across the crystal.

Predicted aligned error is AlphaFold's pairwise confidence. Unlike pLDDT (per-residue), PAE is per-residue-pair and captures whether two parts of the structure are correctly placed relative to each other. Units are ångströms of expected positional error.